Protein AF-A0A9P1I9R5-F1 (afdb_monomer_lite)

Sequence (1139 aa):
MADRVKEELFEDEENIWEFIYLKIVEEAKFTEVTDRVWGEYLRENGKIYWDVSDIREHYETEMVKTLHKSFMEDHKILALFKALKIPFPEDVEKFFERRVSVKLKVRHEILIDYRLPSTYVIQETKKKSTTIVPEIDQYYEISKELEDKMWKHVDENLGKIKNCNFATVSFWMKLADELQIRTFIGYDMAKHFIVLLRSCWSRNMNLKLKMGLLTDLKFRMSETIRQSMLSMYNVEIVLDDNGFIEKWKLIRENEPATQDSPSKRITQNLPPSKTRIKIGRWHYPVGTLSFYDHESDENDQPDLNSEHATSSETSPATKEKTPSLLDDNDSESEEEDKDETYKVQAKMTGRSAFLPYDRLEMAKFLYDEIFHGEDDEIKEIQPKGLTIWKKYITKYKSSRTAANLSSNYRKSFQSILHTVELPREKILKLYKHLKIEVDHSTKEILQKKFKANVEYVGNFVFSWTFVEKSNETPCLSPPKKRTRQQTPDSSPEFDPKSEQGTSRGATRDLRSSMRTNSSAENGRNRENRRENEKDEENEKVENEDEEEREMEQNSNSSDDWDNTKWIQEYGVSNRSIPLSGYLRNMKEENEEIGMAEAEEIDRLAQEKLDELNETAKQILSEDIQLQVPDNVQKDYEKQLEEILELCKKYAKDEEKFLEMIYRMAESSTTSKEEITSKMSVDVRRDNFKNFWDKYSSKPDTNTMMLNSSAEDLESSDRADILSSLPVLTNKDVVDIGAGIGRFTTVLAETARWVLSTDFIESFIKKNQERNAHLGNINYQVGDAVGLKMENSSVDLVFTNWLMMYLSDAETVEFIFNAIRWLRPHGVVHLRESCSEPSTGRSKGKSMHNAAEANPTHYRFSSLYINLLRAIRYRDEDNKLWRFNVQWSCSVPTYIKISNNWRQVHWLAEKVAAEDGAKETSFNELVELLSVTWQKEQEAWDAKLDHEKYMWTDSIFSTILNESVVPQNSAIFVYTPRSASPYVHINSHLLAEKFTCNVWNVELVPEFYRTSLTKATTLKDQRVRYGWNNNLQSSINYWQQKEASFDTLIATELLSTANDHELSALSSILKPEANLISLEPVESVDENAIRHRLSENGLKLLKIENVTEEAISQQEQYFKDHELSAEIIRKNWVLIHATL

Secondary structure (DSSP, 8-state):
-HHHHHHT--TTHHHHHHHHHIIIIIS---SS--HHHHHHHHHHH--SS--HHHHHHHIIIIIHHHGGGSSS-HHHHHHHHHHHT----HHHHHHHHHHTTS--EEETTEEEE----TT-------------PPP--------HHHHHHHHHHHHTTTTT--SSGGGSHHHHHHHHHHTT--TTHHHHHHHHHHHHGGGTTTS---HHHHHHHHHHTTPBPPHHHHHHHHHHH-EEEEEPTTSBEEEEEEPPS------------------------------------------------------------------------------------------------------HHHHHHHHHHHHHHHS-SSS-------TTSSHHHHHHHHHH--SS-HHHHHHHIIIIITTTGGGSSS-HHHHHHHHHHTT-B--HHHHHHHHHHHTEEEEEETTEEEEEEE----------------------------------------------------------------------------------------------------------------STTSSSSS-SS-SSSHHHHHHHHHHHHHHHHHHHHHHHHHHHHHH-SS---HHHHHHHHHHHHHHHHHHHHHTT-HHHHHHHHHHHHTTSS--HHHHHHHHHHHHHHHHHHHHHHTTTT--SHHHHTTBTTGGGTHHHHHHHHHTTSPP-BT-EEEEET-TTTTTHHHHHTTBSEEEEEES-HHHHHHHHHHHTT-SSEEEEE--TTT----TT-EEEEEESS-GGGS-HHHHHHHHHHHHHHEEEEEEEEEEEE-SS-TTTT-GGGB-S-TTS--------HHHHHHHHHH--EE-TT--EEEEEEEEEEE-HHHHHHH----EEEEEEEEEEPPTTPPPPPHHHHHHIIIIIHHHHHHHHHHHHTT--S-THHHHHHTT--TTTS-TT-EEEEEE---S-TT----HHHHHHHH--EEEEEESSHHHHHHHHHHHHHH--TTEEEEE-SSHHHHHHHHHTTT--EEEEEEESHHHH--HHHHHHGGGTEEEEEEEEEEEEESS--HHHHHHHHHHTT-EEEEEEE-HHHHHHHHHHHHHHTT-------SEEEEEEEE-

Organism: NCBI:txid860376

pLDDT: mean 71.61, std 27.27, range [21.91, 98.94]

Foldseek 3Di:
DVVVVLVVPCPPLLVLLVLCLCCCPPVVVDQEDDLPSQVVVCVVPVDQNDDSVSVVCCCVPPSLVCLLVDPDDVVSSLSCQQRHVRFADPVNQVVVCVVQVFHFDDDPRGGPDDDRDPPDDDDPPDPDDDDDDDDDDPDVDCDPVNVVLLVVLCVVCLVPDAADCNLDLVSQQVSCVVVVHDDPCSNVSSVVVVVCLVVLLPDPDDPVSSVSNQQRPQPQDDPVVQVVCCVVPQKHFDADPSRTGPDIDHDDPDDDDDDDDDDDDDDDDDDDDDDDDDDDDDDDDDDDDDDDDDDDDDDDDDYDYDDDDDDDDDDDDDYDDDDDDDDDDDDDDDDDDDDDDDDDPDPDDDDDDQDLVNLQLVLVLLLCVQPVPPDNRGDQDALLDQPSLVVSCVVVVDPDHSVRSSCCCVPPSLQCLLVHPDQLVSSLVCQARNVRFADPVRQVCNCVVNQWDFDDDHRGTDDIDHDDDDDDDDDDDDDDDDDDDDDDDDDDDDDDDDDDDDDDDDYDDDDDDDDDDDDDDDDDDDDDDDDDDDDDDDDDDDDDDDDDDDDDDDDDDDDDDDDDDDDDDDDDDDDDDDPPPPPPPPPDPDDPPVVVVVVVVVVVVVVVVVVVVVVVVVVVVVPPPDDDDPVVVVVVVVVVVVVVVVCVVCVVPVVVVVVVVVVVVVVPPDDPVVVVVVVVQVVLLVVLVVVLVVCLVPLDQCSVQQFQPSVLFLVQLLVLQVLQDDQQAAFEEEEEQCFLPSNVQVSLVHHQAYEYEDQRPSRLVNVCVVNVVGDRYHYDNDHLLPDDDAFQQGQEYEYAADCQSPDLLSNLSSLQRVLRNHHAFRKYKYWHQAPAGLLGPDCPGGNPDPSDDDSTRRHFQLLVVCSQQPAWYADPVRFIKGKAWLKKWFRLSSLVPRVARRRIMTMITIHGDDPPDDGDDSVRSSCCNVPNVRVVLVVLCVQQLPQPDALCVVVVVVPDDCVQQPAQFEEEEEEAQVVHLRRGDPQVVSCVVHVYAYEYEYQRSSSLRSVSSVSSVVSPSSYTYMYGNALVSVLVSQLSVQAAGQAYEYEACVVGDDLVSLLSNVSHYDAFRKYKYKHFDQDDDPVVVQVSQVVSVKHWDDKDWCQVSQQVSQVVSCVVSVHDDDGPNGTIMITIITD

Structure (mmCIF, N/CA/C/O backbone):
data_AF-A0A9P1I9R5-F1
#
_entry.id   AF-A0A9P1I9R5-F1
#
loop_
_atom_site.group_PDB
_atom_site.id
_atom_site.type_symbol
_atom_site.label_atom_id
_atom_site.label_alt_id
_atom_site.label_comp_id
_atom_site.label_asym_id
_atom_site.label_entity_id
_atom_site.label_seq_id
_atom_site.pdbx_PDB_ins_code
_atom_site.Cartn_x
_atom_site.Cartn_y
_atom_site.Cartn_z
_atom_site.occupancy
_atom_site.B_iso_or_equiv
_atom_site.auth_seq_id
_atom_site.auth_comp_id
_atom_site.auth_asym_id
_atom_site.auth_atom_id
_atom_site.pdbx_PDB_model_num
ATOM 1 N N . MET A 1 1 ? 36.222 -16.337 -20.829 1.00 31.41 1 MET A N 1
ATOM 2 C CA . MET A 1 1 ? 34.805 -16.545 -21.247 1.00 31.41 1 MET A CA 1
ATOM 3 C C . MET A 1 1 ? 34.264 -17.796 -20.580 1.00 31.41 1 MET A C 1
ATOM 5 O O . MET A 1 1 ? 33.270 -17.672 -19.885 1.00 31.41 1 MET A O 1
ATOM 9 N N . ALA A 1 2 ? 34.962 -18.935 -20.685 1.00 24.42 2 ALA A N 1
ATOM 10 C CA . ALA A 1 2 ? 34.717 -20.116 -19.846 1.00 24.42 2 ALA A CA 1
ATOM 11 C C . ALA A 1 2 ? 34.630 -19.790 -18.338 1.00 24.42 2 ALA A C 1
ATOM 13 O O . ALA A 1 2 ? 33.789 -20.324 -17.634 1.00 24.42 2 ALA A O 1
ATOM 14 N N . ASP A 1 3 ? 35.439 -18.844 -17.867 1.00 27.91 3 ASP A N 1
ATOM 15 C CA . ASP A 1 3 ? 35.536 -18.435 -16.457 1.00 27.91 3 ASP A CA 1
ATOM 16 C C . ASP A 1 3 ? 34.243 -17.766 -15.956 1.00 27.91 3 ASP A C 1
ATOM 18 O O . ASP A 1 3 ? 33.743 -18.112 -14.894 1.00 27.91 3 ASP A O 1
ATOM 22 N N . ARG A 1 4 ? 33.637 -16.887 -16.772 1.00 31.89 4 ARG A N 1
ATOM 23 C CA . ARG A 1 4 ? 32.304 -16.316 -16.490 1.00 31.89 4 ARG A CA 1
ATOM 24 C C . ARG A 1 4 ? 31.187 -17.351 -16.599 1.00 31.89 4 ARG A C 1
ATOM 26 O O . ARG A 1 4 ? 30.195 -17.243 -15.900 1.00 31.89 4 ARG A O 1
ATOM 33 N N . VAL A 1 5 ? 31.359 -18.351 -17.463 1.00 35.59 5 VAL A N 1
ATOM 34 C CA . VAL A 1 5 ? 30.415 -19.468 -17.578 1.00 35.59 5 VAL A CA 1
ATOM 35 C C . VAL A 1 5 ? 30.464 -20.350 -16.321 1.00 35.59 5 VAL A C 1
ATOM 37 O O . VAL A 1 5 ? 29.414 -20.816 -15.897 1.00 35.59 5 VAL A O 1
ATOM 40 N N . LYS A 1 6 ? 31.626 -20.520 -15.664 1.00 35.91 6 LYS A N 1
ATOM 41 C CA . LYS A 1 6 ? 31.711 -21.215 -14.363 1.00 35.91 6 LYS A CA 1
ATOM 42 C C . LYS A 1 6 ? 30.976 -20.478 -13.229 1.00 35.91 6 LYS A C 1
ATOM 44 O O . LYS A 1 6 ? 30.392 -21.151 -12.388 1.00 35.91 6 LYS A O 1
ATOM 49 N N . GLU A 1 7 ? 30.955 -19.142 -13.212 1.00 37.78 7 GLU A N 1
ATOM 50 C CA . GLU A 1 7 ? 30.250 -18.360 -12.173 1.00 37.78 7 GLU A CA 1
ATOM 51 C C . GLU A 1 7 ? 28.707 -18.410 -12.285 1.00 37.78 7 GLU A C 1
ATOM 53 O O . GLU A 1 7 ? 28.026 -18.166 -11.294 1.00 37.78 7 GLU A O 1
ATOM 58 N N . GLU A 1 8 ? 28.139 -18.755 -13.449 1.00 43.59 8 GLU A N 1
ATOM 59 C CA . GLU A 1 8 ? 26.679 -18.770 -13.691 1.00 43.59 8 GLU A CA 1
ATOM 60 C C . GLU A 1 8 ? 26.031 -20.180 -13.630 1.00 43.59 8 GLU A C 1
ATOM 62 O O . GLU A 1 8 ? 24.844 -20.313 -13.918 1.00 43.59 8 GLU A O 1
ATOM 67 N N . LEU A 1 9 ? 26.771 -21.256 -13.304 1.00 45.12 9 LEU A N 1
ATOM 68 C CA . LEU A 1 9 ? 26.390 -22.625 -13.725 1.00 45.12 9 LEU A CA 1
ATOM 69 C C . LEU A 1 9 ? 25.862 -23.629 -12.676 1.00 45.12 9 LEU A C 1
ATOM 71 O O . LEU A 1 9 ? 25.642 -24.785 -13.046 1.00 45.12 9 LEU A O 1
ATOM 75 N N . PHE A 1 10 ? 25.606 -23.237 -11.423 1.00 53.03 10 PHE A N 1
ATOM 76 C CA . PHE A 1 10 ? 25.115 -24.147 -10.364 1.00 53.03 10 PHE A CA 1
ATOM 77 C C . PHE A 1 10 ? 23.732 -23.777 -9.776 1.00 53.03 10 PHE A C 1
ATOM 79 O O . PHE A 1 10 ? 23.511 -23.884 -8.573 1.00 53.03 10 PHE A O 1
ATOM 86 N N . GLU A 1 11 ? 22.740 -23.473 -10.624 1.00 50.66 11 GLU A N 1
ATOM 87 C CA . GLU A 1 11 ? 21.303 -23.343 -10.253 1.00 50.66 11 GLU A CA 1
ATOM 88 C C . GLU A 1 11 ? 20.649 -24.654 -9.721 1.00 50.66 11 GLU A C 1
ATOM 90 O O . GLU A 1 11 ? 19.434 -24.832 -9.765 1.00 50.66 11 GLU A O 1
ATOM 95 N N . ASP A 1 12 ? 21.446 -25.628 -9.273 1.00 58.19 12 ASP A N 1
ATOM 96 C CA . ASP A 1 12 ? 21.055 -27.030 -9.084 1.00 58.19 12 ASP A CA 1
ATOM 97 C C . ASP A 1 12 ? 21.615 -27.657 -7.794 1.00 58.19 12 ASP A C 1
ATOM 99 O O . ASP A 1 12 ? 21.434 -28.857 -7.575 1.00 58.19 12 ASP A O 1
ATOM 103 N N . GLU A 1 13 ? 22.283 -26.872 -6.932 1.00 76.38 13 GLU A N 1
ATOM 104 C CA . GLU A 1 13 ? 22.886 -27.359 -5.676 1.00 76.38 13 GLU A CA 1
ATOM 105 C C . GLU A 1 13 ? 21.899 -28.146 -4.806 1.00 76.38 13 GLU A C 1
ATOM 107 O O . GLU A 1 13 ? 22.280 -29.148 -4.207 1.00 76.38 13 GLU A O 1
ATOM 112 N N . GLU A 1 14 ? 20.624 -27.746 -4.764 1.00 76.62 14 GLU A N 1
ATOM 113 C CA . GLU A 1 14 ? 19.572 -28.475 -4.046 1.00 76.62 14 GLU A CA 1
ATOM 114 C C . GLU A 1 14 ? 19.369 -29.901 -4.563 1.00 76.62 14 GLU A C 1
ATOM 116 O O . GLU A 1 14 ? 19.184 -30.821 -3.772 1.00 76.62 14 GLU A O 1
ATOM 121 N N . ASN A 1 15 ? 19.383 -30.101 -5.884 1.00 79.50 15 ASN A N 1
ATOM 122 C CA . ASN A 1 15 ? 19.165 -31.417 -6.483 1.00 79.50 15 ASN A CA 1
ATOM 123 C C . ASN A 1 15 ? 20.404 -32.307 -6.289 1.00 79.50 15 ASN A C 1
ATOM 125 O O . ASN A 1 15 ? 20.263 -33.508 -6.052 1.00 79.50 15 ASN A O 1
ATOM 129 N N . ILE A 1 16 ? 21.604 -31.713 -6.281 1.00 85.25 16 ILE A N 1
ATOM 130 C CA . ILE A 1 16 ? 22.845 -32.391 -5.882 1.00 85.25 16 ILE A CA 1
ATOM 131 C C . ILE A 1 16 ? 22.781 -32.779 -4.391 1.00 85.25 16 ILE A C 1
ATOM 133 O O . ILE A 1 16 ? 23.068 -33.923 -4.046 1.00 85.25 16 ILE A O 1
ATOM 137 N N . TRP A 1 17 ? 22.354 -31.878 -3.502 1.00 90.50 17 TRP A N 1
ATOM 138 C CA . TRP A 1 17 ? 22.251 -32.139 -2.061 1.00 90.50 17 TRP A CA 1
ATOM 139 C C . TRP A 1 17 ? 21.169 -33.163 -1.691 1.00 90.50 17 TRP A C 1
ATOM 141 O O . TRP A 1 17 ? 21.431 -34.051 -0.878 1.00 90.50 17 TRP A O 1
ATOM 151 N N . GLU A 1 18 ? 19.988 -33.105 -2.311 1.00 87.31 18 GLU A N 1
ATOM 152 C CA . GLU A 1 18 ? 18.947 -34.135 -2.172 1.00 87.31 18 GLU A CA 1
ATOM 153 C C . GLU A 1 18 ? 19.428 -35.491 -2.704 1.00 87.31 18 GLU A C 1
ATOM 155 O O . GLU A 1 18 ? 19.174 -36.518 -2.078 1.00 87.31 18 GLU A O 1
ATOM 160 N N . PHE A 1 19 ? 20.207 -35.519 -3.792 1.00 89.56 19 PHE A N 1
ATOM 161 C CA . PHE A 1 19 ? 20.838 -36.753 -4.261 1.00 89.56 19 PHE A CA 1
ATOM 162 C C . PHE A 1 19 ? 21.880 -37.289 -3.268 1.00 89.56 19 PHE A C 1
ATOM 164 O O . PHE A 1 19 ? 21.885 -38.484 -2.985 1.00 89.56 19 PHE A O 1
ATOM 171 N N . ILE A 1 20 ? 22.733 -36.440 -2.686 1.00 90.56 20 ILE A N 1
ATOM 172 C CA . ILE A 1 20 ? 23.690 -36.854 -1.644 1.00 90.56 20 ILE A CA 1
ATOM 173 C C . ILE A 1 20 ? 22.943 -37.421 -0.426 1.00 90.56 20 ILE A C 1
ATOM 175 O O . ILE A 1 20 ? 23.311 -38.483 0.076 1.00 90.56 20 ILE A O 1
ATOM 179 N N . TYR A 1 21 ? 21.874 -36.759 0.026 1.00 92.81 21 TYR A N 1
ATOM 180 C CA . TYR A 1 21 ? 21.030 -37.229 1.126 1.00 92.81 21 TYR A CA 1
ATOM 181 C C . TYR A 1 21 ? 20.385 -38.584 0.810 1.00 92.81 21 TYR A C 1
ATOM 183 O O . TYR A 1 21 ? 20.571 -39.537 1.569 1.00 92.81 21 TYR A O 1
ATOM 191 N N . LEU A 1 22 ? 19.737 -38.718 -0.350 1.00 89.25 22 LEU A N 1
ATOM 192 C CA . LEU A 1 22 ? 19.168 -39.979 -0.821 1.00 89.25 22 LEU A CA 1
ATOM 193 C C . LEU A 1 22 ? 20.231 -41.089 -0.870 1.00 89.25 22 LEU A C 1
ATOM 195 O O . LEU A 1 22 ? 20.018 -42.175 -0.341 1.00 89.25 22 LEU A O 1
ATOM 199 N N . LYS A 1 23 ? 21.405 -40.835 -1.460 1.00 90.19 23 LYS A N 1
ATOM 200 C CA . LYS A 1 23 ? 22.427 -41.871 -1.687 1.00 90.19 23 LYS A CA 1
ATOM 201 C C . LYS A 1 23 ? 23.273 -42.224 -0.457 1.00 90.19 23 LYS A C 1
ATOM 203 O O . LYS A 1 23 ? 23.806 -43.335 -0.415 1.00 90.19 23 LYS A O 1
ATOM 208 N N . ILE A 1 24 ? 23.408 -41.334 0.530 1.00 90.56 24 ILE A N 1
ATOM 209 C CA . ILE A 1 24 ? 24.268 -41.539 1.717 1.00 90.56 24 ILE A CA 1
ATOM 210 C C . ILE A 1 24 ? 23.463 -41.725 3.008 1.00 90.56 24 ILE A C 1
ATOM 212 O O . ILE A 1 24 ? 23.856 -42.530 3.851 1.00 90.56 24 ILE A O 1
ATOM 216 N N . VAL A 1 25 ? 22.336 -41.027 3.172 1.00 88.81 25 VAL A N 1
ATOM 217 C CA . VAL A 1 25 ? 21.523 -41.069 4.400 1.00 88.81 25 VAL A CA 1
ATOM 218 C C . VAL A 1 25 ? 20.357 -42.056 4.285 1.00 88.81 25 VAL A C 1
ATOM 220 O O . VAL A 1 25 ? 20.146 -42.824 5.221 1.00 88.81 25 VAL A O 1
ATOM 223 N N . GLU A 1 26 ? 19.627 -42.078 3.164 1.00 87.19 26 GLU A N 1
ATOM 224 C CA . GLU A 1 26 ? 18.456 -42.962 2.996 1.00 87.19 26 GLU A CA 1
ATOM 225 C C . GLU A 1 26 ? 18.811 -44.343 2.419 1.00 87.19 26 GLU A C 1
ATOM 227 O O . GLU A 1 26 ? 18.525 -45.368 3.037 1.00 87.19 26 GLU A O 1
ATOM 232 N N . GLU A 1 27 ? 19.459 -44.397 1.250 1.00 88.38 27 GLU A N 1
ATOM 233 C CA . GLU A 1 27 ? 19.885 -45.647 0.600 1.00 88.38 27 GLU A CA 1
ATOM 234 C C . GLU A 1 27 ? 21.125 -46.269 1.269 1.00 88.38 27 GLU A C 1
ATOM 236 O O . GLU A 1 27 ? 21.392 -47.456 1.070 1.00 88.38 27 GLU A O 1
ATOM 241 N N . ALA A 1 28 ? 21.912 -45.473 2.011 1.00 86.75 28 ALA A N 1
ATOM 242 C CA . ALA A 1 28 ? 23.230 -45.835 2.558 1.00 86.75 28 ALA A CA 1
ATOM 243 C C . ALA A 1 28 ? 24.174 -46.502 1.524 1.00 86.75 28 ALA A C 1
ATOM 245 O O . ALA A 1 28 ? 25.012 -47.346 1.855 1.00 86.75 28 ALA A O 1
ATOM 246 N N . LYS A 1 29 ? 24.023 -46.129 0.246 1.00 83.81 29 LYS A N 1
ATOM 247 C CA . LYS A 1 29 ? 24.689 -46.725 -0.922 1.00 83.81 29 LYS A CA 1
ATOM 248 C C . LYS A 1 29 ? 26.159 -46.313 -1.032 1.00 83.81 29 LYS A C 1
ATOM 250 O O . LYS A 1 29 ? 26.970 -47.068 -1.571 1.00 83.81 29 LYS A O 1
ATOM 255 N N . PHE A 1 30 ? 26.503 -45.147 -0.488 1.00 86.38 30 PHE A N 1
ATOM 256 C CA . PHE A 1 30 ? 27.873 -44.671 -0.306 1.00 86.38 30 PHE A CA 1
ATOM 257 C C . PHE A 1 30 ? 28.051 -44.177 1.136 1.00 86.38 30 PHE A C 1
ATOM 259 O O . PHE A 1 30 ? 27.108 -43.692 1.752 1.00 86.38 30 PHE A O 1
ATOM 266 N N . THR A 1 31 ? 29.263 -44.293 1.678 1.00 77.81 31 THR A N 1
ATOM 267 C CA . THR A 1 31 ? 29.607 -43.844 3.043 1.00 77.81 31 THR A CA 1
ATOM 268 C C . THR A 1 31 ? 30.203 -42.436 3.092 1.00 77.81 31 THR A C 1
ATOM 270 O O . THR A 1 31 ? 30.388 -41.886 4.172 1.00 77.81 31 THR A O 1
ATOM 273 N N . GLU A 1 32 ? 30.553 -41.887 1.931 1.00 86.44 32 GLU A N 1
ATOM 274 C CA . GLU A 1 32 ? 31.267 -40.626 1.742 1.00 86.44 32 GLU A CA 1
ATOM 275 C C . GLU A 1 32 ? 31.038 -40.117 0.309 1.00 86.44 32 GLU A C 1
ATOM 277 O O . GLU A 1 32 ? 30.800 -40.901 -0.619 1.00 86.44 32 GLU A O 1
ATOM 282 N N . VAL A 1 33 ? 31.100 -38.797 0.132 1.00 88.69 33 VAL A N 1
ATOM 283 C CA . VAL A 1 33 ? 30.958 -38.141 -1.174 1.00 88.69 33 VAL A CA 1
ATOM 284 C C . VAL A 1 33 ? 32.261 -38.291 -1.960 1.00 88.69 33 VAL A C 1
ATOM 286 O O . VAL A 1 33 ? 33.328 -37.941 -1.468 1.00 88.69 33 VAL A O 1
ATOM 289 N N . THR A 1 34 ? 32.180 -38.871 -3.158 1.00 88.81 34 THR A N 1
ATOM 290 C CA . THR A 1 34 ? 33.339 -39.347 -3.939 1.00 88.81 34 THR A CA 1
ATOM 291 C C . THR A 1 34 ? 33.051 -39.360 -5.443 1.00 88.81 34 THR A C 1
ATOM 293 O O . THR A 1 34 ? 31.895 -39.270 -5.850 1.00 88.81 34 THR A O 1
ATOM 296 N N . ASP A 1 35 ? 34.097 -39.621 -6.234 1.00 86.31 35 ASP A N 1
ATOM 297 C CA . ASP A 1 35 ? 34.162 -40.052 -7.643 1.00 86.31 35 ASP A CA 1
ATOM 298 C C . ASP A 1 35 ? 32.849 -40.568 -8.263 1.00 86.31 35 ASP A C 1
ATOM 300 O O . ASP A 1 35 ? 32.013 -39.848 -8.808 1.00 86.31 35 ASP A O 1
ATOM 304 N N . ARG A 1 36 ? 32.640 -41.876 -8.078 1.00 83.44 36 ARG A N 1
ATOM 305 C CA . ARG A 1 36 ? 31.681 -42.245 -7.033 1.00 83.44 36 ARG A CA 1
ATOM 306 C C . ARG A 1 36 ? 30.226 -41.839 -7.296 1.00 83.44 36 ARG A C 1
ATOM 308 O O . ARG A 1 36 ? 29.556 -42.354 -8.191 1.00 83.44 36 ARG A O 1
ATOM 315 N N . VAL A 1 37 ? 29.781 -40.930 -6.434 1.00 86.31 37 VAL A N 1
ATOM 316 C CA . VAL A 1 37 ? 28.477 -40.272 -6.358 1.00 86.31 37 VAL A CA 1
ATOM 317 C C . VAL A 1 37 ? 28.271 -39.343 -7.559 1.00 86.31 37 VAL A C 1
ATOM 319 O O . VAL A 1 37 ? 27.217 -39.395 -8.184 1.00 86.31 37 VAL A O 1
ATOM 322 N N . TRP A 1 38 ? 29.276 -38.556 -7.958 1.00 88.00 38 TRP A N 1
ATOM 323 C CA . TRP A 1 38 ? 29.169 -37.604 -9.079 1.00 88.00 38 TRP A CA 1
ATOM 324 C C . TRP A 1 38 ? 29.002 -38.297 -10.428 1.00 88.00 38 TRP A C 1
ATOM 326 O O . TRP A 1 38 ? 28.123 -37.949 -11.217 1.00 88.00 38 TRP A O 1
ATOM 336 N N . GLY A 1 39 ? 29.791 -39.349 -10.655 1.00 81.00 39 GLY A N 1
ATOM 337 C CA . GLY A 1 39 ? 29.661 -40.221 -11.819 1.00 81.00 39 GLY A CA 1
ATOM 338 C C . GLY A 1 39 ? 28.356 -41.023 -11.842 1.00 81.00 39 GLY A C 1
ATOM 339 O O . GLY A 1 39 ? 28.081 -41.693 -12.836 1.00 81.00 39 GLY A O 1
ATOM 340 N N . GLU A 1 40 ? 27.552 -40.992 -10.775 1.00 83.00 40 GLU A N 1
ATOM 341 C CA . GLU A 1 40 ? 26.177 -41.493 -10.755 1.00 83.00 40 GLU A CA 1
ATOM 342 C C . GLU A 1 40 ? 25.151 -40.369 -10.945 1.00 83.00 40 GLU A C 1
ATOM 344 O O . GLU A 1 40 ? 24.283 -40.511 -11.801 1.00 83.00 40 GLU A O 1
ATOM 349 N N . TYR A 1 41 ? 25.319 -39.224 -10.277 1.00 83.25 41 TYR A N 1
ATOM 350 C CA . TYR A 1 41 ? 24.482 -38.033 -10.453 1.00 83.25 41 TYR A CA 1
ATOM 351 C C . TYR A 1 41 ? 24.398 -37.590 -11.920 1.00 83.25 41 TYR A C 1
ATOM 353 O O . TYR A 1 41 ? 23.302 -37.423 -12.455 1.00 83.25 41 TYR A O 1
ATOM 361 N N . LEU A 1 42 ? 25.544 -37.475 -12.602 1.00 80.19 42 LEU A N 1
ATOM 362 C CA . LEU A 1 42 ? 25.609 -37.107 -14.022 1.00 80.19 42 LEU A CA 1
ATOM 363 C C . LEU A 1 42 ? 24.967 -38.163 -14.937 1.00 80.19 42 LEU A C 1
ATOM 365 O O . LEU A 1 42 ? 24.365 -37.813 -15.951 1.00 80.19 42 LEU A O 1
ATOM 369 N N . ARG A 1 43 ? 25.047 -39.450 -14.570 1.00 77.81 43 ARG A N 1
ATOM 370 C CA . ARG A 1 43 ? 24.415 -40.555 -15.312 1.00 77.81 43 ARG A CA 1
ATOM 371 C C . ARG A 1 43 ? 22.894 -40.568 -15.147 1.00 77.81 43 ARG A C 1
ATOM 373 O O . ARG A 1 43 ? 22.204 -40.920 -16.097 1.00 77.81 43 ARG A O 1
ATOM 380 N N . GLU A 1 44 ? 22.386 -40.222 -13.967 1.00 73.75 44 GLU A N 1
ATOM 381 C CA . GLU A 1 44 ? 20.948 -40.217 -13.673 1.00 73.75 44 GLU A CA 1
ATOM 382 C C . GLU A 1 44 ? 20.262 -38.909 -14.128 1.00 73.75 44 GLU A C 1
ATOM 384 O O . GLU A 1 44 ? 19.097 -38.955 -14.514 1.00 73.75 44 GLU A O 1
ATOM 389 N N . ASN A 1 45 ? 20.980 -37.775 -14.186 1.00 69.69 45 ASN A N 1
ATOM 390 C CA . ASN A 1 45 ? 20.407 -36.451 -14.502 1.00 69.69 45 ASN A CA 1
ATOM 391 C C . ASN A 1 45 ? 20.824 -35.848 -15.864 1.00 69.69 45 ASN A C 1
ATOM 393 O O . ASN A 1 45 ? 20.254 -34.843 -16.284 1.00 69.69 45 ASN A O 1
ATOM 397 N N . GLY A 1 46 ? 21.792 -36.435 -16.579 1.00 55.78 46 GLY A N 1
ATOM 398 C CA . GLY A 1 46 ? 22.005 -36.201 -18.019 1.00 55.78 46 GLY A CA 1
ATOM 399 C C . GLY A 1 46 ? 22.433 -34.791 -18.461 1.00 55.78 46 GLY A C 1
ATOM 400 O O . GLY A 1 46 ? 22.233 -34.443 -19.626 1.00 55.78 46 GLY A O 1
ATOM 401 N N . LYS A 1 47 ? 22.998 -33.965 -17.570 1.00 54.56 47 LYS A N 1
ATOM 402 C CA . LYS A 1 47 ? 23.400 -32.581 -17.887 1.00 54.56 47 LYS A CA 1
ATOM 403 C C . LYS A 1 47 ? 24.696 -32.518 -18.713 1.00 54.56 47 LYS A C 1
ATOM 405 O O . LYS A 1 47 ? 25.585 -33.350 -18.586 1.00 54.56 47 LYS A O 1
ATOM 410 N N . ILE A 1 48 ? 24.764 -31.527 -19.607 1.00 47.62 48 ILE A N 1
ATOM 411 C CA . ILE A 1 48 ? 25.624 -31.521 -20.814 1.00 47.62 48 ILE A CA 1
ATOM 412 C C . ILE A 1 48 ? 26.878 -30.615 -20.668 1.00 47.62 48 ILE A C 1
ATOM 414 O O . ILE A 1 48 ? 27.682 -30.495 -21.603 1.00 47.62 48 ILE A O 1
ATOM 418 N N . TYR A 1 49 ? 27.051 -29.987 -19.497 1.00 50.97 49 TYR A N 1
ATOM 419 C CA . TYR A 1 49 ? 27.933 -28.826 -19.286 1.00 50.97 49 TYR A CA 1
ATOM 420 C C . TYR A 1 49 ? 28.932 -28.936 -18.119 1.00 50.97 49 TYR A C 1
ATOM 422 O O . TYR A 1 49 ? 29.731 -28.020 -17.956 1.00 50.97 49 TYR A O 1
ATOM 430 N N . TRP A 1 50 ? 28.902 -30.011 -17.325 1.00 67.69 50 TRP A N 1
ATOM 431 C CA . TRP A 1 50 ? 29.774 -30.204 -16.154 1.00 67.69 50 TRP A CA 1
ATOM 432 C C . TRP A 1 50 ? 30.390 -31.604 -16.177 1.00 67.69 50 TRP A C 1
ATOM 434 O O . TRP A 1 50 ? 29.719 -32.548 -16.609 1.00 67.69 50 TRP A O 1
ATOM 444 N N . ASP A 1 51 ? 31.611 -31.766 -15.664 1.00 74.56 51 ASP A N 1
ATOM 445 C CA . ASP A 1 51 ? 32.207 -33.084 -15.427 1.00 74.56 51 ASP A CA 1
ATOM 446 C C . ASP A 1 51 ? 32.285 -33.473 -13.929 1.00 74.56 51 ASP A C 1
ATOM 448 O O . ASP A 1 51 ? 31.821 -32.774 -13.025 1.00 74.56 51 ASP A O 1
ATOM 452 N N . VAL A 1 52 ? 32.830 -34.663 -13.666 1.00 80.62 52 VAL A N 1
ATOM 453 C CA . VAL A 1 52 ? 33.006 -35.236 -12.316 1.00 80.62 52 VAL A CA 1
ATOM 454 C C . VAL A 1 52 ? 34.024 -34.454 -11.468 1.00 80.62 52 VAL A C 1
ATOM 456 O O . VAL A 1 52 ? 33.990 -34.520 -10.238 1.00 80.62 52 VAL A O 1
ATOM 459 N N . SER A 1 53 ? 34.929 -33.723 -12.111 1.00 78.88 53 SER A N 1
ATOM 460 C CA . SER A 1 53 ? 35.915 -32.833 -11.502 1.00 78.88 53 SER A CA 1
ATOM 461 C C . SER A 1 53 ? 35.271 -31.502 -11.117 1.00 78.88 53 SER A C 1
ATOM 463 O O . SER A 1 53 ? 35.453 -31.075 -9.982 1.00 78.88 53 SER A O 1
ATOM 465 N N . ASP A 1 54 ? 34.472 -30.902 -12.007 1.00 78.75 54 ASP A N 1
ATOM 466 C CA . ASP A 1 54 ? 33.764 -29.636 -11.762 1.00 78.75 54 ASP A CA 1
ATOM 467 C C . ASP A 1 54 ? 32.825 -29.727 -10.548 1.00 78.75 54 ASP A C 1
ATOM 469 O O . ASP A 1 54 ? 32.871 -28.877 -9.659 1.00 78.75 54 ASP A O 1
ATOM 473 N N . ILE A 1 55 ? 32.001 -30.783 -10.472 1.00 79.94 55 ILE A N 1
ATOM 474 C CA . ILE A 1 55 ? 31.072 -30.987 -9.342 1.00 79.94 55 ILE A CA 1
ATOM 475 C C . ILE A 1 55 ? 31.844 -31.198 -8.032 1.00 79.94 55 ILE A C 1
ATOM 477 O O . ILE A 1 55 ? 31.445 -30.687 -6.988 1.00 79.94 55 ILE A O 1
ATOM 481 N N . ARG A 1 56 ? 32.963 -31.932 -8.075 1.00 87.06 56 ARG A N 1
ATOM 482 C CA . ARG A 1 56 ? 33.818 -32.176 -6.905 1.00 87.06 56 ARG A CA 1
ATOM 483 C C . ARG A 1 56 ? 34.479 -30.887 -6.416 1.00 87.06 56 ARG A C 1
ATOM 485 O O . ARG A 1 56 ? 34.436 -30.616 -5.223 1.00 87.06 56 ARG A O 1
ATOM 492 N N . GLU A 1 57 ? 35.056 -30.104 -7.329 1.00 82.38 57 GLU A N 1
ATOM 493 C CA . GLU A 1 57 ? 35.678 -28.808 -7.038 1.00 82.38 57 GLU A CA 1
ATOM 494 C C . GLU A 1 57 ? 34.664 -27.869 -6.377 1.00 82.38 57 GLU A C 1
ATOM 496 O O . GLU A 1 57 ? 34.939 -27.353 -5.296 1.00 82.38 57 GLU A O 1
ATOM 501 N N . HIS A 1 58 ? 33.466 -27.719 -6.951 1.00 83.50 58 HIS A N 1
ATOM 502 C CA . HIS A 1 58 ? 32.400 -26.879 -6.389 1.00 83.50 58 HIS A CA 1
ATOM 503 C C . HIS A 1 58 ? 31.865 -27.390 -5.041 1.00 83.50 58 HIS A C 1
ATOM 505 O O . HIS A 1 58 ? 31.607 -26.603 -4.128 1.00 83.50 58 HIS A O 1
ATOM 511 N N . TYR A 1 59 ? 31.752 -28.711 -4.867 1.00 87.75 59 TYR A N 1
ATOM 512 C CA . TYR A 1 59 ? 31.335 -29.311 -3.599 1.00 87.75 59 TYR A CA 1
ATOM 513 C C . TYR A 1 59 ? 32.353 -29.076 -2.474 1.00 87.75 59 TYR A C 1
ATOM 515 O O . TYR A 1 59 ? 31.980 -28.639 -1.383 1.00 87.75 59 TYR A O 1
ATOM 523 N N . GLU A 1 60 ? 33.633 -29.359 -2.738 1.00 83.88 60 GLU A N 1
ATOM 524 C CA . GLU A 1 60 ? 34.726 -29.222 -1.767 1.00 83.88 60 GLU A CA 1
ATOM 525 C C . GLU A 1 60 ? 35.043 -27.754 -1.455 1.00 83.88 60 GLU A C 1
ATOM 527 O O . GLU A 1 60 ? 35.399 -27.434 -0.318 1.00 83.88 60 GLU A O 1
ATOM 532 N N . THR A 1 61 ? 34.903 -26.85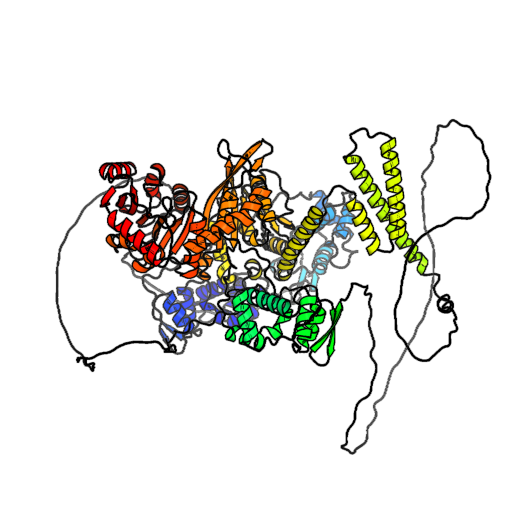6 -2.437 1.00 78.69 61 THR A N 1
ATOM 533 C CA . THR A 1 61 ? 35.142 -25.424 -2.234 1.00 78.69 61 THR A CA 1
ATOM 534 C C . THR A 1 61 ? 33.943 -24.727 -1.608 1.00 78.69 61 THR A C 1
ATOM 536 O O . THR A 1 61 ? 34.114 -24.151 -0.539 1.00 78.69 61 THR A O 1
ATOM 539 N N . GLU A 1 62 ? 32.741 -24.779 -2.186 1.00 80.25 62 GLU A N 1
ATOM 540 C CA . GLU A 1 62 ? 31.626 -23.930 -1.743 1.00 80.25 62 GLU A CA 1
ATOM 541 C C . GLU A 1 62 ? 30.482 -24.689 -1.064 1.00 80.25 62 GLU A C 1
ATOM 543 O O . GLU A 1 62 ? 30.140 -24.342 0.071 1.00 80.25 62 GLU A O 1
ATOM 548 N N . MET A 1 63 ? 29.927 -25.746 -1.675 1.00 87.88 63 MET A N 1
ATOM 549 C CA . MET A 1 63 ? 28.686 -26.368 -1.170 1.00 87.88 63 MET A CA 1
ATOM 550 C C . MET A 1 63 ? 28.799 -26.820 0.295 1.00 87.88 63 MET A C 1
ATOM 552 O O . MET A 1 63 ? 27.897 -26.598 1.105 1.00 87.88 63 MET A O 1
ATOM 556 N N . VAL A 1 64 ? 29.920 -27.448 0.672 1.00 86.56 64 VAL A N 1
ATOM 557 C CA . VAL A 1 64 ? 30.148 -27.939 2.044 1.00 86.56 64 VAL A CA 1
ATOM 558 C C . VAL A 1 64 ? 30.152 -26.801 3.077 1.00 86.56 64 VAL A C 1
ATOM 560 O O . VAL A 1 64 ? 29.712 -27.007 4.209 1.00 86.56 64 VAL A O 1
ATOM 563 N N . LYS A 1 65 ? 30.571 -25.584 2.698 1.00 83.38 65 LYS A N 1
ATOM 564 C CA . LYS A 1 65 ? 30.483 -24.390 3.559 1.00 83.38 65 LYS A CA 1
ATOM 565 C C . LYS A 1 65 ? 29.041 -23.883 3.676 1.00 83.38 65 LYS A C 1
ATOM 567 O O . LYS A 1 65 ? 28.654 -23.375 4.730 1.00 83.38 65 LYS A O 1
ATOM 572 N N . THR A 1 66 ? 28.253 -23.984 2.603 1.00 85.06 66 THR A N 1
ATOM 573 C CA . THR A 1 66 ? 26.902 -23.406 2.489 1.00 85.06 66 THR A CA 1
ATOM 574 C C . THR A 1 66 ? 25.767 -24.355 2.874 1.00 85.06 66 THR A C 1
ATOM 576 O O . THR A 1 66 ? 24.644 -23.881 3.011 1.00 85.06 66 THR A O 1
ATOM 579 N N . LEU A 1 67 ? 26.023 -25.641 3.148 1.00 87.50 67 LEU A N 1
ATOM 580 C CA . LEU A 1 67 ? 25.012 -26.651 3.519 1.00 87.50 67 LEU A CA 1
ATOM 581 C C . LEU A 1 67 ? 23.978 -26.167 4.563 1.00 87.50 67 LEU A C 1
ATOM 583 O O . LEU A 1 67 ? 22.782 -26.413 4.410 1.00 87.50 67 LEU A O 1
ATOM 587 N N . HIS A 1 68 ? 24.403 -25.418 5.590 1.00 83.88 68 HIS A N 1
ATOM 588 C CA . HIS A 1 68 ? 23.515 -24.859 6.627 1.00 83.88 68 HIS A CA 1
ATOM 589 C C . HIS A 1 68 ? 22.532 -23.776 6.129 1.00 83.88 68 HIS A C 1
ATOM 591 O O . HIS A 1 68 ? 21.625 -23.393 6.868 1.00 83.88 68 HIS A O 1
ATOM 597 N N . LYS A 1 69 ? 22.722 -23.275 4.904 1.00 81.62 69 LYS A N 1
ATOM 598 C CA . LYS A 1 69 ? 21.888 -22.284 4.206 1.00 81.62 69 LYS A CA 1
ATOM 599 C C . LYS A 1 69 ? 21.022 -22.894 3.099 1.00 81.62 69 LYS A C 1
ATOM 601 O O . LYS A 1 69 ? 20.202 -22.178 2.536 1.00 81.62 69 LYS A O 1
ATOM 606 N N . SER A 1 70 ? 21.221 -24.171 2.762 1.00 81.88 70 SER A N 1
ATOM 607 C CA . SER A 1 70 ? 20.450 -24.843 1.710 1.00 81.88 70 SER A CA 1
ATOM 608 C C . SER A 1 70 ? 18.950 -24.871 2.037 1.00 81.88 70 SER A C 1
ATOM 610 O O . SER A 1 70 ? 18.558 -24.912 3.204 1.00 81.88 70 SER A O 1
ATOM 612 N N . PHE A 1 71 ? 18.100 -24.886 1.006 1.00 76.88 71 PHE A N 1
ATOM 613 C CA . PHE A 1 71 ? 16.638 -24.962 1.151 1.00 76.88 71 PHE A CA 1
ATOM 614 C C . PHE A 1 71 ? 16.117 -26.379 1.469 1.00 76.88 71 PHE A C 1
ATOM 616 O O . PHE A 1 71 ? 14.913 -26.632 1.418 1.00 76.88 71 PHE A O 1
ATOM 623 N N . MET A 1 72 ? 17.009 -27.308 1.825 1.00 84.00 72 MET A N 1
ATOM 624 C CA . MET A 1 72 ? 16.623 -28.604 2.379 1.00 84.00 72 MET A CA 1
ATOM 625 C C . MET A 1 72 ? 15.935 -28.442 3.741 1.00 84.00 72 MET A C 1
ATOM 627 O O . MET A 1 72 ? 16.169 -27.485 4.480 1.00 84.00 72 MET A O 1
ATOM 631 N N . GLU A 1 73 ? 15.145 -29.438 4.136 1.00 82.75 73 GLU A N 1
ATOM 632 C CA . GLU A 1 73 ? 14.624 -29.507 5.501 1.00 82.75 73 GLU A CA 1
ATOM 633 C C . GLU A 1 73 ? 15.752 -29.680 6.535 1.00 82.75 73 GLU A C 1
ATOM 635 O O . GLU A 1 73 ? 16.664 -30.488 6.336 1.00 82.75 73 GLU A O 1
ATOM 640 N N . ASP A 1 74 ? 15.659 -29.011 7.693 1.00 84.06 74 ASP A N 1
ATOM 641 C CA . ASP A 1 74 ? 16.720 -29.033 8.720 1.00 84.06 74 ASP A CA 1
ATOM 642 C C . ASP A 1 74 ? 17.068 -30.455 9.175 1.00 84.06 74 ASP A C 1
ATOM 644 O O . ASP A 1 74 ? 18.213 -30.748 9.514 1.00 84.06 74 ASP A O 1
ATOM 648 N N . HIS A 1 75 ? 16.081 -31.356 9.171 1.00 85.38 75 HIS A N 1
ATOM 649 C CA . HIS A 1 75 ? 16.273 -32.753 9.542 1.00 85.38 75 HIS A CA 1
ATOM 650 C C . HIS A 1 75 ? 17.207 -33.491 8.561 1.00 85.38 75 HIS A C 1
ATOM 652 O O . HIS A 1 75 ? 18.000 -34.332 8.991 1.00 85.38 75 HIS A O 1
ATOM 658 N N . LYS A 1 76 ? 17.174 -33.140 7.266 1.00 90.88 76 LYS A N 1
ATOM 659 C CA . LYS A 1 76 ? 18.098 -33.643 6.239 1.00 90.88 76 LYS A CA 1
ATOM 660 C C . LYS A 1 76 ? 19.475 -33.006 6.385 1.00 90.88 76 LYS A C 1
ATOM 662 O O . LYS A 1 76 ? 20.479 -33.715 6.379 1.00 90.88 76 LYS A O 1
ATOM 667 N N . ILE A 1 77 ? 19.523 -31.690 6.608 1.00 90.69 77 ILE A N 1
ATOM 668 C CA . ILE A 1 77 ? 20.769 -30.934 6.801 1.00 90.69 77 ILE A CA 1
ATOM 669 C C . ILE A 1 77 ? 21.557 -31.470 8.007 1.00 90.69 77 ILE A C 1
ATOM 671 O O . ILE A 1 77 ? 22.733 -31.815 7.886 1.00 90.69 77 ILE A O 1
ATOM 675 N N . LEU A 1 78 ? 20.909 -31.619 9.166 1.00 90.19 78 LEU A N 1
ATOM 676 C CA . LEU A 1 78 ? 21.526 -32.170 10.378 1.00 90.19 78 LEU A CA 1
ATOM 677 C C . LEU A 1 78 ? 21.942 -33.641 10.196 1.00 90.19 78 LEU A C 1
ATOM 679 O O . LEU A 1 78 ? 22.948 -34.073 10.765 1.00 90.19 78 LEU A O 1
ATOM 683 N N . ALA A 1 79 ? 21.216 -34.421 9.384 1.00 90.31 79 ALA A N 1
ATOM 684 C CA . ALA A 1 79 ? 21.629 -35.775 9.018 1.00 90.31 79 ALA A CA 1
ATOM 685 C C . ALA A 1 79 ? 22.889 -35.781 8.137 1.00 90.31 79 ALA A C 1
ATOM 687 O O . ALA A 1 79 ? 23.799 -36.558 8.418 1.00 90.31 79 ALA A O 1
ATOM 688 N N . LEU A 1 80 ? 22.985 -34.890 7.144 1.00 92.44 80 LEU A N 1
ATOM 689 C CA . LEU A 1 80 ? 24.169 -34.727 6.294 1.00 92.44 80 LEU A CA 1
ATOM 690 C C . LEU A 1 80 ? 25.400 -34.304 7.106 1.00 92.44 80 LEU A C 1
ATOM 692 O O . LEU A 1 80 ? 26.429 -34.974 7.019 1.00 92.44 80 LEU A O 1
ATOM 696 N N . PHE A 1 81 ? 25.292 -33.282 7.965 1.00 91.94 81 PHE A N 1
ATOM 697 C CA . PHE A 1 81 ? 26.385 -32.871 8.861 1.00 91.94 81 PHE A CA 1
ATOM 698 C C . PHE A 1 81 ? 26.894 -34.034 9.731 1.00 91.94 81 PHE A C 1
ATOM 700 O O . PHE A 1 81 ? 28.103 -34.248 9.836 1.00 91.94 81 PHE A O 1
ATOM 707 N N . LYS A 1 82 ? 25.981 -34.827 10.312 1.00 91.12 82 LYS A N 1
ATOM 708 C CA . LYS A 1 82 ? 26.313 -35.982 11.164 1.00 91.12 82 LYS A CA 1
ATOM 709 C C . LYS A 1 82 ? 26.883 -37.175 10.380 1.00 91.12 82 LYS A C 1
ATOM 711 O O . LYS A 1 82 ? 27.799 -37.835 10.871 1.00 91.12 82 LYS A O 1
ATOM 716 N N . ALA A 1 83 ? 26.364 -37.464 9.186 1.00 90.19 83 ALA A N 1
ATOM 717 C CA . ALA A 1 83 ? 26.803 -38.586 8.353 1.00 90.19 83 ALA A CA 1
ATOM 718 C C . ALA A 1 83 ? 28.171 -38.321 7.706 1.00 90.19 83 ALA A C 1
ATOM 720 O O . ALA A 1 83 ? 29.077 -39.148 7.805 1.00 90.19 83 ALA A O 1
ATOM 721 N N . LEU A 1 84 ? 28.331 -37.142 7.100 1.00 91.31 84 LEU A N 1
ATOM 722 C CA . LEU A 1 84 ? 29.532 -36.736 6.365 1.00 91.31 84 LEU A CA 1
ATOM 723 C C . LEU A 1 84 ? 30.635 -36.169 7.270 1.00 91.31 84 LEU A C 1
ATOM 725 O O . LEU A 1 84 ? 31.762 -36.001 6.814 1.00 91.31 84 LEU A O 1
ATOM 729 N N . LYS A 1 85 ? 30.332 -35.899 8.550 1.00 90.38 85 LYS A N 1
ATOM 730 C CA . LYS A 1 85 ? 31.245 -35.274 9.530 1.00 90.38 85 LYS A CA 1
ATOM 731 C C . LYS A 1 85 ? 31.789 -33.932 9.026 1.00 90.38 85 LYS A C 1
ATOM 733 O O . LYS A 1 85 ? 32.968 -33.623 9.191 1.00 90.38 85 LYS A O 1
ATOM 738 N N . ILE A 1 86 ? 30.916 -33.149 8.399 1.00 90.38 86 ILE A N 1
ATOM 739 C CA . ILE A 1 86 ? 31.228 -31.785 7.971 1.00 90.38 86 ILE A CA 1
ATOM 740 C C . ILE A 1 86 ? 31.410 -30.914 9.231 1.00 90.38 86 ILE A C 1
ATOM 742 O O . ILE A 1 86 ? 30.636 -31.085 10.181 1.00 90.38 86 ILE A O 1
ATOM 746 N N . PRO A 1 87 ? 32.397 -29.994 9.265 1.00 89.50 87 PRO A N 1
ATOM 747 C CA . PRO A 1 87 ? 32.571 -29.060 10.370 1.00 89.50 87 PRO A CA 1
ATOM 748 C C . PRO A 1 87 ? 31.291 -28.285 10.697 1.00 89.50 87 PRO A C 1
ATOM 750 O O . PRO A 1 87 ? 30.624 -27.727 9.827 1.00 89.50 87 PRO A O 1
ATOM 753 N N . PHE A 1 88 ? 30.970 -28.254 11.982 1.00 87.31 88 PHE A N 1
ATOM 754 C CA . PHE A 1 88 ? 29.752 -27.716 12.564 1.00 87.31 88 PHE A CA 1
ATOM 755 C C . PHE A 1 88 ? 30.150 -26.740 13.690 1.00 87.31 88 PHE A C 1
ATOM 757 O O . PHE A 1 88 ? 30.165 -27.120 14.867 1.00 87.31 88 PHE A O 1
ATOM 764 N N . PRO A 1 89 ? 30.586 -25.517 13.327 1.00 87.06 89 PRO A N 1
ATOM 765 C CA . PRO A 1 89 ? 31.097 -24.519 14.266 1.00 87.06 89 PRO A CA 1
ATOM 766 C C . PRO A 1 89 ? 29.999 -23.913 15.156 1.00 87.06 89 PRO A C 1
ATOM 768 O O . PRO A 1 89 ? 28.804 -24.070 14.912 1.00 87.06 89 PRO A O 1
ATOM 771 N N . GLU A 1 90 ? 30.417 -23.206 16.210 1.00 84.62 90 GLU A N 1
ATOM 772 C CA . GLU A 1 90 ? 29.548 -22.721 17.297 1.00 84.62 90 GLU A CA 1
ATOM 773 C C . GLU A 1 90 ? 28.438 -21.747 16.830 1.00 84.62 90 GLU A C 1
ATOM 775 O O . GLU A 1 90 ? 27.397 -21.616 17.475 1.00 84.62 90 GLU A O 1
ATOM 780 N N . ASP A 1 91 ? 28.631 -21.049 15.710 1.00 85.81 91 ASP A N 1
ATOM 781 C CA . ASP A 1 91 ? 27.638 -20.170 15.087 1.00 85.81 91 ASP A CA 1
ATOM 782 C C . ASP A 1 91 ? 26.565 -20.955 14.315 1.00 85.81 91 ASP A C 1
ATOM 784 O O . ASP A 1 91 ? 25.377 -20.658 14.467 1.00 85.81 91 ASP A O 1
ATOM 788 N N . VAL A 1 92 ? 26.958 -21.999 13.577 1.00 86.62 92 VAL A N 1
ATOM 789 C CA . VAL A 1 92 ? 26.045 -22.962 12.930 1.00 86.62 92 VAL A CA 1
ATOM 790 C C . VAL A 1 92 ? 25.293 -23.789 13.982 1.00 86.62 92 VAL A C 1
ATOM 792 O O . VAL A 1 92 ? 24.086 -24.005 13.851 1.00 86.62 92 VAL A O 1
ATOM 795 N N . GLU A 1 93 ? 25.956 -24.162 15.081 1.00 87.19 93 GLU A N 1
ATOM 796 C CA . GLU A 1 93 ? 25.318 -24.779 16.247 1.00 87.19 93 GLU A CA 1
ATOM 797 C C . GLU A 1 93 ? 24.249 -23.852 16.834 1.00 87.19 93 GLU A C 1
ATOM 799 O O . GLU A 1 93 ? 23.076 -24.220 16.868 1.00 87.19 93 GLU A O 1
ATOM 804 N N . LYS A 1 94 ? 24.597 -22.608 17.189 1.00 84.44 94 LYS A N 1
ATOM 805 C CA . LYS A 1 94 ? 23.635 -21.616 17.705 1.00 84.44 94 LYS A CA 1
ATOM 806 C C . LYS A 1 94 ? 22.552 -21.234 16.694 1.00 84.44 94 LYS A C 1
ATOM 808 O O . LYS A 1 94 ? 21.502 -20.737 17.104 1.00 84.44 94 LYS A O 1
ATOM 813 N N . PHE A 1 95 ? 22.783 -21.371 15.390 1.00 85.19 95 PHE A N 1
ATOM 814 C CA . PHE A 1 95 ? 21.760 -21.180 14.358 1.00 85.19 95 PHE A CA 1
ATOM 815 C C . PHE A 1 95 ? 20.711 -22.291 14.439 1.00 85.19 95 PHE A C 1
ATOM 817 O O . PHE A 1 95 ? 19.532 -21.995 14.656 1.00 85.19 95 PHE A O 1
ATOM 824 N N . PHE A 1 96 ? 21.131 -23.558 14.378 1.00 83.81 96 PHE A N 1
ATOM 825 C CA . PHE A 1 96 ? 20.201 -24.680 14.482 1.00 83.81 96 PHE A CA 1
ATOM 826 C C . PHE A 1 96 ? 19.585 -24.817 15.881 1.00 83.81 96 PHE A C 1
ATOM 828 O O . PHE A 1 96 ? 18.377 -25.023 15.950 1.00 83.81 96 PHE A O 1
ATOM 835 N N . GLU A 1 97 ? 20.317 -24.600 16.985 1.00 84.56 97 GLU A N 1
ATOM 836 C CA . GLU A 1 97 ? 19.742 -24.647 18.347 1.00 84.56 97 GLU A CA 1
ATOM 837 C C . GLU A 1 97 ? 18.520 -23.723 18.490 1.00 84.56 97 GLU A C 1
ATOM 839 O O . GLU A 1 97 ? 17.529 -24.098 19.118 1.00 84.56 97 GLU A O 1
ATOM 844 N N . ARG A 1 98 ? 18.560 -22.535 17.866 1.00 80.62 98 ARG A N 1
ATOM 845 C CA . ARG A 1 98 ? 17.424 -21.599 17.818 1.00 80.62 98 ARG A CA 1
ATOM 846 C C . ARG A 1 98 ? 16.352 -22.039 16.817 1.00 80.62 98 ARG A C 1
ATOM 848 O O . ARG A 1 98 ? 15.176 -22.044 17.168 1.00 80.62 98 ARG A O 1
ATOM 855 N N . ARG A 1 99 ? 16.741 -22.435 15.599 1.00 76.31 99 ARG A N 1
ATOM 856 C CA . ARG A 1 99 ? 15.823 -22.810 14.503 1.00 76.31 99 ARG A CA 1
ATOM 857 C C . ARG A 1 99 ? 14.997 -24.067 14.808 1.00 76.31 99 ARG A C 1
ATOM 859 O O . ARG A 1 99 ? 13.804 -24.074 14.533 1.00 76.31 99 ARG A O 1
ATOM 866 N N . VAL A 1 100 ? 15.591 -25.087 15.438 1.00 76.12 100 VAL A N 1
ATOM 867 C CA . VAL A 1 100 ? 14.898 -26.330 15.843 1.00 76.12 100 VAL A CA 1
ATOM 868 C C . VAL A 1 100 ? 14.528 -26.384 17.335 1.00 76.12 100 VAL A C 1
ATOM 870 O O . VAL A 1 100 ? 13.972 -27.383 17.791 1.00 76.12 100 VAL A O 1
ATOM 873 N N . SER A 1 101 ? 14.821 -25.322 18.099 1.00 74.00 101 SER A N 1
ATOM 874 C CA . SER A 1 101 ? 14.530 -25.190 19.542 1.00 74.00 101 SER A CA 1
ATOM 875 C C . SER A 1 101 ? 15.041 -26.356 20.410 1.00 74.00 101 SER A C 1
ATOM 877 O O . SER A 1 101 ? 14.388 -26.775 21.366 1.00 74.00 101 SER A O 1
ATOM 879 N N . VAL A 1 102 ? 16.220 -26.895 20.083 1.00 77.19 102 VAL A N 1
ATOM 880 C CA . VAL A 1 102 ? 16.841 -28.042 20.767 1.00 77.19 102 VAL A CA 1
ATOM 881 C C . VAL A 1 102 ? 18.336 -27.844 20.908 1.00 77.19 102 VAL A C 1
ATOM 883 O O . VAL A 1 102 ? 19.002 -27.454 19.956 1.00 77.19 102 VAL A O 1
ATOM 886 N N . LYS A 1 103 ? 18.875 -28.211 22.075 1.00 81.06 103 LYS A N 1
ATOM 887 C CA . LYS A 1 103 ? 20.321 -28.288 22.264 1.00 81.06 103 LYS A CA 1
ATOM 888 C C . LYS A 1 103 ? 20.940 -29.419 21.455 1.00 81.06 103 LYS A C 1
ATOM 890 O O . LYS A 1 103 ? 20.505 -30.569 21.552 1.00 81.06 103 LYS A O 1
ATOM 895 N N . LEU A 1 104 ? 21.967 -29.088 20.685 1.00 87.44 104 LEU A N 1
ATOM 896 C CA . LEU A 1 104 ? 22.700 -30.046 19.865 1.00 87.44 104 LEU A CA 1
ATOM 897 C C . LEU A 1 104 ? 23.848 -30.672 20.669 1.00 87.44 104 LEU A C 1
ATOM 899 O O . LEU A 1 104 ? 24.186 -30.230 21.767 1.00 87.44 104 LEU A O 1
ATOM 903 N N . LYS A 1 105 ? 24.416 -31.768 20.158 1.00 88.75 105 LYS A N 1
ATOM 904 C CA . LYS A 1 105 ? 25.534 -32.469 20.800 1.00 88.75 105 LYS A CA 1
ATOM 905 C C . LYS A 1 105 ? 26.748 -32.467 19.886 1.00 88.75 105 LYS A C 1
ATOM 907 O O . LYS A 1 105 ? 27.086 -33.477 19.261 1.00 88.75 105 LYS A O 1
ATOM 912 N N . VAL A 1 106 ? 27.397 -31.313 19.823 1.00 87.06 106 VAL A N 1
ATOM 913 C CA . VAL A 1 106 ? 28.653 -31.111 19.101 1.00 87.06 106 VAL A CA 1
ATOM 914 C C . VAL A 1 106 ? 29.836 -31.549 19.971 1.00 87.06 106 VAL A C 1
ATOM 916 O O . VAL A 1 106 ? 29.810 -31.453 21.200 1.00 87.06 106 VAL A O 1
ATOM 919 N N . ARG A 1 107 ? 30.893 -32.078 19.349 1.00 87.50 107 ARG A N 1
ATOM 920 C CA . ARG A 1 107 ? 32.174 -32.362 20.012 1.00 87.50 107 ARG A CA 1
ATOM 921 C C . ARG A 1 107 ? 33.315 -32.215 19.014 1.00 87.50 107 ARG A C 1
ATOM 923 O O . ARG A 1 107 ? 33.330 -32.921 18.012 1.00 87.50 107 ARG A O 1
ATOM 930 N N . HIS A 1 108 ? 34.282 -31.351 19.329 1.00 86.56 108 HIS A N 1
ATOM 931 C CA . HIS A 1 108 ? 35.369 -30.975 18.413 1.00 86.56 108 HIS A CA 1
ATOM 932 C C . HIS A 1 108 ? 34.822 -30.543 17.035 1.00 86.56 108 HIS A C 1
ATOM 934 O O . HIS A 1 108 ? 35.235 -31.079 16.015 1.00 86.56 108 HIS A O 1
ATOM 940 N N . GLU A 1 109 ? 33.827 -29.647 17.034 1.00 85.88 109 GLU A N 1
ATOM 941 C CA . GLU A 1 109 ? 33.181 -29.116 15.817 1.00 85.88 109 GLU A CA 1
ATOM 942 C C . GLU A 1 109 ? 32.515 -30.179 14.920 1.00 85.88 109 GLU A C 1
ATOM 944 O O . GLU A 1 109 ? 32.213 -29.907 13.768 1.00 85.88 109 GLU A O 1
ATOM 949 N N . ILE A 1 110 ? 32.227 -31.385 15.428 1.00 89.38 110 ILE A N 1
ATOM 950 C CA . ILE A 1 110 ? 31.427 -32.397 14.720 1.00 89.38 110 ILE A CA 1
ATOM 951 C C . ILE A 1 110 ? 30.107 -32.627 15.455 1.00 89.38 110 ILE A C 1
ATOM 953 O O . ILE A 1 110 ? 30.096 -32.890 16.662 1.00 89.38 110 ILE A O 1
ATOM 957 N N . LEU A 1 111 ? 28.994 -32.584 14.719 1.00 89.69 111 LEU A N 1
ATOM 958 C CA . LEU A 1 111 ? 27.663 -32.929 15.217 1.00 89.69 111 LEU A CA 1
ATOM 959 C C . LEU A 1 111 ? 27.570 -34.443 15.481 1.00 89.69 111 LEU A C 1
ATOM 961 O O . LEU A 1 111 ? 27.302 -35.232 14.578 1.00 89.69 111 LEU A O 1
ATOM 965 N N . ILE A 1 112 ? 27.792 -34.864 16.730 1.00 88.62 112 ILE A N 1
ATOM 966 C CA . ILE A 1 112 ? 27.709 -36.281 17.120 1.00 88.62 112 ILE A CA 1
ATOM 967 C C . ILE A 1 112 ? 26.255 -36.720 17.280 1.00 88.62 112 ILE A C 1
ATOM 969 O O . ILE A 1 112 ? 25.909 -37.850 16.927 1.00 88.62 112 ILE A O 1
ATOM 973 N N . ASP A 1 113 ? 25.395 -35.863 17.833 1.00 81.88 113 ASP A N 1
ATOM 974 C CA . ASP A 1 113 ? 23.998 -36.219 18.057 1.00 81.88 113 ASP A CA 1
ATOM 975 C C . ASP A 1 113 ? 23.052 -35.018 18.074 1.00 81.88 113 ASP A C 1
ATOM 977 O O . ASP A 1 113 ? 23.436 -33.900 18.416 1.00 81.88 113 ASP A O 1
ATOM 981 N N . TYR A 1 114 ? 21.795 -35.273 17.728 1.00 83.56 114 TYR A N 1
ATOM 982 C CA . TYR A 1 114 ? 20.704 -34.311 17.810 1.00 83.56 114 TYR A CA 1
ATOM 983 C C . TYR A 1 114 ? 19.385 -35.065 17.989 1.00 83.56 114 TYR A C 1
ATOM 985 O O . TYR A 1 114 ? 19.238 -36.200 17.532 1.00 83.56 114 TYR A O 1
ATOM 993 N N . ARG A 1 115 ? 18.417 -34.446 18.671 1.00 75.75 115 ARG A N 1
ATOM 994 C CA . ARG A 1 115 ? 17.097 -35.041 18.900 1.00 75.75 115 ARG A CA 1
ATOM 995 C C . ARG A 1 115 ? 16.018 -33.977 18.772 1.00 75.75 115 ARG A C 1
ATOM 997 O O . ARG A 1 115 ? 15.678 -33.330 19.756 1.00 75.75 115 ARG A O 1
ATOM 1004 N N . LEU A 1 116 ? 15.513 -33.804 17.552 1.00 75.25 116 LEU A N 1
ATOM 1005 C CA . LEU A 1 116 ? 14.421 -32.877 17.255 1.00 75.25 116 LEU A CA 1
ATOM 1006 C C . LEU A 1 116 ? 13.207 -33.158 18.168 1.00 75.25 116 LEU A C 1
ATOM 1008 O O . LEU A 1 116 ? 12.953 -34.329 18.485 1.00 75.25 116 LEU A O 1
ATOM 1012 N N . PRO A 1 117 ? 12.452 -32.130 18.602 1.00 66.94 117 PRO A N 1
ATOM 1013 C CA . PRO A 1 117 ? 11.240 -32.331 19.389 1.00 66.94 117 PRO A CA 1
ATOM 1014 C C . PRO A 1 117 ? 10.202 -33.166 18.637 1.00 66.94 117 PRO A C 1
ATOM 1016 O O . PRO A 1 117 ? 10.095 -33.085 17.417 1.00 66.94 117 PRO A O 1
ATOM 1019 N N . SER A 1 118 ? 9.328 -33.864 19.364 1.00 56.12 118 SER A N 1
ATOM 1020 C CA . SER A 1 118 ? 8.127 -34.486 18.777 1.00 56.12 118 SER A CA 1
ATOM 1021 C C . SER A 1 118 ? 7.122 -33.469 18.210 1.00 56.12 118 SER A C 1
ATOM 1023 O O . SER A 1 118 ? 6.163 -33.861 17.552 1.00 56.12 118 SER A O 1
ATOM 1025 N N . THR A 1 119 ? 7.329 -32.176 18.473 1.00 55.22 119 THR A N 1
ATOM 1026 C CA . THR A 1 119 ? 6.595 -31.044 17.891 1.00 55.22 119 THR A CA 1
ATOM 1027 C C . THR A 1 119 ? 7.250 -30.468 16.631 1.00 55.22 119 THR A C 1
ATOM 1029 O O . THR A 1 119 ? 6.633 -29.624 15.986 1.00 55.22 119 THR A O 1
ATOM 1032 N N . TYR A 1 120 ? 8.459 -30.902 16.246 1.00 57.19 120 TYR A N 1
ATOM 1033 C CA . TYR A 1 120 ? 9.088 -30.457 15.000 1.00 57.19 120 TYR A CA 1
ATOM 1034 C C . TYR A 1 120 ? 8.332 -31.027 13.796 1.00 57.19 120 TYR A C 1
ATOM 1036 O O . TYR A 1 120 ? 8.145 -32.240 13.675 1.00 57.19 120 TYR A O 1
ATOM 1044 N N . VAL A 1 121 ? 7.878 -30.146 12.907 1.00 53.66 121 VAL A N 1
ATOM 1045 C CA . VAL A 1 121 ? 7.096 -30.517 11.727 1.00 53.66 121 VAL A CA 1
ATOM 1046 C C . VAL A 1 121 ? 8.020 -30.604 10.518 1.00 53.66 121 VAL A C 1
ATOM 1048 O O . VAL A 1 121 ? 8.477 -29.581 10.023 1.00 53.66 121 VAL A O 1
ATOM 1051 N N . ILE A 1 122 ? 8.237 -31.831 10.038 1.00 55.47 122 ILE A N 1
ATOM 1052 C CA . ILE A 1 122 ? 8.755 -32.121 8.691 1.00 55.47 122 ILE A CA 1
ATOM 1053 C C . ILE A 1 122 ? 7.871 -31.378 7.679 1.00 55.47 122 ILE A C 1
ATOM 1055 O O . ILE A 1 122 ? 6.645 -31.535 7.695 1.00 55.47 122 ILE A O 1
ATOM 1059 N N . GLN A 1 123 ? 8.486 -30.539 6.847 1.00 47.50 123 GLN A N 1
ATOM 1060 C CA . GLN A 1 123 ? 7.801 -29.709 5.856 1.00 47.50 123 GLN A CA 1
ATOM 1061 C C . GLN A 1 123 ? 7.978 -30.342 4.476 1.00 47.50 123 GLN A C 1
ATOM 1063 O O . GLN A 1 123 ? 8.898 -29.991 3.746 1.00 47.50 123 GLN A O 1
ATOM 1068 N N . GLU A 1 124 ? 7.086 -31.273 4.118 1.00 38.66 124 GLU A N 1
ATOM 1069 C CA . GLU A 1 124 ? 7.107 -31.951 2.813 1.00 38.66 124 GLU A CA 1
ATOM 1070 C C . GLU A 1 124 ? 7.022 -30.947 1.645 1.00 38.66 124 GLU A C 1
ATOM 1072 O O . GLU A 1 124 ? 5.938 -30.506 1.244 1.00 38.66 124 GLU A O 1
ATOM 1077 N N . THR A 1 125 ? 8.167 -30.621 1.046 1.00 38.03 125 THR A N 1
ATOM 1078 C CA . THR A 1 125 ? 8.273 -29.786 -0.154 1.00 38.03 125 THR A CA 1
ATOM 1079 C C . THR A 1 125 ? 7.820 -30.572 -1.386 1.00 38.03 125 THR A C 1
ATOM 1081 O O . THR A 1 125 ? 8.602 -31.204 -2.097 1.00 38.03 125 THR A O 1
ATOM 1084 N N . LYS A 1 126 ? 6.509 -30.549 -1.658 1.00 30.12 126 LYS A N 1
ATOM 1085 C CA . LYS A 1 126 ? 5.876 -31.262 -2.782 1.00 30.12 126 LYS A CA 1
ATOM 1086 C C . LYS A 1 126 ? 6.303 -30.723 -4.160 1.00 30.12 126 LYS A C 1
ATOM 1088 O O . LYS A 1 126 ? 5.535 -30.028 -4.824 1.00 30.12 126 LYS A O 1
ATOM 1093 N N . LYS A 1 127 ? 7.490 -31.119 -4.639 1.00 31.11 127 LYS A N 1
ATOM 1094 C CA . LYS A 1 127 ? 7.900 -30.998 -6.051 1.00 31.11 127 LYS A CA 1
ATOM 1095 C C . LYS A 1 127 ? 6.900 -31.770 -6.933 1.00 31.11 127 LYS A C 1
ATOM 1097 O O . LYS A 1 127 ? 6.938 -32.998 -7.006 1.00 31.11 127 LYS A O 1
ATOM 1102 N N . LYS A 1 128 ? 5.991 -31.054 -7.611 1.00 30.14 128 LYS A N 1
ATOM 1103 C CA . LYS A 1 128 ? 5.115 -31.618 -8.655 1.00 30.14 128 LYS A CA 1
ATOM 1104 C C . LYS A 1 128 ? 5.957 -32.011 -9.873 1.00 30.14 128 LYS A C 1
ATOM 1106 O O . LYS A 1 128 ? 6.226 -31.183 -10.737 1.00 30.14 128 LYS A O 1
ATOM 1111 N N . SER A 1 129 ? 6.334 -33.283 -9.965 1.00 32.59 129 SER A N 1
ATOM 1112 C CA . SER A 1 129 ? 6.803 -33.850 -11.230 1.00 32.59 129 SER A CA 1
ATOM 1113 C C . SER A 1 129 ? 5.602 -34.114 -12.141 1.00 32.59 129 SER A C 1
ATOM 1115 O O . SER A 1 129 ? 4.771 -34.972 -11.841 1.00 32.59 129 SER A O 1
ATOM 1117 N N . THR A 1 130 ? 5.506 -33.375 -13.247 1.00 25.77 130 THR A N 1
ATOM 1118 C CA . THR A 1 130 ? 4.520 -33.629 -14.309 1.00 25.77 130 THR A CA 1
ATOM 1119 C C . THR A 1 130 ? 5.143 -33.349 -15.670 1.00 25.77 130 THR A C 1
ATOM 1121 O O . THR A 1 130 ? 5.202 -32.210 -16.122 1.00 25.77 130 THR A O 1
ATOM 1124 N N . THR A 1 131 ? 5.624 -34.401 -16.330 1.00 29.47 131 THR A N 1
ATOM 1125 C CA . THR A 1 131 ? 6.072 -34.338 -17.724 1.00 29.47 131 THR A CA 1
ATOM 1126 C C . THR A 1 131 ? 4.855 -34.249 -18.643 1.00 29.47 131 THR A C 1
ATOM 1128 O O . THR A 1 131 ? 4.168 -35.246 -18.854 1.00 29.47 131 THR A O 1
ATOM 1131 N N . ILE A 1 132 ? 4.598 -33.069 -19.206 1.00 25.09 132 ILE A N 1
ATOM 1132 C CA . ILE A 1 132 ? 3.646 -32.873 -20.305 1.00 25.09 132 ILE A CA 1
ATOM 1133 C C . ILE A 1 132 ? 4.397 -32.171 -21.439 1.00 25.09 132 ILE A C 1
ATOM 1135 O O . ILE A 1 132 ? 5.128 -31.210 -21.207 1.00 25.09 132 ILE A O 1
ATOM 1139 N N . VAL A 1 133 ? 4.268 -32.703 -22.653 1.00 26.17 133 VAL A N 1
ATOM 1140 C CA . VAL A 1 133 ? 4.906 -32.158 -23.859 1.00 26.17 133 VAL A CA 1
ATOM 1141 C C . VAL A 1 133 ? 3.995 -31.069 -24.437 1.00 26.17 133 VAL A C 1
ATOM 1143 O O . VAL A 1 133 ? 2.806 -31.342 -24.595 1.00 26.17 133 VAL A O 1
ATOM 1146 N N . PRO A 1 134 ? 4.502 -29.864 -24.757 1.00 27.55 134 PRO A N 1
ATOM 1147 C CA . PRO A 1 134 ? 3.684 -28.820 -25.362 1.00 27.55 134 PRO A CA 1
ATOM 1148 C C . PRO A 1 134 ? 3.395 -29.122 -26.839 1.00 27.55 134 PRO A C 1
ATOM 1150 O O . PRO A 1 134 ? 4.316 -29.372 -27.621 1.00 27.55 134 PRO A O 1
ATOM 1153 N N . GLU A 1 135 ? 2.123 -29.039 -27.229 1.00 26.39 135 GLU A N 1
ATOM 1154 C CA . GLU A 1 135 ? 1.751 -28.708 -28.609 1.00 26.39 135 GLU A CA 1
ATOM 1155 C C . GLU A 1 135 ? 1.893 -27.186 -28.810 1.00 26.39 135 GLU A C 1
ATOM 1157 O O . GLU A 1 135 ? 1.845 -26.422 -27.846 1.00 26.39 135 GLU A O 1
ATOM 1162 N N . ILE A 1 136 ? 2.180 -26.756 -30.042 1.00 34.66 136 ILE A N 1
ATOM 1163 C CA . ILE A 1 136 ? 2.801 -25.450 -30.339 1.00 34.66 136 ILE A CA 1
ATOM 1164 C C . ILE A 1 136 ? 1.829 -24.513 -31.072 1.00 34.66 136 ILE A C 1
ATOM 1166 O O . ILE A 1 136 ? 0.964 -24.965 -31.821 1.00 34.66 136 ILE A O 1
ATOM 1170 N N . ASP A 1 137 ? 2.012 -23.205 -30.863 1.00 31.61 137 ASP A N 1
ATOM 1171 C CA . ASP A 1 137 ? 1.258 -22.106 -31.476 1.00 31.61 137 ASP A CA 1
ATOM 1172 C C . ASP A 1 137 ? 1.102 -22.207 -33.002 1.00 31.61 137 ASP A C 1
ATOM 1174 O O . ASP A 1 137 ? 2.027 -22.600 -33.724 1.00 31.61 137 ASP A O 1
ATOM 1178 N N . GLN A 1 138 ? -0.016 -21.683 -33.518 1.00 28.34 138 GLN A N 1
ATOM 1179 C CA . GLN A 1 138 ? -0.126 -21.327 -34.935 1.00 28.34 138 GLN A CA 1
ATOM 1180 C C . GLN A 1 138 ? 0.679 -20.057 -35.242 1.00 28.34 138 GLN A C 1
ATOM 1182 O O . GLN A 1 138 ? 0.154 -18.948 -35.335 1.00 28.34 138 GLN A O 1
ATOM 1187 N N . TYR A 1 139 ? 1.980 -20.255 -35.448 1.00 37.72 139 TYR A N 1
ATOM 1188 C CA . TYR A 1 139 ? 2.818 -19.354 -36.236 1.00 37.72 139 TYR A CA 1
ATOM 1189 C C . TYR A 1 139 ? 2.263 -19.192 -37.663 1.00 37.72 139 TYR A C 1
ATOM 1191 O O . TYR A 1 139 ? 1.470 -20.002 -38.145 1.00 37.72 139 TYR A O 1
ATOM 1199 N N . TYR A 1 140 ? 2.757 -18.182 -38.384 1.00 44.00 140 TYR A N 1
ATOM 1200 C CA . TYR A 1 140 ? 2.611 -18.110 -39.839 1.00 44.00 140 TYR A CA 1
ATOM 1201 C C . TYR A 1 140 ? 3.265 -19.360 -40.462 1.00 44.00 140 TYR A C 1
ATOM 1203 O O . TYR A 1 140 ? 4.493 -19.460 -40.505 1.00 44.00 140 TYR A O 1
ATOM 1211 N N . GLU A 1 141 ? 2.468 -20.345 -40.891 1.00 49.25 141 GLU A N 1
ATOM 1212 C CA . GLU A 1 141 ? 3.005 -21.606 -41.411 1.00 49.25 141 GLU A CA 1
ATOM 1213 C C . GLU A 1 141 ? 3.814 -21.368 -42.694 1.00 49.25 141 GLU A C 1
ATOM 1215 O O . GLU A 1 141 ? 3.270 -21.079 -43.766 1.00 49.25 141 GLU A O 1
ATOM 1220 N N . ILE A 1 142 ? 5.135 -21.556 -42.608 1.00 62.22 142 ILE A N 1
ATOM 1221 C CA . ILE A 1 142 ? 5.983 -21.707 -43.790 1.00 62.22 142 ILE A CA 1
ATOM 1222 C C . ILE A 1 142 ? 5.553 -22.999 -44.482 1.00 62.22 142 ILE A C 1
ATOM 1224 O O . ILE A 1 142 ? 5.897 -24.101 -44.063 1.00 62.22 142 ILE A O 1
ATOM 1228 N N . SER A 1 143 ? 4.745 -22.843 -45.534 1.00 71.88 143 SER A N 1
ATOM 1229 C CA . SER A 1 143 ? 4.166 -23.969 -46.264 1.00 71.88 143 SER A CA 1
ATOM 1230 C C . SER A 1 143 ? 5.234 -24.979 -46.690 1.00 71.88 143 SER A C 1
ATOM 1232 O O . SER A 1 143 ? 6.347 -24.613 -47.069 1.00 71.88 143 SER A O 1
ATOM 1234 N N . LYS A 1 144 ? 4.875 -26.262 -46.710 1.00 69.62 144 LYS A N 1
ATOM 1235 C CA . LYS A 1 144 ? 5.788 -27.355 -47.077 1.00 69.62 144 LYS A CA 1
ATOM 1236 C C . LYS A 1 144 ? 6.428 -27.190 -48.465 1.00 69.62 144 LYS A C 1
ATOM 1238 O O . LYS A 1 144 ? 7.569 -27.589 -48.674 1.00 69.62 144 LYS A O 1
ATOM 1243 N N . GLU A 1 145 ? 5.728 -26.547 -49.402 1.00 76.69 145 GLU A N 1
ATOM 1244 C CA . GLU A 1 145 ? 6.279 -26.196 -50.718 1.00 76.69 145 GLU A CA 1
ATOM 1245 C C . GLU A 1 145 ? 7.389 -25.131 -50.620 1.00 76.69 145 GLU A C 1
ATOM 1247 O O . GLU A 1 145 ? 8.350 -25.157 -51.388 1.00 76.69 145 GLU A O 1
ATOM 1252 N N . LEU A 1 146 ? 7.285 -24.207 -49.660 1.00 77.56 146 LEU A N 1
ATOM 1253 C CA . LEU A 1 146 ? 8.322 -23.225 -49.354 1.00 77.56 146 LEU A CA 1
ATOM 1254 C C . LEU A 1 146 ? 9.492 -23.863 -48.586 1.00 77.56 146 LEU A C 1
ATOM 1256 O O . LEU A 1 146 ? 10.636 -23.572 -48.919 1.00 77.56 146 LEU A O 1
ATOM 1260 N N . GLU A 1 147 ? 9.240 -24.800 -47.664 1.00 78.75 147 GLU A N 1
ATOM 1261 C CA . GLU A 1 147 ? 10.305 -25.598 -47.030 1.00 78.75 147 GLU A CA 1
ATOM 1262 C C . GLU A 1 147 ? 11.128 -26.387 -48.057 1.00 78.75 147 GLU A C 1
ATOM 1264 O O . GLU A 1 147 ? 12.357 -26.397 -47.999 1.00 78.75 147 GLU A O 1
ATOM 1269 N N . ASP A 1 148 ? 10.477 -27.046 -49.019 1.00 79.06 148 ASP A N 1
ATOM 1270 C CA . ASP A 1 148 ? 11.178 -27.823 -50.045 1.00 79.06 148 ASP A CA 1
ATOM 1271 C C . ASP A 1 148 ? 11.949 -26.919 -51.027 1.00 79.06 148 ASP A C 1
ATOM 1273 O O . ASP A 1 148 ? 13.033 -27.295 -51.483 1.00 79.06 148 ASP A O 1
ATOM 1277 N N . LYS A 1 149 ? 11.480 -25.685 -51.275 1.00 81.25 149 LYS A N 1
ATOM 1278 C CA . LYS A 1 149 ? 12.262 -24.642 -51.970 1.00 81.25 149 LYS A CA 1
ATOM 1279 C C . LYS A 1 149 ? 13.460 -24.170 -51.136 1.00 81.25 149 LYS A C 1
ATOM 1281 O O . LYS A 1 149 ? 14.546 -24.022 -51.693 1.00 81.25 149 LYS A O 1
ATOM 1286 N N . MET A 1 150 ? 13.303 -23.997 -49.820 1.00 81.38 150 MET A N 1
ATOM 1287 C CA . MET A 1 150 ? 14.399 -23.646 -48.906 1.00 81.38 150 MET A CA 1
ATOM 1288 C C . MET A 1 150 ? 15.489 -24.724 -48.885 1.00 81.38 150 MET A C 1
ATOM 1290 O O . MET A 1 150 ? 16.666 -24.409 -49.052 1.00 81.38 150 MET A O 1
ATOM 1294 N N . TRP A 1 151 ? 15.109 -25.999 -48.756 1.00 76.88 151 TRP A N 1
ATOM 1295 C CA . TRP A 1 151 ? 16.053 -27.119 -48.815 1.00 76.88 151 TRP A CA 1
ATOM 1296 C C . TRP A 1 151 ? 16.758 -27.212 -50.170 1.00 76.88 151 TRP A C 1
ATOM 1298 O O . TRP A 1 151 ? 17.979 -27.361 -50.205 1.00 76.88 151 TRP A O 1
ATOM 1308 N N . LYS A 1 152 ? 16.031 -27.033 -51.281 1.00 79.75 152 LYS A N 1
ATOM 1309 C CA . LYS A 1 152 ? 16.629 -26.988 -52.622 1.00 79.75 152 LYS A CA 1
ATOM 1310 C C . LYS A 1 152 ? 17.661 -25.857 -52.759 1.00 79.75 152 LYS A C 1
ATOM 1312 O O . LYS A 1 152 ? 18.753 -26.095 -53.270 1.00 79.75 152 LYS A O 1
ATOM 1317 N N . HIS A 1 153 ? 17.353 -24.649 -52.282 1.00 82.00 153 HIS A N 1
ATOM 1318 C CA . HIS A 1 153 ? 18.272 -23.505 -52.340 1.00 82.00 153 HIS A CA 1
ATOM 1319 C C . HIS A 1 153 ? 19.521 -23.714 -51.455 1.00 82.00 153 HIS A C 1
ATOM 1321 O O . HIS A 1 153 ? 20.600 -23.214 -51.781 1.00 82.00 153 HIS A O 1
ATOM 1327 N N . VAL A 1 154 ? 19.422 -24.506 -50.378 1.00 74.44 154 VAL A N 1
ATOM 1328 C CA . VAL A 1 154 ? 20.586 -24.969 -49.600 1.00 74.44 154 VAL A CA 1
ATOM 1329 C C . VAL A 1 154 ? 21.406 -25.996 -50.387 1.00 74.44 154 VAL A C 1
ATOM 1331 O O . VAL A 1 154 ? 22.607 -25.785 -50.546 1.00 74.44 154 VAL A O 1
ATOM 1334 N N . ASP A 1 155 ? 20.792 -27.043 -50.947 1.00 70.69 155 ASP A N 1
ATOM 1335 C CA . ASP A 1 155 ? 21.485 -28.065 -51.756 1.00 70.69 155 ASP A CA 1
ATOM 1336 C C . ASP A 1 155 ? 22.224 -27.458 -52.967 1.00 70.69 155 ASP A C 1
ATOM 1338 O O . ASP A 1 155 ? 23.377 -27.801 -53.241 1.00 70.69 155 ASP A O 1
ATOM 1342 N N . GLU A 1 156 ? 21.611 -26.495 -53.664 1.00 74.31 156 GLU A N 1
ATOM 1343 C CA . GLU A 1 156 ? 22.205 -25.821 -54.828 1.00 74.31 156 GLU A CA 1
ATOM 1344 C C . GLU A 1 156 ? 23.353 -24.856 -54.464 1.00 74.31 156 GLU A C 1
ATOM 1346 O O . GLU A 1 156 ? 24.123 -24.456 -55.346 1.00 74.31 156 GLU A O 1
ATOM 1351 N N . ASN A 1 157 ? 23.524 -24.501 -53.184 1.00 71.38 157 ASN A N 1
ATOM 1352 C CA . ASN A 1 157 ? 24.584 -23.608 -52.691 1.00 71.38 157 ASN A CA 1
ATOM 1353 C C . ASN A 1 157 ? 25.582 -24.271 -51.720 1.00 71.38 157 ASN A C 1
ATOM 1355 O O . ASN A 1 157 ? 26.638 -23.695 -51.444 1.00 71.38 157 ASN A O 1
ATOM 1359 N N . LEU A 1 158 ? 25.316 -25.510 -51.296 1.00 63.59 158 LEU A N 1
ATOM 1360 C CA . LEU A 1 158 ? 26.112 -26.320 -50.362 1.00 63.59 158 LEU A CA 1
ATOM 1361 C C . LEU A 1 158 ? 27.578 -26.522 -50.797 1.00 63.59 158 LEU A C 1
ATOM 1363 O O . LEU A 1 158 ? 28.459 -26.686 -49.963 1.00 63.59 158 LEU A O 1
ATOM 1367 N N . GLY A 1 159 ? 27.859 -26.476 -52.104 1.00 56.28 159 GLY A N 1
ATOM 1368 C CA . GLY A 1 159 ? 29.220 -26.541 -52.659 1.00 56.28 159 GLY A CA 1
ATOM 1369 C C . GLY A 1 159 ? 29.881 -25.188 -52.970 1.00 56.28 159 GLY A C 1
ATOM 1370 O O . GLY A 1 159 ? 31.007 -25.174 -53.464 1.00 56.28 159 GLY A O 1
ATOM 1371 N N . LYS A 1 160 ? 29.187 -24.062 -52.751 1.00 58.34 160 LYS A N 1
ATOM 1372 C CA . LYS A 1 160 ? 29.624 -22.705 -53.146 1.00 58.34 160 LYS A CA 1
ATOM 1373 C C . LYS A 1 160 ? 29.952 -21.807 -51.951 1.00 58.34 160 LYS A C 1
ATOM 1375 O O . LYS A 1 160 ? 30.811 -20.934 -52.059 1.00 58.34 160 LYS A O 1
ATOM 1380 N N . ILE A 1 161 ? 29.255 -21.997 -50.833 1.00 56.44 161 ILE A N 1
ATOM 1381 C CA . ILE A 1 161 ? 29.388 -21.187 -49.619 1.00 56.44 161 ILE A CA 1
ATOM 1382 C C . ILE A 1 161 ? 30.382 -21.859 -48.668 1.00 56.44 161 ILE A C 1
ATOM 1384 O O . ILE A 1 161 ? 30.327 -23.066 -48.462 1.00 56.44 161 ILE A O 1
ATOM 1388 N N . LYS A 1 162 ? 31.291 -21.071 -48.082 1.00 52.38 162 LYS A N 1
ATOM 1389 C CA . LYS A 1 162 ? 32.155 -21.500 -46.973 1.00 52.38 162 LYS A CA 1
ATOM 1390 C C . LYS A 1 162 ? 31.710 -20.829 -45.680 1.00 52.38 162 LYS A C 1
ATOM 1392 O O . LYS A 1 162 ? 31.351 -19.651 -45.700 1.00 52.38 162 LYS A O 1
ATOM 1397 N N . ASN A 1 163 ? 31.836 -21.560 -44.573 1.00 52.91 163 ASN A N 1
ATOM 1398 C CA . ASN A 1 163 ? 31.368 -21.194 -43.233 1.00 52.91 163 ASN A CA 1
ATOM 1399 C C . ASN A 1 163 ? 29.831 -21.062 -43.143 1.00 52.91 163 ASN A C 1
ATOM 1401 O O . ASN A 1 163 ? 29.113 -21.112 -44.140 1.00 52.91 163 ASN A O 1
ATOM 1405 N N . CYS A 1 164 ? 29.325 -20.908 -41.918 1.00 53.03 164 CYS A N 1
ATOM 1406 C CA . CYS A 1 164 ? 27.922 -21.016 -41.492 1.00 53.03 164 CYS A CA 1
ATOM 1407 C C . CYS A 1 164 ? 26.941 -19.931 -42.010 1.00 53.03 164 CYS A C 1
ATOM 1409 O O . CYS A 1 164 ? 25.943 -19.619 -41.361 1.00 53.03 164 CYS A O 1
ATOM 1411 N N . ASN A 1 165 ? 27.171 -19.374 -43.202 1.00 56.19 165 ASN A N 1
ATOM 1412 C CA . ASN A 1 165 ? 26.387 -18.276 -43.778 1.00 56.19 165 ASN A CA 1
ATOM 1413 C C . ASN A 1 165 ? 24.932 -18.662 -44.142 1.00 56.19 165 ASN A C 1
ATOM 1415 O O . ASN A 1 165 ? 24.107 -17.789 -44.373 1.00 56.19 165 ASN A O 1
ATOM 1419 N N . PHE A 1 166 ? 24.586 -19.955 -44.125 1.00 59.06 166 PHE A N 1
ATOM 1420 C CA . PHE A 1 166 ? 23.206 -20.452 -44.268 1.00 59.06 166 PHE A CA 1
ATOM 1421 C C . PHE A 1 166 ? 22.257 -19.992 -43.140 1.00 59.06 166 PHE A C 1
ATOM 1423 O O . PHE A 1 166 ? 21.045 -20.141 -43.260 1.00 59.06 166 PHE A O 1
ATOM 1430 N N . ALA A 1 167 ? 22.787 -19.440 -42.043 1.00 54.50 167 ALA A N 1
ATOM 1431 C CA . ALA A 1 167 ? 22.004 -18.881 -40.940 1.00 54.50 167 ALA A CA 1
ATOM 1432 C C . ALA A 1 167 ? 21.762 -17.358 -41.046 1.00 54.50 167 ALA A C 1
ATOM 1434 O O . ALA A 1 167 ? 21.176 -16.779 -40.135 1.00 54.50 167 ALA A O 1
ATOM 1435 N N . THR A 1 168 ? 22.217 -16.682 -42.112 1.00 59.84 168 THR A N 1
ATOM 1436 C CA . THR A 1 168 ? 22.075 -15.220 -42.242 1.00 59.84 168 THR A CA 1
ATOM 1437 C C . THR A 1 168 ? 20.864 -14.816 -43.080 1.00 59.84 168 THR A C 1
ATOM 1439 O O . THR A 1 168 ? 20.524 -15.449 -44.079 1.00 59.84 168 THR A O 1
ATOM 1442 N N . VAL A 1 169 ? 20.228 -13.704 -42.699 1.00 61.41 169 VAL A N 1
ATOM 1443 C CA . VAL A 1 169 ? 19.069 -13.130 -43.408 1.00 61.41 169 VAL A CA 1
ATOM 1444 C C . VAL A 1 169 ? 19.397 -12.859 -44.884 1.00 61.41 169 VAL A C 1
ATOM 1446 O O . VAL A 1 169 ? 18.593 -13.153 -45.761 1.00 61.41 169 VAL A O 1
ATOM 1449 N N . SER A 1 170 ? 20.610 -12.385 -45.186 1.00 68.00 170 SER A N 1
ATOM 1450 C CA . SER A 1 170 ? 21.062 -12.058 -46.547 1.00 68.00 170 SER A CA 1
ATOM 1451 C C . SER A 1 170 ? 21.364 -13.271 -47.443 1.00 68.00 170 SER A C 1
ATOM 1453 O O . SER A 1 170 ? 21.540 -13.102 -48.653 1.00 68.00 170 SER A O 1
ATOM 1455 N N . PHE A 1 171 ? 21.400 -14.490 -46.894 1.00 75.56 171 PHE A N 1
ATOM 1456 C CA . PHE A 1 171 ? 21.309 -15.715 -47.691 1.00 75.56 171 PHE A CA 1
ATOM 1457 C C . PHE A 1 171 ? 19.855 -15.954 -48.123 1.00 75.56 171 PHE A C 1
ATOM 1459 O O . PHE A 1 171 ? 19.574 -16.039 -49.316 1.00 75.56 171 PHE A O 1
ATOM 1466 N N . TRP A 1 172 ? 18.918 -15.956 -47.171 1.00 79.88 172 TRP A N 1
ATOM 1467 C CA . TRP A 1 172 ? 17.501 -16.242 -47.423 1.00 79.88 172 TRP A CA 1
ATOM 1468 C C . TRP A 1 172 ? 16.759 -15.155 -48.207 1.00 79.88 172 TRP A C 1
ATOM 1470 O O . TRP A 1 172 ? 15.848 -15.478 -48.966 1.00 79.88 172 TRP A O 1
ATOM 1480 N N . MET A 1 173 ? 17.180 -13.890 -48.117 1.00 73.94 173 MET A N 1
ATOM 1481 C CA . MET A 1 173 ? 16.646 -12.819 -48.969 1.00 73.94 173 MET A CA 1
ATOM 1482 C C . MET A 1 173 ? 16.836 -13.115 -50.462 1.00 73.94 173 MET A C 1
ATOM 1484 O O . MET A 1 173 ? 15.948 -12.798 -51.239 1.00 73.94 173 MET A O 1
ATOM 1488 N N . LYS A 1 174 ? 17.906 -13.814 -50.870 1.00 76.75 174 LYS A N 1
ATOM 1489 C CA . LYS A 1 174 ? 18.096 -14.194 -52.282 1.00 76.75 174 LYS A CA 1
ATOM 1490 C C . LYS A 1 174 ? 17.047 -15.192 -52.754 1.00 76.75 174 LYS A C 1
ATOM 1492 O O . LYS A 1 174 ? 16.548 -15.057 -53.862 1.00 76.75 174 LYS A O 1
ATOM 1497 N N . LEU A 1 175 ? 16.674 -16.151 -51.905 1.00 80.00 175 LEU A N 1
ATOM 1498 C CA . LEU A 1 175 ? 15.561 -17.057 -52.188 1.00 80.00 175 LEU A CA 1
ATOM 1499 C C . LEU A 1 175 ? 14.219 -16.308 -52.208 1.00 80.00 175 LEU A C 1
ATOM 1501 O O . LEU A 1 175 ? 13.362 -16.623 -53.029 1.00 80.00 175 LEU A O 1
ATOM 1505 N N . ALA A 1 176 ? 14.027 -15.313 -51.337 1.00 74.94 176 ALA A N 1
ATOM 1506 C CA . ALA A 1 176 ? 12.837 -14.466 -51.373 1.00 74.94 176 ALA A CA 1
ATOM 1507 C C . ALA A 1 176 ? 12.754 -13.667 -52.690 1.00 74.94 176 ALA A C 1
ATOM 1509 O O . ALA A 1 176 ? 11.716 -13.709 -53.348 1.00 74.94 176 ALA A O 1
ATOM 1510 N N . ASP A 1 177 ? 13.854 -13.044 -53.126 1.00 75.31 177 ASP A N 1
ATOM 1511 C CA . ASP A 1 177 ? 13.960 -12.314 -54.396 1.00 75.31 177 ASP A CA 1
ATOM 1512 C C . ASP A 1 177 ? 13.748 -13.241 -55.613 1.00 75.31 177 ASP A C 1
ATOM 1514 O O . ASP A 1 177 ? 12.957 -12.926 -56.505 1.00 75.31 177 ASP A O 1
ATOM 1518 N N . GLU A 1 178 ? 14.388 -14.420 -55.632 1.00 77.50 178 GLU A N 1
ATOM 1519 C CA . GLU A 1 178 ? 14.219 -15.466 -56.661 1.00 77.50 178 GLU A CA 1
ATOM 1520 C C . GLU A 1 178 ? 12.760 -15.943 -56.784 1.00 77.50 178 GLU A C 1
ATOM 1522 O O . GLU A 1 178 ? 12.306 -16.280 -57.880 1.00 77.50 178 GLU A O 1
ATOM 1527 N N . LEU A 1 179 ? 12.017 -15.959 -55.673 1.00 76.31 179 LEU A N 1
ATOM 1528 C CA . LEU A 1 179 ? 10.600 -16.334 -55.609 1.00 76.31 179 LEU A CA 1
ATOM 1529 C C . LEU A 1 179 ? 9.636 -15.132 -55.699 1.00 76.31 179 LEU A C 1
ATOM 1531 O O . LEU A 1 179 ? 8.424 -15.332 -55.626 1.00 76.31 179 LEU A O 1
ATOM 1535 N N . GLN A 1 180 ? 10.148 -13.906 -55.867 1.00 70.56 180 GLN A N 1
ATOM 1536 C CA . GLN A 1 180 ? 9.389 -12.641 -55.884 1.00 70.56 180 GLN A CA 1
ATOM 1537 C C . GLN A 1 180 ? 8.528 -12.398 -54.624 1.00 70.56 180 GLN A C 1
ATOM 1539 O O . GLN A 1 180 ? 7.470 -11.765 -54.666 1.00 70.56 180 GLN A O 1
ATOM 1544 N N . ILE A 1 181 ? 8.997 -12.897 -53.479 1.00 65.00 181 ILE A N 1
ATOM 1545 C CA . ILE A 1 181 ? 8.373 -12.755 -52.162 1.00 65.00 181 ILE A CA 1
ATOM 1546 C C . ILE A 1 181 ? 8.797 -11.412 -51.545 1.00 65.00 181 ILE A C 1
ATOM 1548 O O . ILE A 1 181 ? 9.973 -11.059 -51.557 1.00 65.00 181 ILE A O 1
ATOM 1552 N N . ARG A 1 182 ? 7.845 -10.648 -50.987 1.00 52.88 182 ARG A N 1
ATOM 1553 C CA . ARG A 1 182 ? 8.135 -9.320 -50.409 1.00 52.88 182 ARG A CA 1
ATOM 1554 C C . ARG A 1 182 ? 9.050 -9.393 -49.173 1.00 52.88 182 ARG A C 1
ATOM 1556 O O . ARG A 1 182 ? 9.088 -10.380 -48.443 1.00 52.88 182 ARG A O 1
ATOM 1563 N N . THR A 1 183 ? 9.755 -8.288 -48.940 1.00 45.75 183 THR A N 1
ATOM 1564 C CA . THR A 1 183 ? 11.055 -8.158 -48.250 1.00 45.75 183 THR A CA 1
ATOM 1565 C C . THR A 1 183 ? 11.175 -8.593 -46.780 1.00 45.75 183 THR A C 1
ATOM 1567 O O . THR A 1 183 ? 12.285 -8.562 -46.258 1.00 45.75 183 THR A O 1
ATOM 1570 N N . PHE A 1 184 ? 10.109 -9.025 -46.100 1.00 48.66 184 PHE A N 1
ATOM 1571 C CA . PHE A 1 184 ? 10.173 -9.408 -44.677 1.00 48.66 184 PHE A CA 1
ATOM 1572 C C . PHE A 1 184 ? 10.597 -10.869 -44.421 1.00 48.66 184 PHE A C 1
ATOM 1574 O O . PHE A 1 184 ? 11.240 -11.163 -43.416 1.00 48.66 184 PHE A O 1
ATOM 1581 N N . ILE A 1 185 ? 10.305 -11.789 -45.345 1.00 60.94 185 ILE A N 1
ATOM 1582 C CA . ILE A 1 185 ? 10.337 -13.244 -45.077 1.00 60.94 185 ILE A CA 1
ATOM 1583 C C . ILE A 1 185 ? 11.756 -13.843 -44.937 1.00 60.94 185 ILE A C 1
ATOM 1585 O O . ILE A 1 185 ? 11.916 -14.951 -44.423 1.00 60.94 185 ILE A O 1
ATOM 1589 N N . GLY A 1 186 ? 12.815 -13.112 -45.307 1.00 57.72 186 GLY A N 1
ATOM 1590 C CA . GLY A 1 186 ? 14.202 -13.584 -45.165 1.00 57.72 186 GLY A CA 1
ATOM 1591 C C . GLY A 1 186 ? 14.639 -13.846 -43.713 1.00 57.72 186 GLY A C 1
ATOM 1592 O O . GLY A 1 186 ? 15.494 -14.700 -43.478 1.00 57.72 186 GLY A O 1
ATOM 1593 N N . TYR A 1 187 ? 14.052 -13.149 -42.733 1.00 56.84 187 TYR A N 1
ATOM 1594 C CA . TYR A 1 187 ? 14.320 -13.394 -41.309 1.00 56.84 187 TYR A CA 1
ATOM 1595 C C . TYR A 1 187 ? 13.609 -14.660 -40.811 1.00 56.84 187 TYR A C 1
ATOM 1597 O O . TYR A 1 187 ? 14.231 -15.516 -40.177 1.00 56.84 187 TYR A O 1
ATOM 1605 N N . ASP A 1 188 ? 12.335 -14.827 -41.166 1.00 64.88 188 ASP A N 1
ATOM 1606 C CA . ASP A 1 188 ? 11.535 -15.984 -40.759 1.00 64.88 188 ASP A CA 1
ATOM 1607 C C . ASP A 1 188 ? 12.038 -17.281 -41.399 1.00 64.88 188 ASP A C 1
ATOM 1609 O O . ASP A 1 188 ? 12.109 -18.308 -40.727 1.00 64.88 188 ASP A O 1
ATOM 1613 N N . MET A 1 189 ? 12.507 -17.231 -42.651 1.00 68.81 189 MET A N 1
ATOM 1614 C CA . MET A 1 189 ? 13.226 -18.344 -43.282 1.00 68.81 189 MET A CA 1
ATOM 1615 C C . MET A 1 189 ? 14.485 -18.742 -42.499 1.00 68.81 189 MET A C 1
ATOM 1617 O O . MET A 1 189 ? 14.706 -19.932 -42.273 1.00 68.81 189 MET A O 1
ATOM 1621 N N . ALA A 1 190 ? 15.291 -17.777 -42.039 1.00 65.69 190 ALA A N 1
ATOM 1622 C CA . ALA A 1 190 ? 16.481 -18.063 -41.236 1.00 65.69 190 ALA A CA 1
ATOM 1623 C C . ALA A 1 190 ? 16.116 -18.707 -39.885 1.00 65.69 190 ALA A C 1
ATOM 1625 O O . ALA A 1 190 ? 16.712 -19.712 -39.489 1.00 65.69 190 ALA A O 1
ATOM 1626 N N . LYS A 1 191 ? 15.092 -18.170 -39.206 1.00 60.69 191 LYS A N 1
ATOM 1627 C CA . LYS A 1 191 ? 14.566 -18.680 -37.930 1.00 60.69 191 LYS A CA 1
ATOM 1628 C C . LYS A 1 191 ? 13.981 -20.093 -38.078 1.00 60.69 191 LYS A C 1
ATOM 1630 O O . LYS A 1 191 ? 14.294 -20.973 -37.276 1.00 60.69 191 LYS A O 1
ATOM 1635 N N . HIS A 1 192 ? 13.198 -20.344 -39.128 1.00 69.88 192 HIS A N 1
ATOM 1636 C CA . HIS A 1 192 ? 12.594 -21.651 -39.416 1.00 69.88 192 HIS A CA 1
ATOM 1637 C C . HIS A 1 192 ? 13.623 -22.690 -39.868 1.00 69.88 192 HIS A C 1
ATOM 1639 O O . HIS A 1 192 ? 13.529 -23.853 -39.481 1.00 69.88 192 HIS A O 1
ATOM 1645 N N . PHE A 1 193 ? 14.668 -22.295 -40.605 1.00 66.88 193 PHE A N 1
ATOM 1646 C CA . PHE A 1 193 ? 15.740 -23.218 -40.992 1.00 66.88 193 PHE A CA 1
ATOM 1647 C C . PHE A 1 193 ? 16.457 -23.827 -39.772 1.00 66.88 193 PHE A C 1
ATOM 1649 O O . PHE A 1 193 ? 16.780 -25.016 -39.770 1.00 66.88 193 PHE A O 1
ATOM 1656 N N . ILE A 1 194 ? 16.624 -23.059 -38.689 1.00 59.56 194 ILE A N 1
ATOM 1657 C CA . ILE A 1 194 ? 17.183 -23.553 -37.417 1.00 59.56 194 ILE A CA 1
ATOM 1658 C C . ILE A 1 194 ? 16.278 -24.627 -36.778 1.00 59.56 194 ILE A C 1
ATOM 1660 O O . ILE A 1 194 ? 16.780 -25.584 -36.183 1.00 59.56 194 ILE A O 1
ATOM 1664 N N . VAL A 1 195 ? 14.954 -24.526 -36.942 1.00 59.81 195 VAL A N 1
ATOM 1665 C CA . VAL A 1 195 ? 14.000 -25.571 -36.524 1.00 59.81 195 VAL A CA 1
ATOM 1666 C C . VAL A 1 195 ? 14.093 -26.784 -37.455 1.00 59.81 195 VAL A C 1
ATOM 1668 O O . VAL A 1 195 ? 14.232 -27.914 -36.981 1.00 59.81 195 VAL A O 1
ATOM 1671 N N . LEU A 1 196 ? 14.115 -26.562 -38.773 1.00 63.41 196 LEU A N 1
ATOM 1672 C CA . LEU A 1 196 ? 14.240 -27.602 -39.800 1.00 63.41 196 LEU A CA 1
ATOM 1673 C C . LEU A 1 196 ? 15.497 -28.471 -39.635 1.00 63.41 196 LEU A C 1
ATOM 1675 O O . LEU A 1 196 ? 15.422 -29.683 -39.865 1.00 63.41 196 LEU A O 1
ATOM 1679 N N . LEU A 1 197 ? 16.620 -27.912 -39.167 1.00 61.53 197 LEU A N 1
ATOM 1680 C CA . LEU A 1 197 ? 17.842 -28.670 -38.853 1.00 61.53 197 LEU A CA 1
ATOM 1681 C C . LEU A 1 197 ? 17.605 -29.822 -37.859 1.00 61.53 197 LEU A C 1
ATOM 1683 O O . LEU A 1 197 ? 18.274 -30.851 -37.963 1.00 61.53 197 LEU A O 1
ATOM 1687 N N . ARG A 1 198 ? 16.614 -29.723 -36.958 1.00 57.00 198 ARG A N 1
ATOM 1688 C CA . ARG A 1 198 ? 16.235 -30.819 -36.041 1.00 57.00 198 ARG A CA 1
ATOM 1689 C C . ARG A 1 198 ? 15.725 -32.060 -36.794 1.00 57.00 198 ARG A C 1
ATOM 1691 O O . ARG A 1 198 ? 15.903 -33.176 -36.317 1.00 57.00 198 ARG A O 1
ATOM 1698 N N . SER A 1 199 ? 15.155 -31.878 -37.990 1.00 56.47 199 SER A N 1
ATOM 1699 C CA . SER A 1 199 ? 14.646 -32.949 -38.866 1.00 56.47 199 SER A CA 1
ATOM 1700 C C . SER A 1 199 ? 15.650 -33.449 -39.921 1.00 56.47 199 SER A C 1
ATOM 1702 O O . SER A 1 199 ? 15.433 -34.496 -40.529 1.00 56.47 199 SER A O 1
ATOM 1704 N N . CYS A 1 200 ? 16.774 -32.747 -40.121 1.00 61.81 200 CYS A N 1
ATOM 1705 C CA . CYS A 1 200 ? 17.795 -33.021 -41.151 1.00 61.81 200 CYS A CA 1
ATOM 1706 C C . CYS A 1 200 ? 18.236 -34.501 -41.218 1.00 61.81 200 CYS A C 1
ATOM 1708 O O . CYS A 1 200 ? 18.489 -35.061 -42.291 1.00 61.81 200 CYS A O 1
ATOM 1710 N N . TRP A 1 201 ? 18.273 -35.166 -40.063 1.00 58.28 201 TRP A N 1
ATOM 1711 C CA . TRP A 1 201 ? 18.637 -36.571 -39.907 1.00 58.28 201 TRP A CA 1
ATOM 1712 C C . TRP A 1 201 ? 17.755 -37.524 -40.728 1.00 58.28 201 TRP A C 1
ATOM 1714 O O . TRP A 1 201 ? 18.304 -38.431 -41.359 1.00 58.28 201 TRP A O 1
ATOM 1724 N N . SER A 1 202 ? 16.438 -37.291 -40.797 1.00 53.56 202 SER A N 1
ATOM 1725 C CA . SER A 1 202 ? 15.467 -38.191 -41.443 1.00 53.56 202 SER A CA 1
ATOM 1726 C C . SER A 1 202 ? 15.251 -37.941 -42.941 1.00 53.56 202 SER A C 1
ATOM 1728 O O . SER A 1 202 ? 14.801 -38.848 -43.642 1.00 53.56 202 SER A O 1
ATOM 1730 N N . ARG A 1 203 ? 15.595 -36.756 -43.473 1.00 60.16 203 ARG A N 1
ATOM 1731 C CA . ARG A 1 203 ? 15.492 -36.481 -44.921 1.00 60.16 203 ARG A CA 1
ATOM 1732 C C . ARG A 1 203 ? 16.500 -37.315 -45.725 1.00 60.16 203 ARG A C 1
ATOM 1734 O O . ARG A 1 203 ? 17.673 -37.425 -45.353 1.00 60.16 203 ARG A O 1
ATOM 1741 N N . ASN A 1 204 ? 16.058 -37.847 -46.867 1.00 58.41 204 ASN A N 1
ATOM 1742 C CA . ASN A 1 204 ? 16.864 -38.631 -47.812 1.00 58.41 204 ASN A CA 1
ATOM 1743 C C . ASN A 1 204 ? 17.784 -37.729 -48.667 1.00 58.41 204 ASN A C 1
ATOM 1745 O O . ASN A 1 204 ? 17.606 -37.596 -49.875 1.00 58.41 204 ASN A O 1
ATOM 1749 N N . MET A 1 205 ? 18.730 -37.055 -48.011 1.00 62.53 205 MET A N 1
ATOM 1750 C CA . MET A 1 205 ? 19.736 -36.194 -48.646 1.00 62.53 205 MET A CA 1
ATOM 1751 C C . MET A 1 205 ? 21.018 -36.974 -48.953 1.00 62.53 205 MET A C 1
ATOM 1753 O O . MET A 1 205 ? 21.308 -37.986 -48.311 1.00 62.53 205 MET A O 1
ATOM 1757 N N . ASN A 1 206 ? 21.844 -36.469 -49.875 1.00 70.62 206 ASN A N 1
ATOM 1758 C CA . ASN A 1 206 ? 23.150 -37.067 -50.150 1.00 70.62 206 ASN A CA 1
ATOM 1759 C C . ASN A 1 206 ? 24.018 -37.082 -48.877 1.00 70.62 206 ASN A C 1
ATOM 1761 O O . ASN A 1 206 ? 24.349 -36.031 -48.330 1.00 70.62 206 ASN A O 1
ATOM 1765 N N . LEU A 1 207 ? 24.424 -38.274 -48.434 1.00 67.50 207 LEU A N 1
ATOM 1766 C CA . LEU A 1 207 ? 25.140 -38.486 -47.174 1.00 67.50 207 LEU A CA 1
ATOM 1767 C C . LEU A 1 207 ? 26.432 -37.656 -47.053 1.00 67.50 207 LEU A C 1
ATOM 1769 O O . LEU A 1 207 ? 26.742 -37.162 -45.972 1.00 67.50 207 LEU A O 1
ATOM 1773 N N . LYS A 1 208 ? 27.155 -37.432 -48.160 1.00 65.62 208 LYS A N 1
ATOM 1774 C CA . LYS A 1 208 ? 28.380 -36.615 -48.168 1.00 65.62 208 LYS A CA 1
ATOM 1775 C C . LYS A 1 208 ? 28.091 -35.119 -48.005 1.00 65.62 208 LYS A C 1
ATOM 1777 O O . LYS A 1 208 ? 28.890 -34.427 -47.383 1.00 65.62 208 LYS A O 1
ATOM 1782 N N . LEU A 1 209 ? 26.959 -34.634 -48.522 1.00 62.09 209 LEU A N 1
ATOM 1783 C CA . LEU A 1 209 ? 26.502 -33.256 -48.307 1.00 62.09 209 LEU A CA 1
ATOM 1784 C C . LEU A 1 209 ? 25.929 -33.074 -46.895 1.00 62.09 209 LEU A C 1
ATOM 1786 O O . LEU A 1 209 ? 26.306 -32.125 -46.215 1.00 62.09 209 LEU A O 1
ATOM 1790 N N . LYS A 1 210 ? 25.113 -34.027 -46.414 1.00 71.88 210 LYS A N 1
ATOM 1791 C CA . LYS A 1 210 ? 24.580 -34.049 -45.038 1.00 71.88 210 LYS A CA 1
ATOM 1792 C C . LYS A 1 210 ? 25.714 -33.965 -44.008 1.00 71.88 210 LYS A C 1
ATOM 1794 O O . LYS A 1 210 ? 25.680 -33.105 -43.136 1.00 71.88 210 LYS A O 1
ATOM 1799 N N . MET A 1 211 ? 26.742 -34.805 -44.141 1.00 72.56 211 MET A N 1
ATOM 1800 C CA . MET A 1 211 ? 27.892 -34.782 -43.232 1.00 72.56 211 MET A CA 1
ATOM 1801 C C . MET A 1 211 ? 28.761 -33.524 -43.384 1.00 72.56 211 MET A C 1
ATOM 1803 O O . MET A 1 211 ? 29.259 -33.025 -42.380 1.00 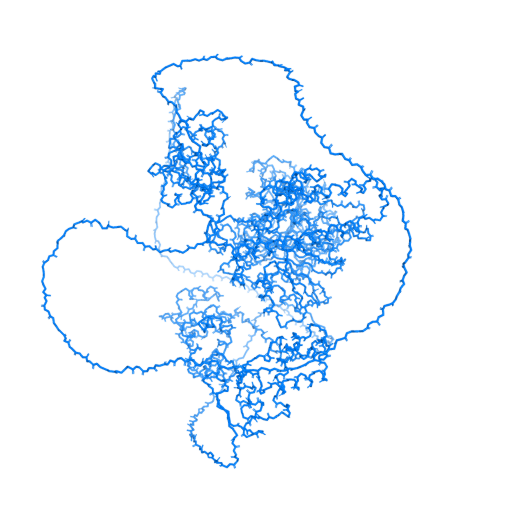72.56 211 MET A O 1
ATOM 1807 N N . GLY A 1 212 ? 28.907 -32.972 -44.597 1.00 69.62 212 GLY A N 1
ATOM 1808 C CA . GLY A 1 212 ? 29.588 -31.687 -44.810 1.00 69.62 212 GLY A CA 1
ATOM 1809 C C . GLY A 1 212 ? 28.905 -30.533 -44.069 1.00 69.62 212 GLY A C 1
ATOM 1810 O O . GLY A 1 212 ? 29.546 -29.856 -43.271 1.00 69.62 212 GLY A O 1
ATOM 1811 N N . LEU A 1 213 ? 27.587 -30.385 -44.249 1.00 68.75 213 LEU A N 1
ATOM 1812 C CA . LEU A 1 213 ? 26.771 -29.366 -43.576 1.00 68.75 213 LEU A CA 1
ATOM 1813 C C . LEU A 1 213 ? 26.902 -29.435 -42.044 1.00 68.75 213 LEU A C 1
ATOM 1815 O O . LEU A 1 213 ? 27.034 -28.410 -41.382 1.00 68.75 213 LEU A O 1
ATOM 1819 N N . LEU A 1 214 ? 26.886 -30.644 -41.476 1.00 70.62 214 LEU A N 1
ATOM 1820 C CA . LEU A 1 214 ? 26.977 -30.858 -40.028 1.00 70.62 214 LEU A CA 1
ATOM 1821 C C . LEU A 1 214 ? 28.368 -30.529 -39.456 1.00 70.62 214 LEU A C 1
ATOM 1823 O O . LEU A 1 214 ? 28.455 -30.017 -38.338 1.00 70.62 214 LEU A O 1
ATOM 1827 N N . THR A 1 215 ? 29.440 -30.786 -40.214 1.00 69.56 215 THR A N 1
ATOM 1828 C CA . THR A 1 215 ? 30.804 -30.366 -39.854 1.00 69.56 215 THR A CA 1
ATOM 1829 C C . THR A 1 215 ? 30.955 -28.844 -39.942 1.00 69.56 215 THR A C 1
ATOM 1831 O O . THR A 1 215 ? 31.405 -28.227 -38.977 1.00 69.56 215 THR A O 1
ATOM 1834 N N . ASP A 1 216 ? 30.517 -28.218 -41.039 1.00 64.56 216 ASP A N 1
ATOM 1835 C CA . ASP A 1 216 ? 30.661 -26.768 -41.261 1.00 64.56 216 ASP A CA 1
ATOM 1836 C C . ASP A 1 216 ? 29.812 -25.917 -40.295 1.00 64.56 216 ASP A C 1
ATOM 1838 O O . ASP A 1 216 ? 30.192 -24.794 -39.954 1.00 64.56 216 ASP A O 1
ATOM 1842 N N . LEU A 1 217 ? 28.688 -26.453 -39.804 1.00 62.06 217 LEU A N 1
ATOM 1843 C CA . LEU A 1 217 ? 27.866 -25.838 -38.752 1.00 62.06 217 LEU A CA 1
ATOM 1844 C C . LEU A 1 217 ? 28.369 -26.119 -37.321 1.00 62.06 217 LEU A C 1
ATOM 1846 O O . LEU A 1 217 ? 27.752 -25.637 -36.373 1.00 62.06 217 LEU A O 1
ATOM 1850 N N . LYS A 1 218 ? 29.450 -26.896 -37.141 1.00 63.41 218 LYS A N 1
ATOM 1851 C CA . LYS A 1 218 ? 29.929 -27.394 -35.834 1.00 63.41 218 LYS A CA 1
ATOM 1852 C C . LYS A 1 218 ? 28.807 -27.995 -34.975 1.00 63.41 218 LYS A C 1
ATOM 1854 O O . LYS A 1 218 ? 28.625 -27.638 -33.812 1.00 63.41 218 LYS A O 1
ATOM 1859 N N . PHE A 1 219 ? 28.038 -28.925 -35.536 1.00 62.53 219 PHE A N 1
ATOM 1860 C CA . PHE A 1 219 ? 26.966 -29.578 -34.786 1.00 62.53 219 PHE A CA 1
ATOM 1861 C C . PHE A 1 219 ? 27.545 -30.512 -33.701 1.00 62.53 219 PHE A C 1
ATOM 1863 O O . PHE A 1 219 ? 28.299 -31.436 -34.017 1.00 62.53 219 PHE A O 1
ATOM 1870 N N . ARG A 1 220 ? 27.198 -30.288 -32.421 1.00 58.38 220 ARG A N 1
ATOM 1871 C CA . ARG A 1 220 ? 27.627 -31.144 -31.294 1.00 58.38 220 ARG A CA 1
ATOM 1872 C C . ARG A 1 220 ? 26.844 -32.460 -31.324 1.00 58.38 220 ARG A C 1
ATOM 1874 O O . ARG A 1 220 ? 25.615 -32.443 -31.345 1.00 58.38 220 ARG A O 1
ATOM 1881 N N . MET A 1 221 ? 27.531 -33.599 -31.352 1.00 63.88 221 MET A N 1
ATOM 1882 C CA . MET A 1 221 ? 26.899 -34.898 -31.613 1.00 63.88 221 MET A CA 1
ATOM 1883 C C . MET A 1 221 ? 26.710 -35.722 -30.336 1.00 63.88 221 MET A C 1
ATOM 1885 O O . MET A 1 221 ? 27.645 -35.901 -29.563 1.00 63.88 221 MET A O 1
ATOM 1889 N N . SER A 1 222 ? 25.507 -36.269 -30.137 1.00 62.66 222 SER A N 1
ATOM 1890 C CA . SER A 1 222 ? 25.239 -37.231 -29.063 1.00 62.66 222 SER A CA 1
ATOM 1891 C C . SER A 1 222 ? 25.597 -38.658 -29.481 1.00 62.66 222 SER A C 1
ATOM 1893 O O . SER A 1 222 ? 25.515 -39.013 -30.661 1.00 62.66 222 SER A O 1
ATOM 1895 N N . GLU A 1 223 ? 25.930 -39.508 -28.505 1.00 62.75 223 GLU A N 1
ATOM 1896 C CA . GLU A 1 223 ? 26.262 -40.915 -28.762 1.00 62.75 223 GLU A CA 1
ATOM 1897 C C . GLU A 1 223 ? 25.126 -41.645 -29.492 1.00 62.75 223 GLU A C 1
ATOM 1899 O O . GLU A 1 223 ? 25.372 -42.378 -30.443 1.00 62.75 223 GLU A O 1
ATOM 1904 N N . THR A 1 224 ? 23.868 -41.379 -29.129 1.00 63.50 224 THR A N 1
ATOM 1905 C CA . THR A 1 224 ? 22.689 -41.969 -29.780 1.00 63.50 224 THR A CA 1
ATOM 1906 C C . THR A 1 224 ? 22.614 -41.624 -31.271 1.00 63.50 224 THR A C 1
ATOM 1908 O O . THR A 1 224 ? 22.299 -42.490 -32.088 1.00 63.50 224 THR A O 1
ATOM 1911 N N . ILE A 1 225 ? 22.946 -40.384 -31.656 1.00 63.91 225 ILE A N 1
ATOM 1912 C CA . ILE A 1 225 ? 23.000 -39.967 -33.068 1.00 63.91 225 ILE A CA 1
ATOM 1913 C C . ILE A 1 225 ? 24.210 -40.601 -33.766 1.00 63.91 225 ILE A C 1
ATOM 1915 O O . ILE A 1 225 ? 24.075 -41.071 -34.896 1.00 63.91 225 ILE A O 1
ATOM 1919 N N . ARG A 1 226 ? 25.363 -40.698 -33.091 1.00 72.00 226 ARG A N 1
ATOM 1920 C CA . ARG A 1 226 ? 26.565 -41.361 -33.620 1.00 72.00 226 ARG A CA 1
ATOM 1921 C C . ARG A 1 226 ? 26.328 -42.848 -33.904 1.00 72.00 226 ARG A C 1
ATOM 1923 O O . ARG A 1 226 ? 26.612 -43.309 -35.005 1.00 72.00 226 ARG A O 1
ATOM 1930 N N . GLN A 1 227 ? 25.733 -43.577 -32.961 1.00 68.56 227 GLN A N 1
ATOM 1931 C CA . GLN A 1 227 ? 25.355 -44.987 -33.119 1.00 68.56 227 GLN A CA 1
ATOM 1932 C C . GLN A 1 227 ? 24.251 -45.174 -34.174 1.00 68.56 227 GLN A C 1
ATOM 1934 O O . GLN A 1 227 ? 24.262 -46.160 -34.911 1.00 68.56 227 GLN A O 1
ATOM 1939 N N . SER A 1 228 ? 23.336 -44.209 -34.322 1.00 67.31 228 SER A N 1
ATOM 1940 C CA . SER A 1 228 ? 22.350 -44.207 -35.416 1.00 67.31 228 SER A CA 1
ATOM 1941 C C . SER A 1 228 ? 23.009 -43.994 -36.786 1.00 67.31 228 SER A C 1
ATOM 1943 O O . SER A 1 228 ? 22.662 -44.674 -37.745 1.00 67.31 228 SER A O 1
ATOM 1945 N N . MET A 1 229 ? 24.004 -43.108 -36.896 1.00 70.81 229 MET A N 1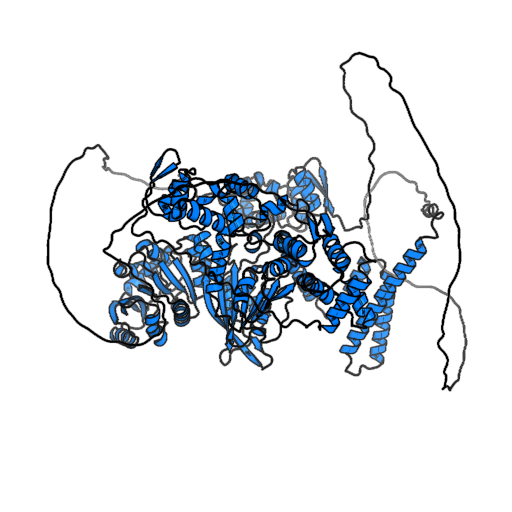
ATOM 1946 C CA . MET A 1 229 ? 24.773 -42.905 -38.134 1.00 70.81 229 MET A CA 1
ATOM 1947 C C . MET A 1 229 ? 25.640 -44.114 -38.501 1.00 70.81 229 MET A C 1
ATOM 1949 O O . MET A 1 229 ? 25.709 -44.493 -39.673 1.00 70.81 229 MET A O 1
ATOM 1953 N N . LEU A 1 230 ? 26.237 -44.764 -37.502 1.00 74.62 230 LEU A N 1
ATOM 1954 C CA . LEU A 1 230 ? 26.978 -46.008 -37.676 1.00 74.62 230 LEU A CA 1
ATOM 1955 C C . LEU A 1 230 ? 26.059 -47.151 -38.144 1.00 74.62 230 LEU A C 1
ATOM 1957 O O . LEU A 1 230 ? 26.380 -47.835 -39.108 1.00 74.62 230 LEU A O 1
ATOM 1961 N N . SER A 1 231 ? 24.890 -47.330 -37.524 1.00 68.00 231 SER A N 1
ATOM 1962 C CA . SER A 1 231 ? 23.976 -48.439 -37.851 1.00 68.00 231 SER A CA 1
ATOM 1963 C C . SER A 1 231 ? 23.124 -48.229 -39.110 1.00 68.00 231 SER A C 1
ATOM 1965 O O . SER A 1 231 ? 22.852 -49.198 -39.813 1.00 68.00 231 SER A O 1
ATOM 1967 N N . MET A 1 232 ? 22.706 -46.997 -39.427 1.00 69.88 232 MET A N 1
ATOM 1968 C CA . MET A 1 232 ? 21.836 -46.714 -40.584 1.00 69.88 232 MET A CA 1
ATOM 1969 C C . MET A 1 232 ? 22.601 -46.366 -41.867 1.00 69.88 232 MET A C 1
ATOM 1971 O O . MET A 1 232 ? 22.080 -46.578 -42.960 1.00 69.88 232 MET A O 1
ATOM 1975 N N . TYR A 1 233 ? 23.810 -45.806 -41.751 1.00 72.50 233 TYR A N 1
ATOM 1976 C CA . TYR A 1 233 ? 24.568 -45.266 -42.889 1.00 72.50 233 TYR A CA 1
ATOM 1977 C C . TYR A 1 233 ? 26.028 -45.752 -42.951 1.00 72.50 233 TYR A C 1
ATOM 1979 O O . TYR A 1 233 ? 26.755 -45.369 -43.869 1.00 72.50 233 TYR A O 1
ATOM 1987 N N . ASN A 1 234 ? 26.460 -46.585 -41.996 1.00 78.75 234 ASN A N 1
ATOM 1988 C CA . ASN A 1 234 ? 27.829 -47.091 -41.856 1.00 78.75 234 ASN A CA 1
ATOM 1989 C C . ASN A 1 234 ? 28.895 -45.976 -41.830 1.00 78.75 234 ASN A C 1
ATOM 1991 O O . ASN A 1 234 ? 29.964 -46.083 -42.434 1.00 78.75 234 ASN A O 1
ATOM 1995 N N . VAL A 1 235 ? 28.589 -44.866 -41.147 1.00 78.94 235 VAL A N 1
ATOM 1996 C CA . VAL A 1 235 ? 29.507 -43.728 -40.983 1.00 78.94 235 VAL A CA 1
ATOM 1997 C C . VAL A 1 235 ? 30.136 -43.759 -39.594 1.00 78.94 235 VAL A C 1
ATOM 1999 O O . VAL A 1 235 ? 29.443 -43.637 -38.587 1.00 78.94 235 VAL A O 1
ATOM 2002 N N . GLU A 1 236 ? 31.463 -43.857 -39.540 1.00 79.81 236 GLU A N 1
ATOM 2003 C CA . GLU A 1 236 ? 32.224 -43.603 -38.317 1.00 79.81 236 GLU A CA 1
ATOM 2004 C C . GLU A 1 236 ? 32.476 -42.099 -38.194 1.00 79.81 236 GLU A C 1
ATOM 2006 O O . GLU A 1 236 ? 32.895 -41.448 -39.158 1.00 79.81 236 GLU A O 1
ATOM 2011 N N . ILE A 1 237 ? 32.223 -41.547 -37.008 1.00 80.06 237 ILE A N 1
ATOM 2012 C CA . ILE A 1 237 ? 32.304 -40.110 -36.743 1.00 80.06 237 ILE A CA 1
ATOM 2013 C C . ILE A 1 237 ? 33.201 -39.900 -35.522 1.00 80.06 237 ILE A C 1
ATOM 2015 O O . ILE A 1 237 ? 32.880 -40.325 -34.410 1.00 80.06 237 ILE A O 1
ATOM 2019 N N . VAL A 1 238 ? 34.342 -39.257 -35.756 1.00 78.81 238 VAL A N 1
ATOM 2020 C CA . VAL A 1 238 ? 35.305 -38.849 -34.734 1.00 78.81 238 VAL A CA 1
ATOM 2021 C C . VAL A 1 238 ? 34.909 -37.458 -34.263 1.00 78.81 238 VAL A C 1
ATOM 2023 O O . VAL A 1 238 ? 34.742 -36.543 -35.075 1.00 78.81 238 VAL A O 1
ATOM 2026 N N . LEU A 1 239 ? 34.742 -37.317 -32.953 1.00 76.06 239 LEU A N 1
ATOM 2027 C CA . LEU A 1 239 ? 34.460 -36.038 -32.315 1.00 76.06 239 LEU A CA 1
ATOM 2028 C C . LEU A 1 239 ? 35.746 -35.470 -31.708 1.00 76.06 239 LEU A C 1
ATOM 2030 O O . LEU A 1 239 ? 36.629 -36.241 -31.332 1.00 76.06 239 LEU A O 1
ATOM 2034 N N . ASP A 1 240 ? 35.843 -34.145 -31.626 1.00 70.69 240 ASP A N 1
ATOM 2035 C CA . ASP A 1 240 ? 36.877 -33.478 -30.832 1.00 70.69 240 ASP A CA 1
ATOM 2036 C C . ASP A 1 240 ? 36.569 -33.587 -29.328 1.00 70.69 240 ASP A C 1
ATOM 2038 O O . ASP A 1 240 ? 35.487 -34.031 -28.931 1.00 70.69 240 ASP A O 1
ATOM 2042 N N . ASP A 1 241 ? 37.498 -33.137 -28.481 1.00 62.03 241 ASP A N 1
ATOM 2043 C CA . ASP A 1 241 ? 37.349 -33.162 -27.016 1.00 62.03 241 ASP A CA 1
ATOM 2044 C C . ASP A 1 241 ? 36.132 -32.352 -26.511 1.00 62.03 241 ASP A C 1
ATOM 2046 O O . ASP A 1 241 ? 35.689 -32.518 -25.376 1.00 62.03 241 ASP A O 1
ATOM 2050 N N . ASN A 1 242 ? 35.548 -31.497 -27.361 1.00 57.09 242 ASN A N 1
ATOM 2051 C CA . ASN A 1 242 ? 34.353 -30.712 -27.062 1.00 57.09 242 ASN A CA 1
ATOM 2052 C C . ASN A 1 242 ? 33.054 -31.403 -27.528 1.00 57.09 242 ASN A C 1
ATOM 2054 O O . ASN A 1 242 ? 31.967 -30.988 -27.117 1.00 57.09 242 ASN A O 1
ATOM 2058 N N . GLY A 1 243 ? 33.123 -32.451 -28.356 1.00 59.91 243 GLY A N 1
ATOM 2059 C CA . GLY A 1 243 ? 31.975 -33.184 -28.905 1.00 59.91 243 GLY A CA 1
ATOM 2060 C C . GLY A 1 243 ? 31.483 -32.709 -30.282 1.00 59.91 243 GLY A C 1
ATOM 2061 O O . GLY A 1 243 ? 30.371 -33.065 -30.684 1.00 59.91 243 GLY A O 1
ATOM 2062 N N . PHE A 1 244 ? 32.261 -31.903 -31.008 1.00 72.38 244 PHE A N 1
ATOM 2063 C CA . PHE A 1 244 ? 31.978 -31.493 -32.391 1.00 72.38 244 PHE A CA 1
ATOM 2064 C C . PHE A 1 244 ? 32.589 -32.471 -33.399 1.00 72.38 244 PHE A C 1
ATOM 2066 O O . PHE A 1 244 ? 33.581 -33.126 -33.100 1.00 72.38 244 PHE A O 1
ATOM 2073 N N . ILE A 1 245 ? 32.036 -32.561 -34.614 1.00 72.75 245 ILE A N 1
ATOM 2074 C CA . ILE A 1 245 ? 32.574 -33.443 -35.667 1.00 72.75 245 ILE A CA 1
ATOM 2075 C C . ILE A 1 245 ? 33.967 -32.965 -36.107 1.00 72.75 245 ILE A C 1
ATOM 2077 O O . ILE A 1 245 ? 34.084 -31.984 -36.839 1.00 72.75 245 ILE A O 1
ATOM 2081 N N . GLU A 1 246 ? 35.010 -33.699 -35.717 1.00 75.94 246 GLU A N 1
ATOM 2082 C CA . GLU A 1 246 ? 36.399 -33.429 -36.105 1.00 75.94 246 GLU A CA 1
ATOM 2083 C C . GLU A 1 246 ? 36.722 -34.095 -37.449 1.00 75.94 246 GLU A C 1
ATOM 2085 O O . GLU A 1 246 ? 37.266 -33.459 -38.353 1.00 75.94 246 GLU A O 1
ATOM 2090 N N . LYS A 1 247 ? 36.326 -35.367 -37.615 1.00 79.19 247 LYS A N 1
ATOM 2091 C CA . LYS A 1 247 ? 36.452 -36.140 -38.864 1.00 79.19 247 LYS A CA 1
ATOM 2092 C C . LYS A 1 247 ? 35.318 -37.156 -38.995 1.00 79.19 247 LYS A C 1
ATOM 2094 O O . LYS A 1 247 ? 34.760 -37.617 -38.005 1.00 79.19 247 LYS A O 1
ATOM 2099 N N . TRP A 1 248 ? 35.018 -37.581 -40.218 1.00 86.25 248 TRP A N 1
ATOM 2100 C CA . TRP A 1 248 ? 34.105 -38.698 -40.476 1.00 86.25 248 TRP A CA 1
ATOM 2101 C C . TRP A 1 248 ? 34.568 -39.519 -41.686 1.00 86.25 248 TRP A C 1
ATOM 2103 O O . TRP A 1 248 ? 35.267 -39.011 -42.566 1.00 86.25 248 TRP A O 1
ATOM 2113 N N . LYS A 1 249 ? 34.187 -40.798 -41.735 1.00 81.25 249 LYS A N 1
ATOM 2114 C CA . LYS A 1 249 ? 34.478 -41.722 -42.846 1.00 81.25 249 LYS A CA 1
ATOM 2115 C C . LYS A 1 249 ? 33.327 -42.715 -43.020 1.00 81.25 249 LYS A C 1
ATOM 2117 O O . LYS A 1 249 ? 32.689 -43.088 -42.041 1.00 81.25 249 LYS A O 1
ATOM 2122 N N . LEU A 1 250 ? 33.097 -43.198 -44.242 1.00 79.19 250 LEU A N 1
ATOM 2123 C CA . LEU A 1 250 ? 32.325 -44.433 -44.412 1.00 79.19 250 LEU A CA 1
ATOM 2124 C C . LEU A 1 250 ? 33.198 -45.620 -44.003 1.00 79.19 250 LEU A C 1
ATOM 2126 O O . LEU A 1 250 ? 34.279 -45.815 -44.564 1.00 79.19 250 LEU A O 1
ATOM 2130 N N . ILE A 1 251 ? 32.690 -46.435 -43.088 1.00 71.44 251 ILE A N 1
ATOM 2131 C CA . ILE A 1 251 ? 33.097 -47.828 -42.967 1.00 71.44 251 ILE A CA 1
ATOM 2132 C C . ILE A 1 251 ? 32.500 -48.576 -44.164 1.00 71.44 251 ILE A C 1
ATOM 2134 O O . ILE A 1 251 ? 31.362 -48.349 -44.578 1.00 71.44 251 ILE A O 1
ATOM 2138 N N . ARG A 1 252 ? 33.291 -49.474 -44.747 1.00 54.88 252 ARG A N 1
ATOM 2139 C CA . ARG A 1 252 ? 32.774 -50.545 -45.604 1.00 54.88 252 ARG A CA 1
ATOM 2140 C C . ARG A 1 252 ? 32.734 -51.797 -44.747 1.00 54.88 252 ARG A C 1
ATOM 2142 O O . ARG A 1 252 ? 33.671 -52.032 -43.992 1.00 54.88 252 ARG A O 1
ATOM 2149 N N . GLU A 1 253 ? 31.668 -52.578 -44.855 1.00 44.91 253 GLU A N 1
ATOM 2150 C CA . GLU A 1 253 ? 31.497 -53.801 -44.070 1.00 44.91 253 GLU A CA 1
ATOM 2151 C C . GLU A 1 253 ? 32.660 -54.772 -44.325 1.00 44.91 253 GLU A C 1
ATOM 2153 O O . GLU A 1 253 ? 32.745 -55.329 -45.418 1.00 44.91 253 GLU A O 1
ATOM 2158 N N . ASN A 1 254 ? 33.570 -54.902 -43.345 1.00 41.72 254 ASN A N 1
ATOM 2159 C CA . ASN A 1 254 ? 34.410 -56.068 -43.009 1.00 41.72 254 ASN A CA 1
ATOM 2160 C C . ASN A 1 254 ? 35.603 -55.657 -42.111 1.00 41.72 254 ASN A C 1
ATOM 2162 O O . ASN A 1 254 ? 36.697 -55.459 -42.625 1.00 41.72 254 ASN A O 1
ATOM 2166 N N . GLU A 1 255 ? 35.416 -55.583 -40.786 1.00 29.11 255 GLU A N 1
ATOM 2167 C CA . GLU A 1 255 ? 36.440 -55.951 -39.778 1.00 29.11 255 GLU A CA 1
ATOM 2168 C C . GLU A 1 255 ? 35.806 -56.033 -38.357 1.00 29.11 255 GLU A C 1
ATOM 2170 O O . GLU A 1 255 ? 34.919 -55.231 -38.060 1.00 29.11 255 GLU A O 1
ATOM 2175 N N . PRO A 1 256 ? 36.158 -57.022 -37.498 1.00 35.12 256 PRO A N 1
ATOM 2176 C CA . PRO A 1 256 ? 35.426 -57.316 -36.251 1.00 35.12 256 PRO A CA 1
ATOM 2177 C C . PRO A 1 256 ? 36.087 -56.800 -34.952 1.00 35.12 256 PRO A C 1
ATOM 2179 O O . PRO A 1 256 ? 37.278 -56.502 -34.909 1.00 35.12 256 PRO A O 1
ATOM 2182 N N . ALA A 1 257 ? 35.310 -56.763 -33.860 1.00 40.44 257 ALA A N 1
ATOM 2183 C CA . ALA A 1 257 ? 35.710 -56.255 -32.538 1.00 40.44 257 ALA A CA 1
ATOM 2184 C C . ALA A 1 257 ? 36.187 -57.338 -31.538 1.00 40.44 257 ALA A C 1
ATOM 2186 O O . ALA A 1 257 ? 35.920 -58.528 -31.712 1.00 40.44 257 ALA A O 1
ATOM 2187 N N . THR A 1 258 ? 36.832 -56.910 -30.443 1.00 30.25 258 THR A N 1
ATOM 2188 C CA . THR A 1 258 ? 37.285 -57.749 -29.309 1.00 30.25 258 THR A CA 1
ATOM 2189 C C . THR A 1 258 ? 36.917 -57.145 -27.938 1.00 30.25 258 THR A C 1
ATOM 2191 O O . THR A 1 258 ? 36.469 -56.004 -27.849 1.00 30.25 258 THR A O 1
ATOM 2194 N N . GLN A 1 259 ? 37.017 -57.951 -26.874 1.00 34.03 259 GLN A N 1
ATOM 2195 C CA . GLN A 1 259 ? 36.403 -57.743 -25.547 1.00 34.03 259 GLN A CA 1
ATOM 2196 C C . GLN A 1 259 ? 37.445 -57.422 -24.455 1.00 34.03 259 GLN A C 1
ATOM 2198 O O . GLN A 1 259 ? 38.610 -57.754 -24.648 1.00 34.03 259 GLN A O 1
ATOM 2203 N N . ASP A 1 260 ? 37.021 -56.907 -23.283 1.00 28.70 260 ASP A N 1
ATOM 2204 C CA . ASP A 1 260 ? 37.160 -57.664 -22.013 1.00 28.70 260 ASP A CA 1
ATOM 2205 C C . ASP A 1 260 ? 36.449 -57.045 -20.777 1.00 28.70 260 ASP A C 1
ATOM 2207 O O . ASP A 1 260 ? 35.972 -55.910 -20.799 1.00 28.70 260 ASP A O 1
ATOM 2211 N N . SER A 1 261 ? 36.318 -57.826 -19.692 1.00 31.44 261 SER A N 1
ATOM 2212 C CA . SER A 1 261 ? 35.767 -57.479 -18.350 1.00 31.44 261 SER A CA 1
ATOM 2213 C C . SER A 1 261 ? 36.123 -58.597 -17.343 1.00 31.44 261 SER A C 1
ATOM 2215 O O . SER A 1 261 ? 36.299 -59.721 -17.818 1.00 31.44 261 SER A O 1
ATOM 2217 N N . PRO A 1 262 ? 36.202 -58.403 -15.989 1.00 40.34 262 PRO A N 1
ATOM 2218 C CA . PRO A 1 262 ? 35.106 -58.924 -15.111 1.00 40.34 262 PRO A CA 1
ATOM 2219 C C . PRO A 1 262 ? 34.991 -58.480 -13.599 1.00 40.34 262 PRO A C 1
ATOM 2221 O O . PRO A 1 262 ? 35.987 -58.399 -12.894 1.00 40.34 262 PRO A O 1
ATOM 2224 N N . SER A 1 263 ? 33.757 -58.535 -13.031 1.00 28.17 263 SER A N 1
ATOM 2225 C CA . SER A 1 263 ? 33.393 -59.080 -11.665 1.00 28.17 263 SER A CA 1
ATOM 2226 C C . SER A 1 263 ? 33.846 -58.381 -10.333 1.00 28.17 263 SER A C 1
ATOM 2228 O O . SER A 1 263 ? 34.827 -57.661 -10.338 1.00 28.17 263 SER A O 1
ATOM 2230 N N . LYS A 1 264 ? 33.250 -58.560 -9.113 1.00 29.72 264 LYS A N 1
ATOM 2231 C CA . LYS A 1 264 ? 32.054 -59.299 -8.560 1.00 29.72 264 LYS A CA 1
ATOM 2232 C C . LYS A 1 264 ? 31.669 -58.884 -7.092 1.00 29.72 264 LYS A C 1
ATOM 2234 O O . LYS A 1 264 ? 32.587 -58.768 -6.298 1.00 29.72 264 LYS A O 1
ATOM 2239 N N . ARG A 1 265 ? 30.347 -58.872 -6.752 1.00 26.08 265 ARG A N 1
ATOM 2240 C CA . ARG A 1 265 ? 29.575 -59.270 -5.495 1.00 26.08 265 ARG A CA 1
ATOM 2241 C C . ARG A 1 265 ? 30.073 -58.892 -4.052 1.00 26.08 265 ARG A C 1
ATOM 2243 O O . ARG A 1 265 ? 31.248 -58.640 -3.880 1.00 26.08 265 ARG A O 1
ATOM 2250 N N . ILE A 1 266 ? 29.277 -58.817 -2.950 1.00 26.59 266 ILE A N 1
ATOM 2251 C CA . ILE A 1 266 ? 28.268 -59.720 -2.278 1.00 26.59 266 ILE A CA 1
ATOM 2252 C C . ILE A 1 266 ? 27.212 -58.907 -1.418 1.00 26.59 266 ILE A C 1
ATOM 2254 O O . ILE A 1 266 ? 27.354 -57.699 -1.294 1.00 26.59 266 ILE A O 1
ATOM 2258 N N . THR A 1 267 ? 26.141 -59.539 -0.876 1.00 25.27 267 THR A N 1
ATOM 2259 C CA . THR A 1 267 ? 24.940 -59.007 -0.126 1.00 25.27 267 THR A CA 1
ATOM 2260 C C . THR A 1 267 ? 24.999 -59.206 1.438 1.00 25.27 267 THR A C 1
ATOM 2262 O O . THR A 1 267 ? 26.090 -59.510 1.905 1.00 25.27 267 THR A O 1
ATOM 2265 N N . GLN A 1 268 ? 23.997 -59.084 2.361 1.00 30.70 268 GLN A N 1
ATOM 2266 C CA . GLN A 1 268 ? 22.499 -59.174 2.375 1.00 30.70 268 GLN A CA 1
ATOM 2267 C C . GLN A 1 268 ? 21.831 -58.823 3.770 1.00 30.70 268 GLN A C 1
ATOM 2269 O O . GLN A 1 268 ? 22.533 -58.867 4.774 1.00 30.70 268 GLN A O 1
ATOM 2274 N N . ASN A 1 269 ? 20.477 -58.688 3.838 1.00 25.38 269 ASN A N 1
ATOM 2275 C CA . ASN A 1 269 ? 19.505 -58.915 4.977 1.00 25.38 269 ASN A CA 1
ATOM 2276 C C . ASN A 1 269 ? 18.863 -57.740 5.802 1.00 25.38 269 ASN A C 1
ATOM 2278 O O . ASN A 1 269 ? 19.418 -56.657 5.906 1.00 25.38 269 ASN A O 1
ATOM 2282 N N . LEU A 1 270 ? 17.650 -57.996 6.365 1.00 24.50 270 LEU A N 1
ATOM 2283 C CA . LEU A 1 270 ? 16.701 -57.117 7.129 1.00 24.50 270 LEU A CA 1
ATOM 2284 C C . LEU A 1 270 ? 16.075 -57.901 8.344 1.00 24.50 270 LEU A C 1
ATOM 2286 O O . LEU A 1 270 ? 16.611 -58.979 8.618 1.00 24.50 270 LEU A O 1
ATOM 2290 N N . PRO A 1 271 ? 14.892 -57.587 8.974 1.00 44.19 271 PRO A N 1
ATOM 2291 C CA . PRO A 1 271 ? 14.097 -56.351 9.255 1.00 44.19 271 PRO A CA 1
ATOM 2292 C C . PRO A 1 271 ? 13.802 -56.235 10.809 1.00 44.19 271 PRO A C 1
ATOM 2294 O O . PRO A 1 271 ? 14.790 -56.332 11.532 1.00 44.19 271 PRO A O 1
ATOM 2297 N N . PRO A 1 272 ? 12.576 -56.185 11.438 1.00 33.75 272 PRO A N 1
ATOM 2298 C CA . PRO A 1 272 ? 11.267 -55.501 11.202 1.00 33.75 272 PRO A CA 1
ATOM 2299 C C . PRO A 1 272 ? 10.547 -54.833 12.444 1.00 33.75 272 PRO A C 1
ATOM 2301 O O . PRO A 1 272 ? 10.266 -55.512 13.431 1.00 33.75 272 PRO A O 1
ATOM 2304 N N . SER A 1 273 ? 9.956 -53.623 12.302 1.00 24.31 273 SER A N 1
ATOM 2305 C CA . SER A 1 273 ? 8.810 -53.061 13.117 1.00 24.31 273 SER A CA 1
ATOM 2306 C C . SER A 1 273 ? 9.029 -52.839 14.655 1.00 24.31 273 SER A C 1
ATOM 2308 O O . SER A 1 273 ? 10.128 -53.104 15.121 1.00 24.31 273 SER A O 1
ATOM 2310 N N . LYS A 1 274 ? 8.149 -52.291 15.538 1.00 23.66 274 LYS A N 1
ATOM 2311 C CA . LYS A 1 274 ? 6.693 -51.907 15.625 1.00 23.66 274 LYS A CA 1
ATOM 2312 C C . LYS A 1 274 ? 6.493 -50.643 16.536 1.00 23.66 274 LYS A C 1
ATOM 2314 O O . LYS A 1 274 ? 7.475 -50.228 17.134 1.00 23.66 274 LYS A O 1
ATOM 2319 N N . THR A 1 275 ? 5.308 -50.093 16.905 1.00 22.73 275 THR A N 1
ATOM 2320 C CA . THR A 1 275 ? 4.073 -49.610 16.201 1.00 22.73 275 THR A CA 1
ATOM 2321 C C . THR A 1 275 ? 3.066 -48.966 17.213 1.00 22.73 275 THR A C 1
ATOM 2323 O O . THR A 1 275 ? 2.596 -49.683 18.090 1.00 22.73 275 THR A O 1
ATOM 2326 N N . ARG A 1 276 ? 2.612 -47.702 16.998 1.00 25.39 276 ARG A N 1
ATOM 2327 C CA . ARG A 1 276 ? 1.494 -46.953 17.691 1.00 25.39 276 ARG A CA 1
ATOM 2328 C C . ARG A 1 276 ? 1.719 -46.587 19.190 1.00 25.39 276 ARG A C 1
ATOM 2330 O O . ARG A 1 276 ? 2.612 -47.149 19.804 1.00 25.39 276 ARG A O 1
ATOM 2337 N N . ILE A 1 277 ? 1.035 -45.614 19.833 1.00 21.91 277 ILE A N 1
ATOM 2338 C CA . ILE A 1 277 ? -0.283 -44.927 19.640 1.00 21.91 277 ILE A CA 1
ATOM 2339 C C . ILE A 1 277 ? -0.153 -43.370 19.569 1.00 21.91 277 ILE A C 1
ATOM 2341 O O . ILE A 1 277 ? 0.904 -42.827 19.870 1.00 21.91 277 ILE A O 1
ATOM 2345 N N . LYS A 1 278 ? -1.205 -42.659 19.107 1.00 28.98 278 LYS A N 1
ATOM 2346 C CA . LYS A 1 278 ? -1.266 -41.198 18.842 1.00 28.98 278 LYS A CA 1
ATOM 2347 C C . LYS A 1 278 ? -1.732 -40.329 20.028 1.00 28.98 278 LYS A C 1
ATOM 2349 O O . LYS A 1 278 ? -2.745 -40.661 20.630 1.00 28.98 278 LYS A O 1
ATOM 2354 N N . ILE A 1 279 ? -1.145 -39.128 20.126 1.00 22.58 279 ILE A N 1
ATOM 2355 C CA . ILE A 1 279 ? -1.779 -37.781 20.230 1.00 22.58 279 ILE A CA 1
ATOM 2356 C C . ILE A 1 279 ? -0.833 -36.829 19.441 1.00 22.58 279 ILE A C 1
ATOM 2358 O O . ILE A 1 279 ? 0.362 -37.110 19.410 1.00 22.58 279 ILE A O 1
ATOM 2362 N N . GLY A 1 280 ? -1.204 -35.747 18.739 1.00 24.41 280 GLY A N 1
ATOM 2363 C CA . GLY A 1 280 ? -2.488 -35.121 18.360 1.00 24.41 280 GLY A CA 1
ATOM 2364 C C . GLY A 1 280 ? -2.211 -33.843 17.519 1.00 24.41 280 GLY A C 1
ATOM 2365 O O . GLY A 1 280 ? -1.065 -33.399 17.482 1.00 24.41 280 GLY A O 1
ATOM 2366 N N . ARG A 1 281 ? -3.202 -33.268 16.810 1.00 29.31 281 ARG A N 1
ATOM 2367 C CA . ARG A 1 281 ? -3.076 -32.017 16.009 1.00 29.31 281 ARG A CA 1
ATOM 2368 C C . ARG A 1 281 ? -4.441 -31.367 15.728 1.00 29.31 281 ARG A C 1
ATOM 2370 O O . ARG A 1 281 ? -5.400 -32.097 15.495 1.00 29.31 281 ARG A O 1
ATOM 2377 N N . TRP A 1 282 ? -4.471 -30.039 15.584 1.00 24.59 282 TRP A N 1
ATOM 2378 C CA . TRP A 1 282 ? -5.476 -29.324 14.774 1.00 24.59 282 TRP A CA 1
ATOM 2379 C C . TRP A 1 282 ? -5.000 -29.193 13.312 1.00 24.59 282 TRP A C 1
ATOM 2381 O O . TRP A 1 282 ? -3.798 -29.251 13.047 1.00 24.59 282 TRP A O 1
ATOM 2391 N N . HIS A 1 283 ? -5.934 -29.051 12.367 1.00 29.55 283 HIS A N 1
ATOM 2392 C CA . HIS A 1 283 ? -5.682 -28.871 10.928 1.00 29.55 283 HIS A CA 1
ATOM 2393 C C . HIS A 1 283 ? -6.546 -27.731 10.372 1.00 29.55 283 HIS A C 1
ATOM 2395 O O . HIS A 1 283 ? -7.649 -27.507 10.864 1.00 29.55 283 HIS A O 1
ATOM 2401 N N . TYR A 1 284 ? -6.075 -27.088 9.301 1.00 29.59 284 TYR A N 1
ATOM 2402 C CA . TYR A 1 284 ? -6.920 -26.295 8.404 1.00 29.59 284 TYR A CA 1
ATOM 2403 C C . TYR A 1 284 ? -7.708 -27.237 7.468 1.00 29.59 284 TYR A C 1
ATOM 2405 O O . TYR A 1 284 ? -7.119 -28.208 6.977 1.00 29.59 284 TYR A O 1
ATOM 2413 N N . PRO A 1 285 ? -9.001 -26.986 7.197 1.00 29.41 285 PRO A N 1
ATOM 2414 C CA . PRO A 1 285 ? -9.760 -27.719 6.189 1.00 29.41 285 PRO A CA 1
ATOM 2415 C C . PRO A 1 285 ? -9.486 -27.175 4.777 1.00 29.41 285 PRO A C 1
ATOM 2417 O O . PRO A 1 285 ? -9.349 -25.974 4.586 1.00 29.41 285 PRO A O 1
ATOM 2420 N N . VAL A 1 286 ? -9.469 -28.059 3.775 1.00 30.58 286 VAL A N 1
ATOM 2421 C CA . VAL A 1 286 ? -9.499 -27.692 2.346 1.00 30.58 286 VAL A CA 1
ATOM 2422 C C . VAL A 1 286 ? -10.747 -28.321 1.734 1.00 30.58 286 VAL A C 1
ATOM 2424 O O . VAL A 1 286 ? -10.920 -29.539 1.798 1.00 30.58 286 VAL A O 1
ATOM 2427 N N . GLY A 1 287 ? -11.633 -27.502 1.167 1.00 26.91 287 GLY A N 1
ATOM 2428 C CA . GLY A 1 287 ? -12.930 -27.954 0.660 1.00 26.91 287 GLY A CA 1
ATOM 2429 C C . GLY A 1 287 ? -12.843 -28.717 -0.665 1.00 26.91 287 GLY A C 1
ATOM 2430 O O . GLY A 1 287 ? -12.399 -28.176 -1.672 1.00 26.91 287 GLY A O 1
ATOM 2431 N N . THR A 1 288 ? -13.344 -29.955 -0.689 1.00 27.41 288 THR A N 1
ATOM 2432 C CA . THR A 1 288 ? -13.718 -30.690 -1.915 1.00 27.41 288 THR A CA 1
ATOM 2433 C C . THR A 1 288 ? -15.004 -31.486 -1.661 1.00 27.41 288 THR A C 1
ATOM 2435 O O . THR A 1 288 ? -15.230 -31.956 -0.548 1.00 27.41 288 THR A O 1
ATOM 2438 N N . LEU A 1 289 ? -15.883 -31.601 -2.665 1.00 25.61 289 LEU A N 1
ATOM 2439 C CA . LEU A 1 289 ? -17.186 -32.268 -2.524 1.00 25.61 289 LEU A CA 1
ATOM 2440 C C . LEU A 1 289 ? -17.102 -33.777 -2.803 1.00 25.61 289 LEU A C 1
ATOM 2442 O O . LEU A 1 289 ? -16.662 -34.146 -3.889 1.00 25.61 289 LEU A O 1
ATOM 2446 N N . SER A 1 290 ? -17.699 -34.611 -1.937 1.00 23.52 290 SER A N 1
ATOM 2447 C CA . SER A 1 290 ? -18.504 -35.774 -2.374 1.00 23.52 290 SER A CA 1
ATOM 2448 C C . SER A 1 290 ? -19.265 -36.486 -1.236 1.00 23.52 290 SER A C 1
ATOM 2450 O O . SER A 1 290 ? -18.629 -37.115 -0.402 1.00 23.52 290 SER A O 1
ATOM 2452 N N . PHE A 1 291 ? -20.604 -36.473 -1.321 1.00 23.06 291 PHE A N 1
ATOM 2453 C CA . PHE A 1 291 ? -21.574 -37.542 -0.976 1.00 23.06 291 PHE A CA 1
ATOM 2454 C C . PHE A 1 291 ? -21.609 -38.242 0.415 1.00 23.06 291 PHE A C 1
ATOM 2456 O O . PHE A 1 291 ? -20.707 -38.166 1.238 1.00 23.06 291 PHE A O 1
ATOM 2463 N N . TYR A 1 292 ? -22.764 -38.876 0.662 1.00 23.88 292 TYR A N 1
ATOM 2464 C CA . TYR A 1 292 ? -23.252 -39.493 1.907 1.00 23.88 292 TYR A CA 1
ATOM 2465 C C . TYR A 1 292 ? -22.599 -40.847 2.254 1.00 23.88 292 TYR A C 1
ATOM 2467 O O . TYR A 1 292 ? -22.284 -41.609 1.344 1.00 23.88 292 TYR A O 1
ATOM 2475 N N . ASP A 1 293 ? -22.529 -41.191 3.552 1.00 23.33 293 ASP A N 1
ATOM 2476 C CA . ASP A 1 293 ? -23.440 -42.194 4.158 1.00 23.33 293 ASP A CA 1
ATOM 2477 C C . ASP A 1 293 ? -23.426 -42.165 5.715 1.00 23.33 293 ASP A C 1
ATOM 2479 O O . ASP A 1 293 ? -22.807 -41.280 6.307 1.00 23.33 293 ASP A O 1
ATOM 2483 N N . HIS A 1 294 ? -24.218 -43.035 6.363 1.00 26.34 294 HIS A N 1
ATOM 2484 C CA . HIS A 1 294 ? -24.739 -42.920 7.746 1.00 26.34 294 HIS A CA 1
ATOM 2485 C C . HIS A 1 294 ? -24.014 -43.754 8.850 1.00 26.34 294 HIS A C 1
ATOM 2487 O O . HIS A 1 294 ? -23.133 -44.556 8.562 1.00 26.34 294 HIS A O 1
ATOM 2493 N N . GLU A 1 295 ? -24.520 -43.604 10.094 1.00 25.72 295 GLU A N 1
ATOM 2494 C CA . GLU A 1 295 ? -24.371 -44.451 11.315 1.00 25.72 295 GLU A CA 1
ATOM 2495 C C . GLU A 1 295 ? -23.104 -44.270 12.197 1.00 25.72 295 GLU A C 1
ATOM 2497 O O . GLU A 1 295 ? -22.023 -44.003 11.681 1.00 25.72 295 GLU A O 1
ATOM 2502 N N . SER A 1 296 ? -23.126 -44.478 13.529 1.00 27.22 296 SER A N 1
ATOM 2503 C CA . SER A 1 296 ? -24.039 -44.026 14.620 1.00 27.22 296 SER A CA 1
ATOM 2504 C C . SER A 1 296 ? -23.349 -44.221 16.005 1.00 27.22 296 SER A C 1
ATOM 2506 O O . SER A 1 296 ? -22.386 -44.980 16.079 1.00 27.22 296 SER A O 1
ATOM 2508 N N . ASP A 1 297 ? -23.866 -43.572 17.069 1.00 27.48 297 ASP A N 1
ATOM 2509 C CA . ASP A 1 297 ? -23.759 -43.933 18.516 1.00 27.48 297 ASP A CA 1
ATOM 2510 C C . ASP A 1 297 ? -22.352 -43.990 19.197 1.00 27.48 297 ASP A C 1
ATOM 2512 O O . ASP A 1 297 ? -21.329 -44.163 18.546 1.00 27.48 297 ASP A O 1
ATOM 2516 N N . GLU A 1 298 ? -22.151 -43.878 20.523 1.00 28.59 298 GLU A N 1
ATOM 2517 C CA . GLU A 1 298 ? -22.861 -43.229 21.654 1.00 28.59 298 GLU A CA 1
ATOM 2518 C C . GLU A 1 298 ? -21.841 -42.984 22.815 1.00 28.59 298 GLU A C 1
ATOM 2520 O O . GLU A 1 298 ? -20.743 -43.532 22.773 1.00 28.59 298 GLU A O 1
ATOM 2525 N N . ASN A 1 299 ? -22.212 -42.159 23.815 1.00 28.25 299 ASN A N 1
ATOM 2526 C CA . ASN A 1 299 ? -21.831 -42.114 25.261 1.00 28.25 299 ASN A CA 1
ATOM 2527 C C . ASN A 1 299 ? -20.498 -42.783 25.740 1.00 28.25 299 ASN A C 1
ATOM 2529 O O . ASN A 1 299 ? -20.206 -43.931 25.431 1.00 28.25 299 ASN A O 1
ATOM 2533 N N . ASP A 1 300 ? -19.663 -42.194 26.616 1.00 29.73 300 ASP A N 1
ATOM 2534 C CA . ASP A 1 300 ? -20.035 -41.768 27.983 1.00 29.73 300 ASP A CA 1
ATOM 2535 C C . ASP A 1 300 ? -18.907 -41.009 28.756 1.00 29.73 300 ASP A C 1
ATOM 2537 O O . ASP A 1 300 ? -17.757 -40.933 28.314 1.00 29.73 300 ASP A O 1
ATOM 2541 N N . GLN A 1 301 ? -19.233 -40.497 29.952 1.00 25.56 301 GLN A N 1
ATOM 2542 C CA . GLN A 1 301 ? -18.334 -39.895 30.977 1.00 25.56 301 GLN A CA 1
ATOM 2543 C C . GLN A 1 301 ? -18.372 -40.765 32.287 1.00 25.56 301 GLN A C 1
ATOM 2545 O O . GLN A 1 301 ? -18.897 -41.874 32.182 1.00 25.56 301 GLN A O 1
ATOM 2550 N N . PRO A 1 302 ? -17.877 -40.406 33.515 1.00 45.53 302 PRO A N 1
ATOM 2551 C CA . PRO A 1 302 ? -17.181 -39.198 34.016 1.00 45.53 302 PRO A CA 1
ATOM 2552 C C . PRO A 1 302 ? -15.943 -39.422 34.971 1.00 45.53 302 PRO A C 1
ATOM 2554 O O . PRO A 1 302 ? -15.627 -40.534 35.383 1.00 45.53 302 PRO A O 1
ATOM 2557 N N . ASP A 1 303 ? -15.330 -38.300 35.397 1.00 29.06 303 ASP A N 1
ATOM 2558 C CA . ASP A 1 303 ? -15.019 -37.898 36.805 1.00 29.06 303 ASP A CA 1
ATOM 2559 C C . ASP A 1 303 ? -13.723 -38.161 37.651 1.00 29.06 303 ASP A C 1
ATOM 2561 O O . ASP A 1 303 ? -13.160 -39.249 37.722 1.00 29.06 303 ASP A O 1
ATOM 2565 N N . LEU A 1 304 ? -13.421 -37.100 38.442 1.00 28.89 304 LEU A N 1
ATOM 2566 C CA . LEU A 1 304 ? -12.877 -36.978 39.831 1.00 28.89 304 LEU A CA 1
ATOM 2567 C C . LEU A 1 304 ? -11.363 -37.095 40.237 1.00 28.89 304 LEU A C 1
ATOM 2569 O O . LEU A 1 304 ? -10.821 -38.172 40.457 1.00 28.89 304 LEU A O 1
ATOM 2573 N N . ASN A 1 305 ? -10.816 -35.917 40.616 1.00 27.19 305 ASN A N 1
ATOM 2574 C CA . ASN A 1 305 ? -10.205 -35.524 41.924 1.00 27.19 305 ASN A CA 1
ATOM 2575 C C . ASN A 1 305 ? -8.713 -35.706 42.381 1.00 27.19 305 ASN A C 1
ATOM 2577 O O . ASN A 1 305 ? -8.190 -36.800 42.556 1.00 27.19 305 ASN A O 1
ATOM 2581 N N . SER A 1 306 ? -8.161 -34.542 42.803 1.00 28.91 306 SER A N 1
ATOM 2582 C CA . SER A 1 306 ? -7.528 -34.174 44.110 1.00 28.91 306 SER A CA 1
ATOM 2583 C C . SER A 1 306 ? -6.051 -34.469 44.515 1.00 28.91 306 SER A C 1
ATOM 2585 O O . SER A 1 306 ? -5.705 -35.580 44.895 1.00 28.91 306 SER A O 1
ATOM 2587 N N . GLU A 1 307 ? -5.289 -33.362 44.650 1.00 30.12 307 GLU A N 1
ATOM 2588 C CA . GLU A 1 307 ? -4.573 -32.851 45.865 1.00 30.12 307 GLU A CA 1
ATOM 2589 C C . GLU A 1 307 ? -3.151 -33.293 46.363 1.00 30.12 307 GLU A C 1
ATOM 2591 O O . GLU A 1 307 ? -2.919 -34.403 46.822 1.00 30.12 307 GLU A O 1
ATOM 2596 N N . HIS A 1 308 ? -2.276 -32.262 46.450 1.00 30.73 308 HIS A N 1
ATOM 2597 C CA . HIS A 1 308 ? -1.369 -31.821 47.553 1.00 30.73 308 HIS A CA 1
ATOM 2598 C C . HIS A 1 308 ? -0.015 -32.482 47.990 1.00 30.73 308 HIS A C 1
ATOM 2600 O O . HIS A 1 308 ? 0.065 -33.648 48.351 1.00 30.73 308 HIS A O 1
ATOM 2606 N N . ALA A 1 309 ? 0.976 -31.573 48.197 1.00 27.86 309 ALA A N 1
ATOM 2607 C CA . ALA A 1 309 ? 2.020 -31.506 49.267 1.00 27.86 309 ALA A CA 1
ATOM 2608 C C . ALA A 1 309 ? 3.284 -32.430 49.218 1.00 27.86 309 ALA A C 1
ATOM 2610 O O . ALA A 1 309 ? 3.199 -33.544 48.725 1.00 27.86 309 ALA A O 1
ATOM 2611 N N . THR A 1 310 ? 4.505 -32.098 49.719 1.00 26.61 310 THR A N 1
ATOM 2612 C CA . THR A 1 310 ? 5.204 -30.850 50.195 1.00 26.61 310 THR A CA 1
ATOM 2613 C C . THR A 1 310 ? 6.739 -31.085 50.380 1.00 26.61 310 THR A C 1
ATOM 2615 O O . THR A 1 310 ? 7.131 -32.227 50.592 1.00 26.61 310 THR A O 1
ATOM 2618 N N . SER A 1 311 ? 7.558 -30.008 50.501 1.00 28.75 311 SER A N 1
ATOM 2619 C CA . SER A 1 311 ? 8.881 -29.902 51.223 1.00 28.75 311 SER A CA 1
ATOM 2620 C C . SER A 1 311 ? 10.154 -30.602 50.650 1.00 28.75 311 SER A C 1
ATOM 2622 O O . SER A 1 311 ? 10.014 -31.608 49.969 1.00 28.75 311 SER A O 1
ATOM 2624 N N . SER A 1 312 ? 11.425 -30.185 50.889 1.00 28.42 312 SER A N 1
ATOM 2625 C CA . SER A 1 312 ? 12.065 -28.904 51.339 1.00 28.42 312 SER A CA 1
ATOM 2626 C C . SER A 1 312 ? 13.630 -28.946 51.278 1.00 28.42 312 SER A C 1
ATOM 2628 O O . SER A 1 312 ? 14.190 -30.027 51.144 1.00 28.42 312 SER A O 1
ATOM 2630 N N . GLU A 1 313 ? 14.307 -27.793 51.506 1.00 31.58 313 GLU A N 1
ATOM 2631 C CA . GLU A 1 313 ? 15.761 -27.584 51.833 1.00 31.58 313 GLU A CA 1
ATOM 2632 C C . GLU A 1 313 ? 16.831 -27.737 50.706 1.00 31.58 313 GLU A C 1
ATOM 2634 O O . GLU A 1 313 ? 16.600 -28.450 49.739 1.00 31.58 313 GLU A O 1
ATOM 2639 N N . THR A 1 314 ? 18.018 -27.079 50.707 1.00 26.83 314 THR A N 1
ATOM 2640 C CA . THR A 1 314 ? 18.691 -26.105 51.630 1.00 26.83 314 THR A CA 1
ATOM 2641 C C . THR A 1 314 ? 19.573 -25.067 50.861 1.00 26.83 314 THR A C 1
ATOM 2643 O O . THR A 1 314 ? 19.770 -25.192 49.656 1.00 26.83 314 THR A O 1
ATOM 2646 N N . SER A 1 315 ? 20.138 -24.041 51.534 1.00 28.14 315 SER A N 1
ATOM 2647 C CA . SER A 1 315 ? 21.023 -22.975 50.960 1.00 28.14 315 SER A CA 1
ATOM 2648 C C . SER A 1 315 ? 22.407 -22.886 51.654 1.00 28.14 315 SER A C 1
ATOM 2650 O O . SER A 1 315 ? 22.599 -23.594 52.645 1.00 28.14 315 SER A O 1
ATOM 2652 N N . PRO A 1 316 ? 23.372 -22.034 51.202 1.00 43.09 316 PRO A N 1
ATOM 2653 C CA . PRO A 1 316 ? 23.567 -20.736 51.904 1.00 43.09 316 PRO A CA 1
ATOM 2654 C C . PRO A 1 316 ? 24.221 -19.533 51.139 1.00 43.09 316 PRO A C 1
ATOM 2656 O O . PRO A 1 316 ? 25.261 -19.691 50.516 1.00 43.09 316 PRO A O 1
ATOM 2659 N N . ALA A 1 317 ? 23.673 -18.318 51.363 1.00 30.14 317 ALA A N 1
ATOM 2660 C CA . ALA A 1 317 ? 24.313 -17.020 51.753 1.00 30.14 317 ALA A CA 1
ATOM 2661 C C . ALA A 1 317 ? 25.517 -16.391 50.950 1.00 30.14 317 ALA A C 1
ATOM 2663 O O . ALA A 1 317 ? 26.152 -17.058 50.152 1.00 30.14 317 ALA A O 1
ATOM 2664 N N . THR A 1 318 ? 25.914 -15.098 51.062 1.00 29.86 318 THR A N 1
ATOM 2665 C CA . THR A 1 318 ? 25.710 -14.024 52.083 1.00 29.86 318 THR A CA 1
ATOM 2666 C C . THR A 1 318 ? 25.695 -12.557 51.546 1.00 29.86 318 THR A C 1
ATOM 2668 O O . THR A 1 318 ? 26.629 -12.178 50.851 1.00 29.86 318 THR A O 1
ATOM 2671 N N . LYS A 1 319 ? 24.779 -11.721 52.089 1.00 30.36 319 LYS A N 1
ATOM 2672 C CA . LYS A 1 319 ? 24.919 -10.316 52.610 1.00 30.36 319 LYS A CA 1
ATOM 2673 C C . LYS A 1 319 ? 25.381 -9.104 51.742 1.00 30.36 319 LYS A C 1
ATOM 2675 O O . LYS A 1 319 ? 26.097 -9.289 50.775 1.00 30.36 319 LYS A O 1
ATOM 2680 N N . GLU A 1 320 ? 25.192 -7.818 52.130 1.00 28.69 320 GLU A N 1
ATOM 2681 C CA . GLU A 1 320 ? 24.134 -7.043 52.869 1.00 28.69 320 GLU A CA 1
ATOM 2682 C C . GLU A 1 320 ? 24.581 -5.559 53.120 1.00 28.69 320 GLU A C 1
ATOM 2684 O O . GLU A 1 320 ? 25.756 -5.358 53.424 1.00 28.69 320 GLU A O 1
ATOM 2689 N N . LYS A 1 321 ? 23.644 -4.575 53.118 1.00 27.31 321 LYS A N 1
ATOM 2690 C CA . LYS A 1 321 ? 23.479 -3.408 54.060 1.00 27.31 321 LYS A CA 1
ATOM 2691 C C . LYS A 1 321 ? 23.246 -1.982 53.503 1.00 27.31 321 LYS A C 1
ATOM 2693 O O . LYS A 1 321 ? 23.963 -1.494 52.638 1.00 27.31 321 LYS A O 1
ATOM 2698 N N . THR A 1 322 ? 22.300 -1.292 54.158 1.00 29.05 322 THR A N 1
ATOM 2699 C CA . THR A 1 322 ? 22.074 0.175 54.254 1.00 29.05 322 THR A CA 1
ATOM 2700 C C . THR A 1 322 ? 22.406 0.679 55.683 1.00 29.05 322 THR A C 1
ATOM 2702 O O . THR A 1 322 ? 22.800 -0.142 56.521 1.00 29.05 322 THR A O 1
ATOM 2705 N N . PRO A 1 323 ? 22.337 2.000 55.984 1.00 41.56 323 PRO A N 1
ATOM 2706 C CA . PRO A 1 323 ? 21.258 2.514 56.864 1.00 41.56 323 PRO A CA 1
ATOM 2707 C C . PRO A 1 323 ? 20.809 3.979 56.550 1.00 41.56 323 PRO A C 1
ATOM 2709 O O . PRO A 1 323 ? 20.891 4.399 55.399 1.00 41.56 323 PRO A O 1
ATOM 2712 N N . SER A 1 324 ? 20.264 4.727 57.532 1.00 28.89 324 SER A N 1
ATOM 2713 C CA . SER A 1 324 ? 19.278 5.820 57.336 1.00 28.89 324 SER A CA 1
ATOM 2714 C C . SER A 1 324 ? 19.213 6.913 58.440 1.00 28.89 324 SER A C 1
ATOM 2716 O O . SER A 1 324 ? 19.521 6.595 59.583 1.00 28.89 324 SER A O 1
ATOM 2718 N N . LEU A 1 325 ? 18.625 8.085 58.104 1.00 31.56 325 LEU A N 1
ATOM 2719 C CA . LEU A 1 325 ? 17.920 9.100 58.952 1.00 31.56 325 LEU A CA 1
ATOM 2720 C C . LEU A 1 325 ? 18.675 9.906 60.047 1.00 31.56 325 LEU A C 1
ATOM 2722 O O . LEU A 1 325 ? 19.298 9.310 60.920 1.00 31.56 325 LEU A O 1
ATOM 2726 N N . LEU A 1 326 ? 18.492 11.246 60.068 1.00 28.61 326 LEU A N 1
ATOM 2727 C CA . LEU A 1 326 ? 17.789 12.058 61.110 1.00 28.61 326 LEU A CA 1
ATOM 2728 C C . LEU A 1 326 ? 17.946 13.597 60.890 1.00 28.61 326 LEU A C 1
ATOM 2730 O O . LEU A 1 326 ? 18.652 14.010 59.971 1.00 28.61 326 LEU A O 1
ATOM 2734 N N . ASP A 1 327 ? 17.226 14.405 61.683 1.00 27.47 327 ASP A N 1
ATOM 2735 C CA . ASP A 1 327 ? 16.903 15.844 61.510 1.00 27.47 327 ASP A CA 1
ATOM 2736 C C . ASP A 1 327 ? 17.839 16.856 62.237 1.00 27.47 327 ASP A C 1
ATOM 2738 O O . ASP A 1 327 ? 18.597 16.446 63.114 1.00 27.47 327 ASP A O 1
ATOM 2742 N N . ASP A 1 328 ? 17.776 18.164 61.886 1.00 29.14 328 ASP A N 1
ATOM 2743 C CA . ASP A 1 328 ? 17.494 19.304 62.819 1.00 29.14 328 ASP A CA 1
ATOM 2744 C C . ASP A 1 328 ? 17.701 20.744 62.230 1.00 29.14 328 ASP A C 1
ATOM 2746 O O . ASP A 1 328 ? 18.779 21.100 61.762 1.00 29.14 328 ASP A O 1
ATOM 2750 N N . ASN A 1 329 ? 16.636 21.561 62.324 1.00 27.61 329 ASN A N 1
ATOM 2751 C CA . ASN A 1 329 ? 16.468 23.003 62.662 1.00 27.61 329 ASN A CA 1
ATOM 2752 C C . ASN A 1 329 ? 17.332 24.224 62.185 1.00 27.61 329 ASN A C 1
ATOM 2754 O O . ASN A 1 329 ? 18.542 24.305 62.366 1.00 27.61 329 ASN A O 1
ATOM 2758 N N . ASP A 1 330 ? 16.557 25.276 61.832 1.00 27.38 330 ASP A N 1
ATOM 2759 C CA . ASP A 1 330 ? 16.595 26.711 62.243 1.00 27.38 330 ASP A CA 1
ATOM 2760 C C . ASP A 1 330 ? 17.398 27.857 61.553 1.00 27.38 330 ASP A C 1
ATOM 2762 O O . ASP A 1 330 ? 18.620 27.848 61.418 1.00 27.38 330 ASP A O 1
ATOM 2766 N N . SER A 1 331 ? 16.644 28.967 61.385 1.00 27.89 331 SER A N 1
ATOM 2767 C CA . SER A 1 331 ? 16.986 30.417 61.418 1.00 27.89 331 SER A CA 1
ATOM 2768 C C . SER A 1 331 ? 17.181 31.251 60.121 1.00 27.89 331 SER A C 1
ATOM 2770 O O . SER A 1 331 ? 17.466 30.743 59.041 1.00 27.89 331 SER A O 1
ATOM 2772 N N . GLU A 1 332 ? 16.884 32.556 60.265 1.00 26.81 332 GLU A N 1
ATOM 2773 C CA . GLU A 1 332 ? 16.606 33.613 59.258 1.00 26.81 332 GLU A CA 1
ATOM 2774 C C . GLU A 1 332 ? 17.915 34.228 58.655 1.00 26.81 332 GLU A C 1
ATOM 2776 O O . GLU A 1 332 ? 19.001 33.852 59.086 1.00 26.81 332 GLU A O 1
ATOM 2781 N N . SER A 1 333 ? 17.973 35.145 57.665 1.00 25.02 333 SER A N 1
ATOM 2782 C CA . SER A 1 333 ? 17.034 36.178 57.164 1.00 25.02 333 SER A CA 1
ATOM 2783 C C . SER A 1 333 ? 17.401 36.744 55.758 1.00 25.02 333 SER A C 1
ATOM 2785 O O . SER A 1 333 ? 18.569 36.738 55.388 1.00 25.02 333 SER A O 1
ATOM 2787 N N . GLU A 1 334 ? 16.414 37.334 55.063 1.00 27.72 334 GLU A N 1
ATOM 2788 C CA . GLU A 1 334 ? 16.455 38.524 54.155 1.00 27.72 334 GLU A CA 1
ATOM 2789 C C . GLU A 1 334 ? 17.477 38.689 52.977 1.00 27.72 334 GLU A C 1
ATOM 2791 O O . GLU A 1 334 ? 18.642 39.017 53.166 1.00 27.72 334 GLU A O 1
ATOM 2796 N N . GLU A 1 335 ? 16.913 38.628 51.752 1.00 29.22 335 GLU A N 1
ATOM 2797 C CA . GLU A 1 335 ? 17.039 39.535 50.570 1.00 29.22 335 GLU A CA 1
ATOM 2798 C C . GLU A 1 335 ? 18.306 39.734 49.667 1.00 29.22 335 GLU A C 1
ATOM 2800 O O . GLU A 1 335 ? 19.464 39.600 50.045 1.00 29.22 335 GLU A O 1
ATOM 2805 N N . GLU A 1 336 ? 17.969 40.101 48.412 1.00 26.84 336 GLU A N 1
ATOM 2806 C CA . GLU A 1 336 ? 18.710 40.655 47.247 1.00 26.84 336 GLU A CA 1
ATOM 2807 C C . GLU A 1 336 ? 19.816 39.873 46.479 1.00 26.84 336 GLU A C 1
ATOM 2809 O O . GLU A 1 336 ? 20.992 39.813 46.836 1.00 26.84 336 GLU A O 1
ATOM 2814 N N . ASP A 1 337 ? 19.416 39.429 45.274 1.00 37.19 337 ASP A N 1
ATOM 2815 C CA . ASP A 1 337 ? 20.150 39.341 43.996 1.00 37.19 337 ASP A CA 1
ATOM 2816 C C . ASP A 1 337 ? 21.670 39.064 43.968 1.00 37.19 337 ASP A C 1
ATOM 2818 O O . ASP A 1 337 ? 22.517 39.948 44.184 1.00 37.19 337 ASP A O 1
ATOM 2822 N N . LYS A 1 338 ? 22.013 37.891 43.405 1.00 26.36 338 LYS A N 1
ATOM 2823 C CA . LYS A 1 338 ? 23.078 37.762 42.390 1.00 26.36 338 LYS A CA 1
ATOM 2824 C C . LYS A 1 338 ? 22.913 36.539 41.485 1.00 26.36 338 LYS A C 1
ATOM 2826 O O . LYS A 1 338 ? 22.690 35.422 41.942 1.00 26.36 338 LYS A O 1
ATOM 2831 N N . ASP A 1 339 ? 23.107 36.779 40.194 1.00 29.14 339 ASP A N 1
ATOM 2832 C CA . ASP A 1 339 ? 23.247 35.770 39.146 1.00 29.14 339 ASP A CA 1
ATOM 2833 C C . ASP A 1 339 ? 24.684 35.215 39.140 1.00 29.14 339 ASP A C 1
ATOM 2835 O O . ASP A 1 339 ? 25.624 35.975 38.914 1.00 29.14 339 ASP A O 1
ATOM 2839 N N . GLU A 1 340 ? 24.864 33.920 39.431 1.00 26.75 340 GLU A N 1
ATOM 2840 C CA . GLU A 1 340 ? 25.596 32.998 38.540 1.00 26.75 340 GLU A CA 1
ATOM 2841 C C . GLU A 1 340 ? 25.648 31.546 39.071 1.00 26.75 340 GLU A C 1
ATOM 2843 O O . GLU A 1 340 ? 26.177 31.247 40.138 1.00 26.75 340 GLU A O 1
ATOM 2848 N N . THR A 1 341 ? 25.261 30.605 38.204 1.00 26.02 341 THR A N 1
ATOM 2849 C CA . THR A 1 341 ? 25.684 29.186 38.178 1.00 26.02 341 THR A CA 1
ATOM 2850 C C . THR A 1 341 ? 25.403 28.262 39.382 1.00 26.02 341 THR A C 1
ATOM 2852 O O . THR A 1 341 ? 26.084 28.289 40.398 1.00 26.02 341 THR A O 1
ATOM 2855 N N . TYR A 1 342 ? 24.625 27.199 39.130 1.00 22.98 342 TYR A N 1
ATOM 2856 C CA . TYR A 1 342 ? 25.114 25.840 39.413 1.00 22.98 342 TYR A CA 1
ATOM 2857 C C . TYR A 1 342 ? 24.724 24.848 38.307 1.00 22.98 342 TYR A C 1
ATOM 2859 O O . TYR A 1 342 ? 23.804 25.068 37.521 1.00 22.98 342 TYR A O 1
ATOM 2867 N N . LYS A 1 343 ? 25.512 23.777 38.176 1.00 31.23 343 LYS A N 1
ATOM 2868 C CA . LYS A 1 343 ? 25.520 22.885 37.005 1.00 31.23 343 LYS A CA 1
ATOM 2869 C C . LYS A 1 343 ? 24.454 21.791 37.110 1.00 31.23 343 LYS A C 1
ATOM 2871 O O . LYS A 1 343 ? 24.642 20.838 37.862 1.00 31.23 343 LYS A O 1
ATOM 2876 N N . VAL A 1 344 ? 23.429 21.832 36.260 1.00 24.94 344 VAL A N 1
ATOM 2877 C CA . VAL A 1 344 ? 22.631 20.631 35.956 1.00 24.94 344 VAL A CA 1
ATOM 2878 C C . VAL A 1 344 ? 23.458 19.705 35.059 1.00 24.94 344 VAL A C 1
ATOM 2880 O O . VAL A 1 344 ? 23.910 20.104 33.984 1.00 24.94 344 VAL A O 1
ATOM 2883 N N . GLN A 1 345 ? 23.664 18.454 35.481 1.00 24.59 345 GLN A N 1
ATOM 2884 C CA . GLN A 1 345 ? 24.308 17.434 34.648 1.00 24.59 345 GLN A CA 1
ATOM 2885 C C . GLN A 1 345 ? 23.335 16.928 33.574 1.00 24.59 345 GLN A C 1
ATOM 2887 O O . GLN A 1 345 ? 22.645 15.926 33.755 1.00 24.59 345 GLN A O 1
ATOM 2892 N N . ALA A 1 346 ? 23.296 17.609 32.429 1.00 25.39 346 ALA A N 1
ATOM 2893 C CA . ALA A 1 346 ? 22.577 17.118 31.260 1.00 25.39 346 ALA A CA 1
ATOM 2894 C C . ALA A 1 346 ? 23.157 15.764 30.802 1.00 25.39 346 ALA A C 1
ATOM 2896 O O . ALA A 1 346 ? 24.311 15.688 30.368 1.00 25.39 346 ALA A O 1
ATOM 2897 N N . LYS A 1 347 ? 22.349 14.693 30.857 1.00 26.05 347 LYS A N 1
ATOM 2898 C CA . LYS A 1 347 ? 22.658 13.428 30.170 1.00 26.05 347 LYS A CA 1
ATOM 2899 C C . LYS A 1 347 ? 22.849 13.734 28.683 1.00 26.05 347 LYS A C 1
ATOM 2901 O O . LYS A 1 347 ? 21.928 14.216 28.032 1.00 26.05 347 LYS A O 1
ATOM 2906 N N . MET A 1 348 ? 24.043 13.471 28.150 1.00 24.98 348 MET A N 1
ATOM 2907 C CA . MET A 1 348 ? 24.354 13.779 26.753 1.00 24.98 348 MET A CA 1
ATOM 2908 C C . MET A 1 348 ? 23.543 12.901 25.795 1.00 24.98 348 MET A C 1
ATOM 2910 O O . MET A 1 348 ? 23.917 11.765 25.510 1.00 24.98 348 MET A O 1
ATOM 2914 N N . THR A 1 349 ? 22.485 13.468 25.221 1.00 30.05 349 THR A N 1
ATOM 2915 C CA . THR A 1 349 ? 21.946 13.008 23.940 1.00 30.05 349 THR A CA 1
ATOM 2916 C C . THR A 1 349 ? 23.027 13.127 22.863 1.00 30.05 349 THR A C 1
ATOM 2918 O O . THR A 1 349 ? 23.811 14.084 22.853 1.00 30.05 349 THR A O 1
ATOM 2921 N N . GLY A 1 350 ? 23.088 12.160 21.944 1.00 32.94 350 GLY A N 1
ATOM 2922 C CA . GLY A 1 350 ? 24.084 12.151 20.871 1.00 32.94 350 GLY A CA 1
ATOM 2923 C C . GLY A 1 350 ? 24.030 13.426 20.021 1.00 32.94 350 GLY A C 1
ATOM 2924 O O . GLY A 1 350 ? 22.953 13.915 19.686 1.00 32.94 350 GLY A O 1
ATOM 2925 N N . ARG A 1 351 ? 25.197 13.978 19.659 1.00 47.94 351 ARG A N 1
ATOM 2926 C CA . ARG A 1 351 ? 25.281 15.172 18.801 1.00 47.94 351 ARG A CA 1
ATOM 2927 C C . ARG A 1 351 ? 24.701 14.851 17.421 1.00 47.94 351 ARG A C 1
ATOM 2929 O O . ARG A 1 351 ? 25.344 14.142 16.650 1.00 47.94 351 ARG A O 1
ATOM 2936 N N . SER A 1 352 ? 23.531 15.398 17.096 1.00 56.03 352 SER A N 1
ATOM 2937 C CA . SER A 1 352 ? 22.933 15.264 15.764 1.00 56.03 352 SER A CA 1
ATOM 2938 C C . SER A 1 352 ? 23.870 15.824 14.687 1.00 56.03 352 SER A C 1
ATOM 2940 O O . SER A 1 352 ? 24.453 16.901 14.849 1.00 56.03 352 SER A O 1
ATOM 2942 N N . ALA A 1 353 ? 24.044 15.084 13.590 1.00 71.38 353 ALA A N 1
ATOM 2943 C CA . ALA A 1 353 ? 24.945 15.459 12.500 1.00 71.38 353 ALA A CA 1
ATOM 2944 C C . ALA A 1 353 ? 24.496 16.753 11.797 1.00 71.38 353 ALA A C 1
ATOM 2946 O O . ALA A 1 353 ? 23.319 17.104 11.840 1.00 71.38 353 ALA A O 1
ATOM 2947 N N . PHE A 1 354 ? 25.427 17.456 11.142 1.00 79.94 354 PHE A N 1
ATOM 2948 C CA . PHE A 1 354 ? 25.107 18.623 10.312 1.00 79.94 354 PHE A CA 1
ATOM 2949 C C . PHE A 1 354 ? 24.607 18.180 8.932 1.00 79.94 354 PHE A C 1
ATOM 2951 O O . PHE A 1 354 ? 25.372 17.584 8.163 1.00 79.94 354 PHE A O 1
ATOM 2958 N N . LEU A 1 355 ? 23.342 18.473 8.632 1.00 81.06 355 LEU A N 1
ATOM 2959 C CA . LEU A 1 355 ? 22.645 18.085 7.400 1.00 81.06 355 LEU A CA 1
ATOM 2960 C C . LEU A 1 355 ? 23.094 18.932 6.188 1.00 81.06 355 LEU A C 1
ATOM 2962 O O . LEU A 1 355 ? 23.733 19.970 6.376 1.00 81.06 355 LEU A O 1
ATOM 2966 N N . PRO A 1 356 ? 22.776 18.535 4.938 1.00 77.31 356 PRO A N 1
ATOM 2967 C CA . PRO A 1 356 ? 23.020 19.374 3.760 1.00 77.31 356 PRO A CA 1
ATOM 2968 C C . PRO A 1 356 ? 22.327 20.741 3.855 1.00 77.31 356 PRO A C 1
ATOM 2970 O O . PRO A 1 356 ? 22.943 21.754 3.536 1.00 77.31 356 PRO A O 1
ATOM 2973 N N . TYR A 1 357 ? 21.102 20.779 4.393 1.00 78.38 357 TYR A N 1
ATOM 2974 C CA . TYR A 1 357 ? 20.354 22.016 4.632 1.00 78.38 357 TYR A CA 1
ATOM 2975 C C . TYR A 1 357 ? 21.087 22.968 5.599 1.00 78.38 357 TYR A C 1
ATOM 2977 O O . TYR A 1 357 ? 21.330 24.118 5.238 1.00 78.38 357 TYR A O 1
ATOM 2985 N N . ASP A 1 358 ? 21.565 22.471 6.754 1.00 83.75 358 ASP A N 1
ATOM 2986 C CA . ASP A 1 358 ? 22.387 23.260 7.695 1.00 83.75 358 ASP A CA 1
ATOM 2987 C C . ASP A 1 358 ? 23.584 23.918 6.978 1.00 83.75 358 ASP A C 1
ATOM 2989 O O . ASP A 1 358 ? 23.936 25.068 7.232 1.00 83.75 358 ASP A O 1
ATOM 2993 N N . ARG A 1 359 ? 24.233 23.182 6.064 1.00 88.56 359 ARG A N 1
ATOM 2994 C CA . ARG A 1 359 ? 25.406 23.651 5.306 1.00 88.56 359 ARG A CA 1
ATOM 2995 C C . ARG A 1 359 ? 25.030 24.693 4.254 1.00 88.56 359 ARG A C 1
ATOM 2997 O O . ARG A 1 359 ? 25.799 25.628 4.043 1.00 88.56 359 ARG A O 1
ATOM 3004 N N . LEU A 1 360 ? 23.868 24.553 3.616 1.00 88.88 360 LEU A N 1
ATOM 3005 C CA . LEU A 1 360 ? 23.344 25.528 2.662 1.00 88.88 360 LEU A CA 1
ATOM 3006 C C . LEU A 1 360 ? 22.987 26.849 3.354 1.00 88.88 360 LEU A C 1
ATOM 3008 O O . LEU A 1 360 ? 23.369 27.906 2.857 1.00 88.88 360 LEU A O 1
ATOM 3012 N N . GLU A 1 361 ? 22.338 26.811 4.520 1.00 90.19 361 GLU A N 1
ATOM 3013 C CA . GLU A 1 361 ? 22.102 28.015 5.328 1.00 90.19 361 GLU A CA 1
ATOM 3014 C C . GLU A 1 361 ? 23.404 28.652 5.820 1.00 90.19 361 GLU A C 1
ATOM 3016 O O . GLU A 1 361 ? 23.584 29.860 5.671 1.00 90.19 361 GLU A O 1
ATOM 3021 N N . MET A 1 362 ? 24.342 27.856 6.354 1.00 92.75 362 MET A N 1
ATOM 3022 C CA . MET A 1 362 ? 25.659 28.358 6.762 1.00 92.75 362 MET A CA 1
ATOM 3023 C C . MET A 1 362 ? 26.396 29.024 5.588 1.00 92.75 362 MET A C 1
ATOM 3025 O O . MET A 1 362 ? 27.048 30.046 5.789 1.00 92.75 362 MET A O 1
ATOM 3029 N N . ALA A 1 363 ? 26.290 28.489 4.367 1.00 91.75 363 ALA A N 1
ATOM 3030 C CA . ALA A 1 363 ? 26.914 29.075 3.180 1.00 91.75 363 ALA A CA 1
ATOM 3031 C C . ALA A 1 363 ? 26.212 30.361 2.715 1.00 91.75 363 ALA A C 1
ATOM 3033 O O . ALA A 1 363 ? 26.894 31.344 2.430 1.00 91.75 363 ALA A O 1
ATOM 3034 N N . LYS A 1 364 ? 24.869 30.377 2.680 1.00 91.56 364 LYS A N 1
ATOM 3035 C CA . LYS A 1 364 ? 24.063 31.575 2.381 1.00 91.56 364 LYS A CA 1
ATOM 3036 C C . LYS A 1 364 ? 24.393 32.700 3.362 1.00 91.56 364 LYS A C 1
ATOM 3038 O O . LYS A 1 364 ? 24.806 33.771 2.943 1.00 91.56 364 LYS A O 1
ATOM 3043 N N . PHE A 1 365 ? 24.339 32.424 4.664 1.00 93.44 365 PHE A N 1
ATOM 3044 C CA . PHE A 1 365 ? 24.653 33.403 5.704 1.00 93.44 365 PHE A CA 1
ATOM 3045 C C . PHE A 1 365 ? 26.079 33.966 5.610 1.00 93.44 365 PHE A C 1
ATOM 3047 O O . PHE A 1 365 ? 26.265 35.172 5.748 1.00 93.44 365 PHE A O 1
ATOM 3054 N N . LEU A 1 366 ? 27.085 33.118 5.361 1.00 91.75 366 LEU A N 1
ATOM 3055 C CA . LEU A 1 366 ? 28.457 33.596 5.170 1.00 91.75 366 LEU A CA 1
ATOM 3056 C C . LEU A 1 366 ? 28.616 34.418 3.887 1.00 91.75 366 LEU A C 1
ATOM 3058 O O . LEU A 1 366 ? 29.451 35.315 3.869 1.00 91.75 366 LEU A O 1
ATOM 3062 N N . TYR A 1 367 ? 27.833 34.144 2.840 1.00 90.94 367 TYR A N 1
ATOM 3063 C CA . TYR A 1 367 ? 27.801 34.984 1.645 1.00 90.94 367 TYR A CA 1
ATOM 3064 C C . TYR A 1 367 ? 27.185 36.354 1.964 1.00 90.94 367 TYR A C 1
ATOM 3066 O O . TYR A 1 367 ? 27.831 37.366 1.706 1.00 90.94 367 TYR A O 1
ATOM 3074 N N . ASP A 1 368 ? 26.003 36.387 2.594 1.00 88.00 368 ASP A N 1
ATOM 3075 C CA . ASP A 1 368 ? 25.300 37.622 2.986 1.00 88.00 368 ASP A CA 1
ATOM 3076 C C . ASP A 1 368 ? 26.173 38.553 3.854 1.00 88.00 368 ASP A C 1
ATOM 3078 O O . ASP A 1 368 ? 26.156 39.768 3.686 1.00 88.00 368 ASP A O 1
ATOM 3082 N N . GLU A 1 369 ? 26.929 37.994 4.807 1.00 87.62 369 GLU A N 1
ATOM 3083 C CA . GLU A 1 369 ? 27.755 38.772 5.745 1.00 87.62 369 GLU A CA 1
ATOM 3084 C C . GLU A 1 369 ? 29.042 39.338 5.112 1.00 87.62 369 GLU A C 1
ATOM 3086 O O . GLU A 1 369 ? 29.597 40.297 5.651 1.00 87.62 369 GLU A O 1
ATOM 3091 N N . ILE A 1 370 ? 29.519 38.773 3.992 1.00 85.56 370 ILE A N 1
ATOM 3092 C CA . ILE A 1 370 ? 30.648 39.317 3.206 1.00 85.56 370 ILE A CA 1
ATOM 3093 C C . ILE A 1 370 ? 30.145 40.324 2.167 1.00 85.56 370 ILE A C 1
ATOM 3095 O O . ILE A 1 370 ? 30.746 41.386 2.015 1.00 85.56 370 ILE A O 1
ATOM 3099 N N . PHE A 1 371 ? 29.078 39.960 1.447 1.00 82.50 371 PHE A N 1
ATOM 3100 C CA . PHE A 1 371 ? 28.542 40.641 0.267 1.00 82.50 371 PHE A CA 1
ATOM 3101 C C . PHE A 1 371 ? 27.143 41.175 0.594 1.00 82.50 371 PHE A C 1
ATOM 3103 O O . PHE A 1 371 ? 26.123 40.524 0.357 1.00 82.50 371 PHE A O 1
ATOM 3110 N N . HIS A 1 372 ? 27.112 42.348 1.221 1.00 63.66 372 HIS A N 1
ATOM 3111 C CA . HIS A 1 372 ? 25.966 42.823 1.994 1.00 63.66 372 HIS A CA 1
ATOM 3112 C C . HIS A 1 372 ? 24.995 43.694 1.167 1.00 63.66 372 HIS A C 1
ATOM 3114 O O . HIS A 1 372 ? 24.611 44.778 1.600 1.00 63.66 372 HIS A O 1
ATOM 3120 N N . GLY A 1 373 ? 24.600 43.214 -0.015 1.00 57.47 373 GLY A N 1
ATOM 3121 C CA . GLY A 1 373 ? 23.830 43.962 -1.017 1.00 57.47 373 GLY A CA 1
ATOM 3122 C C . GLY A 1 373 ? 24.537 43.968 -2.375 1.00 57.47 373 GLY A C 1
ATOM 3123 O O . GLY A 1 373 ? 25.406 43.129 -2.614 1.00 57.47 373 GLY A O 1
ATOM 3124 N N . GLU A 1 374 ? 24.153 44.896 -3.253 1.00 50.22 374 GLU A N 1
ATOM 3125 C CA . GLU A 1 374 ? 24.776 45.079 -4.577 1.00 50.22 374 GLU A CA 1
ATOM 3126 C C . GLU A 1 374 ? 25.986 46.035 -4.554 1.00 50.22 374 GLU A C 1
ATOM 3128 O O . GLU A 1 374 ? 26.728 46.100 -5.530 1.00 50.22 374 GLU A O 1
ATOM 3133 N N . ASP A 1 375 ? 26.245 46.712 -3.428 1.00 53.00 375 ASP A N 1
ATOM 3134 C CA . ASP A 1 375 ? 27.486 47.460 -3.196 1.00 53.00 375 ASP A CA 1
ATOM 3135 C C . ASP A 1 375 ? 28.653 46.515 -2.840 1.00 53.00 375 ASP A C 1
ATOM 3137 O O . ASP A 1 375 ? 28.578 45.738 -1.883 1.00 53.00 375 ASP A O 1
ATOM 3141 N N . ASP A 1 376 ? 29.773 46.636 -3.560 1.00 52.16 376 ASP A N 1
ATOM 3142 C CA . ASP A 1 376 ? 30.981 45.785 -3.472 1.00 52.16 376 ASP A CA 1
ATOM 3143 C C . ASP A 1 376 ? 31.823 45.960 -2.171 1.00 52.16 376 ASP A C 1
ATOM 3145 O O . ASP A 1 376 ? 33.029 45.689 -2.132 1.00 52.16 376 ASP A O 1
ATOM 3149 N N . GLU A 1 377 ? 31.219 46.403 -1.060 1.00 56.97 377 GLU A N 1
ATOM 3150 C CA . GLU A 1 377 ? 31.911 46.648 0.217 1.00 56.97 377 GLU A CA 1
ATOM 3151 C C . GLU A 1 377 ? 32.196 45.344 0.998 1.00 56.97 377 GLU A C 1
ATOM 3153 O O . GLU A 1 377 ? 31.516 44.978 1.964 1.00 56.97 377 GLU A O 1
ATOM 3158 N N . ILE A 1 378 ? 33.246 44.638 0.567 1.00 68.06 378 ILE A N 1
ATOM 3159 C CA . ILE A 1 378 ? 33.721 43.361 1.123 1.00 68.06 378 ILE A CA 1
ATOM 3160 C C . ILE A 1 378 ? 34.084 43.483 2.613 1.00 68.06 378 ILE A C 1
ATOM 3162 O O . ILE A 1 378 ? 35.087 44.098 2.984 1.00 68.06 378 ILE A O 1
ATOM 3166 N N . LYS A 1 379 ? 33.340 42.782 3.474 1.00 70.38 379 LYS A N 1
ATOM 3167 C CA . LYS A 1 379 ? 33.614 42.705 4.921 1.00 70.38 379 LYS A CA 1
ATOM 3168 C C . LYS A 1 379 ? 34.512 41.513 5.269 1.00 70.38 379 LYS A C 1
ATOM 3170 O O . LYS A 1 379 ? 34.161 40.360 5.020 1.00 70.38 379 LYS A O 1
ATOM 3175 N N . GLU A 1 380 ? 35.676 41.768 5.881 1.00 69.62 380 GLU A N 1
ATOM 3176 C CA . GLU A 1 380 ? 36.589 40.701 6.329 1.00 69.62 380 GLU A CA 1
ATOM 3177 C C . GLU A 1 380 ? 36.059 40.009 7.599 1.00 69.62 380 GLU A C 1
ATOM 3179 O O . GLU A 1 380 ? 36.341 40.400 8.734 1.00 69.62 380 GLU A O 1
ATOM 3184 N N . ILE A 1 381 ? 35.277 38.947 7.402 1.00 78.06 381 ILE A N 1
ATOM 3185 C CA . ILE A 1 381 ? 34.726 38.124 8.483 1.00 78.06 381 ILE A CA 1
ATOM 3186 C C . ILE A 1 381 ? 35.652 36.964 8.873 1.00 78.06 381 ILE A C 1
ATOM 3188 O O . ILE A 1 381 ? 36.335 36.365 8.043 1.00 78.06 381 ILE A O 1
ATOM 3192 N N . GLN A 1 382 ? 35.622 36.570 10.151 1.00 72.62 382 GLN A N 1
ATOM 3193 C CA . GLN A 1 382 ? 36.344 35.392 10.646 1.00 72.62 382 GLN A CA 1
ATOM 3194 C C . GLN A 1 382 ? 35.391 34.282 11.135 1.00 72.62 382 GLN A C 1
ATOM 3196 O O . GLN A 1 382 ? 35.148 34.169 12.342 1.00 72.62 382 GLN A O 1
ATOM 3201 N N . PRO A 1 383 ? 34.910 33.378 10.250 1.00 76.06 383 PRO A N 1
ATOM 3202 C CA . PRO A 1 383 ? 34.040 32.241 10.608 1.00 76.06 383 PRO A CA 1
ATOM 3203 C C . PRO A 1 383 ? 34.679 31.196 11.538 1.00 76.06 383 PRO A C 1
ATOM 3205 O O . PRO A 1 383 ? 34.031 30.234 11.952 1.00 76.06 383 PRO A O 1
ATOM 3208 N N . LYS A 1 384 ? 35.948 31.373 11.916 1.00 76.56 384 LYS A N 1
ATOM 3209 C CA . LYS A 1 384 ? 36.612 30.567 12.948 1.00 76.56 384 LYS A CA 1
ATOM 3210 C C . LYS A 1 384 ? 36.191 31.008 14.366 1.00 76.56 384 LYS A C 1
ATOM 3212 O O . LYS A 1 384 ? 36.136 30.159 15.259 1.00 76.56 384 LYS A O 1
ATOM 3217 N N . GLY A 1 385 ? 35.841 32.286 14.567 1.00 74.25 385 GLY A N 1
ATOM 3218 C CA . GLY A 1 385 ? 35.393 32.862 15.845 1.00 74.25 385 GLY A CA 1
ATOM 3219 C C . GLY A 1 385 ? 33.903 32.645 16.155 1.00 74.25 385 GLY A C 1
ATOM 3220 O O . GLY A 1 385 ? 33.132 32.240 15.292 1.00 74.25 385 GLY A O 1
ATOM 3221 N N . LEU A 1 386 ? 33.482 32.908 17.399 1.00 82.50 386 LEU A N 1
ATOM 3222 C CA . LEU A 1 386 ? 32.098 32.663 17.850 1.00 82.50 386 LEU A CA 1
ATOM 3223 C C . LEU A 1 386 ? 31.103 33.773 17.467 1.00 82.50 386 LEU A C 1
ATOM 3225 O O . LEU A 1 386 ? 29.915 33.492 17.340 1.00 82.50 386 LEU A O 1
ATOM 3229 N N . THR A 1 387 ? 31.557 35.018 17.299 1.00 85.38 387 THR A N 1
ATOM 3230 C CA . THR A 1 387 ? 30.696 36.210 17.148 1.00 85.38 387 THR A CA 1
ATOM 3231 C C . THR A 1 387 ? 29.748 36.116 15.951 1.00 85.38 387 THR A C 1
ATOM 3233 O O . THR A 1 387 ? 28.553 36.363 16.082 1.00 85.38 387 THR A O 1
ATOM 3236 N N . ILE A 1 388 ? 30.260 35.677 14.802 1.00 88.69 388 ILE A N 1
ATOM 3237 C CA . ILE A 1 388 ? 29.469 35.496 13.580 1.00 88.69 388 ILE A CA 1
ATOM 3238 C C . ILE A 1 388 ? 28.481 34.322 13.684 1.00 88.69 388 ILE A C 1
ATOM 3240 O O . ILE A 1 388 ? 27.363 34.408 13.190 1.00 88.69 388 ILE A O 1
ATOM 3244 N N . TRP A 1 389 ? 28.812 33.265 14.429 1.00 91.00 389 TRP A N 1
ATOM 3245 C CA . TRP A 1 389 ? 27.859 32.180 14.687 1.00 91.00 389 TRP A CA 1
ATOM 3246 C C . TRP A 1 389 ? 26.802 32.539 15.736 1.00 91.00 389 TRP A C 1
ATOM 3248 O O . TRP A 1 389 ? 25.698 32.007 15.668 1.00 91.00 389 TRP A O 1
ATOM 3258 N N . LYS A 1 390 ? 27.077 33.484 16.649 1.00 88.69 390 LYS A N 1
ATOM 3259 C CA . LYS A 1 390 ? 26.026 34.109 17.471 1.00 88.69 390 LYS A CA 1
ATOM 3260 C C . LYS A 1 390 ? 25.034 34.880 16.587 1.00 88.69 390 LYS A C 1
ATOM 3262 O O . LYS A 1 390 ? 23.838 34.648 16.719 1.00 88.69 390 LYS A O 1
ATOM 3267 N N . LYS A 1 391 ? 25.513 35.697 15.634 1.00 88.12 391 LYS A N 1
ATOM 3268 C CA . LYS A 1 391 ? 24.643 36.357 14.637 1.00 88.12 391 LYS A CA 1
ATOM 3269 C C . LYS A 1 391 ? 23.791 35.355 13.843 1.00 88.12 391 LYS A C 1
ATOM 3271 O O . LYS A 1 391 ? 22.592 35.574 13.715 1.00 88.12 391 LYS A O 1
ATOM 3276 N N . TYR A 1 392 ? 24.382 34.260 13.344 1.00 91.75 392 TYR A N 1
ATOM 3277 C CA . TYR A 1 392 ? 23.641 33.212 12.621 1.00 91.75 392 TYR A CA 1
ATOM 3278 C C . TYR A 1 392 ? 22.479 32.660 13.457 1.00 91.75 392 TYR A C 1
ATOM 3280 O O . TYR A 1 392 ? 21.356 32.593 12.969 1.00 91.75 392 TYR A O 1
ATOM 3288 N N . ILE A 1 393 ? 22.724 32.332 14.731 1.00 90.06 393 ILE A N 1
ATOM 3289 C CA . ILE A 1 393 ? 21.685 31.838 15.649 1.00 90.06 393 ILE A CA 1
ATOM 3290 C C . ILE A 1 393 ? 20.571 32.872 15.827 1.00 90.06 393 ILE A C 1
ATOM 3292 O O . ILE A 1 393 ? 19.404 32.502 15.789 1.00 90.06 393 ILE A O 1
ATOM 3296 N N . THR A 1 394 ? 20.898 34.161 15.955 1.00 87.81 394 THR A N 1
ATOM 3297 C CA . THR A 1 394 ? 19.886 35.227 16.032 1.00 87.81 394 THR A CA 1
ATOM 3298 C C . THR A 1 394 ? 19.088 35.375 14.727 1.00 87.81 394 THR A C 1
ATOM 3300 O O . THR A 1 394 ? 17.870 35.517 14.790 1.00 87.81 394 THR A O 1
ATOM 3303 N N . LYS A 1 395 ? 19.736 35.313 13.551 1.00 85.69 395 LYS A N 1
ATOM 3304 C CA . LYS A 1 395 ? 19.089 35.484 12.231 1.00 85.69 395 LYS A CA 1
ATOM 3305 C C . LYS A 1 395 ? 18.230 34.276 11.821 1.00 85.69 395 LYS A C 1
ATOM 3307 O O . LYS A 1 395 ? 17.149 34.472 11.280 1.00 85.69 395 LYS A O 1
ATOM 3312 N N . TYR A 1 396 ? 18.687 33.053 12.099 1.00 82.38 396 TYR A N 1
ATOM 3313 C CA . TYR A 1 396 ? 18.059 31.793 11.660 1.00 82.38 396 TYR A CA 1
ATOM 3314 C C . TYR A 1 396 ? 17.386 30.994 12.797 1.00 82.38 396 TYR A C 1
ATOM 3316 O O . TYR A 1 396 ? 16.926 29.879 12.575 1.00 82.38 396 TYR A O 1
ATOM 3324 N N . LYS A 1 397 ? 17.342 31.522 14.032 1.00 82.75 397 LYS A N 1
ATOM 3325 C CA . LYS A 1 397 ? 16.799 30.852 15.241 1.00 82.75 397 LYS A CA 1
ATOM 3326 C C . LYS A 1 397 ? 17.351 29.432 15.482 1.00 82.75 397 LYS A C 1
ATOM 3328 O O . LYS A 1 397 ? 16.673 28.570 16.035 1.00 82.75 397 LYS A O 1
ATOM 3333 N N . SER A 1 398 ? 18.592 29.180 15.061 1.00 80.38 398 SER A N 1
ATOM 3334 C CA . SER A 1 398 ? 19.171 27.832 15.024 1.00 80.38 398 SER A CA 1
ATOM 3335 C C . SER A 1 398 ? 19.353 27.221 16.420 1.00 80.38 398 SER A C 1
ATOM 3337 O O . SER A 1 398 ? 19.952 27.832 17.304 1.00 80.38 398 SER A O 1
ATOM 3339 N N . SER A 1 399 ? 18.940 25.962 16.594 1.00 78.62 399 SER A N 1
ATOM 3340 C CA . SER A 1 399 ? 19.135 25.176 17.826 1.00 78.62 399 SER A CA 1
ATOM 3341 C C . SER A 1 399 ? 20.594 24.747 18.076 1.00 78.62 399 SER A C 1
ATOM 3343 O O . SER A 1 399 ? 20.910 24.124 19.092 1.00 78.62 399 SER A O 1
ATOM 3345 N N . ARG A 1 400 ? 21.517 25.061 17.156 1.00 84.62 400 ARG A N 1
ATOM 3346 C CA . ARG A 1 400 ? 22.952 24.759 17.272 1.00 84.62 400 ARG A CA 1
ATOM 3347 C C . ARG A 1 400 ? 23.665 25.843 18.082 1.00 84.62 400 ARG A C 1
ATOM 3349 O O . ARG A 1 400 ? 23.533 27.021 17.778 1.00 84.62 400 ARG A O 1
ATOM 3356 N N . THR A 1 401 ? 24.528 25.479 19.036 1.00 87.25 401 THR A N 1
ATOM 3357 C CA . THR A 1 401 ? 25.354 26.496 19.719 1.00 87.25 401 THR A CA 1
ATOM 3358 C C . THR A 1 401 ? 26.404 27.101 18.778 1.00 87.25 401 THR A C 1
ATOM 3360 O O . THR A 1 401 ? 26.914 26.433 17.871 1.00 87.25 401 THR A O 1
ATOM 3363 N N . ALA A 1 402 ? 26.828 28.342 19.048 1.00 87.38 402 ALA A N 1
ATOM 3364 C CA . ALA A 1 402 ? 27.865 29.021 18.261 1.00 87.38 402 ALA A CA 1
ATOM 3365 C C . ALA A 1 402 ? 29.202 28.248 18.260 1.00 87.38 402 ALA A C 1
ATOM 3367 O O . ALA A 1 402 ? 29.962 28.295 17.291 1.00 87.38 402 ALA A O 1
ATOM 3368 N N . ALA A 1 403 ? 29.469 27.487 19.328 1.00 83.06 403 ALA A N 1
ATOM 3369 C CA . ALA A 1 403 ? 30.623 26.602 19.429 1.00 83.06 403 ALA A CA 1
ATOM 3370 C C . ALA A 1 403 ? 30.487 25.357 18.535 1.00 83.06 403 ALA A C 1
ATOM 3372 O O . ALA A 1 403 ? 31.474 24.949 17.921 1.00 83.06 403 ALA A O 1
ATOM 3373 N N . ASN A 1 404 ? 29.285 24.778 18.396 1.00 88.06 404 ASN A N 1
ATOM 3374 C CA . ASN A 1 404 ? 29.042 23.687 17.446 1.00 88.06 404 ASN A CA 1
ATOM 3375 C C . ASN A 1 404 ? 29.259 24.154 16.001 1.00 88.06 404 ASN A C 1
ATOM 3377 O O . ASN A 1 404 ? 29.959 23.477 15.253 1.00 88.06 404 ASN A O 1
ATOM 3381 N N . LEU A 1 405 ? 28.724 25.323 15.637 1.00 88.88 405 LEU A N 1
ATOM 3382 C CA . LEU A 1 405 ? 28.852 25.913 14.300 1.00 88.88 405 LEU A CA 1
ATOM 3383 C C . LEU A 1 405 ? 30.315 26.255 13.955 1.00 88.88 405 LEU A C 1
ATOM 3385 O O . LEU A 1 405 ? 30.830 25.782 12.943 1.00 88.88 405 LEU A O 1
ATOM 3389 N N . SER A 1 406 ? 31.034 26.954 14.847 1.00 89.06 406 SER A N 1
ATOM 3390 C CA . SER A 1 406 ? 32.482 27.219 14.713 1.00 89.06 406 SER A CA 1
ATOM 3391 C C . SER A 1 406 ? 33.318 25.935 14.618 1.00 89.06 406 SER A C 1
ATOM 3393 O O . SER A 1 406 ? 34.327 25.895 13.906 1.00 89.06 406 SER A O 1
ATOM 3395 N N . SER A 1 407 ? 32.933 24.872 15.336 1.00 85.62 407 SER A N 1
ATOM 3396 C CA . SER A 1 407 ? 33.624 23.581 15.252 1.00 85.62 407 SER A CA 1
ATOM 3397 C C . SER A 1 407 ? 33.335 22.873 13.927 1.00 85.62 407 SER A C 1
ATOM 3399 O O . SER A 1 407 ? 34.266 22.357 13.315 1.00 85.62 407 SER A O 1
ATOM 3401 N N . ASN A 1 408 ? 32.089 22.901 13.442 1.00 89.94 408 ASN A N 1
ATOM 3402 C CA . ASN A 1 408 ? 31.715 22.307 12.159 1.00 89.94 408 ASN A CA 1
ATOM 3403 C C . ASN A 1 408 ? 32.392 23.010 10.976 1.00 89.94 408 ASN A C 1
ATOM 3405 O O . ASN A 1 408 ? 32.988 22.335 10.135 1.00 89.94 408 ASN A O 1
ATOM 3409 N N . TYR A 1 409 ? 32.380 24.351 10.964 1.00 91.69 409 TYR A N 1
ATOM 3410 C CA . TYR A 1 409 ? 33.086 25.164 9.970 1.00 91.69 409 TYR A CA 1
ATOM 3411 C C . TYR A 1 409 ? 34.552 24.733 9.846 1.00 91.69 409 TYR A C 1
ATOM 3413 O O . TYR A 1 409 ? 35.014 24.387 8.762 1.00 91.69 409 TYR A O 1
ATOM 3421 N N . ARG A 1 410 ? 35.264 24.672 10.980 1.00 84.69 410 ARG A N 1
ATOM 3422 C CA . ARG A 1 410 ? 36.692 24.326 11.025 1.00 84.69 410 ARG A CA 1
ATOM 3423 C C . ARG A 1 410 ? 37.007 22.855 10.735 1.00 84.69 410 ARG A C 1
ATOM 3425 O O . ARG A 1 410 ? 38.116 22.581 10.290 1.00 84.69 410 ARG A O 1
ATOM 3432 N N . LYS A 1 411 ? 36.099 21.917 11.032 1.00 84.00 411 LYS A N 1
ATOM 3433 C CA . LYS A 1 411 ? 36.382 20.467 10.974 1.00 84.00 411 LYS A CA 1
ATOM 3434 C C . LYS A 1 411 ? 35.854 19.739 9.741 1.00 84.00 411 LYS A C 1
ATOM 3436 O O . LYS A 1 411 ? 36.396 18.687 9.428 1.00 84.00 411 LYS A O 1
ATOM 3441 N N . SER A 1 412 ? 34.805 20.232 9.083 1.00 84.50 412 SER A N 1
ATOM 3442 C CA . SER A 1 412 ? 34.265 19.569 7.883 1.00 84.50 412 SER A CA 1
ATOM 3443 C C . SER A 1 412 ? 33.762 20.538 6.819 1.00 84.50 412 SER A C 1
ATOM 3445 O O . SER A 1 412 ? 34.029 20.349 5.639 1.00 84.50 412 SER A O 1
ATOM 3447 N N . PHE A 1 413 ? 33.058 21.599 7.217 1.00 90.19 413 PHE A N 1
ATOM 3448 C CA . PHE A 1 413 ? 32.273 22.379 6.266 1.00 90.19 413 PHE A CA 1
ATOM 3449 C C . PHE A 1 413 ? 33.136 23.245 5.327 1.00 90.19 413 PHE A C 1
ATOM 3451 O O . PHE A 1 413 ? 32.790 23.366 4.157 1.00 90.19 413 PHE A O 1
ATOM 3458 N N . GLN A 1 414 ? 34.295 23.754 5.772 1.00 89.44 414 GLN A N 1
ATOM 3459 C CA . GLN A 1 414 ? 35.197 24.516 4.891 1.00 89.44 414 GLN A CA 1
ATOM 3460 C C . GLN A 1 414 ? 35.835 23.671 3.766 1.00 89.44 414 GLN A C 1
ATOM 3462 O O . GLN A 1 414 ? 36.008 24.177 2.661 1.00 89.44 414 GLN A O 1
ATOM 3467 N N . SER A 1 415 ? 36.160 22.390 3.999 1.00 85.12 415 SER A N 1
ATOM 3468 C CA . SER A 1 415 ? 36.769 21.533 2.964 1.00 85.12 415 SER A CA 1
ATOM 3469 C C . SER A 1 415 ? 35.745 21.041 1.940 1.00 85.12 415 SER A C 1
ATOM 3471 O O . SER A 1 415 ? 36.060 20.932 0.759 1.00 85.12 415 SER A O 1
ATOM 3473 N N . ILE A 1 416 ? 34.496 20.827 2.364 1.00 89.50 416 ILE A N 1
ATOM 3474 C CA . ILE A 1 416 ? 33.392 20.373 1.501 1.00 89.50 416 ILE A CA 1
ATOM 3475 C C . ILE A 1 416 ? 32.512 21.520 0.980 1.00 89.50 416 ILE A C 1
ATOM 3477 O O . ILE A 1 416 ? 31.427 21.261 0.467 1.00 89.50 416 ILE A O 1
ATOM 3481 N N . LEU A 1 417 ? 32.933 22.785 1.086 1.00 92.62 417 LEU A N 1
ATOM 3482 C CA . LEU A 1 417 ? 32.123 23.940 0.665 1.00 92.62 417 LEU A CA 1
ATOM 3483 C C . LEU A 1 417 ? 31.705 23.861 -0.818 1.00 92.62 417 LEU A C 1
ATOM 3485 O O . LEU A 1 417 ? 30.580 24.209 -1.163 1.00 92.62 417 LEU A O 1
ATOM 3489 N N . HIS A 1 418 ? 32.556 23.302 -1.682 1.00 92.44 418 HIS A N 1
ATOM 3490 C CA . HIS A 1 418 ? 32.247 23.024 -3.090 1.00 92.44 418 HIS A CA 1
ATOM 3491 C C . HIS A 1 418 ? 31.099 22.014 -3.314 1.00 92.44 418 HIS A C 1
ATOM 3493 O O . HIS A 1 418 ? 30.621 21.869 -4.442 1.00 92.44 418 HIS A O 1
ATOM 3499 N N . THR A 1 419 ? 30.652 21.293 -2.278 1.00 88.19 419 THR A N 1
ATOM 3500 C CA . THR A 1 419 ? 29.502 20.368 -2.347 1.00 88.19 419 THR A CA 1
ATOM 3501 C C . THR A 1 419 ? 28.153 21.069 -2.186 1.00 88.19 419 THR A C 1
ATOM 3503 O O . THR A 1 419 ? 27.144 20.488 -2.567 1.00 88.19 419 THR A O 1
ATOM 3506 N N . VAL A 1 420 ? 28.125 22.307 -1.678 1.00 90.44 420 VAL A N 1
ATOM 3507 C CA . VAL A 1 420 ? 26.889 23.053 -1.398 1.00 90.44 420 VAL A CA 1
ATOM 3508 C C . VAL A 1 420 ? 26.171 23.476 -2.685 1.00 90.44 420 VAL A C 1
ATOM 3510 O O . VAL A 1 420 ? 26.800 23.823 -3.683 1.00 90.44 420 VAL A O 1
ATOM 3513 N N . GLU A 1 421 ? 24.840 23.501 -2.634 1.00 87.75 421 GLU A N 1
ATOM 3514 C CA . GLU A 1 421 ? 23.940 23.968 -3.696 1.00 87.75 421 GLU A CA 1
ATOM 3515 C C . GLU A 1 421 ? 23.835 25.506 -3.712 1.00 87.75 421 GLU A C 1
ATOM 3517 O O . GLU A 1 421 ? 22.797 26.103 -3.432 1.00 87.75 421 GLU A O 1
ATOM 3522 N N . LEU A 1 422 ? 24.951 26.167 -4.024 1.00 87.38 422 LEU A N 1
ATOM 3523 C CA . LEU A 1 422 ? 24.998 27.593 -4.353 1.00 87.38 422 LEU A CA 1
ATOM 3524 C C . LEU A 1 422 ? 25.480 27.796 -5.799 1.00 87.38 422 LEU A C 1
ATOM 3526 O O . LEU A 1 422 ? 26.229 26.962 -6.314 1.00 87.38 422 LEU A O 1
ATOM 3530 N N . PRO A 1 423 ? 25.116 28.916 -6.456 1.00 91.25 423 PRO A N 1
ATOM 3531 C CA . PRO A 1 423 ? 25.647 29.261 -7.771 1.00 91.25 423 PRO A CA 1
ATOM 3532 C C . PRO A 1 423 ? 27.180 29.246 -7.785 1.00 91.25 423 PRO A C 1
ATOM 3534 O O . PRO A 1 423 ? 27.819 29.747 -6.855 1.00 91.25 423 PRO A O 1
ATOM 3537 N N . ARG A 1 424 ? 27.767 28.700 -8.859 1.00 88.94 424 ARG A N 1
ATOM 3538 C CA . ARG A 1 424 ? 29.217 28.449 -8.994 1.00 88.94 424 ARG A CA 1
ATOM 3539 C C . ARG A 1 424 ? 30.103 29.638 -8.607 1.00 88.94 424 ARG A C 1
ATOM 3541 O O . ARG A 1 424 ? 31.085 29.482 -7.887 1.00 88.94 424 ARG A O 1
ATOM 3548 N N . GLU A 1 425 ? 29.709 30.836 -9.024 1.00 89.88 425 GLU A N 1
ATOM 3549 C CA . GLU A 1 425 ? 30.408 32.083 -8.719 1.00 89.88 425 GLU A CA 1
ATOM 3550 C C . GLU A 1 425 ? 30.365 32.433 -7.223 1.00 89.88 425 GLU A C 1
ATOM 3552 O O . GLU A 1 425 ? 31.388 32.808 -6.655 1.00 89.88 425 GLU A O 1
ATOM 3557 N N . LYS A 1 426 ? 29.220 32.240 -6.549 1.00 93.31 426 LYS A N 1
ATOM 3558 C CA . LYS A 1 426 ? 29.086 32.496 -5.106 1.00 93.31 426 LYS A CA 1
ATOM 3559 C C . LYS A 1 426 ? 29.996 31.580 -4.288 1.00 93.31 426 LYS A C 1
ATOM 3561 O O . LYS A 1 426 ? 30.585 32.024 -3.307 1.00 93.31 426 LYS A O 1
ATOM 3566 N N . ILE A 1 427 ? 30.174 30.329 -4.717 1.00 93.69 427 ILE A N 1
ATOM 3567 C CA . ILE A 1 427 ? 31.103 29.385 -4.078 1.00 93.69 427 ILE A CA 1
ATOM 3568 C C . ILE A 1 427 ? 32.560 29.828 -4.271 1.00 93.69 427 ILE A C 1
ATOM 3570 O O . ILE A 1 427 ? 33.322 29.843 -3.305 1.00 93.69 427 ILE A O 1
ATOM 3574 N N . LEU A 1 428 ? 32.954 30.234 -5.482 1.00 93.50 428 LEU A N 1
ATOM 3575 C CA . LEU A 1 428 ? 34.316 30.713 -5.755 1.00 93.50 428 LEU A CA 1
ATOM 3576 C C . LEU A 1 428 ? 34.622 32.037 -5.022 1.00 93.50 428 LEU A C 1
ATOM 3578 O O . LEU A 1 428 ? 35.693 32.167 -4.421 1.00 93.50 428 LEU A O 1
ATOM 3582 N N . LYS A 1 429 ? 33.645 32.957 -4.944 1.00 92.19 429 LYS A N 1
ATOM 3583 C CA . LYS A 1 429 ? 33.673 34.145 -4.070 1.00 92.19 429 LYS A CA 1
ATOM 3584 C C . LYS A 1 429 ? 33.894 33.760 -2.600 1.00 92.19 429 LYS A C 1
ATOM 3586 O O . LYS A 1 429 ? 34.785 34.321 -1.965 1.00 92.19 429 LYS A O 1
ATOM 3591 N N . LEU A 1 430 ? 33.180 32.765 -2.063 1.00 92.62 430 LEU A N 1
ATOM 3592 C CA . LEU A 1 430 ? 33.407 32.292 -0.690 1.00 92.62 430 LEU A CA 1
ATOM 3593 C C . LEU A 1 430 ? 34.818 31.710 -0.486 1.00 92.62 430 LEU A C 1
ATOM 3595 O O . LEU A 1 430 ? 35.483 32.104 0.469 1.00 92.62 430 LEU A O 1
ATOM 3599 N N . TYR A 1 431 ? 35.311 30.834 -1.372 1.00 93.62 431 TYR A N 1
ATOM 3600 C CA . TYR A 1 431 ? 36.665 30.261 -1.251 1.00 93.62 431 TYR A CA 1
ATOM 3601 C C . TYR A 1 431 ? 37.760 31.341 -1.224 1.00 93.62 431 TYR A C 1
ATOM 3603 O O . TYR A 1 431 ? 38.665 31.276 -0.387 1.00 93.62 431 TYR A O 1
ATOM 3611 N N . LYS A 1 432 ? 37.650 32.352 -2.098 1.00 92.25 432 LYS A N 1
ATOM 3612 C CA . LYS A 1 432 ? 38.564 33.501 -2.168 1.00 92.25 432 LYS A CA 1
ATOM 3613 C C . LYS A 1 432 ? 38.491 34.374 -0.911 1.00 92.25 432 LYS A C 1
ATOM 3615 O O . LYS A 1 432 ? 39.500 34.576 -0.237 1.00 92.25 432 LYS A O 1
ATOM 3620 N N . HIS A 1 433 ? 37.305 34.877 -0.566 1.00 90.06 433 HIS A N 1
ATOM 3621 C CA . HIS A 1 433 ? 37.162 35.919 0.458 1.00 90.06 433 HIS A CA 1
ATOM 3622 C C . HIS A 1 433 ? 37.233 35.374 1.895 1.00 90.06 433 HIS A C 1
ATOM 3624 O O . HIS A 1 433 ? 37.723 36.071 2.780 1.00 90.06 433 HIS A O 1
ATOM 3630 N N . LEU A 1 434 ? 36.874 34.104 2.127 1.00 90.88 434 LEU A N 1
ATOM 3631 C CA . LEU A 1 434 ? 37.109 33.422 3.409 1.00 90.88 434 LEU A CA 1
ATOM 3632 C C . LEU A 1 434 ? 38.530 32.850 3.555 1.00 90.88 434 LEU A C 1
ATOM 3634 O O . LEU A 1 434 ? 38.833 32.252 4.592 1.00 90.88 434 LEU A O 1
ATOM 3638 N N . LYS A 1 435 ? 39.392 33.021 2.538 1.00 89.50 435 LYS A N 1
ATOM 3639 C CA . LYS A 1 435 ? 40.780 32.527 2.499 1.00 89.50 435 LYS A CA 1
ATOM 3640 C C . LYS A 1 435 ? 40.840 31.036 2.870 1.00 89.50 435 LYS A C 1
ATOM 3642 O O . LYS A 1 435 ? 41.566 30.625 3.779 1.00 89.50 435 LYS A O 1
ATOM 3647 N N . ILE A 1 436 ? 40.008 30.232 2.201 1.00 91.50 436 ILE A N 1
ATOM 3648 C CA . ILE A 1 436 ? 39.922 28.783 2.421 1.00 91.50 436 ILE A CA 1
ATOM 3649 C C . ILE A 1 436 ? 41.031 28.101 1.623 1.00 91.50 436 ILE A C 1
ATOM 3651 O O . ILE A 1 436 ? 41.148 28.297 0.414 1.00 91.50 436 ILE A O 1
ATOM 3655 N N . GLU A 1 437 ? 41.840 27.302 2.315 1.00 90.56 437 GLU A N 1
ATOM 3656 C CA . GLU A 1 437 ? 42.920 26.543 1.696 1.00 90.56 437 GLU A CA 1
ATOM 3657 C C . GLU A 1 437 ? 42.365 25.349 0.906 1.00 90.56 437 GLU A C 1
ATOM 3659 O O . GLU A 1 437 ? 41.492 24.629 1.396 1.00 90.56 437 GLU A O 1
ATOM 3664 N N . VAL A 1 438 ? 42.871 25.140 -0.311 1.00 91.00 438 VAL A N 1
ATOM 3665 C CA . VAL A 1 438 ? 42.466 24.049 -1.206 1.00 91.00 438 VAL A CA 1
ATOM 3666 C C . VAL A 1 438 ? 43.639 23.136 -1.564 1.00 91.00 438 VAL A C 1
ATOM 3668 O O . VAL A 1 438 ? 44.683 23.582 -2.046 1.00 91.00 438 VAL A O 1
ATOM 3671 N N . ASP A 1 439 ? 43.450 21.835 -1.348 1.00 89.44 439 ASP A N 1
ATOM 3672 C CA . ASP A 1 439 ? 44.369 20.778 -1.778 1.00 89.44 439 ASP A CA 1
ATOM 3673 C C . ASP A 1 439 ? 44.251 20.478 -3.289 1.00 89.44 439 ASP A C 1
ATOM 3675 O O . ASP A 1 439 ? 43.376 21.004 -3.978 1.00 89.44 439 ASP A O 1
ATOM 3679 N N . HIS A 1 440 ? 45.124 19.613 -3.817 1.00 86.94 440 HIS A N 1
ATOM 3680 C CA . HIS A 1 440 ? 45.153 19.255 -5.243 1.00 86.94 440 HIS A CA 1
ATOM 3681 C C . HIS A 1 440 ? 43.821 18.684 -5.762 1.00 86.94 440 HIS A C 1
ATOM 3683 O O . HIS A 1 440 ? 43.379 19.056 -6.848 1.00 86.94 440 HIS A O 1
ATOM 3689 N N . SER A 1 441 ? 43.156 17.819 -4.987 1.00 86.81 441 SER A N 1
ATOM 3690 C CA . SER A 1 441 ? 41.870 17.233 -5.381 1.00 86.81 441 SER A CA 1
ATOM 3691 C C . SER A 1 441 ? 40.774 18.297 -5.416 1.00 86.81 441 SER A C 1
ATOM 3693 O O . SER A 1 441 ? 40.013 18.377 -6.379 1.00 86.81 441 SER A O 1
ATOM 3695 N N . THR A 1 442 ? 40.767 19.206 -4.437 1.00 89.19 442 THR A N 1
ATOM 3696 C CA . THR A 1 442 ? 39.837 20.336 -4.403 1.00 89.19 442 THR A CA 1
ATOM 3697 C C . THR A 1 442 ? 40.097 21.314 -5.559 1.00 89.19 442 THR A C 1
ATOM 3699 O O . THR A 1 442 ? 39.139 21.793 -6.165 1.00 89.19 442 THR A O 1
ATOM 3702 N N . LYS A 1 443 ? 41.359 21.568 -5.944 1.00 90.75 443 LYS A N 1
ATOM 3703 C CA . LYS A 1 443 ? 41.697 22.392 -7.126 1.00 90.75 443 LYS A CA 1
ATOM 3704 C C . LYS A 1 443 ? 41.162 21.784 -8.429 1.00 90.75 443 LYS A C 1
ATOM 3706 O O . LYS A 1 443 ? 40.654 22.517 -9.275 1.00 90.75 443 LYS A O 1
ATOM 3711 N N . GLU A 1 444 ? 41.211 20.463 -8.593 1.00 88.62 444 GLU A N 1
ATOM 3712 C CA . GLU A 1 444 ? 40.577 19.793 -9.739 1.00 88.62 444 GLU A CA 1
ATOM 3713 C C . GLU A 1 444 ? 39.045 19.861 -9.689 1.00 88.62 444 GLU A C 1
ATOM 3715 O O . GLU A 1 444 ? 38.416 20.159 -10.704 1.00 88.62 444 GLU A O 1
ATOM 3720 N N . ILE A 1 445 ? 38.438 19.620 -8.521 1.00 88.94 445 ILE A N 1
ATOM 3721 C CA . ILE A 1 445 ? 36.978 19.649 -8.347 1.00 88.94 445 ILE A CA 1
ATOM 3722 C C . ILE A 1 445 ? 36.419 21.044 -8.642 1.00 88.94 445 ILE A C 1
ATOM 3724 O O . ILE A 1 445 ? 35.424 21.147 -9.355 1.00 88.94 445 ILE A O 1
ATOM 3728 N N . LEU A 1 446 ? 37.053 22.114 -8.149 1.00 91.44 446 LEU A N 1
ATOM 3729 C CA . LEU A 1 446 ? 36.614 23.490 -8.407 1.00 91.44 446 LEU A CA 1
ATOM 3730 C C . LEU A 1 446 ? 36.595 23.811 -9.907 1.00 91.44 446 LEU A C 1
ATOM 3732 O O . LEU A 1 446 ? 35.610 24.361 -10.394 1.00 91.44 446 LEU A O 1
ATOM 3736 N N . GLN A 1 447 ? 37.638 23.426 -10.645 1.00 89.25 447 GLN A N 1
ATOM 3737 C CA . GLN A 1 447 ? 37.724 23.691 -12.083 1.00 89.25 447 GLN A CA 1
ATOM 3738 C C . GLN A 1 447 ? 36.720 22.841 -12.880 1.00 89.25 447 GLN A C 1
ATOM 3740 O O . GLN A 1 447 ? 35.933 23.374 -13.667 1.00 89.25 447 GLN A O 1
ATOM 3745 N N . LYS A 1 448 ? 36.680 21.525 -12.620 1.00 87.31 448 LYS A N 1
ATOM 3746 C CA . LYS A 1 448 ? 35.818 20.561 -13.329 1.00 87.31 448 LYS A CA 1
ATOM 3747 C C . LYS A 1 448 ? 34.328 20.768 -13.027 1.00 87.31 448 LYS A C 1
ATOM 3749 O O . LYS A 1 448 ? 33.529 20.833 -13.958 1.00 87.31 448 LYS A O 1
ATOM 3754 N N . LYS A 1 449 ? 33.936 20.912 -11.751 1.00 88.06 449 LYS A N 1
ATOM 3755 C CA . LYS A 1 449 ? 32.522 21.061 -11.342 1.00 88.06 449 LYS A CA 1
ATOM 3756 C C . LYS A 1 449 ? 31.922 22.385 -11.812 1.00 88.06 449 LYS A C 1
ATOM 3758 O O . LYS A 1 449 ? 30.755 22.421 -12.190 1.00 88.06 449 LYS A O 1
ATOM 3763 N N . PHE A 1 450 ? 32.694 23.471 -11.778 1.00 90.94 450 PHE A N 1
ATOM 3764 C CA . PHE A 1 450 ? 32.182 24.806 -12.100 1.00 90.94 450 PHE A CA 1
ATOM 3765 C C . PHE A 1 450 ? 32.454 25.257 -13.537 1.00 90.94 450 PHE A C 1
ATOM 3767 O O . PHE A 1 450 ? 31.968 26.324 -13.921 1.00 90.94 450 PHE A O 1
ATOM 3774 N N . LYS A 1 451 ? 33.160 24.441 -14.336 1.00 90.19 451 LYS A N 1
ATOM 3775 C CA . LYS A 1 451 ? 33.615 24.769 -15.698 1.00 90.19 451 LYS A CA 1
ATOM 3776 C C . LYS A 1 451 ? 34.314 26.128 -15.698 1.00 90.19 451 LYS A C 1
ATOM 3778 O O . LYS A 1 451 ? 33.838 27.094 -16.292 1.00 90.19 451 LYS A O 1
ATOM 3783 N N . ALA A 1 452 ? 35.382 26.207 -14.911 1.00 90.62 452 ALA A N 1
ATOM 3784 C CA . ALA A 1 452 ? 36.120 27.432 -14.649 1.00 90.62 452 ALA A CA 1
ATOM 3785 C C . ALA A 1 452 ? 37.625 27.164 -14.668 1.00 90.62 452 ALA A C 1
ATOM 3787 O O . ALA A 1 452 ? 38.086 26.220 -14.030 1.00 90.62 452 ALA A O 1
ATOM 3788 N N . ASN A 1 453 ? 38.388 28.028 -15.327 1.00 89.88 453 ASN A N 1
ATOM 3789 C CA . ASN A 1 453 ? 39.827 28.114 -15.128 1.00 89.88 453 ASN A CA 1
ATOM 3790 C C . ASN A 1 453 ? 40.037 28.940 -13.856 1.00 89.88 453 ASN A C 1
ATOM 3792 O O . ASN A 1 453 ? 39.701 30.122 -13.828 1.00 89.88 453 ASN A O 1
ATOM 3796 N N . VAL A 1 454 ? 40.506 28.310 -12.779 1.00 93.50 454 VAL A N 1
ATOM 3797 C CA . VAL A 1 454 ? 40.629 28.947 -11.458 1.00 93.50 454 VAL A CA 1
ATOM 3798 C C . VAL A 1 454 ? 42.102 29.209 -11.167 1.00 93.50 454 VAL A C 1
ATOM 3800 O O . VAL A 1 454 ? 42.906 28.280 -11.130 1.00 93.50 454 VAL A O 1
ATOM 3803 N N . GLU A 1 455 ? 42.459 30.470 -10.938 1.00 92.25 455 GLU A N 1
ATOM 3804 C CA . GLU A 1 455 ? 43.820 30.854 -10.571 1.00 92.25 455 GLU A CA 1
ATOM 3805 C C . GLU A 1 455 ? 44.028 30.750 -9.059 1.00 92.25 455 GLU A C 1
ATOM 3807 O O . GLU A 1 455 ? 43.162 31.123 -8.259 1.00 92.25 455 GLU A O 1
ATOM 3812 N N . TYR A 1 456 ? 45.218 30.298 -8.658 1.00 92.25 456 TYR A N 1
ATOM 3813 C CA . TYR A 1 456 ? 45.578 30.100 -7.257 1.00 92.25 456 TYR A CA 1
ATOM 3814 C C . TYR A 1 456 ? 46.863 30.841 -6.896 1.00 92.25 456 TYR A C 1
ATOM 3816 O O . TYR A 1 456 ? 47.901 30.643 -7.525 1.00 92.25 456 TYR A O 1
ATOM 3824 N N . VAL A 1 457 ? 46.826 31.613 -5.809 1.00 90.38 457 VAL A N 1
ATOM 3825 C CA . VAL A 1 457 ? 48.040 32.119 -5.153 1.00 90.38 457 VAL A CA 1
ATOM 3826 C C . VAL A 1 457 ? 48.372 31.152 -4.018 1.00 90.38 457 VAL A C 1
ATOM 3828 O O . VAL A 1 457 ? 47.725 31.129 -2.970 1.00 90.38 457 VAL A O 1
ATOM 3831 N N . GLY A 1 458 ? 49.339 30.268 -4.275 1.00 90.88 458 GLY A N 1
ATOM 3832 C CA . GLY A 1 458 ? 49.643 29.128 -3.408 1.00 90.88 458 GLY A CA 1
ATOM 3833 C C . GLY A 1 458 ? 48.480 28.129 -3.362 1.00 90.88 458 GLY A C 1
ATOM 3834 O O . GLY A 1 458 ? 48.189 27.446 -4.348 1.00 90.88 458 GLY A O 1
ATOM 3835 N N . ASN A 1 459 ? 47.809 28.048 -2.212 1.00 90.50 459 ASN A N 1
ATOM 3836 C CA . ASN A 1 459 ? 46.655 27.174 -1.977 1.00 90.50 459 ASN A CA 1
ATOM 3837 C C . ASN A 1 459 ? 45.332 27.939 -1.784 1.00 90.50 459 ASN A C 1
ATOM 3839 O O . ASN A 1 459 ? 44.376 27.364 -1.278 1.00 90.50 459 ASN A O 1
ATOM 3843 N N . PHE A 1 460 ? 45.245 29.207 -2.196 1.00 92.31 460 PHE A N 1
ATOM 3844 C CA . PHE A 1 460 ? 44.025 30.019 -2.084 1.00 92.31 460 PHE A CA 1
ATOM 3845 C C . PHE A 1 460 ? 43.514 30.445 -3.463 1.00 92.31 460 PHE A C 1
ATOM 3847 O O . PHE A 1 460 ? 44.316 30.794 -4.330 1.00 92.31 460 PHE A O 1
ATOM 3854 N N . VAL A 1 461 ? 42.190 30.424 -3.667 1.00 92.06 461 VAL A N 1
ATOM 3855 C CA . VAL A 1 461 ? 41.547 30.938 -4.894 1.00 92.06 461 VAL A CA 1
ATOM 3856 C C . VAL A 1 461 ? 41.817 32.437 -5.014 1.00 92.06 461 VAL A C 1
ATOM 3858 O O . VAL A 1 461 ? 41.527 33.193 -4.088 1.00 92.06 461 VAL A O 1
ATOM 3861 N N . PHE A 1 462 ? 42.350 32.866 -6.156 1.00 91.12 462 PHE A N 1
ATOM 3862 C CA . PHE A 1 462 ? 42.714 34.257 -6.427 1.00 91.12 462 PHE A CA 1
ATOM 3863 C C . PHE A 1 462 ? 41.802 34.905 -7.475 1.00 91.12 462 PHE A C 1
ATOM 3865 O O . PHE A 1 462 ? 41.247 35.983 -7.239 1.00 91.12 462 PHE A O 1
ATOM 3872 N N . SER A 1 463 ? 41.590 34.228 -8.602 1.00 90.38 463 SER A N 1
ATOM 3873 C CA . SER A 1 463 ? 40.684 34.643 -9.676 1.00 90.38 463 SER A CA 1
ATOM 3874 C C . SER A 1 463 ? 40.040 33.409 -10.321 1.00 90.38 463 SER A C 1
ATOM 3876 O O . SER A 1 463 ? 40.388 32.273 -9.986 1.00 90.38 463 SER A O 1
ATOM 3878 N N . TRP A 1 464 ? 39.082 33.620 -11.219 1.00 95.62 464 TRP A N 1
ATOM 3879 C CA . TRP A 1 464 ? 38.599 32.584 -12.124 1.00 95.62 464 TRP A CA 1
ATOM 3880 C C . TRP A 1 464 ? 38.016 33.210 -13.391 1.00 95.62 464 TRP A C 1
ATOM 3882 O O . TRP A 1 464 ? 37.449 34.302 -13.345 1.00 95.62 464 TRP A O 1
ATOM 3892 N N . THR A 1 465 ? 38.085 32.478 -14.497 1.00 90.44 465 THR A N 1
ATOM 3893 C CA . THR A 1 465 ? 37.280 32.721 -15.700 1.00 90.44 465 THR A CA 1
ATOM 3894 C C . THR A 1 465 ? 36.414 31.496 -15.966 1.00 90.44 465 THR A C 1
ATOM 3896 O O . THR A 1 465 ? 36.842 30.362 -15.739 1.00 90.44 465 THR A O 1
ATOM 3899 N N . PHE A 1 466 ? 35.166 31.691 -16.393 1.00 90.56 466 PHE A N 1
ATOM 3900 C CA . PHE A 1 466 ? 34.316 30.568 -16.787 1.00 90.56 466 PHE A CA 1
ATOM 3901 C C . PHE A 1 466 ? 34.673 30.115 -18.203 1.00 90.56 466 PHE A C 1
ATOM 3903 O O . PHE A 1 466 ? 34.974 30.934 -19.064 1.00 90.56 466 PHE A O 1
ATOM 3910 N N . VAL A 1 467 ? 34.664 28.802 -18.424 1.00 82.75 467 VAL A N 1
ATOM 3911 C CA . VAL A 1 467 ? 34.945 28.204 -19.731 1.00 82.75 467 VAL A CA 1
ATOM 3912 C C . VAL A 1 467 ? 33.640 28.148 -20.514 1.00 82.75 467 VAL A C 1
ATOM 3914 O O . VAL A 1 467 ? 32.755 27.342 -20.211 1.00 82.75 467 VAL A O 1
ATOM 3917 N N . GLU A 1 468 ? 33.519 29.035 -21.494 1.00 57.78 468 GLU A N 1
ATOM 3918 C CA . GLU A 1 468 ? 32.472 28.995 -22.514 1.00 57.78 468 GLU A CA 1
ATOM 3919 C C . GLU A 1 468 ? 32.767 27.868 -23.518 1.00 57.78 468 GLU A C 1
ATOM 3921 O O . GLU A 1 468 ? 33.921 27.476 -23.721 1.00 57.78 468 GLU A O 1
ATOM 3926 N N . LYS A 1 469 ? 31.715 27.273 -24.095 1.00 48.00 469 LYS A N 1
ATOM 3927 C CA . LYS A 1 469 ? 31.868 26.143 -25.019 1.00 48.00 469 LYS A CA 1
ATOM 3928 C C . LYS A 1 469 ? 32.533 26.625 -26.309 1.00 48.00 469 LYS A C 1
ATOM 3930 O O . LYS A 1 469 ? 31.963 27.426 -27.033 1.00 48.00 469 LYS A O 1
ATOM 3935 N N . SER A 1 470 ? 33.696 26.070 -26.618 1.00 37.38 470 SER A N 1
ATOM 3936 C CA . SER A 1 470 ? 34.339 26.180 -27.929 1.00 37.38 470 SER A CA 1
ATOM 3937 C C . SER A 1 470 ? 34.825 24.796 -28.370 1.00 37.38 470 SER A C 1
ATOM 3939 O O . SER A 1 470 ? 34.961 23.887 -27.548 1.00 37.38 470 SER A O 1
ATOM 3941 N N . ASN A 1 471 ? 34.978 24.617 -29.681 1.00 38.91 471 ASN A N 1
ATOM 3942 C CA . ASN A 1 471 ? 35.042 23.299 -30.314 1.00 38.91 471 ASN A CA 1
ATOM 3943 C C . ASN A 1 471 ? 36.370 22.567 -30.062 1.00 38.91 471 ASN A C 1
ATOM 3945 O O . ASN A 1 471 ? 37.441 23.160 -30.183 1.00 38.91 471 ASN A O 1
ATOM 3949 N N . GLU A 1 472 ? 36.302 21.252 -29.832 1.00 31.05 472 GLU A N 1
ATOM 3950 C CA . GLU A 1 472 ? 37.465 20.357 -29.868 1.00 31.05 472 GLU A CA 1
ATOM 3951 C C . GLU A 1 472 ? 37.325 19.312 -30.985 1.00 31.05 472 GLU A C 1
ATOM 3953 O O . GLU A 1 472 ? 36.350 18.566 -31.050 1.00 31.05 472 GLU A O 1
ATOM 3958 N N . THR A 1 473 ? 38.362 19.214 -31.819 1.00 27.05 473 THR A N 1
ATOM 3959 C CA . THR A 1 473 ? 38.617 18.094 -32.742 1.00 27.05 473 THR A CA 1
ATOM 3960 C C . THR A 1 473 ? 40.058 17.586 -32.538 1.00 27.05 473 THR A C 1
ATOM 3962 O O . THR A 1 473 ? 40.892 18.327 -32.012 1.00 27.05 473 THR A O 1
ATOM 3965 N N . PRO A 1 474 ? 40.376 16.315 -32.855 1.00 52.72 474 PRO A N 1
ATOM 3966 C CA . PRO A 1 474 ? 41.412 15.574 -32.120 1.00 52.72 474 PRO A CA 1
ATOM 3967 C C . PRO A 1 474 ? 42.763 15.430 -32.848 1.00 52.72 474 PRO A C 1
ATOM 3969 O O . PRO A 1 474 ? 42.785 15.391 -34.073 1.00 52.72 474 PRO A O 1
ATOM 3972 N N . CYS A 1 475 ? 43.864 15.200 -32.100 1.00 27.09 475 CYS A N 1
ATOM 3973 C CA . CYS A 1 475 ? 44.767 14.025 -32.251 1.00 27.09 475 CYS A CA 1
ATOM 3974 C C . CYS A 1 475 ? 46.170 14.130 -31.589 1.00 27.09 475 CYS A C 1
ATOM 3976 O O . CYS A 1 475 ? 46.950 15.039 -31.836 1.00 27.09 475 CYS A O 1
ATOM 3978 N N . LEU A 1 476 ? 46.511 13.074 -30.837 1.00 29.98 476 LEU A N 1
ATOM 3979 C CA . LEU A 1 476 ? 47.778 12.310 -30.822 1.00 29.98 476 LEU A CA 1
ATOM 3980 C C . LEU A 1 476 ? 49.164 12.987 -31.061 1.00 29.98 476 LEU A C 1
ATOM 3982 O O . LEU A 1 476 ? 49.611 13.105 -32.197 1.00 29.98 476 LEU A O 1
ATOM 3986 N N . SER A 1 477 ? 49.975 13.007 -29.983 1.00 27.22 477 SER A N 1
ATOM 3987 C CA . SER A 1 477 ? 51.425 12.641 -29.967 1.00 27.22 477 SER A CA 1
ATOM 3988 C C . SER A 1 477 ? 52.469 13.594 -30.615 1.00 27.22 477 SER A C 1
ATOM 3990 O O . SER A 1 477 ? 52.097 14.501 -31.348 1.00 27.22 477 SER A O 1
ATOM 3992 N N . PRO A 1 478 ? 53.806 13.406 -30.416 1.00 33.28 478 PRO A N 1
ATOM 3993 C CA . PRO A 1 478 ? 54.557 12.589 -29.437 1.00 33.28 478 PRO A CA 1
ATOM 3994 C C . PRO A 1 478 ? 55.511 13.416 -28.510 1.00 33.28 478 PRO A C 1
ATOM 3996 O O . PRO A 1 478 ? 55.827 14.569 -28.801 1.00 33.28 478 PRO A O 1
ATOM 3999 N N . PRO A 1 479 ? 56.065 12.848 -27.413 1.00 44.97 479 PRO A N 1
ATOM 4000 C CA . PRO A 1 479 ? 56.867 13.602 -26.431 1.00 44.97 479 PRO A CA 1
ATOM 4001 C C . PRO A 1 479 ? 58.376 13.709 -26.752 1.00 44.97 479 PRO A C 1
ATOM 4003 O O . PRO A 1 479 ? 58.973 12.770 -27.285 1.00 44.97 479 PRO A O 1
ATOM 4006 N N . LYS A 1 480 ? 59.046 14.798 -26.314 1.00 26.55 480 LYS A N 1
ATOM 4007 C CA . LYS A 1 480 ? 60.526 14.859 -26.182 1.00 26.55 480 LYS A CA 1
ATOM 4008 C C . LYS A 1 480 ? 61.070 15.978 -25.262 1.00 26.55 480 LYS A C 1
ATOM 4010 O O . LYS A 1 480 ? 60.906 17.154 -25.544 1.00 26.55 480 LYS A O 1
ATOM 4015 N N . LYS A 1 481 ? 61.891 15.558 -24.283 1.00 26.53 481 LYS A N 1
ATOM 4016 C CA . LYS A 1 481 ? 62.997 16.283 -23.597 1.00 26.53 481 LYS A CA 1
ATOM 4017 C C . LYS A 1 481 ? 62.706 17.578 -22.798 1.00 26.53 481 LYS A C 1
ATOM 4019 O O . LYS A 1 481 ? 62.594 18.648 -23.386 1.00 26.53 481 LYS A O 1
ATOM 4024 N N . ARG A 1 482 ? 63.020 17.542 -21.488 1.00 27.34 482 ARG A N 1
ATOM 4025 C CA . ARG A 1 482 ? 64.063 18.435 -20.919 1.00 27.34 482 ARG A CA 1
ATOM 4026 C C . ARG A 1 482 ? 64.745 17.907 -19.637 1.00 27.34 482 ARG A C 1
ATOM 4028 O O . ARG A 1 482 ? 64.100 17.519 -18.677 1.00 27.34 482 ARG A O 1
ATOM 4035 N N . THR A 1 483 ? 66.078 17.888 -19.692 1.00 26.17 483 THR A N 1
ATOM 4036 C CA . THR A 1 483 ? 67.093 18.013 -18.615 1.00 26.17 483 THR A CA 1
ATOM 4037 C C . THR A 1 483 ? 66.727 17.802 -17.130 1.00 26.17 483 THR A C 1
ATOM 4039 O O . THR A 1 483 ? 66.366 18.740 -16.427 1.00 26.17 483 THR A O 1
ATOM 4042 N N . ARG A 1 484 ? 67.036 16.593 -16.638 1.00 27.16 484 ARG A N 1
ATOM 4043 C CA . ARG A 1 484 ? 67.983 16.273 -15.536 1.00 27.16 484 ARG A CA 1
ATOM 4044 C C . ARG A 1 484 ? 68.540 17.452 -14.697 1.00 27.16 484 ARG A C 1
ATOM 4046 O O . ARG A 1 484 ? 69.221 18.314 -15.247 1.00 27.16 484 ARG A O 1
ATOM 4053 N N . GLN A 1 485 ? 68.415 17.364 -13.367 1.00 30.86 485 GLN A N 1
ATOM 4054 C CA . GLN A 1 485 ? 69.323 18.006 -12.395 1.00 30.86 485 GLN A CA 1
ATOM 4055 C C . GLN A 1 485 ? 70.448 17.034 -11.959 1.00 30.86 485 GLN A C 1
ATOM 4057 O O . GLN A 1 485 ? 70.342 15.822 -12.150 1.00 30.86 485 GLN A O 1
ATOM 4062 N N . GLN A 1 486 ? 71.545 17.579 -11.425 1.00 28.42 486 GLN A N 1
ATOM 4063 C CA . GLN A 1 486 ? 72.683 16.861 -10.806 1.00 28.42 486 GLN A CA 1
ATOM 4064 C C . GLN A 1 486 ? 72.430 16.753 -9.274 1.00 28.42 486 GLN A C 1
ATOM 4066 O O . GLN A 1 486 ? 71.474 17.367 -8.810 1.00 28.42 486 GLN A O 1
ATOM 4071 N N . THR A 1 487 ? 73.145 16.022 -8.406 1.00 28.34 487 THR A N 1
ATOM 4072 C CA . THR A 1 487 ? 74.558 15.559 -8.279 1.00 28.34 487 THR A CA 1
ATOM 4073 C C . THR A 1 487 ? 74.604 14.233 -7.444 1.00 28.34 487 THR A C 1
ATOM 4075 O O . THR A 1 487 ? 73.536 13.686 -7.179 1.00 28.34 487 THR A O 1
ATOM 4078 N N . PRO A 1 488 ? 75.754 13.713 -6.942 1.00 42.00 488 PRO A N 1
ATOM 4079 C CA . PRO A 1 488 ? 76.982 13.302 -7.643 1.00 42.00 488 PRO A CA 1
ATOM 4080 C C . PRO A 1 488 ? 77.463 11.853 -7.321 1.00 42.00 488 PRO A C 1
ATOM 4082 O O . PRO A 1 488 ? 76.976 11.197 -6.409 1.00 42.00 488 PRO A O 1
ATOM 4085 N N . ASP A 1 489 ? 78.476 11.417 -8.079 1.00 28.08 489 ASP A N 1
ATOM 4086 C CA . ASP A 1 489 ? 79.531 10.415 -7.803 1.00 28.08 489 ASP A CA 1
ATOM 4087 C C . ASP A 1 489 ? 79.311 9.138 -6.962 1.00 28.08 489 ASP A C 1
ATOM 4089 O O . ASP A 1 489 ? 79.245 9.148 -5.734 1.00 28.08 489 ASP A O 1
ATOM 4093 N N . SER A 1 490 ? 79.522 7.998 -7.634 1.00 29.02 490 SER A N 1
ATOM 4094 C CA . SER A 1 490 ? 80.521 6.985 -7.236 1.00 29.02 490 SER A CA 1
ATOM 4095 C C . SER A 1 490 ? 81.020 6.232 -8.485 1.00 29.02 490 SER A C 1
ATOM 4097 O O . SER A 1 490 ? 80.219 5.870 -9.342 1.00 29.02 490 SER A O 1
ATOM 4099 N N . SER A 1 491 ? 82.330 5.991 -8.585 1.00 26.58 491 SER A N 1
ATOM 4100 C CA . SER A 1 491 ? 83.028 5.200 -9.630 1.00 26.58 491 SER A CA 1
ATOM 4101 C C . SER A 1 491 ? 83.940 4.153 -8.930 1.00 26.58 491 SER A C 1
ATOM 4103 O O . SER A 1 491 ? 84.038 4.258 -7.702 1.00 26.58 491 SER A O 1
ATOM 4105 N N . PRO A 1 492 ? 84.649 3.199 -9.595 1.00 45.44 492 PRO A N 1
ATOM 4106 C CA . PRO A 1 492 ? 84.861 3.007 -11.046 1.00 45.44 492 PRO A CA 1
ATOM 4107 C C . PRO A 1 492 ? 84.805 1.528 -11.559 1.00 45.44 492 PRO A C 1
ATOM 4109 O O . PRO A 1 492 ? 84.477 0.625 -10.803 1.00 45.44 492 PRO A O 1
ATOM 4112 N N . GLU A 1 493 ? 85.167 1.327 -12.845 1.00 26.81 493 GLU A N 1
ATOM 4113 C CA . GLU A 1 493 ? 85.861 0.156 -13.471 1.00 26.81 493 GLU A CA 1
ATOM 4114 C C . GLU A 1 493 ? 85.332 -1.295 -13.247 1.00 26.81 493 GLU A C 1
ATOM 4116 O O . GLU A 1 493 ? 85.235 -1.781 -12.129 1.00 26.81 493 GLU A O 1
ATOM 4121 N N . PHE A 1 494 ? 85.043 -2.108 -14.281 1.00 26.00 494 PHE A N 1
ATOM 4122 C CA . PHE A 1 494 ? 86.017 -2.639 -15.264 1.00 26.00 494 PHE A CA 1
ATOM 4123 C C . PHE A 1 494 ? 85.378 -3.179 -16.581 1.00 26.00 494 PHE A C 1
ATOM 4125 O O . PHE A 1 494 ? 84.173 -3.396 -16.672 1.00 26.00 494 PHE A O 1
ATOM 4132 N N . ASP A 1 495 ? 86.234 -3.430 -17.580 1.00 26.92 495 ASP A N 1
ATOM 4133 C CA . ASP A 1 495 ? 86.023 -4.020 -18.934 1.00 26.92 495 ASP A CA 1
ATOM 4134 C C . ASP A 1 495 ? 86.690 -5.444 -18.971 1.00 26.92 495 ASP A C 1
ATOM 4136 O O . ASP A 1 495 ? 87.265 -5.810 -17.939 1.00 26.92 495 ASP A O 1
ATOM 4140 N N . PRO A 1 496 ? 86.806 -6.256 -20.062 1.00 48.28 496 PRO A N 1
ATOM 4141 C CA . PRO A 1 496 ? 86.091 -6.376 -21.356 1.00 48.28 496 PRO A CA 1
ATOM 4142 C C . PRO A 1 496 ? 85.629 -7.825 -21.729 1.00 48.28 496 PRO A C 1
ATOM 4144 O O . PRO A 1 496 ? 85.970 -8.783 -21.043 1.00 48.28 496 PRO A O 1
ATOM 4147 N N . LYS A 1 497 ? 85.074 -7.982 -22.958 1.00 28.84 497 LYS A N 1
ATOM 4148 C CA . LYS A 1 497 ? 85.121 -9.190 -23.852 1.00 28.84 497 LYS A CA 1
ATOM 4149 C C . LYS A 1 497 ? 84.286 -10.432 -23.448 1.00 28.84 497 LYS A C 1
ATOM 4151 O O . LYS A 1 497 ? 84.068 -10.680 -22.274 1.00 28.84 497 LYS A O 1
ATOM 4156 N N . SER A 1 498 ? 83.815 -11.292 -24.367 1.00 28.03 498 SER A N 1
ATOM 4157 C CA . SER A 1 498 ? 83.640 -11.251 -25.848 1.00 28.03 498 SER A CA 1
ATOM 4158 C C . SER A 1 498 ? 82.634 -12.382 -26.255 1.00 28.03 498 SER A C 1
ATOM 4160 O O . SER A 1 498 ? 81.833 -12.753 -25.404 1.00 28.03 498 SER A O 1
ATOM 4162 N N . GLU A 1 499 ? 82.470 -12.977 -27.453 1.00 29.11 499 GLU A N 1
ATOM 4163 C CA . GLU A 1 499 ? 83.280 -13.085 -28.686 1.00 29.11 499 GLU A CA 1
ATOM 4164 C C . GLU A 1 499 ? 82.418 -13.153 -29.973 1.00 29.11 499 GLU A C 1
ATOM 4166 O O . GLU A 1 499 ? 82.003 -12.111 -30.473 1.00 29.11 499 GLU A O 1
ATOM 4171 N N . GLN A 1 500 ? 82.180 -14.338 -30.557 1.00 27.78 500 GLN A N 1
ATOM 4172 C CA . GLN A 1 500 ? 81.735 -14.511 -31.952 1.00 27.78 500 GLN A CA 1
ATOM 4173 C C . GLN A 1 500 ? 80.761 -15.692 -32.138 1.00 27.78 500 GLN A C 1
ATOM 4175 O O . GLN A 1 500 ? 80.867 -16.708 -31.458 1.00 27.78 500 GLN A O 1
ATOM 4180 N N . GLY A 1 501 ? 79.888 -15.603 -33.149 1.00 28.08 501 GLY A N 1
ATOM 4181 C CA . GLY A 1 501 ? 79.074 -16.711 -33.675 1.00 28.08 501 GLY A CA 1
ATOM 4182 C C . GLY A 1 501 ? 78.334 -16.265 -34.943 1.00 28.08 501 GLY A C 1
ATOM 4183 O O . GLY A 1 501 ? 77.700 -15.215 -34.927 1.00 28.08 501 GLY A O 1
ATOM 4184 N N . THR A 1 502 ? 78.469 -16.976 -36.072 1.00 27.34 502 THR A N 1
ATOM 4185 C CA . THR A 1 502 ? 78.148 -16.407 -37.402 1.00 27.34 502 THR A CA 1
ATOM 4186 C C . THR A 1 502 ? 77.255 -17.270 -38.301 1.00 27.34 502 THR A C 1
ATOM 4188 O O . THR A 1 502 ? 77.341 -18.496 -38.297 1.00 27.34 502 THR A O 1
ATOM 4191 N N . SER A 1 503 ? 76.540 -16.580 -39.210 1.00 28.09 503 SER A N 1
ATOM 4192 C CA . SER A 1 503 ? 75.957 -17.097 -40.470 1.00 28.09 503 SER A CA 1
ATOM 4193 C C . SER A 1 503 ? 74.643 -17.917 -40.346 1.00 28.09 503 SER A C 1
ATOM 4195 O O . SER A 1 503 ? 74.340 -18.412 -39.270 1.00 28.09 503 SER A O 1
ATOM 4197 N N . ARG A 1 504 ? 73.790 -18.076 -41.382 1.00 30.42 504 ARG A N 1
ATOM 4198 C CA . ARG A 1 504 ? 73.843 -17.649 -42.809 1.00 30.42 504 ARG A CA 1
ATOM 4199 C C . ARG A 1 504 ? 72.444 -17.719 -43.475 1.00 30.42 504 ARG A C 1
ATOM 4201 O O . ARG A 1 504 ? 71.622 -18.504 -43.030 1.00 30.42 504 ARG A O 1
ATOM 4208 N N . GLY A 1 505 ? 72.246 -17.027 -44.611 1.00 26.12 505 GLY A N 1
ATOM 4209 C CA . GLY A 1 505 ? 71.109 -17.232 -45.546 1.00 26.12 505 GLY A CA 1
ATOM 4210 C C . GLY A 1 505 ? 69.845 -16.414 -45.213 1.00 26.12 505 GLY A C 1
ATOM 4211 O O . GLY A 1 505 ? 69.236 -16.672 -44.189 1.00 26.12 505 GLY A O 1
ATOM 4212 N N . ALA A 1 506 ? 69.375 -15.380 -45.926 1.00 30.20 506 ALA A N 1
ATOM 4213 C CA . ALA A 1 506 ? 69.592 -14.802 -47.266 1.00 30.20 506 ALA A CA 1
ATOM 4214 C C . ALA A 1 506 ? 68.588 -15.207 -48.378 1.00 30.20 506 ALA A C 1
ATOM 4216 O O . ALA A 1 506 ? 68.749 -16.252 -48.997 1.00 30.20 506 ALA A O 1
ATOM 4217 N N . THR A 1 507 ? 67.730 -14.236 -48.760 1.00 29.44 507 THR A N 1
ATOM 4218 C CA . THR A 1 507 ? 67.289 -13.910 -50.150 1.00 29.44 507 THR A CA 1
ATOM 4219 C C . THR A 1 507 ? 66.351 -14.906 -50.893 1.00 29.44 507 THR A C 1
ATOM 4221 O O . THR A 1 507 ? 66.400 -16.095 -50.625 1.00 29.44 507 THR A O 1
ATOM 4224 N N . ARG A 1 508 ? 65.470 -14.512 -51.843 1.00 33.19 508 ARG A N 1
ATOM 4225 C CA . ARG A 1 508 ? 65.318 -13.234 -52.588 1.00 33.19 508 ARG A CA 1
ATOM 4226 C C . ARG A 1 508 ? 63.954 -13.074 -53.325 1.00 33.19 508 ARG A C 1
ATOM 4228 O O . ARG A 1 508 ? 63.203 -14.031 -53.452 1.00 33.19 508 ARG A O 1
ATOM 4235 N N . ASP A 1 509 ? 63.796 -11.893 -53.941 1.00 29.00 509 ASP A N 1
ATOM 4236 C CA . ASP A 1 509 ? 63.117 -11.577 -55.223 1.00 29.00 509 ASP A CA 1
ATOM 4237 C C . ASP A 1 509 ? 61.609 -11.225 -55.277 1.00 29.00 509 ASP A C 1
ATOM 4239 O O . ASP A 1 509 ? 60.948 -11.047 -54.258 1.00 29.00 509 ASP A O 1
ATOM 4243 N N . LEU A 1 510 ? 61.169 -10.816 -56.482 1.00 30.91 510 LEU A N 1
ATOM 4244 C CA . LEU A 1 510 ? 60.467 -9.544 -56.730 1.00 30.91 510 LEU A CA 1
ATOM 4245 C C . LEU A 1 510 ? 59.674 -9.521 -58.062 1.00 30.91 510 LEU A C 1
ATOM 4247 O O . LEU A 1 510 ? 60.056 -10.189 -59.016 1.00 30.91 510 LEU A O 1
ATOM 4251 N N . ARG A 1 511 ? 58.726 -8.564 -58.154 1.00 30.45 511 ARG A N 1
ATOM 4252 C CA . ARG A 1 511 ? 58.211 -7.866 -59.369 1.00 30.45 511 ARG A CA 1
ATOM 4253 C C . ARG A 1 511 ? 57.336 -8.605 -60.412 1.00 30.45 511 ARG A C 1
ATOM 4255 O O . ARG A 1 511 ? 57.851 -9.373 -61.207 1.00 30.45 511 ARG A O 1
ATOM 4262 N N . SER A 1 512 ? 56.120 -8.053 -60.601 1.00 29.14 512 SER A N 1
ATOM 4263 C CA . SER A 1 512 ? 55.447 -7.701 -61.891 1.00 29.14 512 SER A CA 1
ATOM 4264 C C . SER A 1 512 ? 55.128 -8.818 -62.923 1.00 29.14 512 SER A C 1
ATOM 4266 O O . SER A 1 512 ? 55.839 -9.800 -63.023 1.00 29.14 512 SER A O 1
ATOM 4268 N N . SER A 1 513 ? 54.112 -8.728 -63.794 1.00 28.48 513 SER A N 1
ATOM 4269 C CA . SER A 1 513 ? 53.456 -7.540 -64.369 1.00 28.48 513 SER A CA 1
ATOM 4270 C C . SER A 1 513 ? 52.044 -7.836 -64.936 1.00 28.48 513 SER A C 1
ATOM 4272 O O . SER A 1 513 ? 51.548 -8.954 -64.852 1.00 28.48 513 SER A O 1
ATOM 4274 N N . MET A 1 514 ? 51.423 -6.812 -65.531 1.00 28.11 514 MET A N 1
ATOM 4275 C CA . MET A 1 514 ? 50.084 -6.769 -66.147 1.00 28.11 514 MET A CA 1
ATOM 4276 C C . MET A 1 514 ? 49.791 -7.848 -67.210 1.00 28.11 514 MET A C 1
ATOM 4278 O O . MET A 1 514 ? 50.674 -8.203 -67.994 1.00 28.11 514 MET A O 1
ATOM 4282 N N . ARG A 1 515 ? 48.495 -8.159 -67.400 1.00 28.05 515 ARG A N 1
ATOM 4283 C CA . ARG A 1 515 ? 47.861 -8.195 -68.739 1.00 28.05 515 ARG A CA 1
ATOM 4284 C C . ARG A 1 515 ? 46.335 -8.022 -68.685 1.00 28.05 515 ARG A C 1
ATOM 4286 O O . ARG A 1 515 ? 45.720 -8.226 -67.646 1.00 28.05 515 ARG A O 1
ATOM 4293 N N . THR A 1 516 ? 45.756 -7.616 -69.812 1.00 27.28 516 THR A N 1
ATOM 4294 C CA . THR A 1 516 ? 44.334 -7.286 -70.025 1.00 27.28 516 THR A CA 1
ATOM 4295 C C . THR A 1 516 ? 43.634 -8.346 -70.894 1.00 27.28 516 THR A C 1
ATOM 4297 O O . THR A 1 516 ? 44.324 -9.031 -71.649 1.00 27.28 516 THR A O 1
ATOM 4300 N N . ASN A 1 517 ? 42.290 -8.457 -70.855 1.00 27.47 517 ASN A N 1
ATOM 4301 C CA . ASN A 1 517 ? 41.405 -7.983 -71.952 1.00 27.47 517 ASN A CA 1
ATOM 4302 C C . ASN A 1 517 ? 39.912 -8.420 -71.887 1.00 27.47 517 ASN A C 1
ATOM 4304 O O . ASN A 1 517 ? 39.605 -9.580 -71.648 1.00 27.47 517 ASN A O 1
ATOM 4308 N N . SER A 1 518 ? 39.048 -7.472 -72.299 1.00 28.20 518 SER A N 1
ATOM 4309 C CA . SER A 1 518 ? 37.864 -7.585 -73.195 1.00 28.20 518 SER A CA 1
ATOM 4310 C C . SER A 1 518 ? 36.575 -8.369 -72.853 1.00 28.20 518 SER A C 1
ATOM 4312 O O . SER A 1 518 ? 36.620 -9.551 -72.537 1.00 28.20 518 SER A O 1
ATOM 4314 N N . SER A 1 519 ? 35.446 -7.737 -73.247 1.00 26.72 519 SER A N 1
ATOM 4315 C CA . SER A 1 519 ? 34.130 -8.291 -73.683 1.00 26.72 519 SER A CA 1
ATOM 4316 C C . SER A 1 519 ? 33.234 -9.001 -72.646 1.00 26.72 519 SER A C 1
ATOM 4318 O O . SER A 1 519 ? 33.759 -9.605 -71.723 1.00 26.72 519 SER A O 1
ATOM 4320 N N . ALA A 1 520 ? 31.892 -9.058 -72.746 1.00 26.86 520 ALA A N 1
ATOM 4321 C CA . ALA A 1 520 ? 30.813 -8.242 -73.376 1.00 26.86 520 ALA A CA 1
ATOM 4322 C C . ALA A 1 520 ? 29.441 -8.814 -72.849 1.00 26.86 520 ALA A C 1
ATOM 4324 O O . ALA A 1 520 ? 29.487 -9.669 -71.969 1.00 26.86 520 ALA A O 1
ATOM 4325 N N . GLU A 1 521 ? 28.198 -8.475 -73.241 1.00 28.52 521 GLU A N 1
ATOM 4326 C CA . GLU A 1 521 ? 27.579 -7.604 -74.269 1.00 28.52 521 GLU A CA 1
ATOM 4327 C C . GLU A 1 521 ? 26.074 -7.350 -73.915 1.00 28.52 521 GLU A C 1
ATOM 4329 O O . GLU A 1 521 ? 25.509 -8.128 -73.151 1.00 28.52 521 GLU A O 1
ATOM 4334 N N . ASN A 1 522 ? 25.403 -6.375 -74.562 1.00 28.77 522 ASN A N 1
ATOM 4335 C CA . ASN A 1 522 ? 23.937 -6.098 -74.577 1.00 28.77 522 ASN A CA 1
ATOM 4336 C C . ASN A 1 522 ? 23.271 -5.575 -73.273 1.00 28.77 522 ASN A C 1
ATOM 4338 O O . ASN A 1 522 ? 23.594 -6.015 -72.180 1.00 28.77 522 ASN A O 1
ATOM 4342 N N . GLY A 1 523 ? 22.273 -4.671 -73.289 1.00 26.42 523 GLY A N 1
ATOM 4343 C CA . GLY A 1 523 ? 21.776 -3.785 -74.361 1.00 26.42 523 GLY A CA 1
ATOM 4344 C C . GLY A 1 523 ? 20.354 -4.066 -74.895 1.00 26.42 523 GLY A C 1
ATOM 4345 O O . GLY A 1 523 ? 20.175 -5.018 -75.649 1.00 26.42 523 GLY A O 1
ATOM 4346 N N . ARG A 1 524 ? 19.379 -3.198 -74.547 1.00 29.14 524 ARG A N 1
ATOM 4347 C CA . ARG A 1 524 ? 18.093 -2.852 -75.234 1.00 29.14 524 ARG A CA 1
ATOM 4348 C C . ARG A 1 524 ? 17.332 -1.838 -74.351 1.00 29.14 524 ARG A C 1
ATOM 4350 O O . ARG A 1 524 ? 17.026 -2.151 -73.210 1.00 29.14 524 ARG A O 1
ATOM 4357 N N . ASN A 1 525 ? 17.247 -0.557 -74.714 1.00 29.34 525 ASN A N 1
ATOM 4358 C CA . ASN A 1 525 ? 16.298 0.098 -75.639 1.00 29.34 525 ASN A CA 1
ATOM 4359 C C . ASN A 1 525 ? 14.825 0.145 -75.167 1.00 29.34 525 ASN A C 1
ATOM 4361 O O . ASN A 1 525 ? 14.144 -0.875 -75.121 1.00 29.34 525 ASN A O 1
ATOM 4365 N N . ARG A 1 526 ? 14.334 1.373 -74.922 1.00 28.69 526 ARG A N 1
ATOM 4366 C CA . ARG A 1 526 ? 12.913 1.787 -74.953 1.00 28.69 526 ARG A CA 1
ATOM 4367 C C . ARG A 1 526 ? 12.574 2.336 -76.348 1.00 28.69 526 ARG A C 1
ATOM 4369 O O . ARG A 1 526 ? 13.487 2.768 -77.048 1.00 28.69 526 ARG A O 1
ATOM 4376 N N . GLU A 1 527 ? 11.290 2.408 -76.718 1.00 31.34 527 GLU A N 1
ATOM 4377 C CA . GLU A 1 527 ? 10.868 3.010 -77.995 1.00 31.34 527 GLU A CA 1
ATOM 4378 C C . GLU A 1 527 ? 9.536 3.800 -77.920 1.00 31.34 527 GLU A C 1
ATOM 4380 O O . GLU A 1 527 ? 8.507 3.280 -77.506 1.00 31.34 527 GLU A O 1
ATOM 4385 N N . ASN A 1 528 ? 9.613 5.075 -78.324 1.00 27.97 528 ASN A N 1
ATOM 4386 C CA . ASN A 1 528 ? 8.625 5.993 -78.932 1.00 27.97 528 ASN A CA 1
ATOM 4387 C C . ASN A 1 528 ? 7.091 5.826 -78.758 1.00 27.97 528 ASN A C 1
ATOM 4389 O O . ASN A 1 528 ? 6.491 4.920 -79.330 1.00 27.97 528 ASN A O 1
ATOM 4393 N N . ARG A 1 529 ? 6.446 6.889 -78.234 1.00 27.84 529 ARG A N 1
ATOM 4394 C CA . ARG A 1 529 ? 5.370 7.736 -78.846 1.00 27.84 529 ARG A CA 1
ATOM 4395 C C . ARG A 1 529 ? 5.153 8.972 -77.922 1.00 27.84 529 ARG A C 1
ATOM 4397 O O . ARG A 1 529 ? 5.365 8.823 -76.726 1.00 27.84 529 ARG A O 1
ATOM 4404 N N . ARG A 1 530 ? 4.995 10.236 -78.373 1.00 30.30 530 ARG A N 1
ATOM 4405 C CA . ARG A 1 530 ? 3.980 10.888 -79.256 1.00 30.30 530 ARG A CA 1
ATOM 4406 C C . ARG A 1 530 ? 2.576 10.924 -78.617 1.00 30.30 530 ARG A C 1
ATOM 4408 O O . ARG A 1 530 ? 2.170 9.894 -78.095 1.00 30.30 530 ARG A O 1
ATOM 4415 N N . GLU A 1 531 ? 1.781 12.000 -78.677 1.00 31.42 531 GLU A N 1
ATOM 4416 C CA . GLU A 1 531 ? 1.893 13.328 -79.339 1.00 31.42 531 GLU A CA 1
ATOM 4417 C C . GLU A 1 531 ? 0.829 14.307 -78.751 1.00 31.42 531 GLU A C 1
ATOM 4419 O O . GLU A 1 531 ? -0.025 13.838 -78.003 1.00 31.42 531 GLU A O 1
ATOM 4424 N N . ASN A 1 532 ? 0.843 15.596 -79.157 1.00 28.56 532 ASN A N 1
ATOM 4425 C CA . ASN A 1 532 ? -0.220 16.631 -78.985 1.00 28.56 532 ASN A CA 1
ATOM 4426 C C . ASN A 1 532 ? -0.493 17.157 -77.548 1.00 28.56 532 ASN A C 1
ATOM 4428 O O . ASN A 1 532 ? -0.234 16.449 -76.583 1.00 28.56 532 ASN A O 1
ATOM 4432 N N . GLU A 1 533 ? -0.988 18.381 -77.282 1.00 30.41 533 GLU A N 1
ATOM 4433 C CA . GLU A 1 533 ? -1.233 19.666 -78.008 1.00 30.41 533 GLU A CA 1
ATOM 4434 C C . GLU A 1 533 ? -0.865 20.800 -76.990 1.00 30.41 533 GLU A C 1
ATOM 4436 O O . GLU A 1 533 ? -0.958 20.539 -75.793 1.00 30.41 533 GLU A O 1
ATOM 4441 N N . LYS A 1 534 ? -0.340 22.016 -77.244 1.00 29.06 534 LYS A N 1
ATOM 4442 C CA . LYS A 1 534 ? -0.240 23.004 -78.351 1.00 29.06 534 LYS A CA 1
ATOM 4443 C C . LYS A 1 534 ? -1.212 24.208 -78.198 1.00 29.06 534 LYS A C 1
ATOM 4445 O O . LYS A 1 534 ? -2.333 24.020 -77.748 1.00 29.06 534 LYS A O 1
ATOM 4450 N N . ASP A 1 535 ? -0.734 25.392 -78.622 1.00 29.11 535 ASP A N 1
ATOM 4451 C CA . ASP A 1 535 ? -1.422 26.702 -78.774 1.00 29.11 535 ASP A CA 1
ATOM 4452 C C . ASP A 1 535 ? -1.681 27.481 -77.460 1.00 29.11 535 ASP A C 1
ATOM 4454 O O . ASP A 1 535 ? -1.940 26.868 -76.430 1.00 29.11 535 ASP A O 1
ATOM 4458 N N . GLU A 1 536 ? -1.604 28.819 -77.351 1.00 30.59 536 GLU A N 1
ATOM 4459 C CA . GLU A 1 536 ? -1.135 29.978 -78.168 1.00 30.59 536 GLU A CA 1
ATOM 4460 C C . GLU A 1 536 ? -1.055 31.181 -77.168 1.00 30.59 536 GLU A C 1
ATOM 4462 O O . GLU A 1 536 ? -1.721 31.131 -76.136 1.00 30.59 536 GLU A O 1
ATOM 4467 N N . GLU A 1 537 ? -0.432 32.353 -77.331 1.00 31.88 537 GLU A N 1
ATOM 4468 C CA . GLU A 1 537 ? 0.731 32.966 -78.006 1.00 31.88 537 GLU A CA 1
ATOM 4469 C C . GLU A 1 537 ? 0.607 34.501 -77.702 1.00 31.88 537 GLU A C 1
ATOM 4471 O O . GLU A 1 537 ? -0.513 34.965 -77.486 1.00 31.88 537 GLU A O 1
ATOM 4476 N N . ASN A 1 538 ? 1.694 35.300 -77.749 1.00 28.09 538 ASN A N 1
ATOM 4477 C CA . ASN A 1 538 ? 1.704 36.795 -77.832 1.00 28.09 538 ASN A CA 1
ATOM 4478 C C . ASN A 1 538 ? 1.233 37.623 -76.601 1.00 28.09 538 ASN A C 1
ATOM 4480 O O . ASN A 1 538 ? 0.410 37.173 -75.816 1.00 28.09 538 ASN A O 1
ATOM 4484 N N . GLU A 1 539 ? 1.645 38.880 -76.352 1.00 31.59 539 GLU A N 1
ATOM 4485 C CA . GLU A 1 539 ? 2.726 39.818 -76.782 1.00 31.59 539 GLU A CA 1
ATOM 4486 C C . GLU A 1 539 ? 2.687 41.014 -75.770 1.00 31.59 539 GLU A C 1
ATOM 4488 O O . GLU A 1 539 ? 1.661 41.176 -75.111 1.00 31.59 539 GLU A O 1
ATOM 4493 N N . LYS A 1 540 ? 3.626 41.968 -75.592 1.00 28.20 540 LYS A N 1
ATOM 4494 C CA . LYS A 1 540 ? 5.076 42.216 -75.846 1.00 28.20 540 LYS A CA 1
ATOM 4495 C C . LYS A 1 540 ? 5.398 43.589 -75.160 1.00 28.20 540 LYS A C 1
ATOM 4497 O O . LYS A 1 540 ? 4.470 44.245 -74.697 1.00 28.20 540 LYS A O 1
ATOM 4502 N N . VAL A 1 541 ? 6.655 44.056 -75.222 1.00 28.06 541 VAL A N 1
ATOM 4503 C CA . VAL A 1 541 ? 7.145 45.458 -75.073 1.00 28.06 541 VAL A CA 1
ATOM 4504 C C . VAL A 1 541 ? 7.382 45.935 -73.627 1.00 28.06 541 VAL A C 1
ATOM 4506 O O . VAL A 1 541 ? 6.509 45.760 -72.788 1.00 28.06 541 VAL A O 1
ATOM 4509 N N . GLU A 1 542 ? 8.456 46.662 -73.279 1.00 29.80 542 GLU A N 1
ATOM 4510 C CA . GLU A 1 542 ? 9.889 46.698 -73.690 1.00 29.80 542 GLU A CA 1
ATOM 4511 C C . GLU A 1 542 ? 10.595 47.817 -72.880 1.00 29.80 542 GLU A C 1
ATOM 4513 O O . GLU A 1 542 ? 9.913 48.763 -72.488 1.00 29.80 542 GLU A O 1
ATOM 4518 N N . ASN A 1 543 ? 11.935 47.760 -72.764 1.00 27.30 543 ASN A N 1
ATOM 4519 C CA . ASN A 1 543 ? 12.856 48.892 -72.488 1.00 27.30 543 ASN A CA 1
ATOM 4520 C C . ASN A 1 543 ? 12.754 49.575 -71.096 1.00 27.30 543 ASN A C 1
ATOM 4522 O O . ASN A 1 543 ? 11.704 49.560 -70.463 1.00 27.30 543 ASN A O 1
ATOM 4526 N N . GLU A 1 544 ? 13.758 50.281 -70.562 1.00 30.91 544 GLU A N 1
ATOM 4527 C CA . GLU A 1 544 ? 15.244 50.189 -70.519 1.00 30.91 544 GLU A CA 1
ATOM 4528 C C . GLU A 1 544 ? 15.685 51.205 -69.415 1.00 30.91 544 GLU A C 1
ATOM 4530 O O . GLU A 1 544 ? 14.838 51.561 -68.596 1.00 30.91 544 GLU A O 1
ATOM 4535 N N . ASP A 1 545 ? 16.945 51.670 -69.382 1.00 27.80 545 ASP A N 1
ATOM 4536 C CA . ASP A 1 545 ? 17.497 52.731 -68.501 1.00 27.80 545 ASP A CA 1
ATOM 4537 C C . ASP A 1 545 ? 17.469 52.401 -66.978 1.00 27.80 545 ASP A C 1
ATOM 4539 O O . ASP A 1 545 ? 16.423 52.326 -66.341 1.00 27.80 545 ASP A O 1
ATOM 4543 N N . GLU A 1 546 ? 18.556 52.104 -66.257 1.00 28.41 546 GLU A N 1
ATOM 4544 C CA . GLU A 1 546 ? 19.975 52.514 -66.297 1.00 28.41 546 GLU A CA 1
ATOM 4545 C C . GLU A 1 546 ? 20.279 53.911 -65.680 1.00 28.41 546 GLU A C 1
ATOM 4547 O O . GLU A 1 546 ? 19.676 54.920 -66.020 1.00 28.41 546 GLU A O 1
ATOM 4552 N N . GLU A 1 547 ? 21.244 53.910 -64.745 1.00 31.08 547 GLU A N 1
ATOM 4553 C CA . GLU A 1 547 ? 22.055 55.025 -64.202 1.00 31.08 547 GLU A CA 1
ATOM 4554 C C . GLU A 1 547 ? 21.461 56.226 -63.390 1.00 31.08 547 GLU A C 1
ATOM 4556 O O . GLU A 1 547 ? 20.814 57.134 -63.897 1.00 31.08 547 GLU A O 1
ATOM 4561 N N . GLU A 1 548 ? 21.881 56.306 -62.108 1.00 29.86 548 GLU A N 1
ATOM 4562 C CA . GLU A 1 548 ? 22.842 57.307 -61.555 1.00 29.86 548 GLU A CA 1
ATOM 4563 C C . GLU A 1 548 ? 22.530 58.135 -60.267 1.00 29.86 548 GLU A C 1
ATOM 4565 O O . GLU A 1 548 ? 21.513 58.801 -60.122 1.00 29.86 548 GLU A O 1
ATOM 4570 N N . ARG A 1 549 ? 23.574 58.171 -59.408 1.00 28.19 549 ARG A N 1
ATOM 4571 C CA . ARG A 1 549 ? 24.054 59.216 -58.460 1.00 28.19 549 ARG A CA 1
ATOM 4572 C C . ARG A 1 549 ? 23.227 59.672 -57.234 1.00 28.19 549 ARG A C 1
ATOM 4574 O O . ARG A 1 549 ? 22.209 60.342 -57.321 1.00 28.19 549 ARG A O 1
ATOM 4581 N N . GLU A 1 550 ? 23.835 59.399 -56.069 1.00 29.66 550 GLU A N 1
ATOM 4582 C CA . GLU A 1 550 ? 24.240 60.340 -54.990 1.00 29.66 550 GLU A CA 1
ATOM 4583 C C . GLU A 1 550 ? 23.715 61.805 -55.079 1.00 29.66 550 GLU A C 1
ATOM 4585 O O . GLU A 1 550 ? 23.749 62.417 -56.138 1.00 29.66 550 GLU A O 1
ATOM 4590 N N . MET A 1 551 ? 23.376 62.525 -53.997 1.00 27.70 551 MET A N 1
ATOM 4591 C CA . MET A 1 551 ? 24.220 62.793 -52.819 1.00 27.70 551 MET A CA 1
ATOM 4592 C C . MET A 1 551 ? 23.508 63.762 -51.822 1.00 27.70 551 MET A C 1
ATOM 4594 O O . MET A 1 551 ? 22.552 64.438 -52.184 1.00 27.70 551 MET A O 1
ATOM 4598 N N . GLU A 1 552 ? 24.077 63.904 -50.616 1.00 29.47 552 GLU A N 1
ATOM 4599 C CA . GLU A 1 552 ? 24.018 65.073 -49.700 1.00 29.47 552 GLU A CA 1
ATOM 4600 C C . GLU A 1 552 ? 22.767 65.421 -48.843 1.00 29.47 552 GLU A C 1
ATOM 4602 O O . GLU A 1 552 ? 21.824 66.064 -49.288 1.00 29.47 552 GLU A O 1
ATOM 4607 N N . GLN A 1 553 ? 22.969 65.249 -47.522 1.00 29.59 553 GLN A N 1
ATOM 4608 C CA . GLN A 1 553 ? 22.678 66.222 -46.441 1.00 29.59 553 GLN A CA 1
ATOM 4609 C C . GLN A 1 553 ? 21.194 66.470 -46.020 1.00 29.59 553 GLN A C 1
ATOM 4611 O O . GLN A 1 553 ? 20.258 66.258 -46.774 1.00 29.59 553 GLN A O 1
ATOM 4616 N N . ASN A 1 554 ? 20.890 66.900 -44.780 1.00 25.33 554 ASN A N 1
ATOM 4617 C CA . ASN A 1 554 ? 21.774 67.391 -43.710 1.00 25.33 554 ASN A CA 1
ATOM 4618 C C . ASN A 1 554 ? 21.355 66.963 -42.280 1.00 25.33 554 ASN A C 1
ATOM 4620 O O . ASN A 1 554 ? 20.234 66.533 -42.026 1.00 25.33 554 ASN A O 1
ATOM 4624 N N . SER A 1 555 ? 22.299 67.158 -41.358 1.00 28.33 555 SER A N 1
ATOM 4625 C CA . SER A 1 555 ? 22.166 67.280 -39.896 1.00 28.33 555 SER A CA 1
ATOM 4626 C C . SER A 1 555 ? 21.209 68.431 -39.474 1.00 28.33 555 SER A C 1
ATOM 4628 O O . SER A 1 555 ? 20.688 69.138 -40.333 1.00 28.33 555 SER A O 1
ATOM 4630 N N . ASN A 1 556 ? 20.907 68.729 -38.201 1.00 28.12 556 ASN A N 1
ATOM 4631 C CA . ASN A 1 556 ? 21.565 68.455 -36.905 1.00 28.12 556 ASN A CA 1
ATOM 4632 C C . ASN A 1 556 ? 20.494 68.580 -35.764 1.00 28.12 556 ASN A C 1
ATOM 4634 O O . ASN A 1 556 ? 19.313 68.609 -36.097 1.00 28.12 556 ASN A O 1
ATOM 4638 N N . SER A 1 557 ? 20.710 68.675 -34.439 1.00 27.88 557 SER A N 1
ATOM 4639 C CA . SER A 1 557 ? 21.872 68.807 -33.523 1.00 27.88 557 SER A CA 1
ATOM 4640 C C . SER A 1 557 ? 21.415 68.623 -32.054 1.00 27.88 557 SER A C 1
ATOM 4642 O O . SER A 1 557 ? 20.226 68.773 -31.784 1.00 27.88 557 SER A O 1
ATOM 4644 N N . SER A 1 558 ? 22.385 68.548 -31.125 1.00 27.73 558 SER A N 1
ATOM 4645 C CA . SER A 1 558 ? 22.397 69.278 -29.829 1.00 27.73 558 SER A CA 1
ATOM 4646 C C . SER A 1 558 ? 21.864 68.592 -28.550 1.00 27.73 558 SER A C 1
ATOM 4648 O O . SER A 1 558 ? 20.760 68.055 -28.568 1.00 27.73 558 SER A O 1
ATOM 4650 N N . ASP A 1 559 ? 22.544 68.629 -27.384 1.00 32.47 559 ASP A N 1
ATOM 4651 C CA . ASP A 1 559 ? 23.972 68.910 -27.055 1.00 32.47 559 ASP A CA 1
ATOM 4652 C C . ASP A 1 559 ? 24.330 68.474 -25.601 1.00 32.47 559 ASP A C 1
ATOM 4654 O O . ASP A 1 559 ? 23.465 68.050 -24.836 1.00 32.47 559 ASP A O 1
ATOM 4658 N N . ASP A 1 560 ? 25.613 68.667 -25.257 1.00 28.64 560 ASP A N 1
ATOM 4659 C CA . ASP A 1 560 ? 26.280 68.756 -23.939 1.00 28.64 560 ASP A CA 1
ATOM 4660 C C . ASP A 1 560 ? 26.608 67.451 -23.145 1.00 28.64 560 ASP A C 1
ATOM 4662 O O . ASP A 1 560 ? 25.741 66.606 -22.943 1.00 28.64 560 ASP A O 1
ATOM 4666 N N . TRP A 1 561 ? 27.850 67.118 -22.705 1.00 25.05 561 TRP A N 1
ATOM 4667 C CA . TRP A 1 561 ? 29.094 67.869 -22.324 1.00 25.05 561 TRP A CA 1
ATOM 4668 C C . TRP A 1 561 ? 29.014 68.373 -20.843 1.00 25.05 561 TRP A C 1
ATOM 4670 O O . TRP A 1 561 ? 27.950 68.786 -20.404 1.00 25.05 561 TRP A O 1
ATOM 4680 N N . ASP A 1 562 ? 30.028 68.318 -19.951 1.00 32.78 562 ASP A N 1
ATOM 4681 C CA . ASP A 1 562 ? 31.489 68.162 -20.120 1.00 32.78 562 ASP A CA 1
ATOM 4682 C C . ASP A 1 562 ? 32.290 67.748 -18.830 1.00 32.78 562 ASP A C 1
ATOM 4684 O O . ASP A 1 562 ? 31.758 67.819 -17.726 1.00 32.78 562 ASP A O 1
ATOM 4688 N N . ASN A 1 563 ? 33.583 67.385 -19.001 1.00 31.48 563 ASN A N 1
ATOM 4689 C CA . ASN A 1 563 ? 34.831 67.662 -18.214 1.00 31.48 563 ASN A CA 1
ATOM 4690 C C . ASN A 1 563 ? 34.872 67.882 -16.666 1.00 31.48 563 ASN A C 1
ATOM 4692 O O . ASN A 1 563 ? 33.975 68.471 -16.080 1.00 31.48 563 ASN A O 1
ATOM 4696 N N . THR A 1 564 ? 35.977 67.672 -15.906 1.00 35.41 564 THR A N 1
ATOM 4697 C CA . THR A 1 564 ? 37.234 66.846 -15.936 1.00 35.41 564 THR A CA 1
ATOM 4698 C C . THR A 1 564 ? 37.847 66.842 -14.490 1.00 35.41 564 THR A C 1
ATOM 4700 O O . THR A 1 564 ? 37.249 67.433 -13.596 1.00 35.41 564 THR A O 1
ATOM 4703 N N . LYS A 1 565 ? 39.033 66.287 -14.123 1.00 30.70 565 LYS A N 1
ATOM 4704 C CA . LYS A 1 565 ? 40.393 66.825 -14.437 1.00 30.70 565 LYS A CA 1
ATOM 4705 C C . LYS A 1 565 ? 41.543 66.201 -13.609 1.00 30.70 565 LYS A C 1
ATOM 4707 O O . LYS A 1 565 ? 41.313 65.716 -12.511 1.00 30.70 565 LYS A O 1
ATOM 4712 N N . TRP A 1 566 ? 42.768 66.426 -14.118 1.00 24.97 566 TRP A N 1
ATOM 4713 C CA . TRP A 1 566 ? 44.144 66.231 -13.590 1.00 24.97 566 TRP A CA 1
ATOM 4714 C C . TRP A 1 566 ? 44.882 64.971 -14.120 1.00 24.97 566 TRP A C 1
ATOM 4716 O O . TRP A 1 566 ? 44.348 63.881 -13.988 1.00 24.97 566 TRP A O 1
ATOM 4726 N N . ILE A 1 567 ? 45.999 65.025 -14.888 1.00 27.53 567 ILE A N 1
ATOM 4727 C CA . ILE A 1 567 ? 47.308 65.764 -14.824 1.00 27.53 567 ILE A CA 1
ATOM 4728 C C . ILE A 1 567 ? 48.330 64.996 -13.954 1.00 27.53 567 ILE A C 1
ATOM 4730 O O . ILE A 1 567 ? 47.994 64.688 -12.820 1.00 27.53 567 ILE A O 1
ATOM 4734 N N . GLN A 1 568 ? 49.577 64.684 -14.359 1.00 26.92 568 GLN A N 1
ATOM 4735 C CA . GLN A 1 568 ? 50.357 64.826 -15.619 1.00 26.92 568 GLN A CA 1
ATOM 4736 C C . GLN A 1 568 ? 51.598 63.890 -15.557 1.00 26.92 568 GLN A C 1
ATOM 4738 O O . GLN A 1 568 ? 52.050 63.615 -14.453 1.00 26.92 568 GLN A O 1
ATOM 4743 N N . GLU A 1 569 ? 52.191 63.483 -16.696 1.00 24.97 569 GLU A N 1
ATOM 4744 C CA . GLU A 1 569 ? 53.605 63.765 -17.088 1.00 24.97 569 GLU A CA 1
ATOM 4745 C C . GLU A 1 569 ? 54.089 62.966 -18.336 1.00 24.97 569 GLU A C 1
ATOM 4747 O O . GLU A 1 569 ? 53.636 61.859 -18.590 1.00 24.97 569 GLU A O 1
ATOM 4752 N N . TYR A 1 570 ? 54.990 63.596 -19.112 1.00 27.03 570 TYR A N 1
ATOM 4753 C CA . TYR A 1 570 ? 55.846 63.159 -20.250 1.00 27.03 570 TYR A CA 1
ATOM 4754 C C . TYR A 1 570 ? 55.455 62.031 -21.235 1.00 27.03 570 TYR A C 1
ATOM 4756 O O . TYR A 1 570 ? 55.141 60.905 -20.869 1.00 27.03 570 TYR A O 1
ATOM 4764 N N . GLY A 1 571 ? 55.735 62.266 -22.530 1.00 24.95 571 GLY A N 1
ATOM 4765 C CA . GLY A 1 571 ? 56.005 61.154 -23.456 1.00 24.95 571 GLY A CA 1
ATOM 4766 C C . GLY A 1 571 ? 56.217 61.516 -24.929 1.00 24.95 571 GLY A C 1
ATOM 4767 O O . GLY A 1 571 ? 57.335 61.784 -25.345 1.00 24.95 571 GLY A O 1
ATOM 4768 N N . VAL A 1 572 ? 55.125 61.484 -25.702 1.00 26.42 572 VAL A N 1
ATOM 4769 C CA . VAL A 1 572 ? 55.002 61.809 -27.144 1.00 26.42 572 VAL A CA 1
ATOM 4770 C C . VAL A 1 572 ? 55.990 61.120 -28.107 1.00 26.42 572 VAL A C 1
ATOM 4772 O O . VAL A 1 572 ? 57.102 61.582 -28.335 1.00 26.42 572 VAL A O 1
ATOM 4775 N N . SER A 1 573 ? 55.499 60.144 -28.876 1.00 25.59 573 SER A N 1
ATOM 4776 C CA . SER A 1 573 ? 55.399 60.278 -30.348 1.00 25.59 573 SER A CA 1
ATOM 4777 C C . SER A 1 573 ? 54.612 59.112 -30.961 1.00 25.59 573 SER A C 1
ATOM 4779 O O . SER A 1 573 ? 54.431 58.076 -30.328 1.00 25.59 573 SER A O 1
ATOM 4781 N N . ASN A 1 574 ? 54.078 59.308 -32.170 1.00 30.08 574 ASN A N 1
ATOM 4782 C CA . ASN A 1 574 ? 53.091 58.420 -32.787 1.00 30.08 574 ASN A CA 1
ATOM 4783 C C . ASN A 1 574 ? 53.395 58.229 -34.286 1.00 30.08 574 ASN A C 1
ATOM 4785 O O . ASN A 1 574 ? 53.604 59.229 -34.978 1.00 30.08 574 ASN A O 1
ATOM 4789 N N . ARG A 1 575 ? 53.403 56.985 -34.795 1.00 26.16 575 ARG A N 1
ATOM 4790 C CA . ARG A 1 575 ? 53.328 56.645 -36.235 1.00 26.16 575 ARG A CA 1
ATOM 4791 C C . ARG A 1 575 ? 52.682 55.271 -36.453 1.00 26.16 575 ARG A C 1
ATOM 4793 O O . ARG A 1 575 ? 52.872 54.349 -35.670 1.00 26.16 575 ARG A O 1
ATOM 4800 N N . SER A 1 576 ? 51.944 55.166 -37.554 1.00 29.20 576 SER A N 1
ATOM 4801 C CA . SER A 1 576 ? 51.112 54.035 -37.985 1.00 29.20 576 SER A CA 1
ATOM 4802 C C . SER A 1 576 ? 51.803 53.089 -38.976 1.00 29.20 576 SER A C 1
ATOM 4804 O O . SER A 1 576 ? 52.693 53.532 -39.700 1.00 29.20 576 SER A O 1
ATOM 4806 N N . ILE A 1 577 ? 51.290 51.856 -39.120 1.00 28.53 577 ILE A N 1
ATOM 4807 C CA . ILE A 1 577 ? 51.244 51.073 -40.379 1.00 28.53 577 ILE A CA 1
ATOM 4808 C C . ILE A 1 577 ? 50.228 49.903 -40.232 1.00 28.53 577 ILE A C 1
ATOM 4810 O O . ILE A 1 577 ? 50.047 49.428 -39.110 1.00 28.53 577 ILE A O 1
ATOM 4814 N N . PRO A 1 578 ? 49.510 49.476 -41.298 1.00 29.86 578 PRO A N 1
ATOM 4815 C CA . PRO A 1 578 ? 48.338 48.590 -41.188 1.00 29.86 578 PRO A CA 1
ATOM 4816 C C . PRO A 1 578 ? 48.638 47.081 -41.304 1.00 29.86 578 PRO A C 1
ATOM 4818 O O . PRO A 1 578 ? 49.653 46.667 -41.860 1.00 29.86 578 PRO A O 1
ATOM 4821 N N . LEU A 1 579 ? 47.694 46.243 -40.853 1.00 27.66 579 LEU A N 1
ATOM 4822 C CA . LEU A 1 579 ? 47.818 44.775 -40.798 1.00 27.66 579 LEU A CA 1
ATOM 4823 C C . LEU A 1 579 ? 47.522 44.042 -42.130 1.00 27.66 579 LEU A C 1
ATOM 4825 O O . LEU A 1 579 ? 47.113 42.884 -42.136 1.00 27.66 579 LEU A O 1
ATOM 4829 N N . SER A 1 580 ? 47.766 44.667 -43.284 1.00 30.50 580 SER A N 1
ATOM 4830 C CA . SER A 1 580 ? 47.528 44.069 -44.614 1.00 30.50 580 SER A CA 1
ATOM 4831 C C . SER A 1 580 ? 48.572 43.012 -45.034 1.00 30.50 580 SER A C 1
ATOM 4833 O O . SER A 1 580 ? 48.695 42.698 -46.215 1.00 30.50 580 SER A O 1
ATOM 4835 N N . GLY A 1 581 ? 49.367 42.495 -44.089 1.00 31.47 581 GLY A N 1
ATOM 4836 C CA . GLY A 1 581 ? 50.515 41.617 -44.350 1.00 31.47 581 GLY A CA 1
ATOM 4837 C C . GLY A 1 581 ? 50.320 40.129 -44.035 1.00 31.47 581 GLY A C 1
ATOM 4838 O O . GLY A 1 581 ? 51.161 39.334 -44.439 1.00 31.47 581 GLY A O 1
ATOM 4839 N N . TYR A 1 582 ? 49.257 39.732 -43.322 1.00 28.41 582 TYR A N 1
ATOM 4840 C CA . TYR A 1 582 ? 49.142 38.360 -42.789 1.00 28.41 582 TYR A CA 1
ATOM 4841 C C . TYR A 1 582 ? 48.364 37.370 -43.680 1.00 28.41 582 TYR A C 1
ATOM 4843 O O . TYR A 1 582 ? 48.492 36.162 -43.510 1.00 28.41 582 TYR A O 1
ATOM 4851 N N . LEU A 1 583 ? 47.604 37.855 -44.669 1.00 29.81 583 LEU A N 1
ATOM 4852 C CA . LEU A 1 583 ? 46.748 37.040 -45.550 1.00 29.81 583 LEU A CA 1
ATOM 4853 C C . LEU A 1 583 ? 47.386 36.742 -46.924 1.00 29.81 583 LEU A C 1
ATOM 4855 O O . LEU A 1 583 ? 46.703 36.785 -47.944 1.00 29.81 583 LEU A O 1
ATOM 4859 N N . ARG A 1 584 ? 48.703 36.480 -46.982 1.00 28.86 584 ARG A N 1
ATOM 4860 C CA . ARG A 1 584 ? 49.403 36.220 -48.263 1.00 28.86 584 ARG A CA 1
ATOM 4861 C C . ARG A 1 584 ? 50.272 34.955 -48.333 1.00 28.86 584 ARG A C 1
ATOM 4863 O O . ARG A 1 584 ? 50.647 34.570 -49.431 1.00 28.86 584 ARG A O 1
ATOM 4870 N N . ASN A 1 585 ? 50.535 34.273 -47.215 1.00 29.72 585 ASN A N 1
ATOM 4871 C CA . ASN A 1 585 ? 51.462 33.126 -47.170 1.00 29.72 585 ASN A CA 1
ATOM 4872 C C . ASN A 1 585 ? 50.795 31.759 -46.889 1.00 29.72 585 ASN A C 1
ATOM 4874 O O . ASN A 1 585 ? 51.474 30.832 -46.462 1.00 29.72 585 ASN A O 1
ATOM 4878 N N . MET A 1 586 ? 49.487 31.619 -47.135 1.00 27.95 586 MET A N 1
ATOM 4879 C CA . MET A 1 586 ? 48.793 30.316 -47.199 1.00 27.95 586 MET A CA 1
ATOM 4880 C C . MET A 1 586 ? 47.804 30.284 -48.376 1.00 27.95 586 MET A C 1
ATOM 4882 O O . MET A 1 586 ? 46.608 30.067 -48.205 1.00 27.95 586 MET A O 1
ATOM 4886 N N . LYS A 1 587 ? 48.314 30.560 -49.584 1.00 31.36 587 LYS A N 1
ATOM 4887 C CA . LYS A 1 587 ? 47.602 30.327 -50.850 1.00 31.36 587 LYS A CA 1
ATOM 4888 C C . LYS A 1 587 ? 48.569 29.831 -51.932 1.00 31.36 587 LYS A C 1
ATOM 4890 O O . LYS A 1 587 ? 48.920 30.561 -52.844 1.00 31.36 587 LYS A O 1
ATOM 4895 N N . GLU A 1 588 ? 49.016 28.594 -51.757 1.00 39.00 588 GLU A N 1
ATOM 4896 C CA . GLU A 1 588 ? 49.619 27.689 -52.747 1.00 39.00 588 GLU A CA 1
ATOM 4897 C C . GLU A 1 588 ? 49.635 26.292 -52.077 1.00 39.00 588 GLU A C 1
ATOM 4899 O O . GLU A 1 588 ? 49.746 26.218 -50.854 1.00 39.00 588 GLU A O 1
ATOM 4904 N N . GLU A 1 589 ? 49.450 25.209 -52.846 1.00 38.00 589 GLU A N 1
ATOM 4905 C CA . GLU A 1 589 ? 49.297 23.809 -52.371 1.00 38.00 589 GLU A CA 1
ATOM 4906 C C . GLU A 1 589 ? 48.040 23.481 -51.510 1.00 38.00 589 GLU A C 1
ATOM 4908 O O . GLU A 1 589 ? 48.165 23.200 -50.321 1.00 38.00 589 GLU A O 1
ATOM 4913 N N . ASN A 1 590 ? 46.832 23.467 -52.120 1.00 34.88 590 ASN A N 1
ATOM 4914 C CA . ASN A 1 590 ? 45.735 22.474 -51.903 1.00 34.88 590 ASN A CA 1
ATOM 4915 C C . ASN A 1 590 ? 44.389 22.893 -52.566 1.00 34.88 590 ASN A C 1
ATOM 4917 O O . ASN A 1 590 ? 43.396 23.118 -51.877 1.00 34.88 590 ASN A O 1
ATOM 4921 N N . GLU A 1 591 ? 44.313 22.997 -53.902 1.00 37.66 591 GLU A N 1
ATOM 4922 C CA . GLU A 1 591 ? 43.072 23.429 -54.602 1.00 37.66 591 GLU A CA 1
ATOM 4923 C C . GLU A 1 591 ? 42.188 22.291 -55.180 1.00 37.66 591 GLU A C 1
ATOM 4925 O O . GLU A 1 591 ? 41.109 22.583 -55.681 1.00 37.66 591 GLU A O 1
ATOM 4930 N N . GLU A 1 592 ? 42.553 21.003 -55.051 1.00 41.16 592 GLU A N 1
ATOM 4931 C CA . GLU A 1 592 ? 41.751 19.871 -55.593 1.00 41.16 592 GLU A CA 1
ATOM 4932 C C . GLU A 1 592 ? 40.958 19.039 -54.559 1.00 41.16 592 GLU A C 1
ATOM 4934 O O . GLU A 1 592 ? 40.188 18.168 -54.953 1.00 41.16 592 GLU A O 1
ATOM 4939 N N . ILE A 1 593 ? 41.099 19.282 -53.248 1.00 40.69 593 ILE A N 1
ATOM 4940 C CA . ILE A 1 593 ? 40.384 18.499 -52.208 1.00 40.69 593 ILE A CA 1
ATOM 4941 C C . ILE A 1 593 ? 39.154 19.246 -51.659 1.00 40.69 593 ILE A C 1
ATOM 4943 O O . ILE A 1 593 ? 38.130 18.628 -51.383 1.00 40.69 593 ILE A O 1
ATOM 4947 N N . GLY A 1 594 ? 39.210 20.580 -51.564 1.00 37.84 594 GLY A N 1
ATOM 4948 C CA . GLY A 1 594 ? 38.159 21.377 -50.917 1.00 37.84 594 GLY A CA 1
ATOM 4949 C C . GLY A 1 594 ? 36.823 21.473 -51.665 1.00 37.84 594 GLY A C 1
ATOM 4950 O O . GLY A 1 594 ? 35.826 21.824 -51.043 1.00 37.84 594 GLY A O 1
ATOM 4951 N N . MET A 1 595 ? 36.768 21.173 -52.971 1.00 37.22 595 MET A N 1
ATOM 4952 C CA . MET A 1 595 ? 35.501 21.238 -53.720 1.00 37.22 595 MET A CA 1
ATOM 4953 C C . MET A 1 595 ? 34.585 20.048 -53.422 1.00 37.22 595 MET A C 1
ATOM 4955 O O . MET A 1 595 ? 33.397 20.253 -53.227 1.00 37.22 595 MET A O 1
ATOM 4959 N N . ALA A 1 596 ? 35.121 18.828 -53.309 1.00 40.22 596 ALA A N 1
ATOM 4960 C CA . ALA A 1 596 ? 34.300 17.631 -53.103 1.00 40.22 596 ALA A CA 1
ATOM 4961 C C . ALA A 1 596 ? 33.597 17.618 -51.731 1.00 40.22 596 ALA A C 1
ATOM 4963 O O . ALA A 1 596 ? 32.448 17.198 -51.629 1.00 40.22 596 ALA A O 1
ATOM 4964 N N . GLU A 1 597 ? 34.259 18.114 -50.679 1.00 39.75 597 GLU A N 1
ATOM 4965 C CA . GLU A 1 597 ? 33.627 18.277 -49.362 1.00 39.75 597 GLU A CA 1
ATOM 4966 C C . GLU A 1 597 ? 32.608 19.430 -49.355 1.00 39.75 597 GLU A C 1
ATOM 4968 O O . GLU A 1 597 ? 31.583 19.328 -48.686 1.00 39.75 597 GLU A O 1
ATOM 4973 N N . ALA A 1 598 ? 32.834 20.499 -50.130 1.00 39.72 598 ALA A N 1
ATOM 4974 C CA . ALA A 1 598 ? 31.868 21.590 -50.275 1.00 39.72 598 ALA A CA 1
ATOM 4975 C C . ALA A 1 598 ? 30.613 21.164 -51.061 1.00 39.72 598 ALA A C 1
ATOM 4977 O O . ALA A 1 598 ? 29.505 21.457 -50.625 1.00 39.72 598 ALA A O 1
ATOM 4978 N N . GLU A 1 599 ? 30.773 20.431 -52.167 1.00 43.84 599 GLU A N 1
ATOM 4979 C CA . GLU A 1 599 ? 29.667 19.881 -52.964 1.00 43.84 599 GLU A CA 1
ATOM 4980 C C . GLU A 1 599 ? 28.825 18.879 -52.157 1.00 43.84 599 GLU A C 1
ATOM 4982 O O . GLU A 1 599 ? 27.599 18.900 -52.242 1.00 43.84 599 GLU A O 1
ATOM 4987 N N . GLU A 1 600 ? 29.454 18.042 -51.325 1.00 43.94 600 GLU A N 1
ATOM 4988 C CA . GLU A 1 600 ? 28.742 17.114 -50.437 1.00 43.94 600 GLU A CA 1
ATOM 4989 C C . GLU A 1 600 ? 28.004 17.846 -49.299 1.00 43.94 600 GLU A C 1
ATOM 4991 O O . GLU A 1 600 ? 26.882 17.473 -48.953 1.00 43.94 600 GLU A O 1
ATOM 4996 N N . ILE A 1 601 ? 28.582 18.918 -48.742 1.00 42.69 601 ILE A N 1
ATOM 4997 C CA . ILE A 1 601 ? 27.920 19.754 -47.726 1.00 42.69 601 ILE A CA 1
ATOM 4998 C C . ILE A 1 601 ? 26.728 20.514 -48.321 1.00 42.69 601 ILE A C 1
ATOM 5000 O O . ILE A 1 601 ? 25.656 20.505 -47.716 1.00 42.69 601 ILE A O 1
ATOM 5004 N N . ASP A 1 602 ? 26.871 21.123 -49.501 1.00 43.22 602 ASP A N 1
ATOM 5005 C CA . ASP A 1 602 ? 25.763 21.813 -50.174 1.00 43.22 602 ASP A CA 1
ATOM 5006 C C . ASP A 1 602 ? 24.671 20.813 -50.617 1.00 43.22 602 ASP A C 1
ATOM 5008 O O . ASP A 1 602 ? 23.482 21.117 -50.493 1.00 43.22 602 ASP A O 1
ATOM 5012 N N . ARG A 1 603 ? 25.033 19.582 -51.026 1.00 57.81 603 ARG A N 1
ATOM 5013 C CA . ARG A 1 603 ? 24.071 18.492 -51.290 1.00 57.81 603 ARG A CA 1
ATOM 5014 C C . ARG A 1 603 ? 23.279 18.112 -50.039 1.00 57.81 603 ARG A C 1
ATOM 5016 O O . ARG A 1 603 ? 22.053 18.064 -50.094 1.00 57.81 603 ARG A O 1
ATOM 5023 N N . LEU A 1 604 ? 23.956 17.869 -48.917 1.00 45.91 604 LEU A N 1
ATOM 5024 C CA . LEU A 1 604 ? 23.307 17.513 -47.649 1.00 45.91 604 LEU A CA 1
ATOM 5025 C C . LEU A 1 604 ? 22.448 18.662 -47.099 1.00 45.91 604 LEU A C 1
ATOM 5027 O O . LEU A 1 604 ? 21.381 18.416 -46.537 1.00 45.91 604 LEU A O 1
ATOM 5031 N N . ALA A 1 605 ? 22.871 19.915 -47.291 1.00 42.31 605 ALA A N 1
ATOM 5032 C CA . ALA A 1 605 ? 22.076 21.090 -46.946 1.00 42.31 605 ALA A CA 1
ATOM 5033 C C . ALA A 1 605 ? 20.803 21.191 -47.804 1.00 42.31 605 ALA A C 1
ATOM 5035 O O . ALA A 1 605 ? 19.735 21.478 -47.263 1.00 42.31 605 ALA A O 1
ATOM 5036 N N . GLN A 1 606 ? 20.888 20.909 -49.110 1.00 47.50 606 GLN A N 1
ATOM 5037 C CA . GLN A 1 606 ? 19.726 20.898 -50.001 1.00 47.50 606 GLN A CA 1
ATOM 5038 C C . GLN A 1 606 ? 18.765 19.740 -49.680 1.00 47.50 606 GLN A C 1
ATOM 5040 O O . GLN A 1 606 ? 17.568 19.979 -49.558 1.00 47.50 606 GLN A O 1
ATOM 5045 N N . GLU A 1 607 ? 19.269 18.523 -49.437 1.00 50.88 607 GLU A N 1
ATOM 5046 C CA . GLU A 1 607 ? 18.446 17.382 -48.995 1.00 50.88 607 GLU A CA 1
ATOM 5047 C C . GLU A 1 607 ? 17.677 17.706 -47.702 1.00 50.88 607 GLU A C 1
ATOM 5049 O O . GLU A 1 607 ? 16.490 17.395 -47.586 1.00 50.88 607 GLU A O 1
ATOM 5054 N N . LYS A 1 608 ? 18.315 18.402 -46.749 1.00 46.59 608 LYS A N 1
ATOM 5055 C CA . LYS A 1 608 ? 17.662 18.839 -45.505 1.00 46.59 608 LYS A CA 1
ATOM 5056 C C . LYS A 1 608 ? 16.652 19.971 -45.713 1.00 46.59 608 LYS A C 1
ATOM 5058 O O . LYS A 1 608 ? 15.652 20.034 -45.000 1.00 46.59 608 LYS A O 1
ATOM 5063 N N . LEU A 1 609 ? 16.895 20.851 -46.683 1.00 42.53 609 LEU A N 1
ATOM 5064 C CA . LEU A 1 609 ? 15.971 21.920 -47.055 1.00 42.53 609 LEU A CA 1
ATOM 5065 C C . LEU A 1 609 ? 14.710 21.357 -47.725 1.00 42.53 609 LEU A C 1
ATOM 5067 O O . LEU A 1 609 ? 13.604 21.796 -47.418 1.00 42.53 609 LEU A O 1
ATOM 5071 N N . ASP A 1 610 ? 14.864 20.353 -48.585 1.00 50.69 610 ASP A N 1
ATOM 5072 C CA . ASP A 1 610 ? 13.754 19.690 -49.273 1.00 50.69 610 ASP A CA 1
ATOM 5073 C C . ASP A 1 610 ? 12.903 18.852 -48.299 1.00 50.69 610 ASP A C 1
ATOM 5075 O O . ASP A 1 610 ? 11.675 18.903 -48.356 1.00 50.69 610 ASP A O 1
ATOM 5079 N N . GLU A 1 611 ? 13.529 18.174 -47.330 1.00 49.19 611 GLU A N 1
ATOM 5080 C CA . GLU A 1 611 ? 12.836 17.469 -46.237 1.00 49.19 611 GLU A CA 1
ATOM 5081 C C . GLU A 1 611 ? 12.015 18.430 -45.348 1.00 49.19 611 GLU A C 1
ATOM 5083 O O . GLU A 1 611 ? 10.865 18.139 -45.000 1.00 49.19 611 GLU A O 1
ATOM 5088 N N . LEU A 1 612 ? 12.557 19.614 -45.035 1.00 43.47 612 LEU A N 1
ATOM 5089 C CA . LEU A 1 612 ? 11.827 20.679 -44.334 1.00 43.47 612 LEU A CA 1
ATOM 5090 C C . LEU A 1 612 ? 10.683 21.259 -45.180 1.00 43.47 612 LEU A C 1
ATOM 5092 O O . LEU A 1 612 ? 9.603 21.508 -44.645 1.00 43.47 612 LEU A O 1
ATOM 5096 N N . ASN A 1 613 ? 10.883 21.434 -46.489 1.00 44.94 613 ASN A N 1
ATOM 5097 C CA . ASN A 1 613 ? 9.853 21.929 -47.404 1.00 44.94 613 ASN A CA 1
ATOM 5098 C C . ASN A 1 613 ? 8.677 20.948 -47.545 1.00 44.94 613 ASN A C 1
ATOM 5100 O O . ASN A 1 613 ? 7.527 21.383 -47.530 1.00 44.94 613 ASN A O 1
ATOM 5104 N N . GLU A 1 614 ? 8.923 19.638 -47.647 1.00 49.19 614 GLU A N 1
ATOM 5105 C CA . GLU A 1 614 ? 7.842 18.639 -47.646 1.00 49.19 614 GLU A CA 1
ATOM 5106 C C . GLU A 1 614 ? 7.144 18.554 -46.281 1.00 49.19 614 GLU A C 1
ATOM 5108 O O . GLU A 1 614 ? 5.917 18.484 -46.232 1.00 49.19 614 GLU A O 1
ATOM 5113 N N . THR A 1 615 ? 7.880 18.677 -45.170 1.00 45.16 615 THR A N 1
ATOM 5114 C CA . THR A 1 615 ? 7.277 18.749 -43.825 1.00 45.16 615 THR A CA 1
ATOM 5115 C C . THR A 1 615 ? 6.356 19.971 -43.688 1.00 45.16 615 THR A C 1
ATOM 5117 O O . THR A 1 615 ? 5.230 19.853 -43.204 1.00 45.16 615 THR A O 1
ATOM 5120 N N . ALA A 1 616 ? 6.786 21.141 -44.172 1.00 43.91 616 ALA A N 1
ATOM 5121 C CA . ALA A 1 616 ? 5.969 22.354 -44.186 1.00 43.91 616 ALA A CA 1
ATOM 5122 C C . ALA A 1 616 ? 4.723 22.206 -45.080 1.00 43.91 616 ALA A C 1
ATOM 5124 O O . ALA A 1 616 ? 3.635 22.623 -44.684 1.00 43.91 616 ALA A O 1
ATOM 5125 N N . LYS A 1 617 ? 4.846 21.560 -46.249 1.00 47.62 617 LYS A N 1
ATOM 5126 C CA . LYS A 1 617 ? 3.697 21.231 -47.114 1.00 47.62 617 LYS A CA 1
ATOM 5127 C C . LYS A 1 617 ? 2.723 20.265 -46.446 1.00 47.62 617 LYS A C 1
ATOM 5129 O O . LYS A 1 617 ? 1.523 20.457 -46.608 1.00 47.62 617 LYS A O 1
ATOM 5134 N N . GLN A 1 618 ? 3.197 19.265 -45.697 1.00 46.69 618 GLN A N 1
ATOM 5135 C CA . GLN A 1 618 ? 2.312 18.362 -44.953 1.00 46.69 618 GLN A CA 1
ATOM 5136 C C . GLN A 1 618 ? 1.492 19.132 -43.915 1.00 46.69 618 GLN A C 1
ATOM 5138 O O . GLN A 1 618 ? 0.267 19.043 -43.946 1.00 46.69 618 GLN A O 1
ATOM 5143 N N . ILE A 1 619 ? 2.139 19.962 -43.090 1.00 41.81 619 ILE A N 1
ATOM 5144 C CA . ILE A 1 619 ? 1.465 20.810 -42.090 1.00 41.81 619 ILE A CA 1
ATOM 5145 C C . ILE A 1 619 ? 0.419 21.719 -42.763 1.00 41.81 619 ILE A C 1
ATOM 5147 O O . ILE A 1 619 ? -0.745 21.733 -42.366 1.00 41.81 619 ILE A O 1
ATOM 5151 N N . LEU A 1 620 ? 0.789 22.403 -43.852 1.00 40.44 620 LEU A N 1
ATOM 5152 C CA . LEU A 1 620 ? -0.140 23.233 -44.632 1.00 40.44 620 LEU A CA 1
ATOM 5153 C C . LEU A 1 620 ? -1.278 22.423 -45.286 1.00 40.44 620 LEU A C 1
ATOM 5155 O O . LEU A 1 620 ? -2.368 22.953 -45.481 1.00 40.44 620 LEU A O 1
ATOM 5159 N N . SER A 1 621 ? -1.062 21.147 -45.619 1.00 45.41 621 SER A N 1
ATOM 5160 C CA . SER A 1 621 ? -2.097 20.279 -46.198 1.00 45.41 621 SER A CA 1
ATOM 5161 C C . SER A 1 621 ? -3.091 19.722 -45.173 1.00 45.41 621 SER A C 1
ATOM 5163 O O . SER A 1 621 ? -4.203 19.363 -45.556 1.00 45.41 621 SER A O 1
ATOM 5165 N N . GLU A 1 622 ? -2.716 19.667 -43.891 1.00 43.56 622 GLU A N 1
ATOM 5166 C CA . GLU A 1 622 ? -3.587 19.191 -42.810 1.00 43.56 622 GLU A CA 1
ATOM 5167 C C . GLU A 1 622 ? -4.476 20.316 -42.242 1.00 43.56 622 GLU A C 1
ATOM 5169 O O . GLU A 1 622 ? -5.636 20.054 -41.922 1.00 43.56 622 GLU A O 1
ATOM 5174 N N . ASP A 1 623 ? -4.004 21.572 -42.215 1.00 39.81 623 ASP A N 1
ATOM 5175 C CA . ASP A 1 623 ? -4.795 22.727 -41.745 1.00 39.81 623 ASP A CA 1
ATOM 5176 C C . ASP A 1 623 ? -5.707 23.371 -42.822 1.00 39.81 623 ASP A C 1
ATOM 5178 O O . ASP A 1 623 ? -6.725 23.991 -42.493 1.00 39.81 623 ASP A O 1
ATOM 5182 N N . ILE A 1 624 ? -5.405 23.242 -44.124 1.00 40.28 624 ILE A N 1
ATOM 5183 C CA . ILE A 1 624 ? -6.164 23.937 -45.188 1.00 40.28 624 ILE A CA 1
ATOM 5184 C C . ILE A 1 624 ? -7.362 23.100 -45.689 1.00 40.28 624 ILE A C 1
ATOM 5186 O O . ILE A 1 624 ? -7.382 22.561 -46.795 1.00 40.28 624 ILE A O 1
ATOM 5190 N N . GLN A 1 625 ? -8.437 23.084 -44.890 1.00 38.06 625 GLN A N 1
ATOM 5191 C CA . GLN A 1 625 ? -9.819 22.882 -45.380 1.00 38.06 625 GLN A CA 1
ATOM 5192 C C . GLN A 1 625 ? -10.695 24.150 -45.302 1.00 38.06 625 GLN A C 1
ATOM 5194 O O . GLN A 1 625 ? -11.911 24.092 -45.492 1.00 38.06 625 GLN A O 1
ATOM 5199 N N . LEU A 1 626 ? -10.089 25.320 -45.082 1.00 39.12 626 LEU A N 1
ATOM 5200 C CA . LEU A 1 626 ? -10.764 26.619 -45.129 1.00 39.12 626 LEU A CA 1
ATOM 5201 C C . LEU A 1 626 ? -10.139 27.519 -46.201 1.00 39.12 626 LEU A C 1
ATOM 5203 O O . LEU A 1 626 ? -8.927 27.542 -46.389 1.00 39.12 626 LEU A O 1
ATOM 5207 N N . GLN A 1 627 ? -10.987 28.257 -46.923 1.00 42.38 627 GLN A N 1
ATOM 5208 C CA . GLN A 1 627 ? -10.572 29.121 -48.031 1.00 42.38 627 GLN A CA 1
ATOM 5209 C C . GLN A 1 627 ? -9.855 30.375 -47.507 1.00 42.38 627 GLN A C 1
ATOM 5211 O O . GLN A 1 627 ? -10.500 31.334 -47.079 1.00 42.38 627 GLN A O 1
ATOM 5216 N N . VAL A 1 628 ? -8.523 30.369 -47.556 1.00 43.66 628 VAL A N 1
ATOM 5217 C CA . VAL A 1 628 ? -7.683 31.537 -47.258 1.00 43.66 628 VAL A CA 1
ATOM 5218 C C . VAL A 1 628 ? -7.612 32.448 -48.499 1.00 43.66 628 VAL A C 1
ATOM 5220 O O . VAL A 1 628 ? -7.378 31.936 -49.591 1.00 43.66 628 VAL A O 1
ATOM 5223 N N . PRO A 1 629 ? -7.811 33.777 -48.384 1.00 43.91 629 PRO A N 1
ATOM 5224 C CA . PRO A 1 629 ? -7.700 34.691 -49.526 1.00 43.91 629 PRO A CA 1
ATOM 5225 C C . PRO A 1 629 ? -6.269 34.836 -50.073 1.00 43.91 629 PRO A C 1
ATOM 5227 O O . PRO A 1 629 ? -5.323 34.964 -49.294 1.00 43.91 629 PRO A O 1
ATOM 5230 N N . ASP A 1 630 ? -6.125 34.943 -51.401 1.00 43.72 630 ASP A N 1
ATOM 5231 C CA . ASP A 1 630 ? -4.850 35.064 -52.139 1.00 43.72 630 ASP A CA 1
ATOM 5232 C C . ASP A 1 630 ? -3.868 36.102 -51.558 1.00 43.72 630 ASP A C 1
ATOM 5234 O O . ASP A 1 630 ? -2.649 35.934 -51.606 1.00 43.72 630 ASP A O 1
ATOM 5238 N N . ASN A 1 631 ? -4.390 37.203 -51.010 1.00 46.38 631 ASN A N 1
ATOM 5239 C CA . ASN A 1 631 ? -3.584 38.277 -50.431 1.00 46.38 631 ASN A CA 1
ATOM 5240 C C . ASN A 1 631 ? -2.936 37.906 -49.085 1.00 46.38 631 ASN A C 1
ATOM 5242 O O . ASN A 1 631 ? -1.931 38.509 -48.733 1.00 46.38 631 ASN A O 1
ATOM 5246 N N . VAL A 1 632 ? -3.474 36.927 -48.352 1.00 45.00 632 VAL A N 1
ATOM 5247 C CA . VAL A 1 632 ? -2.829 36.362 -47.151 1.00 45.00 632 VAL A CA 1
ATOM 5248 C C . VAL A 1 632 ? -1.777 35.331 -47.558 1.00 45.00 632 VAL A C 1
ATOM 5250 O O . VAL A 1 632 ? -0.696 35.298 -46.976 1.00 45.00 632 VAL A O 1
ATOM 5253 N N . GLN A 1 633 ? -2.057 34.536 -48.598 1.00 43.69 633 GLN A N 1
ATOM 5254 C CA . GLN A 1 633 ? -1.103 33.554 -49.113 1.00 43.69 633 GLN A CA 1
ATOM 5255 C C . GLN A 1 633 ? 0.182 34.224 -49.631 1.00 43.69 633 GLN A C 1
ATOM 5257 O O . GLN A 1 633 ? 1.268 33.751 -49.315 1.00 43.69 633 GLN A O 1
ATOM 5262 N N . LYS A 1 634 ? 0.087 35.367 -50.325 1.00 46.94 634 LYS A N 1
ATOM 5263 C CA . LYS A 1 634 ? 1.275 36.106 -50.797 1.00 46.94 634 LYS A CA 1
ATOM 5264 C C . LYS A 1 634 ? 2.135 36.716 -49.688 1.00 46.94 634 LYS A C 1
ATOM 5266 O O . LYS A 1 634 ? 3.355 36.733 -49.829 1.00 46.94 634 LYS A O 1
ATOM 5271 N N . ASP A 1 635 ? 1.537 37.190 -48.593 1.00 45.31 635 ASP A N 1
ATOM 5272 C CA . ASP A 1 635 ? 2.316 37.630 -47.425 1.00 45.31 635 ASP A CA 1
ATOM 5273 C C . ASP A 1 635 ? 3.016 36.436 -46.752 1.00 45.31 635 ASP A C 1
ATOM 5275 O O . ASP A 1 635 ? 4.163 36.565 -46.326 1.00 45.31 635 ASP A O 1
ATOM 5279 N N . TYR A 1 636 ? 2.380 35.258 -46.723 1.00 41.94 636 TYR A N 1
ATOM 5280 C CA . TYR A 1 636 ? 2.994 34.017 -46.237 1.00 41.94 636 TYR A CA 1
ATOM 5281 C C . TYR A 1 636 ? 4.142 33.526 -47.129 1.00 41.94 636 TYR A C 1
ATOM 5283 O O . TYR A 1 636 ? 5.207 33.198 -46.615 1.00 41.94 636 TYR A O 1
ATOM 5291 N N . GLU A 1 637 ? 3.960 33.506 -48.451 1.00 44.69 637 GLU A N 1
ATOM 5292 C CA . GLU A 1 637 ? 4.999 33.131 -49.421 1.00 44.69 637 GLU A CA 1
ATOM 5293 C C . GLU A 1 637 ? 6.217 34.063 -49.301 1.00 44.69 637 GLU A C 1
ATOM 5295 O O . GLU A 1 637 ? 7.346 33.587 -49.191 1.00 44.69 637 GLU A O 1
ATOM 5300 N N . LYS A 1 638 ? 5.991 35.380 -49.189 1.00 48.25 638 LYS A N 1
ATOM 5301 C CA . LYS A 1 638 ? 7.053 36.374 -48.971 1.00 48.25 638 LYS A CA 1
ATOM 5302 C C . LYS A 1 638 ? 7.766 36.206 -47.626 1.00 48.25 638 LYS A C 1
ATOM 5304 O O . LYS A 1 638 ? 8.989 36.321 -47.570 1.00 48.25 638 LYS A O 1
ATOM 5309 N N . GLN A 1 639 ? 7.037 35.921 -46.544 1.00 44.97 639 GLN A N 1
ATOM 5310 C CA . GLN A 1 639 ? 7.658 35.592 -45.256 1.00 44.97 639 GLN A CA 1
ATOM 5311 C C . GLN A 1 639 ? 8.497 34.314 -45.361 1.00 44.97 639 GLN A C 1
ATOM 5313 O O . GLN A 1 639 ? 9.601 34.270 -44.825 1.00 44.97 639 GLN A O 1
ATOM 5318 N N . LEU A 1 640 ? 8.029 33.298 -46.091 1.00 42.59 640 LEU A N 1
ATOM 5319 C CA . LEU A 1 640 ? 8.776 32.060 -46.306 1.00 42.59 640 LEU A CA 1
ATOM 5320 C C . LEU A 1 640 ? 10.066 32.297 -47.110 1.00 42.59 640 LEU A C 1
ATOM 5322 O O . LEU A 1 640 ? 11.098 31.725 -46.767 1.00 42.59 640 LEU A O 1
ATOM 5326 N N . GLU A 1 641 ? 10.047 33.173 -48.121 1.00 46.31 641 GLU A N 1
ATOM 5327 C CA . GLU A 1 641 ? 11.252 33.591 -48.854 1.00 46.31 641 GLU A CA 1
ATOM 5328 C C . GLU A 1 641 ? 12.244 34.357 -47.964 1.00 46.31 641 GLU A C 1
ATOM 5330 O O . GLU A 1 641 ? 13.425 34.003 -47.936 1.00 46.31 641 GLU A O 1
ATOM 5335 N N . GLU A 1 642 ? 11.782 35.339 -47.178 1.00 46.66 642 GLU A N 1
ATOM 5336 C CA . GLU A 1 642 ? 12.631 36.066 -46.218 1.00 46.66 642 GLU A CA 1
ATOM 5337 C C . GLU A 1 642 ? 13.264 35.106 -45.190 1.00 46.66 642 GLU A C 1
ATOM 5339 O O . GLU A 1 642 ? 14.455 35.210 -44.886 1.00 46.66 642 GLU A O 1
ATOM 5344 N N . ILE A 1 643 ? 12.510 34.111 -44.711 1.00 45.03 643 ILE A N 1
ATOM 5345 C CA . ILE A 1 643 ? 13.003 33.055 -43.813 1.00 45.03 643 ILE A CA 1
ATOM 5346 C C . ILE A 1 643 ? 14.033 32.163 -44.517 1.00 45.03 643 ILE A C 1
ATOM 5348 O O . ILE A 1 643 ? 15.095 31.905 -43.956 1.00 45.03 643 ILE A O 1
ATOM 5352 N N . LEU A 1 644 ? 13.768 31.710 -45.745 1.00 46.81 644 LEU A N 1
ATOM 5353 C CA . LEU A 1 644 ? 14.692 30.878 -46.523 1.00 46.81 644 LEU A CA 1
ATOM 5354 C C . LEU A 1 644 ? 16.013 31.603 -46.816 1.00 46.81 644 LEU A C 1
ATOM 5356 O O . LEU A 1 644 ? 17.080 30.986 -46.767 1.00 46.81 644 LEU A O 1
ATOM 5360 N N . GLU A 1 645 ? 15.968 32.904 -47.096 1.00 49.56 645 GLU A N 1
ATOM 5361 C CA . GLU A 1 645 ? 17.154 33.722 -47.351 1.00 49.56 645 GLU A CA 1
ATOM 5362 C C . GLU A 1 645 ? 17.948 34.014 -46.064 1.00 49.56 645 GLU A C 1
ATOM 5364 O O . GLU A 1 645 ? 19.179 33.920 -46.057 1.00 49.56 645 GLU A O 1
ATOM 5369 N N . LEU A 1 646 ? 17.266 34.244 -44.935 1.00 46.59 646 LEU A N 1
ATOM 5370 C CA . LEU A 1 646 ? 17.895 34.324 -43.613 1.00 46.59 646 LEU A CA 1
ATOM 5371 C C . LEU A 1 646 ? 18.523 32.984 -43.186 1.00 46.59 646 LEU A C 1
ATOM 5373 O O . LEU A 1 646 ? 19.664 32.966 -42.723 1.00 46.59 646 LEU A O 1
ATOM 5377 N N . CYS A 1 647 ? 17.849 31.855 -43.408 1.00 43.78 647 CYS A N 1
ATOM 5378 C CA . CYS A 1 647 ? 18.400 30.522 -43.157 1.00 43.78 647 CYS A CA 1
ATOM 5379 C C . CYS A 1 647 ? 19.684 30.289 -43.967 1.00 43.78 647 CYS A C 1
ATOM 5381 O O . CYS A 1 647 ? 20.711 29.944 -43.385 1.00 43.78 647 CYS A O 1
ATOM 5383 N N . LYS A 1 648 ? 19.682 30.575 -45.278 1.00 49.38 648 LYS A N 1
ATOM 5384 C CA . LYS A 1 648 ? 20.887 30.502 -46.134 1.00 49.38 648 LYS A CA 1
ATOM 5385 C C . LYS A 1 648 ? 22.025 31.402 -45.630 1.00 49.38 648 LYS A C 1
ATOM 5387 O O . LYS A 1 648 ? 23.191 31.019 -45.703 1.00 49.38 648 LYS A O 1
ATOM 5392 N N . LYS A 1 649 ? 21.696 32.578 -45.087 1.00 47.03 649 LYS A N 1
ATOM 5393 C CA . LYS A 1 649 ? 22.651 33.556 -44.541 1.00 47.03 649 LYS A CA 1
ATOM 5394 C C . LYS A 1 649 ? 23.281 33.130 -43.207 1.00 47.03 649 LYS A C 1
ATOM 5396 O O . LYS A 1 649 ? 24.439 33.472 -42.968 1.00 47.03 649 LYS A O 1
ATOM 5401 N N . TYR A 1 650 ? 22.558 32.396 -42.356 1.00 47.41 650 TYR A N 1
ATOM 5402 C CA . TYR A 1 650 ? 23.017 31.994 -41.015 1.00 47.41 650 TYR A CA 1
ATOM 5403 C C . TYR A 1 650 ? 23.354 30.498 -40.861 1.00 47.41 650 TYR A C 1
ATOM 5405 O O . TYR A 1 650 ? 23.880 30.109 -39.823 1.00 47.41 650 TYR A O 1
ATOM 5413 N N . ALA A 1 651 ? 23.182 29.672 -41.900 1.00 42.44 651 ALA A N 1
ATOM 5414 C CA . ALA A 1 651 ? 23.485 28.229 -41.907 1.00 42.44 651 ALA A CA 1
ATOM 5415 C C . ALA A 1 651 ? 24.942 27.829 -41.561 1.00 42.44 651 ALA A C 1
ATOM 5417 O O . ALA A 1 651 ? 25.240 26.644 -41.445 1.00 42.44 651 ALA A O 1
ATOM 5418 N N . LYS A 1 652 ? 25.864 28.791 -41.410 1.00 40.88 652 LYS A N 1
ATOM 5419 C CA . LYS A 1 652 ? 27.276 28.568 -41.032 1.00 40.88 652 LYS A CA 1
ATOM 5420 C C . LYS A 1 652 ? 27.621 29.101 -39.627 1.00 40.88 652 LYS A C 1
ATOM 5422 O O . LYS A 1 652 ? 28.791 29.136 -39.262 1.00 40.88 652 LYS A O 1
ATOM 5427 N N . ASP A 1 653 ? 26.616 29.519 -38.854 1.00 46.28 653 ASP A N 1
ATOM 5428 C CA . ASP A 1 653 ? 26.735 30.140 -37.526 1.00 46.28 653 ASP A CA 1
ATOM 5429 C C . ASP A 1 653 ? 25.602 29.617 -36.618 1.00 46.28 653 ASP A C 1
ATOM 5431 O O . ASP A 1 653 ? 24.578 30.269 -36.413 1.00 46.28 653 ASP A O 1
ATOM 5435 N N . GLU A 1 654 ? 25.765 28.379 -36.135 1.00 41.12 654 GLU A N 1
ATOM 5436 C CA . GLU A 1 654 ? 24.740 27.581 -35.433 1.00 41.12 654 GLU A CA 1
ATOM 5437 C C . GLU A 1 654 ? 24.107 28.313 -34.233 1.00 41.12 654 GLU A C 1
ATOM 5439 O O . GLU A 1 654 ? 22.901 28.223 -34.004 1.00 41.12 654 GLU A O 1
ATOM 5444 N N . GLU A 1 655 ? 24.897 29.104 -33.503 1.00 41.31 655 GLU A N 1
ATOM 5445 C CA . GLU A 1 655 ? 24.436 29.860 -32.335 1.00 41.31 655 GLU A CA 1
ATOM 5446 C C . GLU A 1 655 ? 23.532 31.045 -32.733 1.00 41.31 655 GLU A C 1
ATOM 5448 O O . GLU A 1 655 ? 22.504 31.277 -32.094 1.00 41.31 655 GLU A O 1
ATOM 5453 N N . LYS A 1 656 ? 23.826 31.736 -33.848 1.00 44.44 656 LYS A N 1
ATOM 5454 C CA . LYS A 1 656 ? 22.924 32.764 -34.409 1.00 44.44 656 LYS A CA 1
ATOM 5455 C C . LYS A 1 656 ? 21.713 32.169 -35.106 1.00 44.44 656 LYS A C 1
ATOM 5457 O O . LYS A 1 656 ? 20.647 32.775 -35.050 1.00 44.44 656 LYS A O 1
ATOM 5462 N N . PHE A 1 657 ? 21.852 31.005 -35.737 1.00 44.12 657 PHE A N 1
ATOM 5463 C CA . PHE A 1 657 ? 20.714 30.277 -36.293 1.00 44.12 657 PHE A CA 1
ATOM 5464 C C . PHE A 1 657 ? 19.716 29.919 -35.181 1.00 44.12 657 PHE A C 1
ATOM 5466 O O . PHE A 1 657 ? 18.529 30.212 -35.302 1.00 44.12 657 PHE A O 1
ATOM 5473 N N . LEU A 1 658 ? 20.202 29.408 -34.044 1.00 43.41 658 LEU A N 1
ATOM 5474 C CA . LEU A 1 658 ? 19.377 29.163 -32.859 1.00 43.41 658 LEU A CA 1
ATOM 5475 C C . LEU A 1 658 ? 18.768 30.451 -32.280 1.00 43.41 658 LEU A C 1
ATOM 5477 O O . LEU A 1 658 ? 17.565 30.472 -32.031 1.00 43.41 658 LEU A O 1
ATOM 5481 N N . GLU A 1 659 ? 19.527 31.540 -32.094 1.00 45.75 659 GLU A N 1
ATOM 5482 C CA . GLU A 1 659 ? 18.938 32.792 -31.576 1.00 45.75 659 GLU A CA 1
ATOM 5483 C C . GLU A 1 659 ? 17.904 33.405 -32.544 1.00 45.75 659 GLU A C 1
ATOM 5485 O O . GLU A 1 659 ? 16.907 33.977 -32.103 1.00 45.75 659 GLU A O 1
ATOM 5490 N N . MET A 1 660 ? 18.075 33.231 -33.858 1.00 46.44 660 MET A N 1
ATOM 5491 C CA . MET A 1 660 ? 17.072 33.608 -34.857 1.00 46.44 660 MET A CA 1
ATOM 5492 C C . MET A 1 660 ? 15.786 32.783 -34.704 1.00 46.44 660 MET A C 1
ATOM 5494 O O . MET A 1 660 ? 14.706 33.367 -34.635 1.00 46.44 660 MET A O 1
ATOM 5498 N N . ILE A 1 661 ? 15.897 31.454 -34.569 1.00 43.88 661 ILE A N 1
ATOM 5499 C CA . ILE A 1 661 ? 14.759 30.560 -34.287 1.00 43.88 661 ILE A CA 1
ATOM 5500 C C . ILE A 1 661 ? 14.041 30.995 -32.996 1.00 43.88 661 ILE A C 1
ATOM 5502 O O . ILE A 1 661 ? 12.814 31.080 -32.986 1.00 43.88 661 ILE A O 1
ATOM 5506 N N . TYR A 1 662 ? 14.771 31.350 -31.930 1.00 42.91 662 TYR A N 1
ATOM 5507 C CA . TYR A 1 662 ? 14.167 31.865 -30.692 1.00 42.91 662 TYR A CA 1
ATOM 5508 C C . TYR A 1 662 ? 13.431 33.199 -30.894 1.00 42.91 662 TYR A C 1
ATOM 5510 O O . TYR A 1 662 ? 12.296 33.332 -30.443 1.00 42.91 662 TYR A O 1
ATOM 5518 N N . ARG A 1 663 ? 14.022 34.169 -31.602 1.00 45.38 663 ARG A N 1
ATOM 5519 C CA . ARG A 1 663 ? 13.380 35.468 -31.898 1.00 45.38 663 ARG A CA 1
ATOM 5520 C C . ARG A 1 663 ? 12.145 35.336 -32.794 1.00 45.38 663 ARG A C 1
ATOM 5522 O O . ARG A 1 663 ? 11.236 36.153 -32.699 1.00 45.38 663 ARG A O 1
ATOM 5529 N N . MET A 1 664 ? 12.103 34.314 -33.648 1.00 41.56 664 MET A N 1
ATOM 5530 C CA . MET A 1 664 ? 10.919 33.973 -34.440 1.00 41.56 664 MET A CA 1
ATOM 5531 C C . MET A 1 664 ? 9.862 33.231 -33.614 1.00 41.56 664 MET A C 1
ATOM 5533 O O . MET A 1 664 ? 8.675 33.498 -33.761 1.00 41.56 664 MET A O 1
ATOM 5537 N N . ALA A 1 665 ? 10.263 32.355 -32.690 1.00 38.41 665 ALA A N 1
ATOM 5538 C CA . ALA A 1 665 ? 9.330 31.757 -31.738 1.00 38.41 665 ALA A CA 1
ATOM 5539 C C . ALA A 1 665 ? 8.662 32.831 -30.855 1.00 38.41 665 ALA A C 1
ATOM 5541 O O . ALA A 1 665 ? 7.467 32.729 -30.590 1.00 38.41 665 ALA A O 1
ATOM 5542 N N . GLU A 1 666 ? 9.385 33.896 -30.483 1.00 40.31 666 GLU A N 1
ATOM 5543 C CA . GLU A 1 666 ? 8.857 35.048 -29.730 1.00 40.31 666 GLU A CA 1
ATOM 5544 C C . GLU A 1 666 ? 7.805 35.897 -30.479 1.00 40.31 666 GLU A C 1
ATOM 5546 O O . GLU A 1 666 ? 7.120 36.687 -29.828 1.00 40.31 666 GLU A O 1
ATOM 5551 N N . SER A 1 667 ? 7.629 35.746 -31.801 1.00 39.50 667 SER A N 1
ATOM 5552 C CA . SER A 1 667 ? 6.499 36.358 -32.529 1.00 39.50 667 SER A CA 1
ATOM 5553 C C . SER A 1 667 ? 5.281 35.432 -32.664 1.00 39.50 667 SER A C 1
ATOM 5555 O O . SER A 1 667 ? 4.194 35.897 -33.010 1.00 39.50 667 SER A O 1
ATOM 5557 N N . SER A 1 668 ? 5.434 34.142 -32.347 1.00 37.88 668 SER A N 1
ATOM 5558 C CA . SER A 1 668 ? 4.340 33.168 -32.270 1.00 37.88 668 SER A CA 1
ATOM 5559 C C . SER A 1 668 ? 3.728 33.135 -30.864 1.00 37.88 668 SER A C 1
ATOM 5561 O O . SER A 1 668 ? 4.411 33.353 -29.867 1.00 37.88 668 SER A O 1
ATOM 5563 N N . THR A 1 669 ? 2.432 32.846 -30.743 1.00 35.34 669 THR A N 1
ATOM 5564 C CA . THR A 1 669 ? 1.668 33.025 -29.490 1.00 35.34 669 THR A CA 1
ATOM 5565 C C . THR A 1 669 ? 1.890 31.948 -28.413 1.00 35.34 669 THR A C 1
ATOM 5567 O O . THR A 1 669 ? 1.028 31.766 -27.557 1.00 35.34 669 THR A O 1
ATOM 5570 N N . THR A 1 670 ? 3.018 31.232 -28.429 1.00 38.31 670 THR A N 1
ATOM 5571 C CA . THR A 1 670 ? 3.374 30.257 -27.378 1.00 38.31 670 THR A CA 1
ATOM 5572 C C . THR A 1 670 ? 4.133 30.970 -26.265 1.00 38.31 670 THR A C 1
ATOM 5574 O O . THR A 1 670 ? 5.100 31.683 -26.537 1.00 38.31 670 THR A O 1
ATOM 5577 N N . SER A 1 671 ? 3.734 30.805 -25.002 1.00 37.12 671 SER A N 1
ATOM 5578 C CA . SER A 1 671 ? 4.372 31.562 -23.925 1.00 37.12 671 SER A CA 1
ATOM 5579 C C . SER A 1 671 ? 5.804 31.086 -23.645 1.00 37.12 671 SER A C 1
ATOM 5581 O O . SER A 1 671 ? 6.138 29.897 -23.694 1.00 37.12 671 SER A O 1
ATOM 5583 N N . LYS A 1 672 ? 6.667 32.033 -23.260 1.00 32.41 672 LYS A N 1
ATOM 5584 C CA . LYS A 1 672 ? 8.051 31.757 -22.832 1.00 32.41 672 LYS A CA 1
ATOM 5585 C C . LYS A 1 672 ? 8.105 30.831 -21.604 1.00 32.41 672 LYS A C 1
ATOM 5587 O O . LYS A 1 672 ? 9.101 30.143 -21.378 1.00 32.41 672 LYS A O 1
ATOM 5592 N N . GLU A 1 673 ? 7.016 30.791 -20.840 1.00 33.00 673 GLU A N 1
ATOM 5593 C CA . GLU A 1 673 ? 6.812 29.949 -19.662 1.00 33.00 673 GLU A CA 1
ATOM 5594 C C . GLU A 1 673 ? 6.488 28.496 -20.046 1.00 33.00 673 GLU A C 1
ATOM 5596 O O . GLU A 1 673 ? 7.073 27.585 -19.464 1.00 33.00 673 GLU A O 1
ATOM 5601 N N . GLU A 1 674 ? 5.666 28.250 -21.074 1.00 35.97 674 GLU A N 1
ATOM 5602 C CA . GLU A 1 674 ? 5.385 26.898 -21.593 1.00 35.97 674 GLU A CA 1
ATOM 5603 C C . GLU A 1 674 ? 6.628 26.229 -22.189 1.00 35.97 674 GLU A C 1
ATOM 5605 O O . GLU A 1 674 ? 6.911 25.071 -21.878 1.00 35.97 674 GLU A O 1
ATOM 5610 N N . ILE A 1 675 ? 7.415 26.959 -22.989 1.00 33.47 675 ILE A N 1
ATOM 5611 C CA . ILE A 1 675 ? 8.661 26.435 -23.578 1.00 33.47 675 ILE A CA 1
ATOM 5612 C C . ILE A 1 675 ? 9.664 26.085 -22.466 1.00 33.47 675 ILE A C 1
ATOM 5614 O O . ILE A 1 675 ? 10.219 24.984 -22.446 1.00 33.47 675 ILE A O 1
ATOM 5618 N N . THR A 1 676 ? 9.837 26.981 -21.487 1.00 29.91 676 THR A N 1
ATOM 5619 C CA . THR A 1 676 ? 10.706 26.743 -20.320 1.00 29.91 676 THR A CA 1
ATOM 5620 C C . THR A 1 676 ? 10.201 25.575 -19.464 1.00 29.91 676 THR A C 1
ATOM 5622 O O . THR A 1 676 ? 10.998 24.763 -18.988 1.00 29.91 676 THR A O 1
ATOM 5625 N N . SER A 1 677 ? 8.881 25.447 -19.295 1.00 34.41 677 SER A N 1
ATOM 5626 C CA . SER A 1 677 ? 8.249 24.337 -18.582 1.00 34.41 677 SER A CA 1
ATOM 5627 C C . SER A 1 677 ? 8.541 23.004 -19.270 1.00 34.41 677 SER A C 1
ATOM 5629 O O . SER A 1 677 ? 9.072 22.100 -18.621 1.00 34.41 677 SER A O 1
ATOM 5631 N N . LYS A 1 678 ? 8.313 22.908 -20.586 1.00 37.38 678 LYS A N 1
ATOM 5632 C CA . LYS A 1 678 ? 8.541 21.694 -21.384 1.00 37.38 678 LYS A CA 1
ATOM 5633 C C . LYS A 1 678 ? 10.002 21.239 -21.331 1.00 37.38 678 LYS A C 1
ATOM 5635 O O . LYS A 1 678 ? 10.265 20.123 -20.893 1.00 37.38 678 LYS A O 1
ATOM 5640 N N . MET A 1 679 ? 10.951 22.147 -21.583 1.00 32.94 679 MET A N 1
ATOM 5641 C CA . MET A 1 679 ? 12.386 21.857 -21.428 1.00 32.94 679 MET A CA 1
ATOM 5642 C C . MET A 1 679 ? 12.748 21.394 -20.004 1.00 32.94 679 MET A C 1
ATOM 5644 O O . MET A 1 679 ? 13.648 20.575 -19.824 1.00 32.94 679 MET A O 1
ATOM 5648 N N . SER A 1 680 ? 12.049 21.884 -18.971 1.00 42.56 680 SER A N 1
ATOM 5649 C CA . SER A 1 680 ? 12.254 21.416 -17.594 1.00 42.56 680 SER A CA 1
ATOM 5650 C C . SER A 1 680 ? 11.703 20.006 -17.342 1.00 42.56 680 SER A C 1
ATOM 5652 O O . SER A 1 680 ? 12.207 19.313 -16.458 1.00 42.56 680 SER A O 1
ATOM 5654 N N . VAL A 1 681 ? 10.670 19.568 -18.070 1.00 57.41 681 VAL A N 1
ATOM 5655 C CA . VAL A 1 681 ? 10.134 18.198 -17.999 1.00 57.41 681 VAL A CA 1
ATOM 5656 C C . VAL A 1 681 ? 11.097 17.235 -18.684 1.00 57.41 681 VAL A C 1
ATOM 5658 O O . VAL A 1 681 ? 11.537 16.283 -18.041 1.00 57.41 681 VAL A O 1
ATOM 5661 N N . ASP A 1 682 ? 11.527 17.545 -19.909 1.00 53.50 682 ASP A N 1
ATOM 5662 C CA . ASP A 1 682 ? 12.463 16.714 -20.678 1.00 53.50 682 ASP A CA 1
ATOM 5663 C C . ASP A 1 682 ? 13.765 16.470 -19.887 1.00 53.50 682 ASP A C 1
ATOM 5665 O O . ASP A 1 682 ? 14.159 15.328 -19.639 1.00 53.50 682 ASP A O 1
ATOM 5669 N N . VAL A 1 683 ? 14.363 17.538 -19.338 1.00 56.97 683 VAL A N 1
ATOM 5670 C CA . VAL A 1 683 ? 15.562 17.444 -18.484 1.00 56.97 683 VAL A CA 1
ATOM 5671 C C . VAL A 1 683 ? 15.303 16.662 -17.186 1.00 56.97 683 VAL A C 1
ATOM 5673 O O . VAL A 1 683 ? 16.204 15.979 -16.695 1.00 56.97 683 VAL A O 1
ATOM 5676 N N . ARG A 1 684 ? 14.098 16.704 -16.595 1.00 69.31 684 ARG A N 1
ATOM 5677 C CA . ARG A 1 684 ? 13.767 15.839 -15.441 1.00 69.31 684 ARG A CA 1
ATOM 5678 C C . ARG A 1 684 ? 13.684 14.371 -15.852 1.00 69.31 684 ARG A C 1
ATOM 5680 O O . ARG A 1 684 ? 14.210 13.530 -15.122 1.00 69.31 684 ARG A O 1
ATOM 5687 N N . ARG A 1 685 ? 13.074 14.046 -16.995 1.00 81.25 685 ARG A N 1
ATOM 5688 C CA . ARG A 1 685 ? 12.954 12.652 -17.438 1.00 81.25 685 ARG A CA 1
ATOM 5689 C C . ARG A 1 685 ? 14.307 12.054 -17.808 1.00 81.25 685 ARG A C 1
ATOM 5691 O O . ARG A 1 685 ? 14.606 10.947 -17.349 1.00 81.25 685 ARG A O 1
ATOM 5698 N N . ASP A 1 686 ? 15.164 12.821 -18.479 1.00 79.06 686 ASP A N 1
ATOM 5699 C CA . ASP A 1 686 ? 16.565 12.461 -18.717 1.00 79.06 686 ASP A CA 1
ATOM 5700 C C . ASP A 1 686 ? 17.293 12.095 -17.418 1.00 79.06 686 ASP A C 1
ATOM 5702 O O . ASP A 1 686 ? 18.050 11.128 -17.396 1.00 79.06 686 ASP A O 1
ATOM 5706 N N . ASN A 1 687 ? 17.064 12.805 -16.307 1.00 79.56 687 ASN A N 1
ATOM 5707 C CA . ASN A 1 687 ? 17.706 12.473 -15.029 1.00 79.56 687 ASN A CA 1
ATOM 5708 C C . ASN A 1 687 ? 17.286 11.093 -14.483 1.00 79.56 687 ASN A C 1
ATOM 5710 O O . ASN A 1 687 ? 18.123 10.389 -13.915 1.00 79.56 687 ASN A O 1
ATOM 5714 N N . PHE A 1 688 ? 16.031 10.672 -14.676 1.00 85.56 688 PHE A N 1
ATOM 5715 C CA . PHE A 1 688 ? 15.571 9.331 -14.285 1.00 85.56 688 PHE A CA 1
ATOM 5716 C C . PHE A 1 688 ? 16.081 8.238 -15.228 1.00 85.56 688 PHE A C 1
ATOM 5718 O O . PHE A 1 688 ? 16.526 7.188 -14.756 1.00 85.56 688 PHE A O 1
ATOM 5725 N N . LYS A 1 689 ? 16.108 8.504 -16.539 1.00 86.50 689 LYS A N 1
ATOM 5726 C CA . LYS A 1 689 ? 16.695 7.601 -17.537 1.00 86.50 689 LYS A CA 1
ATOM 5727 C C . LYS A 1 689 ? 18.192 7.386 -17.273 1.00 86.50 689 LYS A C 1
ATOM 5729 O O . LYS A 1 689 ? 18.622 6.254 -17.076 1.00 86.50 689 LYS A O 1
ATOM 5734 N N . ASN A 1 690 ? 18.955 8.469 -17.098 1.00 86.19 690 ASN A N 1
ATOM 5735 C CA . ASN A 1 690 ? 20.377 8.440 -16.727 1.00 86.19 690 ASN A CA 1
ATOM 5736 C C . ASN A 1 690 ? 20.645 7.830 -15.336 1.00 86.19 690 ASN A C 1
ATOM 5738 O O . ASN A 1 690 ? 21.754 7.358 -15.077 1.00 86.19 690 ASN A O 1
ATOM 5742 N N . PHE A 1 691 ? 19.679 7.851 -14.410 1.00 86.00 691 PHE A N 1
ATOM 5743 C CA . PHE A 1 691 ? 19.801 7.137 -13.136 1.00 86.00 691 PHE A CA 1
ATOM 5744 C C . PHE A 1 691 ? 19.731 5.620 -13.350 1.00 86.00 691 PHE A C 1
ATOM 5746 O O . PHE A 1 691 ? 20.618 4.906 -12.883 1.00 86.00 691 PHE A O 1
ATOM 5753 N N . TRP A 1 692 ? 18.730 5.137 -14.088 1.00 88.25 692 TRP A N 1
ATOM 5754 C CA . TRP A 1 692 ? 18.538 3.708 -14.341 1.00 88.25 692 TRP A CA 1
ATOM 5755 C C . TRP A 1 692 ? 19.544 3.119 -15.345 1.00 88.25 692 TRP A C 1
ATOM 5757 O O . TRP A 1 692 ? 20.007 1.995 -15.148 1.00 88.25 692 TRP A O 1
ATOM 5767 N N . ASP A 1 693 ? 20.004 3.894 -16.333 1.00 87.12 693 ASP A N 1
ATOM 5768 C CA . ASP A 1 693 ? 21.037 3.477 -17.295 1.00 87.12 693 ASP A CA 1
ATOM 5769 C C . ASP A 1 693 ? 22.361 3.068 -16.627 1.00 87.12 693 ASP A C 1
ATOM 5771 O O . ASP A 1 693 ? 23.056 2.186 -17.133 1.00 87.12 693 ASP A O 1
ATOM 5775 N N . LYS A 1 694 ? 22.694 3.611 -15.447 1.00 87.69 694 LYS A N 1
ATOM 5776 C CA . LYS A 1 694 ? 23.866 3.181 -14.652 1.00 87.69 694 LYS A CA 1
ATOM 5777 C C . LYS A 1 694 ? 23.797 1.701 -14.262 1.00 87.69 694 LYS A C 1
ATOM 5779 O O . LYS A 1 694 ? 24.834 1.051 -14.126 1.00 87.69 694 LYS A O 1
ATOM 5784 N N . TYR A 1 695 ? 22.587 1.170 -14.107 1.00 87.06 695 TYR A N 1
ATOM 5785 C CA . TYR A 1 695 ? 22.321 -0.215 -13.731 1.00 87.06 695 TYR A CA 1
ATOM 5786 C C . TYR A 1 695 ? 21.990 -1.115 -14.939 1.00 87.06 695 TYR A C 1
ATOM 5788 O O . TYR A 1 695 ? 21.950 -2.333 -14.785 1.00 87.06 695 TYR A O 1
ATOM 5796 N N . SER A 1 696 ? 21.846 -0.561 -16.152 1.00 84.44 696 SER A N 1
ATOM 5797 C CA . SER A 1 696 ? 21.573 -1.308 -17.401 1.00 84.44 696 SER A CA 1
ATOM 5798 C C . SER A 1 696 ? 22.560 -2.455 -17.673 1.00 84.44 696 SER A C 1
ATOM 5800 O O . SER A 1 696 ? 22.187 -3.483 -18.240 1.00 84.44 696 SER A O 1
ATOM 5802 N N . SER A 1 697 ? 23.813 -2.299 -17.229 1.00 85.06 697 SER A N 1
ATOM 5803 C CA . SER A 1 697 ? 24.892 -3.294 -17.326 1.00 85.06 697 SER A CA 1
ATOM 5804 C C . SER A 1 697 ? 24.769 -4.474 -16.349 1.00 85.06 697 SER A C 1
ATOM 5806 O O . SER A 1 697 ? 25.539 -5.430 -16.447 1.00 85.06 697 SER A O 1
ATOM 5808 N N . LYS A 1 698 ? 23.816 -4.410 -15.412 1.00 88.25 698 LYS A N 1
ATOM 5809 C CA . LYS A 1 698 ? 23.525 -5.416 -14.384 1.00 88.25 698 LYS A CA 1
ATOM 5810 C C . LYS A 1 698 ? 22.018 -5.707 -14.332 1.00 88.25 698 LYS A C 1
ATOM 5812 O O . LYS A 1 698 ? 21.345 -5.272 -13.395 1.00 88.25 698 LYS A O 1
ATOM 5817 N N . PRO A 1 699 ? 21.460 -6.399 -15.344 1.00 89.38 699 PRO A N 1
ATOM 5818 C CA . PRO A 1 699 ? 20.042 -6.745 -15.400 1.00 89.38 699 PRO A CA 1
ATOM 5819 C C . PRO A 1 699 ? 19.736 -7.920 -14.449 1.00 89.38 699 PRO A C 1
ATOM 5821 O O . PRO A 1 699 ? 19.440 -9.037 -14.874 1.00 89.38 699 PRO A O 1
ATOM 5824 N N . ASP A 1 700 ? 19.838 -7.664 -13.145 1.00 90.75 700 ASP A N 1
ATOM 5825 C CA . ASP A 1 700 ? 19.692 -8.639 -12.063 1.00 90.75 700 ASP A CA 1
ATOM 5826 C C . ASP A 1 700 ? 18.708 -8.167 -10.973 1.00 90.75 700 ASP A C 1
ATOM 5828 O O . ASP A 1 700 ? 18.227 -7.031 -10.967 1.00 90.75 700 ASP A O 1
ATOM 5832 N N . THR A 1 701 ? 18.362 -9.059 -10.045 1.00 89.25 701 THR A N 1
ATOM 5833 C CA . THR A 1 701 ? 17.395 -8.781 -8.970 1.00 89.25 701 THR A CA 1
ATOM 5834 C C . THR A 1 701 ? 17.910 -7.776 -7.936 1.00 89.25 701 THR A C 1
ATOM 5836 O O . THR A 1 701 ? 17.099 -7.055 -7.354 1.00 89.25 701 THR A O 1
ATOM 5839 N N . ASN A 1 702 ? 19.230 -7.659 -7.747 1.00 90.12 702 ASN A N 1
ATOM 5840 C CA . ASN A 1 702 ? 19.828 -6.659 -6.860 1.00 90.12 702 ASN A CA 1
ATOM 5841 C C . ASN A 1 702 ? 19.591 -5.248 -7.415 1.00 90.12 702 ASN A C 1
ATOM 5843 O O . ASN A 1 702 ? 19.118 -4.372 -6.689 1.00 90.12 702 ASN A O 1
ATOM 5847 N N . THR A 1 703 ? 19.807 -5.056 -8.720 1.00 90.62 703 THR A N 1
ATOM 5848 C CA . THR A 1 703 ? 19.426 -3.843 -9.458 1.00 90.62 703 THR A CA 1
ATOM 5849 C C . THR A 1 703 ? 17.931 -3.542 -9.326 1.00 90.62 703 THR A C 1
ATOM 5851 O O . THR A 1 703 ? 17.573 -2.432 -8.941 1.00 90.62 703 THR A O 1
ATOM 5854 N N . MET A 1 704 ? 17.051 -4.520 -9.577 1.00 90.19 704 MET A N 1
ATOM 5855 C CA . MET A 1 704 ? 15.590 -4.318 -9.541 1.00 90.19 704 MET A CA 1
ATOM 5856 C C . MET A 1 704 ? 15.052 -3.893 -8.167 1.00 90.19 704 MET A C 1
ATOM 5858 O O . MET A 1 704 ? 14.046 -3.195 -8.098 1.00 90.19 704 MET A O 1
ATOM 5862 N N . MET A 1 705 ? 15.698 -4.309 -7.074 1.00 91.81 705 MET A N 1
ATOM 5863 C CA . MET A 1 705 ? 15.305 -3.941 -5.703 1.00 91.81 705 MET A CA 1
ATOM 5864 C C . MET A 1 705 ? 16.198 -2.839 -5.096 1.00 91.81 705 MET A C 1
ATOM 5866 O O . MET A 1 705 ? 16.020 -2.479 -3.928 1.00 91.81 705 MET A O 1
ATOM 5870 N N . LEU A 1 706 ? 17.170 -2.333 -5.872 1.00 89.12 706 LEU A N 1
ATOM 5871 C CA . LEU A 1 706 ? 18.266 -1.436 -5.473 1.00 89.12 706 LEU A CA 1
ATOM 5872 C C . LEU A 1 706 ? 18.931 -1.837 -4.141 1.00 89.12 706 LEU A C 1
ATOM 5874 O O . LEU A 1 706 ? 19.283 -0.995 -3.304 1.00 89.12 706 LEU A O 1
ATOM 5878 N N . ASN A 1 707 ? 19.116 -3.145 -3.957 1.00 89.62 707 ASN A N 1
ATOM 5879 C CA . ASN A 1 707 ? 19.543 -3.772 -2.712 1.00 89.62 707 ASN A CA 1
ATOM 5880 C C . ASN A 1 707 ? 20.635 -4.814 -2.985 1.00 89.62 707 ASN A C 1
ATOM 5882 O O . ASN A 1 707 ? 20.439 -5.708 -3.797 1.00 89.62 707 ASN A O 1
ATOM 5886 N N . SER A 1 708 ? 21.764 -4.731 -2.277 1.00 88.12 708 SER A N 1
ATOM 5887 C CA . SER A 1 708 ? 22.918 -5.631 -2.444 1.00 88.12 708 SER A CA 1
ATOM 5888 C C . SER A 1 708 ? 22.708 -7.056 -1.910 1.00 88.12 708 SER A C 1
ATOM 5890 O O . SER A 1 708 ? 23.650 -7.844 -1.888 1.00 88.12 708 SER A O 1
ATOM 5892 N N . SER A 1 709 ? 21.521 -7.357 -1.390 1.00 87.75 709 SER A N 1
ATOM 5893 C CA . SER A 1 709 ? 21.103 -8.676 -0.911 1.00 87.75 709 SER A CA 1
ATOM 5894 C C . SER A 1 709 ? 19.630 -8.898 -1.271 1.00 87.75 709 SER A C 1
ATOM 5896 O O . SER A 1 709 ? 18.804 -9.198 -0.411 1.00 87.75 709 SER A O 1
ATOM 5898 N N . ALA A 1 710 ? 19.265 -8.677 -2.538 1.00 87.75 710 ALA A N 1
ATOM 5899 C CA . ALA A 1 710 ? 17.894 -8.887 -3.006 1.00 87.75 710 ALA A CA 1
ATOM 5900 C C . ALA A 1 710 ? 17.463 -10.361 -2.932 1.00 87.75 710 ALA A C 1
ATOM 5902 O O . ALA A 1 710 ? 16.274 -10.632 -2.804 1.00 87.75 710 ALA A O 1
ATOM 5903 N N . GLU A 1 711 ? 18.409 -11.302 -2.931 1.00 88.94 711 GLU A N 1
ATOM 5904 C CA . GLU A 1 711 ? 18.175 -12.729 -2.659 1.00 88.94 711 GLU A CA 1
ATOM 5905 C C . GLU A 1 711 ? 17.439 -12.991 -1.329 1.00 88.94 711 GLU A C 1
ATOM 5907 O O . GLU A 1 711 ? 16.583 -13.871 -1.278 1.00 88.94 711 GLU A O 1
ATOM 5912 N N . ASP A 1 712 ? 17.669 -12.171 -0.291 1.00 87.94 712 ASP A N 1
ATOM 5913 C CA . ASP A 1 712 ? 16.958 -12.259 0.998 1.00 87.94 712 ASP A CA 1
ATOM 5914 C C . ASP A 1 712 ? 15.464 -11.889 0.891 1.00 87.94 712 ASP A C 1
ATOM 5916 O O . ASP A 1 712 ? 14.698 -12.125 1.825 1.00 87.94 712 ASP A O 1
ATOM 5920 N N . LEU A 1 713 ? 15.055 -11.214 -0.190 1.00 91.19 713 LEU A N 1
ATOM 5921 C CA . LEU A 1 713 ? 13.784 -10.490 -0.289 1.00 91.19 713 LEU A CA 1
ATOM 5922 C C . LEU A 1 713 ? 12.925 -10.921 -1.481 1.00 91.19 713 LEU A C 1
ATOM 5924 O O . LEU A 1 713 ? 11.710 -11.005 -1.334 1.00 91.19 713 LEU A O 1
ATOM 5928 N N . GLU A 1 714 ? 13.520 -11.162 -2.652 1.00 94.19 714 GLU A N 1
ATOM 5929 C CA . GLU A 1 714 ? 12.823 -11.164 -3.947 1.00 94.19 714 GLU A CA 1
ATOM 5930 C C . GLU A 1 714 ? 11.655 -12.146 -3.994 1.00 94.19 714 GLU A C 1
ATOM 5932 O O . GLU A 1 714 ? 10.544 -11.751 -4.340 1.00 94.19 714 GLU A O 1
ATOM 5937 N N . SER A 1 715 ? 11.886 -13.400 -3.606 1.00 91.25 715 SER A N 1
ATOM 5938 C CA . SER A 1 715 ? 10.888 -14.468 -3.694 1.00 91.25 715 SER A CA 1
ATOM 5939 C C . SER A 1 715 ? 9.687 -14.224 -2.777 1.00 91.25 715 SER A C 1
ATOM 5941 O O . SER A 1 715 ? 8.548 -14.474 -3.170 1.00 91.25 715 SER A O 1
ATOM 5943 N N . SER A 1 716 ? 9.930 -13.692 -1.577 1.00 92.50 716 SER A N 1
ATOM 5944 C CA . SER A 1 716 ? 8.886 -13.400 -0.590 1.00 92.50 716 SER A CA 1
ATOM 5945 C C . SER A 1 716 ? 8.163 -12.075 -0.858 1.00 92.50 716 SER A C 1
ATOM 5947 O O . SER A 1 716 ? 6.941 -12.035 -0.759 1.00 92.50 716 SER A O 1
ATOM 5949 N N . ASP A 1 717 ? 8.865 -11.038 -1.324 1.00 97.75 717 ASP A N 1
ATOM 5950 C CA . ASP A 1 717 ? 8.270 -9.795 -1.832 1.00 97.75 717 ASP A CA 1
ATOM 5951 C C . ASP A 1 717 ? 7.379 -10.069 -3.054 1.00 97.75 717 ASP A C 1
ATOM 5953 O O . ASP A 1 717 ? 6.240 -9.609 -3.112 1.00 97.75 717 ASP A O 1
ATOM 5957 N N . ARG A 1 718 ? 7.852 -10.887 -4.002 1.00 97.81 718 ARG A N 1
ATOM 5958 C CA . ARG A 1 718 ? 7.071 -11.290 -5.175 1.00 97.81 718 ARG A CA 1
ATOM 5959 C C . ARG A 1 718 ? 5.842 -12.114 -4.793 1.00 97.81 718 ARG A C 1
ATOM 5961 O O . ARG A 1 718 ? 4.773 -11.870 -5.346 1.00 97.81 718 ARG A O 1
ATOM 5968 N N . ALA A 1 719 ? 5.958 -13.037 -3.837 1.00 94.50 719 ALA A N 1
ATOM 5969 C CA . ALA A 1 719 ? 4.821 -13.811 -3.336 1.00 94.50 719 ALA A CA 1
ATOM 5970 C C . ALA A 1 719 ? 3.797 -12.947 -2.572 1.00 94.50 719 ALA A C 1
ATOM 5972 O O . ALA A 1 719 ? 2.594 -13.094 -2.796 1.00 94.50 719 ALA A O 1
ATOM 5973 N N . ASP A 1 720 ? 4.249 -12.021 -1.719 1.00 96.69 720 ASP A N 1
ATOM 5974 C CA . ASP A 1 720 ? 3.388 -11.062 -1.010 1.00 96.69 720 ASP A CA 1
ATOM 5975 C C . ASP A 1 720 ? 2.571 -10.208 -2.000 1.00 96.69 720 ASP A C 1
ATOM 5977 O O . ASP A 1 720 ? 1.364 -10.041 -1.828 1.00 96.69 720 ASP A O 1
ATOM 5981 N N . ILE A 1 721 ? 3.211 -9.702 -3.062 1.00 98.12 721 ILE A N 1
ATOM 5982 C CA . ILE A 1 721 ? 2.548 -8.894 -4.094 1.00 98.12 721 ILE A CA 1
ATOM 5983 C C . ILE A 1 721 ? 1.588 -9.741 -4.941 1.00 98.12 721 ILE A C 1
ATOM 5985 O O . ILE A 1 721 ? 0.414 -9.390 -5.060 1.00 98.12 721 ILE A O 1
ATOM 5989 N N . LEU A 1 722 ? 2.030 -10.877 -5.491 1.00 96.44 722 LEU A N 1
ATOM 5990 C CA . LEU A 1 722 ? 1.189 -11.714 -6.359 1.00 96.44 722 LEU A CA 1
ATOM 5991 C C . LEU A 1 722 ? -0.031 -12.290 -5.618 1.00 96.44 722 LEU A C 1
ATOM 5993 O O . LEU A 1 722 ? -1.120 -12.322 -6.180 1.00 96.44 722 LEU A O 1
ATOM 5997 N N . SER A 1 723 ? 0.105 -12.651 -4.335 1.00 94.50 723 SER A N 1
ATOM 5998 C CA . SER A 1 723 ? -1.016 -13.107 -3.487 1.00 94.50 723 SER A CA 1
ATOM 5999 C C . SER A 1 723 ? -1.972 -11.987 -3.030 1.00 94.50 723 SER A C 1
ATOM 6001 O O . SER A 1 723 ? -2.873 -12.214 -2.213 1.00 94.50 723 SER A O 1
ATOM 6003 N N . SER A 1 724 ? -1.799 -10.770 -3.555 1.00 94.69 724 SER A N 1
ATOM 6004 C CA . SER A 1 724 ? -2.733 -9.649 -3.403 1.00 94.69 724 SER A CA 1
ATOM 6005 C C . SER A 1 724 ? -3.488 -9.291 -4.691 1.00 94.69 724 SER A C 1
ATOM 6007 O O . SER A 1 724 ? -4.423 -8.496 -4.640 1.00 94.69 724 SER A O 1
ATOM 6009 N N . LEU A 1 725 ? -3.121 -9.884 -5.832 1.00 96.44 725 LEU A N 1
ATOM 6010 C CA . LEU A 1 725 ? -3.787 -9.654 -7.115 1.00 96.44 725 LEU A CA 1
ATOM 6011 C C . LEU A 1 725 ? -5.061 -10.512 -7.254 1.00 96.44 725 LEU A C 1
ATOM 6013 O O . LEU A 1 725 ? -5.147 -11.588 -6.656 1.00 96.44 725 LEU A O 1
ATOM 6017 N N . PRO A 1 726 ? -6.053 -10.078 -8.057 1.00 93.44 726 PRO A N 1
ATOM 6018 C CA . PRO A 1 726 ? -7.197 -10.916 -8.406 1.00 93.44 726 PRO A CA 1
ATOM 6019 C C . PRO A 1 726 ? -6.793 -12.060 -9.351 1.00 93.44 726 PRO A C 1
ATOM 6021 O O . PRO A 1 726 ? -5.711 -12.064 -9.936 1.00 93.44 726 PRO A O 1
ATOM 6024 N N . VAL A 1 727 ? -7.699 -13.021 -9.554 1.00 92.12 727 VAL A N 1
ATOM 6025 C CA . VAL A 1 727 ? -7.499 -14.128 -10.504 1.00 92.12 727 VAL A CA 1
ATOM 6026 C C . VAL A 1 727 ? -7.383 -13.592 -11.937 1.00 92.12 727 VAL A C 1
ATOM 6028 O O . VAL A 1 727 ? -8.306 -12.956 -12.445 1.00 92.12 727 VAL A O 1
ATOM 6031 N N . LEU A 1 728 ? -6.259 -13.886 -12.599 1.00 96.25 728 LEU A N 1
ATOM 6032 C CA . LEU A 1 728 ? -5.918 -13.363 -13.931 1.00 96.25 728 LEU A CA 1
ATOM 6033 C C . LEU A 1 728 ? -6.351 -14.273 -15.093 1.00 96.25 728 LEU A C 1
ATOM 6035 O O . LEU A 1 728 ? -6.133 -13.937 -16.255 1.00 96.25 728 LEU A O 1
ATOM 6039 N N . THR A 1 729 ? -6.989 -15.413 -14.815 1.00 94.94 729 THR A N 1
ATOM 6040 C CA . THR A 1 729 ? -7.441 -16.352 -15.851 1.00 94.94 729 THR A CA 1
ATOM 6041 C C . THR A 1 729 ? -8.352 -15.665 -16.871 1.00 94.94 729 THR A C 1
ATOM 6043 O O . THR A 1 729 ? -9.389 -15.106 -16.518 1.00 94.94 729 THR A O 1
ATOM 6046 N N . ASN A 1 730 ? -7.968 -15.736 -18.149 1.00 95.69 730 ASN A N 1
ATOM 6047 C CA . ASN A 1 730 ? -8.612 -15.056 -19.283 1.00 95.69 730 ASN A CA 1
ATOM 6048 C C . ASN A 1 730 ? -8.563 -13.509 -19.258 1.00 95.69 730 ASN A C 1
ATOM 6050 O O . ASN A 1 730 ? -9.313 -12.878 -20.002 1.00 95.69 730 ASN A O 1
ATOM 6054 N N . LYS A 1 731 ? -7.692 -12.891 -18.447 1.00 98.06 731 LYS A N 1
ATOM 6055 C CA . LYS A 1 731 ? -7.520 -11.429 -18.353 1.00 98.06 731 LYS A CA 1
ATOM 6056 C C . LYS A 1 731 ? -6.329 -10.909 -19.158 1.00 98.06 731 LYS A C 1
ATOM 6058 O O . LYS A 1 731 ? -5.315 -11.599 -19.266 1.00 98.06 731 LYS A O 1
ATOM 6063 N N . ASP A 1 732 ? -6.440 -9.680 -19.662 1.00 98.75 732 ASP A N 1
ATOM 6064 C CA . ASP A 1 732 ? -5.318 -8.952 -20.269 1.00 98.75 732 ASP A CA 1
ATOM 6065 C C . ASP A 1 732 ? -4.595 -8.102 -19.216 1.00 98.75 732 ASP A C 1
ATOM 6067 O O . ASP A 1 732 ? -5.234 -7.361 -18.460 1.00 98.75 732 ASP A O 1
ATOM 6071 N N . VAL A 1 733 ? -3.266 -8.185 -19.183 1.00 98.81 733 VAL A N 1
ATOM 6072 C CA . VAL A 1 733 ? -2.417 -7.502 -18.198 1.00 98.81 733 VAL A CA 1
ATOM 6073 C C . VAL A 1 733 ? -1.414 -6.590 -18.899 1.00 98.81 733 VAL A C 1
ATOM 6075 O O . VAL A 1 733 ? -0.870 -6.945 -19.943 1.00 98.81 733 VAL A O 1
ATOM 6078 N N . VAL A 1 734 ? -1.104 -5.446 -18.294 1.00 98.81 734 VAL A N 1
ATOM 6079 C CA . VAL A 1 734 ? 0.085 -4.654 -18.631 1.00 98.81 734 VAL A CA 1
ATOM 6080 C C . VAL A 1 734 ? 0.967 -4.479 -17.391 1.00 98.81 734 VAL A C 1
ATOM 6082 O O . VAL A 1 734 ? 0.487 -4.062 -16.341 1.00 98.81 734 VAL A O 1
ATOM 6085 N N . ASP A 1 735 ? 2.245 -4.837 -17.512 1.00 98.75 735 ASP A N 1
ATOM 6086 C CA . ASP A 1 735 ? 3.300 -4.730 -16.495 1.00 98.75 735 ASP A CA 1
ATOM 6087 C C . ASP A 1 735 ? 4.203 -3.543 -16.889 1.00 98.75 735 ASP A C 1
ATOM 6089 O O . ASP A 1 735 ? 4.868 -3.579 -17.932 1.00 98.75 735 ASP A O 1
ATOM 6093 N N . ILE A 1 736 ? 4.150 -2.443 -16.126 1.00 98.50 736 ILE A N 1
ATOM 6094 C CA . ILE A 1 736 ? 4.801 -1.163 -16.468 1.00 98.50 736 ILE A CA 1
ATOM 6095 C C . ILE A 1 736 ? 5.902 -0.841 -15.456 1.00 98.50 736 ILE A C 1
ATOM 6097 O O . ILE A 1 736 ? 5.653 -0.769 -14.251 1.00 98.50 736 ILE A O 1
ATOM 6101 N N . GLY A 1 737 ? 7.124 -0.645 -15.962 1.00 97.62 737 GLY A N 1
ATOM 6102 C CA . GLY A 1 737 ? 8.340 -0.734 -15.147 1.00 97.62 737 GLY A CA 1
ATOM 6103 C C . GLY A 1 737 ? 8.704 -2.192 -14.844 1.00 97.62 737 GLY A C 1
ATOM 6104 O O . GLY A 1 737 ? 9.202 -2.503 -13.764 1.00 97.62 737 GLY A O 1
ATOM 6105 N N . ALA A 1 738 ? 8.405 -3.103 -15.778 1.00 97.69 738 ALA A N 1
ATOM 6106 C CA . ALA A 1 738 ? 8.559 -4.546 -15.600 1.00 97.69 738 ALA A CA 1
ATOM 6107 C C . ALA A 1 738 ? 10.024 -4.988 -15.419 1.00 97.69 738 ALA A C 1
ATOM 6109 O O . ALA A 1 738 ? 10.295 -6.096 -14.935 1.00 97.69 738 ALA A O 1
ATOM 6110 N N . GLY A 1 739 ? 10.977 -4.150 -15.845 1.00 97.81 739 GLY A N 1
ATOM 6111 C CA . GLY A 1 739 ? 12.402 -4.432 -15.829 1.00 97.81 739 GLY A CA 1
ATOM 6112 C C . GLY A 1 739 ? 12.727 -5.786 -16.457 1.00 97.81 739 GLY A C 1
ATOM 6113 O O . GLY A 1 739 ? 12.320 -6.094 -17.577 1.00 97.81 739 GLY A O 1
ATOM 6114 N N . ILE A 1 740 ? 13.445 -6.625 -15.706 1.00 97.25 740 ILE A N 1
ATOM 6115 C CA . ILE A 1 740 ? 13.848 -7.982 -16.120 1.00 97.25 740 ILE A CA 1
ATOM 6116 C C . ILE A 1 740 ? 12.716 -9.026 -16.040 1.00 97.25 740 ILE A C 1
ATOM 6118 O O . ILE A 1 740 ? 12.979 -10.226 -16.131 1.00 97.25 740 ILE A O 1
ATOM 6122 N N . GLY A 1 741 ? 11.468 -8.594 -15.838 1.00 97.81 741 GLY A N 1
ATOM 6123 C CA . GLY A 1 741 ? 10.273 -9.430 -15.963 1.00 97.81 741 GLY A CA 1
ATOM 6124 C C . GLY A 1 741 ? 9.939 -10.303 -14.763 1.00 97.81 741 GLY A C 1
ATOM 6125 O O . GLY A 1 741 ? 9.268 -11.316 -14.937 1.00 97.81 741 GLY A O 1
ATOM 6126 N N . ARG A 1 742 ? 10.403 -9.964 -13.548 1.00 97.56 742 ARG A N 1
ATOM 6127 C CA . ARG A 1 742 ? 10.203 -10.821 -12.358 1.00 97.56 742 ARG A CA 1
ATOM 6128 C C . ARG A 1 742 ? 8.726 -11.077 -12.031 1.00 97.56 742 ARG A C 1
ATOM 6130 O O . ARG A 1 742 ? 8.402 -12.165 -11.566 1.00 97.56 742 ARG A O 1
ATOM 6137 N N . PHE A 1 743 ? 7.853 -10.103 -12.297 1.00 98.50 743 PHE A N 1
ATOM 6138 C CA . PHE A 1 743 ? 6.401 -10.266 -12.198 1.00 98.50 743 PHE A CA 1
ATOM 6139 C C . PHE A 1 743 ? 5.813 -10.811 -13.498 1.00 98.50 743 PHE A C 1
ATOM 6141 O O . PHE A 1 743 ? 5.139 -11.835 -13.440 1.00 98.50 743 PHE A O 1
ATOM 6148 N N . THR A 1 744 ? 6.146 -10.207 -14.649 1.00 98.69 744 THR A N 1
ATOM 6149 C CA . THR A 1 744 ? 5.790 -10.674 -16.005 1.00 98.69 744 THR A CA 1
ATOM 6150 C C . THR A 1 744 ? 5.808 -12.203 -16.149 1.00 98.69 744 THR A C 1
ATOM 6152 O O . THR A 1 744 ? 4.822 -12.748 -16.635 1.00 98.69 744 THR A O 1
ATOM 6155 N N . THR A 1 745 ? 6.859 -12.899 -15.677 1.00 97.50 745 THR A N 1
ATOM 6156 C CA . THR A 1 745 ? 6.944 -14.376 -15.692 1.00 97.50 745 THR A CA 1
ATOM 6157 C C . THR A 1 745 ? 5.691 -15.036 -15.104 1.00 97.50 745 THR A C 1
ATOM 6159 O O . THR A 1 745 ? 5.045 -15.829 -15.777 1.00 97.50 745 THR A O 1
ATOM 6162 N N . VAL A 1 746 ? 5.322 -14.680 -13.868 1.00 97.44 746 VAL A N 1
ATOM 6163 C CA . VAL A 1 746 ? 4.237 -15.338 -13.115 1.00 97.44 746 VAL A CA 1
ATOM 6164 C C . VAL A 1 746 ? 2.860 -14.772 -13.476 1.00 97.44 746 VAL A C 1
ATOM 6166 O O . VAL A 1 746 ? 1.859 -15.483 -13.431 1.00 97.44 746 VAL A O 1
ATOM 6169 N N . LEU A 1 747 ? 2.789 -13.503 -13.896 1.00 97.88 747 LEU A N 1
ATOM 6170 C CA . LEU A 1 747 ? 1.570 -12.928 -14.474 1.00 97.88 747 LEU A CA 1
ATOM 6171 C C . LEU A 1 747 ? 1.161 -13.721 -15.730 1.00 97.88 747 LEU A C 1
ATOM 6173 O O . LEU A 1 747 ? 0.004 -14.116 -15.864 1.00 97.88 747 LEU A O 1
ATOM 6177 N N . ALA A 1 748 ? 2.123 -14.029 -16.603 1.00 98.25 748 ALA A N 1
ATOM 6178 C CA . ALA A 1 748 ? 1.909 -14.771 -17.843 1.00 98.25 748 ALA A CA 1
ATOM 6179 C C . ALA A 1 748 ? 1.580 -16.266 -17.650 1.00 98.25 748 ALA A C 1
ATOM 6181 O O . ALA A 1 748 ? 0.990 -16.861 -18.548 1.00 98.25 748 ALA A O 1
ATOM 6182 N N . GLU A 1 749 ? 1.865 -16.869 -16.489 1.00 95.94 749 GLU A N 1
ATOM 6183 C CA . GLU A 1 749 ? 1.433 -18.245 -16.168 1.00 95.94 749 GLU A CA 1
ATOM 6184 C C . GLU A 1 749 ? -0.100 -18.398 -16.112 1.00 95.94 749 GLU A C 1
ATOM 6186 O O . GLU A 1 749 ? -0.613 -19.511 -16.239 1.00 95.94 749 GLU A O 1
ATOM 6191 N N . THR A 1 750 ? -0.844 -17.304 -15.894 1.00 93.25 750 THR A N 1
ATOM 6192 C CA . THR A 1 750 ? -2.310 -17.344 -15.718 1.00 93.25 750 THR A CA 1
ATOM 6193 C C . THR A 1 750 ? -3.089 -16.293 -16.510 1.00 93.25 750 THR A C 1
ATOM 6195 O O . THR A 1 750 ? -4.265 -16.524 -16.799 1.00 93.25 750 THR A O 1
ATOM 6198 N N . ALA A 1 751 ? -2.470 -15.172 -16.887 1.00 97.62 751 ALA A N 1
ATOM 6199 C CA . ALA A 1 751 ? -3.065 -14.176 -17.773 1.00 97.62 751 ALA A CA 1
ATOM 6200 C C . ALA A 1 751 ? -3.329 -14.739 -19.178 1.00 97.62 751 ALA A C 1
ATOM 6202 O O . ALA A 1 751 ? -2.597 -15.595 -19.679 1.00 97.62 751 ALA A O 1
ATOM 6203 N N . ARG A 1 752 ? -4.342 -14.197 -19.866 1.00 98.12 752 ARG A N 1
ATOM 6204 C CA . ARG A 1 752 ? -4.544 -14.454 -21.301 1.00 98.12 752 ARG A CA 1
ATOM 6205 C C . ARG A 1 752 ? -3.356 -13.946 -22.110 1.00 98.12 752 ARG A C 1
ATOM 6207 O O . ARG A 1 752 ? -2.907 -14.609 -23.039 1.00 98.12 752 ARG A O 1
ATOM 6214 N N . TRP A 1 753 ? -2.893 -12.754 -21.750 1.00 98.38 753 TRP A N 1
ATOM 6215 C CA . TRP A 1 753 ? -1.860 -12.005 -22.442 1.00 98.38 753 TRP A CA 1
ATOM 6216 C C . TRP A 1 753 ? -1.253 -10.962 -21.500 1.00 98.38 753 TRP A C 1
ATOM 6218 O O . TRP A 1 753 ? -1.961 -10.407 -20.653 1.00 98.38 753 TRP A O 1
ATOM 6228 N N . VAL A 1 754 ? 0.044 -10.693 -21.657 1.00 98.75 754 VAL A N 1
ATOM 6229 C CA . VAL A 1 754 ? 0.772 -9.670 -20.896 1.00 98.75 754 VAL A CA 1
ATOM 6230 C C . VAL A 1 754 ? 1.532 -8.753 -21.851 1.00 98.75 754 VAL A C 1
ATOM 6232 O O . VAL A 1 754 ? 2.355 -9.226 -22.631 1.00 98.75 754 VAL A O 1
ATOM 6235 N N . LEU A 1 755 ? 1.335 -7.440 -21.755 1.00 98.62 755 LEU A N 1
ATOM 6236 C CA . LEU A 1 755 ? 2.281 -6.462 -22.295 1.00 98.62 755 LEU A CA 1
ATOM 6237 C C . LEU A 1 755 ? 3.284 -6.075 -21.205 1.00 98.62 755 LEU A C 1
ATOM 6239 O O . LEU A 1 755 ? 2.906 -5.542 -20.169 1.00 98.62 755 LEU A O 1
ATOM 6243 N N . SER A 1 756 ? 4.564 -6.340 -21.443 1.00 98.62 756 SER A N 1
ATOM 6244 C CA . SER A 1 756 ? 5.661 -6.053 -20.520 1.00 98.62 756 SER A CA 1
ATOM 6245 C C . SER A 1 756 ? 6.480 -4.865 -21.029 1.00 98.62 756 SER A C 1
ATOM 6247 O O . SER A 1 756 ? 7.013 -4.907 -22.144 1.00 98.62 756 SER A O 1
ATOM 6249 N N . THR A 1 757 ? 6.549 -3.786 -20.244 1.00 98.25 757 THR A N 1
ATOM 6250 C CA . THR A 1 757 ? 7.120 -2.498 -20.680 1.00 98.25 757 THR A CA 1
ATOM 6251 C C . THR A 1 757 ? 8.136 -1.927 -19.694 1.00 98.25 757 THR A C 1
ATOM 6253 O O . THR A 1 757 ? 7.932 -1.948 -18.478 1.00 98.25 757 THR A O 1
ATOM 6256 N N . ASP A 1 758 ? 9.241 -1.409 -20.229 1.00 97.75 758 ASP A N 1
ATOM 6257 C CA . ASP A 1 758 ? 10.305 -0.743 -19.477 1.00 97.75 758 ASP A CA 1
ATOM 6258 C C . ASP A 1 758 ? 11.124 0.152 -20.422 1.00 97.75 758 ASP A C 1
ATOM 6260 O O . ASP A 1 758 ? 11.293 -0.165 -21.602 1.00 97.75 758 ASP A O 1
ATOM 6264 N N . PHE A 1 759 ? 11.652 1.270 -19.927 1.00 93.75 759 PHE A N 1
ATOM 6265 C CA . PHE A 1 759 ? 12.445 2.207 -20.729 1.00 93.75 759 PHE A CA 1
ATOM 6266 C C . PHE A 1 759 ? 13.930 1.827 -20.889 1.00 93.75 759 PHE A C 1
ATOM 6268 O O . PHE A 1 759 ? 14.644 2.465 -21.667 1.00 93.75 759 PHE A O 1
ATOM 6275 N N . ILE A 1 760 ? 14.413 0.787 -20.200 1.00 93.62 760 ILE A N 1
ATOM 6276 C CA . ILE A 1 760 ? 15.777 0.265 -20.334 1.00 93.62 760 ILE A CA 1
ATOM 6277 C C . ILE A 1 760 ? 15.778 -0.961 -21.259 1.00 93.62 760 ILE A C 1
ATOM 6279 O O . ILE A 1 760 ? 15.365 -2.060 -20.885 1.00 93.62 760 ILE A O 1
ATOM 6283 N N . GLU A 1 761 ? 16.321 -0.794 -22.468 1.00 94.12 761 GLU A N 1
ATOM 6284 C CA . GLU A 1 761 ? 16.400 -1.849 -23.492 1.00 94.12 761 GLU A CA 1
ATOM 6285 C C . GLU A 1 761 ? 17.038 -3.150 -22.969 1.00 94.12 761 GLU A C 1
ATOM 6287 O O . GLU A 1 761 ? 16.533 -4.241 -23.235 1.00 94.12 761 GLU A O 1
ATOM 6292 N N . SER A 1 762 ? 18.115 -3.064 -22.176 1.00 95.25 762 SER A N 1
ATOM 6293 C CA . SER A 1 762 ? 18.780 -4.256 -21.631 1.00 95.25 762 SER A CA 1
ATOM 6294 C C . SER A 1 762 ? 17.935 -5.005 -20.595 1.00 95.25 762 SER A C 1
ATOM 6296 O O . SER A 1 762 ? 18.105 -6.216 -20.441 1.00 95.25 762 SER A O 1
ATOM 6298 N N . PHE A 1 763 ? 17.000 -4.327 -19.920 1.00 97.19 763 PHE A N 1
ATOM 6299 C CA . PHE A 1 763 ? 16.067 -4.964 -18.996 1.00 97.19 763 PHE A CA 1
ATOM 6300 C C . PHE A 1 763 ? 14.974 -5.709 -19.769 1.00 97.19 763 PHE A C 1
ATOM 6302 O O . PHE A 1 763 ? 14.795 -6.902 -19.524 1.00 97.19 763 PHE A O 1
ATOM 6309 N N . ILE A 1 764 ? 14.353 -5.083 -20.781 1.00 98.00 764 ILE A N 1
ATOM 6310 C CA . ILE A 1 764 ? 13.424 -5.770 -21.700 1.00 98.00 764 ILE A CA 1
ATOM 6311 C C . ILE A 1 764 ? 14.097 -6.948 -22.406 1.00 98.00 764 ILE A C 1
ATOM 6313 O O . ILE A 1 764 ? 13.513 -8.026 -22.493 1.00 98.00 764 ILE A O 1
ATOM 6317 N N . LYS A 1 765 ? 15.347 -6.804 -22.849 1.00 97.06 765 LYS A N 1
ATOM 6318 C CA . LYS A 1 765 ? 16.087 -7.922 -23.435 1.00 97.06 765 LYS A CA 1
ATOM 6319 C C . LYS A 1 765 ? 16.286 -9.063 -22.431 1.00 97.06 765 LYS A C 1
ATOM 6321 O O . LYS A 1 765 ? 16.089 -10.221 -22.788 1.00 97.06 765 LYS A O 1
ATOM 6326 N N . LYS A 1 766 ? 16.619 -8.772 -21.167 1.00 97.19 766 LYS A N 1
ATOM 6327 C CA . LYS A 1 766 ? 16.762 -9.821 -20.141 1.00 97.19 766 LYS A CA 1
ATOM 6328 C C . LYS A 1 766 ? 15.428 -10.470 -19.759 1.00 97.19 766 LYS A C 1
ATOM 6330 O O . LYS A 1 766 ? 15.391 -11.659 -19.448 1.00 97.19 766 LYS A O 1
ATOM 6335 N N . ASN A 1 767 ? 14.344 -9.706 -19.821 1.00 98.12 767 ASN A N 1
ATOM 6336 C CA . ASN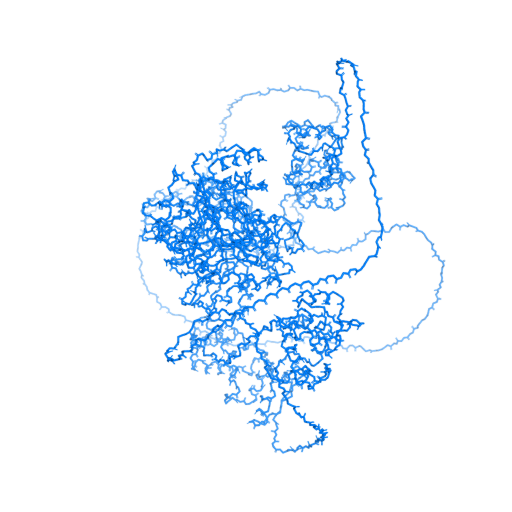 A 1 767 ? 12.970 -10.167 -19.658 1.00 98.12 767 ASN A CA 1
ATOM 6337 C C . ASN A 1 767 ? 12.583 -11.140 -20.787 1.00 98.12 767 ASN A C 1
ATOM 6339 O O . ASN A 1 767 ? 12.165 -12.259 -20.504 1.00 98.12 767 ASN A O 1
ATOM 6343 N N . GLN A 1 768 ? 12.863 -10.785 -22.047 1.00 98.06 768 GLN A N 1
ATOM 6344 C CA . GLN A 1 768 ? 12.727 -11.678 -23.203 1.00 98.06 768 GLN A CA 1
ATOM 6345 C C . GLN A 1 768 ? 13.577 -12.949 -23.057 1.00 98.06 768 GLN A C 1
ATOM 6347 O O . GLN A 1 768 ? 13.060 -14.042 -23.251 1.00 98.06 768 GLN A O 1
ATOM 6352 N N . GLU A 1 769 ? 14.856 -12.838 -22.675 1.00 96.94 769 GLU A N 1
ATOM 6353 C CA . GLU A 1 769 ? 15.736 -13.998 -22.437 1.00 96.94 769 GLU A CA 1
ATOM 6354 C C . GLU A 1 769 ? 15.169 -14.951 -21.369 1.00 96.94 769 GLU A C 1
ATOM 6356 O O . GLU A 1 769 ? 15.190 -16.166 -21.555 1.00 96.94 769 GLU A O 1
ATOM 6361 N N . ARG A 1 770 ? 14.645 -14.406 -20.263 1.00 95.38 770 ARG A N 1
ATOM 6362 C CA . ARG A 1 770 ? 14.027 -15.164 -19.163 1.00 95.38 770 ARG A CA 1
ATOM 6363 C C . ARG A 1 770 ? 12.728 -15.847 -19.596 1.00 95.38 770 ARG A C 1
ATOM 6365 O O . ARG A 1 770 ? 12.511 -17.022 -19.306 1.00 95.38 770 ARG A O 1
ATOM 6372 N N . ASN A 1 771 ? 11.870 -15.104 -20.285 1.00 96.62 771 ASN A N 1
ATOM 6373 C CA . ASN A 1 771 ? 10.488 -15.481 -20.569 1.00 96.62 771 ASN A CA 1
ATOM 6374 C C . ASN A 1 771 ? 10.280 -16.043 -21.989 1.00 96.62 771 ASN A C 1
ATOM 6376 O O . ASN A 1 771 ? 9.148 -16.303 -22.381 1.00 96.62 771 ASN A O 1
ATOM 6380 N N . ALA A 1 772 ? 11.355 -16.343 -22.730 1.00 95.31 772 ALA A N 1
ATOM 6381 C CA . ALA A 1 772 ? 11.341 -16.973 -24.062 1.00 95.31 772 ALA A CA 1
ATOM 6382 C C . ALA A 1 772 ? 10.672 -18.367 -24.135 1.00 95.31 772 ALA A C 1
ATOM 6384 O O . ALA A 1 772 ? 10.585 -18.956 -25.212 1.00 95.31 772 ALA A O 1
ATOM 6385 N N . HIS A 1 773 ? 10.232 -18.910 -22.998 1.00 93.88 773 HIS A N 1
ATOM 6386 C CA . HIS A 1 773 ? 9.476 -20.156 -22.880 1.00 93.88 773 HIS A CA 1
ATOM 6387 C C . HIS A 1 773 ? 7.948 -19.940 -22.808 1.00 93.88 773 HIS A C 1
ATOM 6389 O O . HIS A 1 773 ? 7.207 -20.919 -22.749 1.00 93.88 773 HIS A O 1
ATOM 6395 N N . LEU A 1 774 ? 7.480 -18.684 -22.816 1.00 90.94 774 LEU A N 1
ATOM 6396 C CA . LEU A 1 774 ? 6.073 -18.281 -22.716 1.00 90.94 774 LEU A CA 1
ATOM 6397 C C . LEU A 1 774 ? 5.641 -17.567 -24.009 1.00 90.94 774 LEU A C 1
ATOM 6399 O O . LEU A 1 774 ? 6.309 -16.640 -24.465 1.00 90.94 774 LEU A O 1
ATOM 6403 N N . GLY A 1 775 ? 4.528 -18.001 -24.610 1.00 94.62 775 GLY A N 1
ATOM 6404 C CA . GLY A 1 775 ? 4.046 -17.493 -25.907 1.00 94.62 775 GLY A CA 1
ATOM 6405 C C . GLY A 1 775 ? 3.123 -16.268 -25.838 1.00 94.62 775 GLY A C 1
ATOM 6406 O O . GLY A 1 775 ? 2.828 -15.663 -26.864 1.00 94.62 775 GLY A O 1
ATOM 6407 N N . ASN A 1 776 ? 2.661 -15.886 -24.644 1.00 97.94 776 ASN A N 1
ATOM 6408 C CA . ASN A 1 776 ? 1.595 -14.902 -24.415 1.00 97.94 776 ASN A CA 1
ATOM 6409 C C . ASN A 1 776 ? 2.089 -13.524 -23.922 1.00 97.94 776 ASN A C 1
ATOM 6411 O O . ASN A 1 776 ? 1.302 -12.764 -23.353 1.00 97.94 776 ASN A O 1
ATOM 6415 N N . ILE A 1 777 ? 3.369 -13.191 -24.129 1.00 98.44 777 ILE A N 1
ATOM 6416 C CA . ILE A 1 777 ? 3.965 -11.921 -23.685 1.00 98.44 777 ILE A CA 1
ATOM 6417 C C . ILE A 1 777 ? 4.385 -11.064 -24.884 1.00 98.44 777 ILE A C 1
ATOM 6419 O O . ILE A 1 777 ? 5.244 -11.460 -25.674 1.00 98.44 777 ILE A O 1
ATOM 6423 N N . ASN A 1 778 ? 3.843 -9.848 -24.965 1.00 98.25 778 ASN A N 1
ATOM 6424 C CA . ASN A 1 778 ? 4.374 -8.778 -25.805 1.00 98.25 778 ASN A CA 1
ATOM 6425 C C . ASN A 1 778 ? 5.388 -7.948 -25.007 1.00 98.25 778 ASN A C 1
ATOM 6427 O O . ASN A 1 778 ? 5.231 -7.745 -23.805 1.00 98.25 778 ASN A O 1
ATOM 6431 N N . TYR A 1 779 ? 6.396 -7.406 -25.688 1.00 98.00 779 TYR A N 1
ATOM 6432 C CA . TYR A 1 779 ? 7.451 -6.600 -25.073 1.00 98.00 779 TYR A CA 1
ATOM 6433 C C . TYR A 1 779 ? 7.563 -5.249 -25.768 1.00 98.00 779 TYR A C 1
ATOM 6435 O O . TYR A 1 779 ? 7.593 -5.200 -26.999 1.00 98.00 779 TYR A O 1
ATOM 6443 N N . GLN A 1 780 ? 7.695 -4.171 -24.998 1.00 96.56 780 GLN A N 1
ATOM 6444 C CA . GLN A 1 780 ? 7.914 -2.829 -25.533 1.00 96.56 780 GLN A CA 1
ATOM 6445 C C . GLN A 1 780 ? 8.989 -2.097 -24.730 1.00 96.56 780 GLN A C 1
ATOM 6447 O O . GLN A 1 780 ? 8.878 -1.950 -23.514 1.00 96.56 780 GLN A O 1
ATOM 6452 N N . VAL A 1 781 ? 10.012 -1.600 -25.427 1.00 95.50 781 VAL A N 1
ATOM 6453 C CA . VAL A 1 781 ? 10.938 -0.614 -24.860 1.00 95.50 781 VAL A CA 1
ATOM 6454 C C . VAL A 1 781 ? 10.277 0.756 -24.979 1.00 95.50 781 VAL A C 1
ATOM 6456 O O . VAL A 1 781 ? 9.932 1.174 -26.085 1.00 95.50 781 VAL A O 1
ATOM 6459 N N . GLY A 1 782 ? 10.062 1.446 -23.862 1.00 87.88 782 GLY A N 1
ATOM 6460 C CA . GLY A 1 782 ? 9.388 2.744 -23.866 1.00 87.88 782 GLY A CA 1
ATOM 6461 C C . GLY A 1 782 ? 9.141 3.309 -22.473 1.00 87.88 782 GLY A C 1
ATOM 6462 O O . GLY A 1 782 ? 9.127 2.578 -21.487 1.00 87.88 782 GLY A O 1
ATOM 6463 N N . ASP A 1 783 ? 8.958 4.626 -22.405 1.00 88.94 783 ASP A N 1
ATOM 6464 C CA . ASP A 1 783 ? 8.651 5.326 -21.159 1.00 88.94 783 ASP A CA 1
ATOM 6465 C C . ASP A 1 783 ? 7.179 5.164 -20.760 1.00 88.94 783 ASP A C 1
ATOM 6467 O O . ASP A 1 783 ? 6.296 5.193 -21.618 1.00 88.94 783 ASP A O 1
ATOM 6471 N N . ALA A 1 784 ? 6.906 5.059 -19.458 1.00 89.25 784 ALA A N 1
ATOM 6472 C CA . ALA A 1 784 ? 5.547 4.956 -18.930 1.00 89.25 784 ALA A CA 1
ATOM 6473 C C . ALA A 1 784 ? 4.693 6.205 -19.219 1.00 89.25 784 ALA A C 1
ATOM 6475 O O . ALA A 1 784 ? 3.484 6.078 -19.403 1.00 89.25 784 ALA A O 1
ATOM 6476 N N . VAL A 1 785 ? 5.311 7.390 -19.304 1.00 83.25 785 VAL A N 1
ATOM 6477 C CA . VAL A 1 785 ? 4.636 8.647 -19.679 1.00 83.25 785 VAL A CA 1
ATOM 6478 C C . VAL A 1 785 ? 4.317 8.676 -21.178 1.00 83.25 785 VAL A C 1
ATOM 6480 O O . VAL A 1 785 ? 3.285 9.192 -21.593 1.00 83.25 785 VAL A O 1
ATOM 6483 N N . GLY A 1 786 ? 5.175 8.070 -22.005 1.00 77.19 786 GLY A N 1
ATOM 6484 C CA . GLY A 1 786 ? 4.987 7.976 -23.456 1.00 77.19 786 GLY A CA 1
ATOM 6485 C C . GLY A 1 786 ? 4.118 6.801 -23.923 1.00 77.19 786 GLY A C 1
ATOM 6486 O O . GLY A 1 786 ? 3.850 6.691 -25.123 1.00 77.19 786 GLY A O 1
ATOM 6487 N N . LEU A 1 787 ? 3.702 5.907 -23.019 1.00 90.62 787 LEU A N 1
ATOM 6488 C CA . LEU A 1 787 ? 2.945 4.706 -23.362 1.00 90.62 787 LEU A CA 1
ATOM 6489 C C . LEU A 1 787 ? 1.556 5.072 -23.905 1.00 90.62 787 LEU A C 1
ATOM 6491 O O . LEU A 1 787 ? 0.818 5.856 -23.315 1.00 90.62 787 LEU A O 1
ATOM 6495 N N . LYS A 1 788 ? 1.177 4.465 -25.033 1.00 90.19 788 LYS A N 1
ATOM 6496 C CA . LYS A 1 788 ? -0.15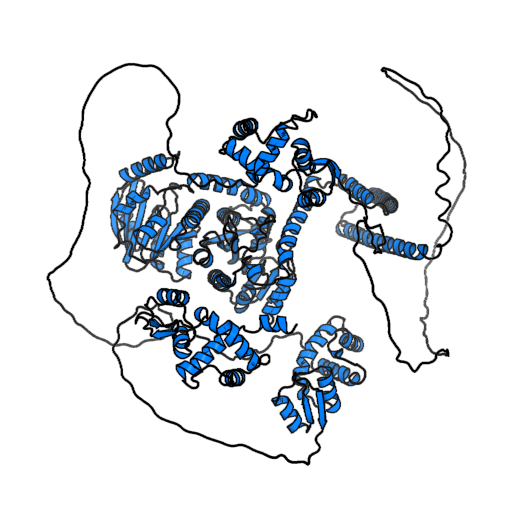1 4.603 -25.639 1.00 90.19 788 LYS A CA 1
ATOM 6497 C C . LYS A 1 788 ? -0.755 3.220 -25.835 1.00 90.19 788 LYS A C 1
ATOM 6499 O O . LYS A 1 788 ? -0.136 2.357 -26.449 1.00 90.19 788 LYS A O 1
ATOM 6504 N N . MET A 1 789 ? -1.964 3.036 -25.320 1.00 94.12 789 MET A N 1
ATOM 6505 C CA . MET A 1 789 ? -2.785 1.835 -25.471 1.00 94.12 789 MET A CA 1
ATOM 6506 C C . MET A 1 789 ? -4.233 2.254 -25.726 1.00 94.12 789 MET A C 1
ATOM 6508 O O . MET A 1 789 ? -4.630 3.376 -25.399 1.00 94.12 789 MET A O 1
ATOM 6512 N N . GLU A 1 790 ? -5.016 1.353 -26.313 1.00 95.56 790 GLU A N 1
ATOM 6513 C CA . GLU A 1 790 ? -6.439 1.569 -26.584 1.00 95.56 790 GLU A CA 1
ATOM 6514 C C . GLU A 1 790 ? -7.250 1.745 -25.285 1.00 95.56 790 GLU A C 1
ATOM 6516 O O . GLU A 1 790 ? -6.860 1.296 -24.201 1.00 95.56 790 GLU A O 1
ATOM 6521 N N . ASN A 1 791 ? -8.407 2.397 -25.386 1.00 96.75 791 ASN A N 1
ATOM 6522 C CA . ASN A 1 791 ? -9.320 2.586 -24.259 1.00 96.75 791 ASN A CA 1
ATOM 6523 C C . ASN A 1 791 ? -9.977 1.249 -23.886 1.00 96.75 791 ASN A C 1
ATOM 6525 O O . ASN A 1 791 ? -10.372 0.494 -24.771 1.00 96.75 791 ASN A O 1
ATOM 6529 N N . SER A 1 792 ? -10.159 0.964 -22.593 1.00 97.44 792 SER A N 1
ATOM 6530 C CA . SER A 1 792 ? -10.767 -0.302 -22.127 1.00 97.44 792 SER A CA 1
ATOM 6531 C C . SER A 1 792 ? -10.130 -1.572 -22.744 1.00 97.44 792 SER A C 1
ATOM 6533 O O . SER A 1 792 ? -10.813 -2.547 -23.076 1.00 97.44 792 SER A O 1
ATOM 6535 N N . SER A 1 793 ? -8.805 -1.565 -22.891 1.00 98.12 793 SER A N 1
ATOM 6536 C CA . SER A 1 793 ? -7.998 -2.607 -23.540 1.00 98.12 793 SER A CA 1
ATOM 6537 C C . SER A 1 793 ? -7.371 -3.620 -22.580 1.00 98.12 793 SER A C 1
ATOM 6539 O O . SER A 1 793 ? -6.985 -4.700 -23.021 1.00 98.12 793 SER A O 1
ATOM 6541 N N . VAL A 1 794 ? -7.314 -3.321 -21.278 1.00 98.69 794 VAL A N 1
ATOM 6542 C CA . VAL A 1 794 ? -6.721 -4.201 -20.254 1.00 98.69 794 VAL A CA 1
ATOM 6543 C C . VAL A 1 794 ? -7.631 -4.394 -19.041 1.00 98.69 794 VAL A C 1
ATOM 6545 O O . VAL A 1 794 ? -8.497 -3.570 -18.741 1.00 98.69 794 VAL A O 1
ATOM 6548 N N . ASP A 1 795 ? -7.433 -5.504 -18.332 1.00 98.81 795 ASP A N 1
ATOM 6549 C CA . ASP A 1 795 ? -8.131 -5.850 -17.089 1.00 98.81 795 ASP A CA 1
ATOM 6550 C C . ASP A 1 795 ? -7.279 -5.592 -15.838 1.00 98.81 795 ASP A C 1
ATOM 6552 O O . ASP A 1 795 ? -7.838 -5.364 -14.766 1.00 98.81 795 ASP A O 1
ATOM 6556 N N . LEU A 1 796 ? -5.948 -5.617 -15.965 1.00 98.88 796 LEU A N 1
ATOM 6557 C CA . LEU A 1 796 ? -5.003 -5.247 -14.910 1.00 98.88 796 LEU A CA 1
ATOM 6558 C C . LEU A 1 796 ? -3.915 -4.315 -15.458 1.00 98.88 796 LEU A C 1
ATOM 6560 O O . LEU A 1 796 ? -3.160 -4.696 -16.350 1.00 98.88 796 LEU A O 1
ATOM 6564 N N . VAL A 1 797 ? -3.789 -3.130 -14.858 1.00 98.88 797 VAL A N 1
ATOM 6565 C CA . VAL A 1 797 ? -2.582 -2.294 -14.938 1.00 98.88 797 VAL A CA 1
ATOM 6566 C C . VAL A 1 797 ? -1.743 -2.595 -13.699 1.00 98.88 797 VAL A C 1
ATOM 6568 O O . VAL A 1 797 ? -2.142 -2.272 -12.581 1.00 98.88 797 VAL A O 1
ATOM 6571 N N . PHE A 1 798 ? -0.599 -3.244 -13.882 1.00 98.94 798 PHE A N 1
ATOM 6572 C CA . PHE A 1 798 ? 0.302 -3.643 -12.808 1.00 98.94 798 PHE A CA 1
ATOM 6573 C C . PHE A 1 798 ? 1.568 -2.783 -12.814 1.00 98.94 798 PHE A C 1
ATOM 6575 O O . PHE A 1 798 ? 2.231 -2.638 -13.841 1.00 98.94 798 PHE A O 1
ATOM 6582 N N . THR A 1 799 ? 1.924 -2.243 -11.648 1.00 98.62 799 THR A N 1
ATOM 6583 C CA . THR A 1 799 ? 3.215 -1.585 -11.410 1.00 98.62 799 THR A CA 1
ATOM 6584 C C . THR A 1 799 ? 3.796 -1.985 -10.053 1.00 98.62 799 THR A C 1
ATOM 6586 O O . THR A 1 799 ? 3.069 -2.343 -9.117 1.00 98.62 799 THR A O 1
ATOM 6589 N N . ASN A 1 800 ? 5.123 -1.903 -9.931 1.00 98.00 800 ASN A N 1
ATOM 6590 C CA . ASN A 1 800 ? 5.840 -2.068 -8.669 1.00 98.00 800 ASN A CA 1
ATOM 6591 C C . ASN A 1 800 ? 7.135 -1.234 -8.679 1.00 98.00 800 ASN A C 1
ATOM 6593 O O . ASN A 1 800 ? 8.119 -1.657 -9.280 1.00 98.00 800 ASN A O 1
ATOM 6597 N N . TRP A 1 801 ? 7.147 -0.121 -7.939 1.00 98.06 801 TRP A N 1
ATOM 6598 C CA . TRP A 1 801 ? 8.162 0.943 -7.947 1.00 98.06 801 TRP A CA 1
ATOM 6599 C C . TRP A 1 801 ? 8.263 1.664 -9.300 1.00 98.06 801 TRP A C 1
ATOM 6601 O O . TRP A 1 801 ? 9.277 1.571 -9.987 1.00 98.06 801 TRP A O 1
ATOM 6611 N N . LEU A 1 802 ? 7.221 2.415 -9.666 1.00 97.50 802 LEU A N 1
ATOM 6612 C CA . LEU A 1 802 ? 7.206 3.237 -10.882 1.00 97.50 802 LEU A CA 1
ATOM 6613 C C . LEU A 1 802 ? 6.994 4.722 -10.565 1.00 97.50 802 LEU A C 1
ATOM 6615 O O . LEU A 1 802 ? 7.771 5.566 -11.009 1.00 97.50 802 LEU A O 1
ATOM 6619 N N . MET A 1 803 ? 5.992 5.062 -9.754 1.00 97.31 803 MET A N 1
ATOM 6620 C CA . MET A 1 803 ? 5.588 6.452 -9.513 1.00 97.31 803 MET A CA 1
ATOM 6621 C C . MET A 1 803 ? 6.605 7.216 -8.663 1.00 97.31 803 MET A C 1
ATOM 6623 O O . MET A 1 803 ? 6.717 8.433 -8.792 1.00 97.31 803 MET A O 1
ATOM 6627 N N . MET A 1 804 ? 7.431 6.531 -7.869 1.00 95.88 804 MET A N 1
ATOM 6628 C CA . MET A 1 804 ? 8.619 7.119 -7.238 1.00 95.88 804 MET A CA 1
ATOM 6629 C C . MET A 1 804 ? 9.707 7.579 -8.237 1.00 95.88 804 MET A C 1
ATOM 6631 O O . MET A 1 804 ? 10.630 8.286 -7.833 1.00 95.88 804 MET A O 1
ATOM 6635 N N . TYR A 1 805 ? 9.599 7.239 -9.527 1.00 95.38 805 TYR A N 1
ATOM 6636 C CA . TYR A 1 805 ? 10.454 7.739 -10.619 1.00 95.38 805 TYR A CA 1
ATOM 6637 C C . TYR A 1 805 ? 9.734 8.721 -11.565 1.00 95.38 805 TYR A C 1
ATOM 6639 O O . TYR A 1 805 ? 10.327 9.209 -12.529 1.00 95.38 805 TYR A O 1
ATOM 6647 N N . LEU A 1 806 ? 8.474 9.042 -11.260 1.00 94.88 806 LEU A N 1
ATOM 6648 C CA . LEU A 1 806 ? 7.669 10.057 -11.932 1.00 94.88 806 LEU A CA 1
ATOM 6649 C C . LEU A 1 806 ? 7.565 11.309 -11.051 1.00 94.88 806 LEU A C 1
ATOM 6651 O O . LEU A 1 806 ? 7.484 11.220 -9.823 1.00 94.88 806 LEU A O 1
ATOM 6655 N N . SER A 1 807 ? 7.519 12.484 -11.669 1.00 94.69 807 SER A N 1
ATOM 6656 C CA . SER A 1 807 ? 7.117 13.735 -11.016 1.00 94.69 807 SER A CA 1
ATOM 6657 C C . SER A 1 807 ? 5.614 13.744 -10.701 1.00 94.69 807 SER A C 1
ATOM 6659 O O . SER A 1 807 ? 4.882 12.828 -11.077 1.00 94.69 807 SER A O 1
ATOM 6661 N N . ASP A 1 808 ? 5.126 14.754 -9.977 1.00 95.06 808 ASP A N 1
ATOM 6662 C CA . ASP A 1 808 ? 3.716 14.811 -9.555 1.00 95.06 808 ASP A CA 1
ATOM 6663 C C . ASP A 1 808 ? 2.759 14.936 -10.754 1.00 95.06 808 ASP A C 1
ATOM 6665 O O . ASP A 1 808 ? 1.742 14.250 -10.802 1.00 95.06 808 ASP A O 1
ATOM 6669 N N . ALA A 1 809 ? 3.134 15.726 -11.765 1.00 95.12 809 ALA A N 1
ATOM 6670 C CA . ALA A 1 809 ? 2.401 15.853 -13.026 1.00 95.12 809 ALA A CA 1
ATOM 6671 C C . ALA A 1 809 ? 2.308 14.514 -13.779 1.00 95.12 809 ALA A C 1
ATOM 6673 O O . ALA A 1 809 ? 1.217 14.059 -14.111 1.00 95.12 809 ALA A O 1
ATOM 6674 N N . GLU A 1 810 ? 3.444 13.841 -13.963 1.00 95.88 810 GLU A N 1
ATOM 6675 C CA . GLU A 1 810 ? 3.529 12.536 -14.634 1.00 95.88 810 GLU A CA 1
ATOM 6676 C C . GLU A 1 810 ? 2.813 11.427 -13.842 1.00 95.88 810 GLU A C 1
ATOM 6678 O O . GLU A 1 810 ? 2.249 10.507 -14.425 1.00 95.88 810 GLU A O 1
ATOM 6683 N N . THR A 1 811 ? 2.790 11.526 -12.508 1.00 97.81 811 THR A N 1
ATOM 6684 C CA . THR A 1 811 ? 2.017 10.626 -11.634 1.00 97.81 811 THR A CA 1
ATOM 6685 C C . THR A 1 811 ? 0.518 10.805 -11.879 1.00 97.81 811 THR A C 1
ATOM 6687 O O . THR A 1 811 ? -0.194 9.817 -12.037 1.00 97.81 811 THR A O 1
ATOM 6690 N N . VAL A 1 812 ? 0.021 12.045 -11.946 1.00 97.88 812 VAL A N 1
ATOM 6691 C CA . VAL A 1 812 ? -1.395 12.322 -12.248 1.00 97.88 812 VAL A CA 1
ATOM 6692 C C . VAL A 1 812 ? -1.753 11.861 -13.666 1.00 97.88 812 VAL A C 1
ATOM 6694 O O . VAL A 1 812 ? -2.773 11.196 -13.847 1.00 97.88 812 VAL A O 1
ATOM 6697 N N . GLU A 1 813 ? -0.899 12.136 -14.656 1.00 96.50 813 GLU A N 1
ATOM 6698 C CA . GLU A 1 813 ? -1.072 11.688 -16.046 1.00 96.50 813 GLU A CA 1
ATOM 6699 C C . GLU A 1 813 ? -1.135 10.158 -16.151 1.00 96.50 813 GLU A C 1
ATOM 6701 O O . GLU A 1 813 ? -2.051 9.617 -16.772 1.00 96.50 813 GLU A O 1
ATOM 6706 N N . PHE A 1 814 ? -0.232 9.446 -15.470 1.00 97.94 814 PHE A N 1
ATOM 6707 C CA . PHE A 1 814 ? -0.250 7.986 -15.411 1.00 97.94 814 PHE A CA 1
ATOM 6708 C C . PHE A 1 814 ? -1.559 7.439 -14.819 1.00 97.94 814 PHE A C 1
ATOM 6710 O O . PHE A 1 814 ? -2.096 6.457 -15.328 1.00 97.94 814 PHE A O 1
ATOM 6717 N N . ILE A 1 815 ? -2.119 8.074 -13.784 1.00 98.12 815 ILE A N 1
ATOM 6718 C CA . ILE A 1 815 ? -3.378 7.628 -13.163 1.00 98.12 815 ILE A CA 1
ATOM 6719 C C . ILE A 1 815 ? -4.598 7.914 -14.062 1.00 98.12 815 ILE A C 1
ATOM 6721 O O . ILE A 1 815 ? -5.497 7.071 -14.126 1.00 98.12 815 ILE A O 1
ATOM 6725 N N . PHE A 1 816 ? -4.610 9.017 -14.827 1.00 97.38 816 PHE A N 1
ATOM 6726 C CA . PHE A 1 816 ? -5.592 9.234 -15.906 1.00 97.38 816 PHE A CA 1
ATOM 6727 C C . PHE A 1 816 ? -5.478 8.179 -17.011 1.00 97.38 816 PHE A C 1
ATOM 6729 O O . PHE A 1 816 ? -6.482 7.605 -17.436 1.00 97.38 816 PHE A O 1
ATOM 6736 N N . ASN A 1 817 ? -4.258 7.880 -17.449 1.00 97.69 817 ASN A N 1
ATOM 6737 C CA . ASN A 1 817 ? -4.006 6.864 -18.462 1.00 97.69 817 ASN A CA 1
ATOM 6738 C C . ASN A 1 817 ? -4.418 5.462 -17.977 1.00 97.69 817 ASN A C 1
ATOM 6740 O O . ASN A 1 817 ? -5.124 4.754 -18.692 1.00 97.69 817 ASN A O 1
ATOM 6744 N N . ALA A 1 818 ? -4.117 5.091 -16.730 1.00 98.12 818 ALA A N 1
ATOM 6745 C CA . ALA A 1 818 ? -4.542 3.820 -16.146 1.00 98.12 818 ALA A CA 1
ATOM 6746 C C . ALA A 1 818 ? -6.076 3.664 -16.119 1.00 98.12 818 ALA A C 1
ATOM 6748 O O . ALA A 1 818 ? -6.591 2.633 -16.553 1.00 98.12 818 ALA A O 1
ATOM 6749 N N . ILE A 1 819 ? -6.833 4.680 -15.674 1.00 98.38 819 ILE A N 1
ATOM 6750 C CA . ILE A 1 819 ? -8.307 4.605 -15.677 1.00 98.38 819 ILE A CA 1
ATOM 6751 C C . ILE A 1 819 ? -8.905 4.676 -17.095 1.00 98.38 819 ILE A C 1
ATOM 6753 O O . ILE A 1 819 ? -9.993 4.144 -17.327 1.00 98.38 819 ILE A O 1
ATOM 6757 N N . ARG A 1 820 ? -8.196 5.254 -18.071 1.00 97.75 820 ARG A N 1
ATOM 6758 C CA . ARG A 1 820 ? -8.556 5.226 -19.498 1.00 97.75 820 ARG A CA 1
ATOM 6759 C C . ARG A 1 820 ? -8.370 3.831 -20.117 1.00 97.75 820 ARG A C 1
ATOM 6761 O O . ARG A 1 820 ? -9.288 3.322 -20.764 1.00 97.75 820 ARG A O 1
ATOM 6768 N N . TRP A 1 821 ? -7.213 3.202 -19.908 1.00 98.50 821 TRP A N 1
ATOM 6769 C CA . TRP A 1 821 ? -6.876 1.888 -20.476 1.00 98.50 821 TRP A CA 1
ATOM 6770 C C . TRP A 1 821 ? -7.675 0.741 -19.852 1.00 98.50 821 TRP A C 1
ATOM 6772 O O . TRP A 1 821 ? -7.981 -0.236 -20.535 1.00 98.50 821 TRP A O 1
ATOM 6782 N N . LEU A 1 822 ? -8.034 0.844 -18.569 1.00 98.81 822 LEU A N 1
ATOM 6783 C CA . LEU A 1 822 ? -8.773 -0.210 -17.879 1.00 98.81 822 LEU A CA 1
ATOM 6784 C C . LEU A 1 822 ? -10.208 -0.365 -18.384 1.00 98.81 822 LEU A C 1
ATOM 6786 O O . LEU A 1 822 ? -10.945 0.606 -18.573 1.00 98.81 822 LEU A O 1
ATOM 6790 N N . ARG A 1 823 ? -10.631 -1.621 -18.521 1.00 98.50 823 ARG A N 1
ATOM 6791 C CA . ARG A 1 823 ? -12.035 -2.013 -18.695 1.00 98.50 823 ARG A CA 1
ATOM 6792 C C . ARG A 1 823 ? -12.866 -1.651 -17.456 1.00 98.50 823 ARG A C 1
ATOM 6794 O O . ARG A 1 823 ? -12.309 -1.510 -16.366 1.00 98.50 823 ARG A O 1
ATOM 6801 N N . PRO A 1 824 ? -14.200 -1.534 -17.573 1.00 98.19 824 PRO A N 1
ATOM 6802 C CA . PRO A 1 824 ? -15.088 -1.555 -16.411 1.00 98.19 824 PRO A CA 1
ATOM 6803 C C . PRO A 1 824 ? -14.776 -2.767 -15.518 1.00 98.19 824 PRO A C 1
ATOM 6805 O O . PRO A 1 824 ? -14.651 -3.875 -16.035 1.00 98.19 824 PRO A O 1
ATOM 6808 N N . HIS A 1 825 ? -14.638 -2.564 -14.204 1.00 98.00 825 HIS A N 1
ATOM 6809 C CA . HIS A 1 825 ? -14.183 -3.581 -13.236 1.00 98.00 825 HIS A CA 1
ATOM 6810 C C . HIS A 1 825 ? -12.755 -4.120 -13.459 1.00 98.00 825 HIS A C 1
ATOM 6812 O O . HIS A 1 825 ? -12.342 -5.082 -12.811 1.00 98.00 825 HIS A O 1
ATOM 6818 N N . GLY A 1 826 ? -11.974 -3.494 -14.344 1.00 98.69 826 GLY A N 1
ATOM 6819 C CA . GLY A 1 826 ? -10.527 -3.662 -14.393 1.00 98.69 826 GLY A CA 1
ATOM 6820 C C . GLY A 1 826 ? -9.859 -2.999 -13.186 1.00 98.69 826 GLY A C 1
ATOM 6821 O O . GLY A 1 826 ? -10.384 -2.038 -12.619 1.00 98.69 826 GLY A O 1
ATOM 6822 N N . VAL A 1 827 ? -8.696 -3.506 -12.787 1.00 98.69 827 VAL A N 1
ATOM 6823 C CA . VAL A 1 827 ? -7.964 -3.071 -11.590 1.00 98.69 827 VAL A CA 1
ATOM 6824 C C . VAL A 1 827 ? -6.618 -2.429 -11.917 1.00 98.69 827 VAL A C 1
ATOM 6826 O O . VAL A 1 827 ? -5.935 -2.815 -12.860 1.00 98.69 827 VAL A O 1
ATOM 6829 N N . VAL A 1 828 ? -6.191 -1.487 -11.084 1.00 98.81 828 VAL A N 1
ATOM 6830 C CA . VAL A 1 828 ? -4.801 -1.035 -11.012 1.00 98.81 828 VAL A CA 1
ATOM 6831 C C . VAL A 1 828 ? -4.164 -1.556 -9.722 1.00 98.81 828 VAL A C 1
ATOM 6833 O O . VAL A 1 828 ? -4.727 -1.390 -8.638 1.00 98.81 828 VAL A O 1
ATOM 6836 N N . HIS A 1 829 ? -2.997 -2.193 -9.838 1.00 98.88 829 HIS A N 1
ATOM 6837 C CA . HIS A 1 829 ? -2.105 -2.477 -8.713 1.00 98.88 829 HIS A CA 1
ATOM 6838 C C . HIS A 1 829 ? -0.923 -1.513 -8.759 1.00 98.88 829 HIS A C 1
ATOM 6840 O O . HIS A 1 829 ? -0.191 -1.476 -9.751 1.00 98.88 829 HIS A O 1
ATOM 6846 N N . LEU A 1 830 ? -0.709 -0.786 -7.664 1.00 98.69 830 LEU A N 1
ATOM 6847 C CA . LEU A 1 830 ? 0.452 0.080 -7.467 1.00 98.69 830 LEU A CA 1
ATOM 6848 C C . LEU A 1 830 ? 1.210 -0.366 -6.213 1.00 98.69 830 LEU A C 1
ATOM 6850 O O . LEU A 1 830 ? 0.584 -0.670 -5.200 1.00 98.69 830 LEU A O 1
ATOM 6854 N N . ARG A 1 831 ? 2.545 -0.324 -6.237 1.00 98.75 831 ARG A N 1
ATOM 6855 C CA . ARG A 1 831 ? 3.399 -0.478 -5.044 1.00 98.75 831 ARG A CA 1
ATOM 6856 C C . ARG A 1 831 ? 4.512 0.547 -5.082 1.00 98.75 831 ARG A C 1
ATOM 6858 O O . ARG A 1 831 ? 5.255 0.573 -6.051 1.00 98.75 831 ARG A O 1
ATOM 6865 N N . GLU A 1 832 ? 4.703 1.311 -4.012 1.00 98.75 832 GLU A N 1
ATOM 6866 C CA . GLU A 1 832 ? 5.719 2.370 -3.956 1.00 98.75 832 GLU A CA 1
ATOM 6867 C C . GLU A 1 832 ? 6.559 2.344 -2.669 1.00 98.75 832 GLU A C 1
ATOM 6869 O O . GLU A 1 832 ? 6.224 1.695 -1.672 1.00 98.75 832 GLU A O 1
ATOM 6874 N N . SER A 1 833 ? 7.686 3.063 -2.697 1.00 98.50 833 SER A N 1
ATOM 6875 C CA . SER A 1 833 ? 8.466 3.372 -1.492 1.00 98.50 833 SER A CA 1
ATOM 6876 C C . SER A 1 833 ? 8.003 4.698 -0.895 1.00 98.50 833 SER A C 1
ATOM 6878 O O . SER A 1 833 ? 8.316 5.763 -1.428 1.00 98.50 833 SER A O 1
ATOM 6880 N N . CYS A 1 834 ? 7.271 4.647 0.216 1.00 98.50 834 CYS A N 1
ATOM 6881 C CA . CYS A 1 834 ? 6.734 5.838 0.863 1.00 98.50 834 CYS A CA 1
ATOM 6882 C C . CYS A 1 834 ? 7.704 6.439 1.889 1.00 98.50 834 CYS A C 1
ATOM 6884 O O . CYS A 1 834 ? 8.318 5.722 2.677 1.00 98.50 834 CYS A O 1
ATOM 6886 N N . SER A 1 835 ? 7.802 7.769 1.927 1.00 97.25 835 SER A N 1
ATOM 6887 C CA . SER A 1 835 ? 8.584 8.584 2.881 1.00 97.25 835 SER A CA 1
ATOM 6888 C C . SER A 1 835 ? 10.110 8.355 2.943 1.00 97.25 835 SER A C 1
ATOM 6890 O O . SER A 1 835 ? 10.826 9.235 3.420 1.00 97.25 835 SER A O 1
ATOM 6892 N N . GLU A 1 836 ? 10.631 7.194 2.532 1.00 94.19 836 GLU A N 1
ATOM 6893 C CA . GLU A 1 836 ? 12.053 6.824 2.530 1.00 94.19 836 GLU A CA 1
ATOM 6894 C C . GLU A 1 836 ? 12.342 5.579 1.651 1.00 94.19 836 GLU A C 1
ATOM 6896 O O . GLU A 1 836 ? 11.408 4.868 1.274 1.00 94.19 836 GLU A O 1
ATOM 6901 N N . PRO A 1 837 ? 13.622 5.280 1.326 1.00 94.44 837 PRO A N 1
ATOM 6902 C CA . PRO A 1 837 ? 13.998 4.114 0.520 1.00 94.44 837 PRO A CA 1
ATOM 6903 C C . PRO A 1 837 ? 13.549 2.767 1.098 1.00 94.44 837 PRO A C 1
ATOM 6905 O O . PRO A 1 837 ? 13.370 2.615 2.307 1.00 94.44 837 PRO A O 1
ATOM 6908 N N . SER A 1 838 ? 13.470 1.745 0.241 1.00 92.06 838 SER A N 1
ATOM 6909 C CA . SER A 1 838 ? 13.098 0.373 0.625 1.00 92.06 838 SER A CA 1
ATOM 6910 C C . SER A 1 838 ? 14.021 -0.220 1.705 1.00 92.06 838 SER A C 1
ATOM 6912 O O . SER A 1 838 ? 13.542 -0.818 2.669 1.00 92.06 838 SER A O 1
ATOM 6914 N N . THR A 1 839 ? 15.328 0.059 1.631 1.00 87.19 839 THR A N 1
ATOM 6915 C CA . THR A 1 839 ? 16.347 -0.282 2.649 1.00 87.19 839 THR A CA 1
ATOM 6916 C C . THR A 1 839 ? 16.292 0.588 3.919 1.00 87.19 839 THR A C 1
ATOM 6918 O O . THR A 1 839 ? 17.145 0.465 4.800 1.00 87.19 839 THR A O 1
ATOM 6921 N N . GLY A 1 840 ? 15.338 1.518 4.009 1.00 84.81 840 GLY A N 1
ATOM 6922 C CA . GLY A 1 840 ? 15.281 2.561 5.028 1.00 84.81 840 GLY A CA 1
ATOM 6923 C C . GLY A 1 840 ? 16.452 3.549 4.944 1.00 84.81 840 GLY A C 1
ATOM 6924 O O . GLY A 1 840 ? 17.223 3.580 3.983 1.00 84.81 840 GLY A O 1
ATOM 6925 N N . ARG A 1 841 ? 16.624 4.362 5.995 1.00 75.94 841 ARG A N 1
ATOM 6926 C CA . ARG A 1 841 ? 17.689 5.390 6.080 1.00 75.94 841 ARG A CA 1
ATOM 6927 C C . ARG A 1 841 ? 19.097 4.823 6.320 1.00 75.94 841 ARG A C 1
ATOM 6929 O O . ARG A 1 841 ? 20.065 5.582 6.325 1.00 75.94 841 ARG A O 1
ATOM 6936 N N . SER A 1 842 ? 19.232 3.511 6.532 1.00 64.88 842 SER A N 1
ATOM 6937 C CA . SER A 1 842 ? 20.530 2.848 6.677 1.00 64.88 842 SER A CA 1
ATOM 6938 C C . SER A 1 842 ? 21.081 2.470 5.304 1.00 64.88 842 SER A C 1
ATOM 6940 O O . SER A 1 842 ? 20.516 1.626 4.614 1.00 64.88 842 SER A O 1
ATOM 6942 N N . LYS A 1 843 ? 22.218 3.052 4.905 1.00 63.62 843 LYS A N 1
ATOM 6943 C CA . LYS A 1 843 ? 22.824 2.778 3.588 1.00 63.62 843 LYS A CA 1
ATOM 6944 C C . LYS A 1 843 ? 23.448 1.374 3.456 1.00 63.62 843 LYS A C 1
ATOM 6946 O O . LYS A 1 843 ? 23.903 1.033 2.375 1.00 63.62 843 LYS A O 1
ATOM 6951 N N . GLY A 1 844 ? 23.473 0.559 4.518 1.00 69.19 844 GLY A N 1
ATOM 6952 C CA . GLY A 1 844 ? 24.289 -0.666 4.602 1.00 69.19 844 GLY A CA 1
ATOM 6953 C C . GLY A 1 844 ? 24.002 -1.773 3.574 1.00 69.19 844 GLY A C 1
ATOM 6954 O O . GLY A 1 844 ? 24.912 -2.533 3.272 1.00 69.19 844 GLY A O 1
ATOM 6955 N N . LYS A 1 845 ? 22.779 -1.847 3.029 1.00 76.81 845 LYS A N 1
ATOM 6956 C CA . LYS A 1 845 ? 22.395 -2.752 1.922 1.00 76.81 845 LYS A CA 1
ATOM 6957 C C . LYS A 1 845 ? 21.955 -2.005 0.649 1.00 76.81 845 LYS A C 1
ATOM 6959 O O . LYS A 1 845 ? 21.437 -2.613 -0.279 1.00 76.81 845 LYS A O 1
ATOM 6964 N N . SER A 1 846 ? 22.094 -0.678 0.602 1.00 85.44 846 SER A N 1
ATOM 6965 C CA . SER A 1 846 ? 21.530 0.148 -0.475 1.00 85.44 846 SER A CA 1
ATOM 6966 C C . SER A 1 846 ? 22.473 0.255 -1.672 1.00 85.44 846 SER A C 1
ATOM 6968 O O . SER A 1 846 ? 23.642 0.596 -1.507 1.00 85.44 846 SER A O 1
ATOM 6970 N N . MET A 1 847 ? 21.953 0.045 -2.885 1.00 84.88 847 MET A N 1
ATOM 6971 C CA . MET A 1 847 ? 22.694 0.257 -4.138 1.00 84.88 847 MET A CA 1
ATOM 6972 C C . MET A 1 847 ? 22.623 1.698 -4.666 1.00 84.88 847 MET A C 1
ATOM 6974 O O . MET A 1 847 ? 23.198 1.992 -5.716 1.00 84.88 847 MET A O 1
ATOM 6978 N N . HIS A 1 848 ? 21.965 2.624 -3.958 1.00 82.56 848 HIS A N 1
ATOM 6979 C CA . HIS A 1 848 ? 22.069 4.051 -4.268 1.00 82.56 848 HIS A CA 1
ATOM 6980 C C . HIS A 1 848 ? 23.492 4.551 -3.980 1.00 82.56 848 HIS A C 1
ATOM 6982 O O . HIS A 1 848 ? 23.969 4.438 -2.847 1.00 82.56 848 HIS A O 1
ATOM 6988 N N . ASN A 1 849 ? 24.156 5.162 -4.970 1.00 77.69 849 ASN A N 1
ATOM 6989 C CA . ASN A 1 849 ? 25.492 5.728 -4.768 1.00 77.69 849 ASN A CA 1
ATOM 6990 C C . ASN A 1 849 ? 25.467 6.758 -3.624 1.00 77.69 849 ASN A C 1
ATOM 6992 O O . ASN A 1 849 ? 24.772 7.772 -3.678 1.00 77.69 849 ASN A O 1
ATOM 6996 N N . ALA A 1 850 ? 26.250 6.508 -2.573 1.00 73.81 850 ALA A N 1
ATOM 6997 C CA . ALA A 1 850 ? 26.245 7.333 -1.375 1.00 73.81 850 ALA A CA 1
ATOM 6998 C C . ALA A 1 850 ? 26.779 8.764 -1.584 1.00 73.81 850 ALA A C 1
ATOM 7000 O O . ALA A 1 850 ? 26.539 9.594 -0.701 1.00 73.81 850 ALA A O 1
ATOM 7001 N N . ALA A 1 851 ? 27.470 9.023 -2.702 1.00 71.06 851 ALA A N 1
ATOM 7002 C CA . ALA A 1 851 ? 28.047 10.311 -3.090 1.00 71.06 851 ALA A CA 1
ATOM 7003 C C . ALA A 1 851 ? 27.212 11.103 -4.122 1.00 71.06 851 ALA A C 1
ATOM 7005 O O . ALA A 1 851 ? 27.541 12.255 -4.398 1.00 71.06 851 ALA A O 1
ATOM 7006 N N . GLU A 1 852 ? 26.150 10.516 -4.681 1.00 75.62 852 GLU A N 1
ATOM 7007 C CA . GLU A 1 852 ? 25.253 11.174 -5.641 1.00 75.62 852 GLU A CA 1
ATOM 7008 C C . GLU A 1 852 ? 23.921 11.571 -4.985 1.00 75.62 852 GLU A C 1
ATOM 7010 O O . GLU A 1 852 ? 23.526 11.033 -3.946 1.00 75.62 852 GLU A O 1
ATOM 7015 N N . ALA A 1 853 ? 23.211 12.519 -5.603 1.00 79.00 853 ALA A N 1
ATOM 7016 C CA . ALA A 1 853 ? 21.823 12.802 -5.255 1.00 79.00 853 ALA A CA 1
ATOM 7017 C C . ALA A 1 853 ? 20.922 11.655 -5.743 1.00 79.00 853 ALA A C 1
ATOM 7019 O O . ALA A 1 853 ? 21.081 11.162 -6.859 1.00 79.00 853 ALA A O 1
ATOM 7020 N N . ASN A 1 854 ? 19.970 11.235 -4.910 1.00 86.00 854 ASN A N 1
ATOM 7021 C CA . ASN A 1 854 ? 18.958 10.250 -5.284 1.00 86.00 854 ASN A CA 1
ATOM 7022 C C . ASN A 1 854 ? 17.742 11.008 -5.851 1.00 86.00 854 ASN A C 1
ATOM 7024 O O . ASN A 1 854 ? 17.136 11.751 -5.080 1.00 86.00 854 ASN A O 1
ATOM 7028 N N . PRO A 1 855 ? 17.382 10.865 -7.143 1.00 87.88 855 PRO A N 1
ATOM 7029 C CA . PRO A 1 855 ? 16.287 11.634 -7.749 1.00 87.88 855 PRO A CA 1
ATOM 7030 C C . PRO A 1 855 ? 14.889 11.143 -7.331 1.00 87.88 855 PRO A C 1
ATOM 7032 O O . PRO A 1 855 ? 13.896 11.808 -7.592 1.00 87.88 855 PRO A O 1
ATOM 7035 N N . THR A 1 856 ? 14.811 9.974 -6.694 1.00 90.31 856 THR A N 1
ATOM 7036 C CA . THR A 1 856 ? 13.578 9.244 -6.370 1.00 90.31 856 THR A CA 1
ATOM 7037 C C . THR A 1 856 ? 12.614 10.013 -5.445 1.00 90.31 856 THR A C 1
ATOM 7039 O O . THR A 1 856 ? 12.995 10.455 -4.358 1.00 90.31 856 THR A O 1
ATOM 7042 N N . HIS A 1 857 ? 11.338 10.097 -5.836 1.00 93.62 857 HIS A N 1
ATOM 7043 C CA . HIS A 1 857 ? 10.249 10.781 -5.130 1.00 93.62 857 HIS A CA 1
ATOM 7044 C C . HIS A 1 857 ? 9.583 9.899 -4.052 1.00 93.62 857 HIS A C 1
ATOM 7046 O O . HIS A 1 857 ? 8.590 9.212 -4.296 1.00 93.62 857 HIS A O 1
ATOM 7052 N N . TYR A 1 858 ? 10.089 9.962 -2.818 1.00 96.81 858 TYR A N 1
ATOM 7053 C CA . TYR A 1 858 ? 9.530 9.241 -1.661 1.00 96.81 858 TYR A CA 1
ATOM 7054 C C . TYR A 1 858 ? 8.308 9.943 -1.034 1.00 96.81 858 TYR A C 1
ATOM 7056 O O . TYR A 1 858 ? 8.363 10.402 0.108 1.00 96.81 858 TYR A O 1
ATOM 7064 N N . ARG A 1 859 ? 7.197 10.035 -1.778 1.00 98.38 859 ARG A N 1
ATOM 7065 C CA . ARG A 1 859 ? 5.924 10.624 -1.302 1.00 98.38 859 ARG A CA 1
ATOM 7066 C C . ARG A 1 859 ? 5.345 9.869 -0.101 1.00 98.38 859 ARG A C 1
ATOM 7068 O O . ARG A 1 859 ? 5.694 8.717 0.152 1.00 98.38 859 ARG A O 1
ATOM 7075 N N . PHE A 1 860 ? 4.430 10.489 0.640 1.00 98.75 860 PHE A N 1
ATOM 7076 C CA . PHE A 1 860 ? 3.693 9.801 1.705 1.00 98.75 860 PHE A CA 1
ATOM 7077 C C . PHE A 1 860 ? 2.627 8.843 1.139 1.00 98.75 860 PHE A C 1
ATOM 7079 O O . PHE A 1 860 ? 2.166 9.007 0.012 1.00 98.75 860 PHE A O 1
ATOM 7086 N N . SER A 1 861 ? 2.214 7.840 1.920 1.00 98.75 861 SER A N 1
ATOM 7087 C CA . SER A 1 861 ? 1.209 6.849 1.494 1.00 98.75 861 SER A CA 1
ATOM 7088 C C . SER A 1 861 ? -0.196 7.439 1.322 1.00 98.75 861 SER A C 1
ATOM 7090 O O . SER A 1 861 ? -0.913 7.043 0.407 1.00 98.75 861 SER A O 1
ATOM 7092 N N . SER A 1 862 ? -0.566 8.412 2.157 1.00 98.81 862 SER A N 1
ATOM 7093 C CA . SER A 1 862 ? -1.830 9.160 2.089 1.00 98.81 862 SER A CA 1
ATOM 7094 C C . SER A 1 862 ? -2.040 9.854 0.744 1.00 98.81 862 SER A C 1
ATOM 7096 O O . SER A 1 862 ? -3.121 9.753 0.175 1.00 98.81 862 SER A O 1
ATOM 7098 N N . LEU A 1 863 ? -0.997 10.469 0.180 1.00 98.81 863 LEU A N 1
ATOM 7099 C CA . LEU A 1 863 ? -1.049 11.157 -1.116 1.00 98.81 863 LEU A CA 1
ATOM 7100 C C . LEU A 1 863 ? -1.456 10.219 -2.265 1.00 98.81 863 LEU A C 1
ATOM 7102 O O . LEU A 1 863 ? -2.289 10.590 -3.088 1.00 98.81 863 LEU A O 1
ATOM 7106 N N . TYR A 1 864 ? -0.925 8.992 -2.300 1.00 98.88 864 TYR A N 1
ATOM 7107 C CA . TYR A 1 864 ? -1.309 7.996 -3.308 1.00 98.88 864 TYR A CA 1
ATOM 7108 C C . TYR A 1 864 ? -2.746 7.486 -3.104 1.00 98.88 864 TYR A C 1
ATOM 7110 O O . TYR A 1 864 ? -3.489 7.343 -4.077 1.00 98.88 864 TYR A O 1
ATOM 7118 N N . ILE A 1 865 ? -3.171 7.274 -1.850 1.00 98.81 865 ILE A N 1
ATOM 7119 C CA . ILE A 1 865 ? -4.558 6.902 -1.516 1.00 98.81 865 ILE A CA 1
ATOM 7120 C C . ILE A 1 865 ? -5.529 8.010 -1.951 1.00 98.81 865 ILE A C 1
ATOM 7122 O O . ILE A 1 865 ? -6.549 7.727 -2.580 1.00 98.81 865 ILE A O 1
ATOM 7126 N N . ASN A 1 866 ? -5.211 9.270 -1.651 1.00 98.81 866 ASN A N 1
ATOM 7127 C CA . ASN A 1 866 ? -6.058 10.414 -1.971 1.00 98.81 866 ASN A CA 1
ATOM 7128 C C . ASN A 1 866 ? -6.129 10.670 -3.476 1.00 98.81 866 ASN A C 1
ATOM 7130 O O . ASN A 1 866 ? -7.232 10.848 -3.981 1.00 98.81 866 ASN A O 1
ATOM 7134 N N . LEU A 1 867 ? -5.017 10.570 -4.214 1.00 98.88 867 LEU A N 1
ATOM 7135 C CA . LEU A 1 867 ? -5.018 10.674 -5.678 1.00 98.88 867 LEU A CA 1
ATOM 7136 C C . LEU A 1 867 ? -5.949 9.637 -6.327 1.00 98.88 867 LEU A C 1
ATOM 7138 O O . LEU A 1 867 ? -6.805 9.993 -7.140 1.00 98.88 867 LEU A O 1
ATOM 7142 N N . LEU A 1 868 ? -5.830 8.366 -5.926 1.00 98.81 868 LEU A N 1
ATOM 7143 C CA . LEU A 1 868 ? -6.690 7.290 -6.425 1.00 98.81 868 LEU A CA 1
ATOM 7144 C C . LEU A 1 868 ? -8.169 7.498 -6.051 1.00 98.81 868 LEU A C 1
ATOM 7146 O O . LEU A 1 868 ? -9.051 7.197 -6.851 1.00 98.81 868 LEU A O 1
ATOM 7150 N N . ARG A 1 869 ? -8.472 8.019 -4.855 1.00 98.44 869 ARG A N 1
ATOM 7151 C CA . ARG A 1 869 ? -9.858 8.299 -4.422 1.00 98.44 869 ARG A CA 1
ATOM 7152 C C . ARG A 1 869 ? -10.448 9.551 -5.077 1.00 98.44 869 ARG A C 1
ATOM 7154 O O . ARG A 1 869 ? -11.663 9.606 -5.281 1.00 98.44 869 ARG A O 1
ATOM 7161 N N . ALA A 1 870 ? -9.616 10.541 -5.393 1.00 98.38 870 ALA A N 1
ATOM 7162 C CA . ALA A 1 870 ? -10.029 11.826 -5.942 1.00 98.38 870 ALA A CA 1
ATOM 7163 C C . ALA A 1 870 ? -10.366 11.751 -7.432 1.00 98.38 870 ALA A C 1
ATOM 7165 O O . ALA A 1 870 ? -11.366 12.338 -7.831 1.00 98.38 870 ALA A O 1
ATOM 7166 N N . ILE A 1 871 ? -9.590 11.016 -8.242 1.00 98.38 871 ILE A N 1
ATOM 7167 C CA . ILE A 1 871 ? -9.759 11.037 -9.702 1.00 98.38 871 ILE A CA 1
ATOM 7168 C C . ILE A 1 871 ? -11.196 10.714 -10.142 1.00 98.38 871 ILE A C 1
ATOM 7170 O O . ILE A 1 871 ? -11.811 9.720 -9.738 1.00 98.38 871 ILE A O 1
ATOM 7174 N N . ARG A 1 872 ? -11.727 11.585 -10.999 1.00 98.38 872 ARG A N 1
ATOM 7175 C CA . ARG A 1 872 ? -12.969 11.419 -11.752 1.00 98.38 872 ARG A CA 1
ATOM 7176 C C . ARG A 1 872 ? -12.644 11.661 -13.221 1.00 98.38 872 ARG A C 1
ATOM 7178 O O . ARG A 1 872 ? -12.259 12.771 -13.570 1.00 98.38 872 ARG A O 1
ATOM 7185 N N . TYR A 1 873 ? -12.776 10.629 -14.050 1.00 97.44 873 TYR A N 1
ATOM 7186 C CA . TYR A 1 873 ? -12.401 10.632 -15.470 1.00 97.44 873 TYR A CA 1
ATOM 7187 C C . TYR A 1 873 ? -13.607 10.296 -16.346 1.00 97.44 873 TYR A C 1
ATOM 7189 O O . TYR A 1 873 ? -14.308 9.320 -16.061 1.00 97.44 873 TYR A O 1
ATOM 7197 N N . ARG A 1 874 ? -13.854 11.074 -17.403 1.00 96.81 874 ARG A N 1
ATOM 7198 C CA . ARG A 1 874 ? -14.904 10.802 -18.385 1.00 96.81 874 ARG A CA 1
ATOM 7199 C C . ARG A 1 874 ? -14.354 10.090 -19.614 1.00 96.81 874 ARG A C 1
ATOM 7201 O O . ARG A 1 874 ? -13.343 10.498 -20.178 1.00 96.81 874 ARG A O 1
ATOM 7208 N N . ASP A 1 875 ? -15.046 9.039 -20.038 1.00 94.50 875 ASP A N 1
ATOM 7209 C CA . ASP A 1 875 ? -14.751 8.355 -21.296 1.00 94.50 875 ASP A CA 1
ATOM 7210 C C . ASP A 1 875 ? -15.440 9.010 -22.511 1.00 94.50 875 ASP A C 1
ATOM 7212 O O . ASP A 1 875 ? -16.192 9.981 -22.404 1.00 94.50 875 ASP A O 1
ATOM 7216 N N . GLU A 1 876 ? -15.167 8.465 -23.694 1.00 91.62 876 GLU A N 1
ATOM 7217 C CA . GLU A 1 876 ? -15.725 8.929 -24.971 1.00 91.62 876 GLU A CA 1
ATOM 7218 C C . GLU A 1 876 ? -17.259 8.738 -25.053 1.00 91.62 876 GLU A C 1
ATOM 7220 O O . GLU A 1 876 ? -17.941 9.526 -25.709 1.00 91.62 876 GLU A O 1
ATOM 7225 N N . ASP A 1 877 ? -17.823 7.795 -24.285 1.00 93.50 877 ASP A N 1
ATOM 7226 C CA . ASP A 1 877 ? -19.271 7.598 -24.090 1.00 93.50 877 ASP A CA 1
ATOM 7227 C C . ASP A 1 877 ? -19.890 8.606 -23.088 1.00 93.50 877 ASP A C 1
ATOM 7229 O O . ASP A 1 877 ? -21.058 8.498 -22.706 1.00 93.50 877 ASP A O 1
ATOM 7233 N N . ASN A 1 878 ? -19.123 9.619 -22.664 1.00 93.31 878 ASN A N 1
ATOM 7234 C CA . ASN A 1 878 ? -19.465 10.637 -21.665 1.00 93.31 878 ASN A CA 1
ATOM 7235 C C . ASN A 1 878 ? -19.728 10.111 -20.239 1.00 93.31 878 ASN A C 1
ATOM 7237 O O . ASN A 1 878 ? -20.133 10.888 -19.358 1.00 93.31 878 ASN A O 1
ATOM 7241 N N . LYS A 1 879 ? -19.451 8.834 -19.964 1.00 96.12 879 LYS A N 1
ATOM 7242 C CA . LYS A 1 879 ? -19.641 8.214 -18.654 1.00 96.12 879 LYS A CA 1
ATOM 7243 C C . LYS A 1 879 ? -18.479 8.558 -17.726 1.00 96.12 879 LYS A C 1
ATOM 7245 O O . LYS A 1 879 ? -17.310 8.473 -18.092 1.00 96.12 879 LYS A O 1
ATOM 7250 N N . LEU A 1 880 ? -18.816 8.934 -16.492 1.00 98.06 880 LEU A N 1
ATOM 7251 C CA . LEU A 1 880 ? -17.840 9.289 -15.466 1.00 98.06 880 LEU A CA 1
ATOM 7252 C C . LEU A 1 880 ? -17.436 8.056 -14.642 1.00 98.06 880 LEU A C 1
ATOM 7254 O O . LEU A 1 880 ? -18.284 7.316 -14.136 1.00 98.06 880 LEU A O 1
ATOM 7258 N N . TRP A 1 881 ? -16.131 7.866 -14.483 1.00 98.62 881 TRP A N 1
ATOM 7259 C CA . TRP A 1 881 ? -15.506 6.771 -13.747 1.00 98.62 881 TRP A CA 1
ATOM 7260 C C . TRP A 1 881 ? -14.659 7.294 -12.594 1.00 98.62 881 TRP A C 1
ATOM 7262 O O . TRP A 1 881 ? -14.160 8.420 -12.625 1.00 98.62 881 TRP A O 1
ATOM 7272 N N . ARG A 1 882 ? -14.446 6.435 -11.600 1.00 98.56 882 ARG A N 1
ATOM 7273 C CA . ARG A 1 882 ? -13.464 6.616 -10.528 1.00 98.56 882 ARG A CA 1
ATOM 7274 C C . ARG A 1 882 ? -12.787 5.296 -10.200 1.00 98.56 882 ARG A C 1
ATOM 7276 O O . ARG A 1 882 ? -13.255 4.233 -10.614 1.00 98.56 882 ARG A O 1
ATOM 7283 N N . PHE A 1 883 ? -11.759 5.350 -9.365 1.00 98.81 883 PHE A N 1
ATOM 7284 C CA . PHE A 1 883 ? -11.318 4.153 -8.667 1.00 98.81 883 PHE A CA 1
ATOM 7285 C C . PHE A 1 883 ? -12.132 3.892 -7.391 1.00 98.81 883 PHE A C 1
ATOM 7287 O O . PHE A 1 883 ? -12.611 4.793 -6.695 1.00 98.81 883 PHE A O 1
ATOM 7294 N N . ASN A 1 884 ? -12.276 2.612 -7.077 1.00 98.44 884 ASN A N 1
ATOM 7295 C CA . ASN A 1 884 ? -12.652 2.082 -5.781 1.00 98.44 884 ASN A CA 1
ATOM 7296 C C . ASN A 1 884 ? -11.394 1.464 -5.161 1.00 98.44 884 ASN A C 1
ATOM 7298 O O . ASN A 1 884 ? -11.030 0.342 -5.507 1.00 98.44 884 ASN A O 1
ATOM 7302 N N . VAL A 1 885 ? -10.688 2.214 -4.309 1.00 98.69 885 VAL A N 1
ATOM 7303 C CA . VAL A 1 885 ? -9.468 1.723 -3.645 1.00 98.69 885 VAL A CA 1
ATOM 7304 C C . VAL A 1 885 ? -9.878 0.734 -2.561 1.00 98.69 885 VAL A C 1
ATOM 7306 O O . VAL A 1 885 ? -10.441 1.129 -1.541 1.00 98.69 885 VAL A O 1
ATOM 7309 N N . GLN A 1 886 ? -9.635 -0.553 -2.801 1.00 98.19 886 GLN A N 1
ATOM 7310 C CA . GLN A 1 886 ? -10.152 -1.638 -1.964 1.00 98.19 886 GLN A CA 1
ATOM 7311 C C . GLN A 1 886 ? -9.394 -1.724 -0.626 1.00 98.19 886 GLN A C 1
ATOM 7313 O O . GLN A 1 886 ? -9.975 -2.028 0.422 1.00 98.19 886 GLN A O 1
ATOM 7318 N N . TRP A 1 887 ? -8.091 -1.431 -0.652 1.00 98.69 887 TRP A N 1
ATOM 7319 C CA . TRP A 1 887 ? -7.208 -1.441 0.515 1.00 98.69 887 TRP A CA 1
ATOM 7320 C C . TRP A 1 887 ? -5.871 -0.737 0.231 1.00 98.69 887 TRP A C 1
ATOM 7322 O O . TRP A 1 887 ? -5.482 -0.518 -0.917 1.00 98.69 887 TRP A O 1
ATOM 7332 N N . SER A 1 888 ? -5.152 -0.423 1.308 1.00 98.75 888 SER A N 1
ATOM 7333 C CA . SER A 1 888 ? -3.743 -0.023 1.332 1.00 98.75 888 SER A CA 1
ATOM 7334 C C . SER A 1 888 ? -3.029 -0.849 2.396 1.00 98.75 888 SER A C 1
ATOM 7336 O O . SER A 1 888 ? -3.424 -0.811 3.563 1.00 98.75 888 SER A O 1
ATOM 7338 N N . CYS A 1 889 ? -1.977 -1.571 2.018 1.00 96.75 889 CYS A N 1
ATOM 7339 C CA . CYS A 1 889 ? -1.265 -2.490 2.908 1.00 96.75 889 CYS A CA 1
ATOM 7340 C C . CYS A 1 889 ? 0.253 -2.271 2.876 1.00 96.75 889 CYS A C 1
ATOM 7342 O O . CYS A 1 889 ? 0.804 -1.782 1.894 1.00 96.75 889 CYS A O 1
ATOM 7344 N N . SER A 1 890 ? 0.938 -2.670 3.949 1.00 98.75 890 SER A N 1
ATOM 7345 C CA . SER A 1 890 ? 2.404 -2.731 4.011 1.00 98.75 890 SER A CA 1
ATOM 7346 C C . SER A 1 890 ? 2.911 -4.116 3.599 1.00 98.75 890 SER A C 1
ATOM 7348 O O . SER A 1 890 ? 2.486 -5.109 4.192 1.00 98.75 890 SER A O 1
ATOM 7350 N N . VAL A 1 891 ? 3.863 -4.193 2.662 1.00 98.56 891 VAL A N 1
ATOM 7351 C CA . VAL A 1 891 ? 4.421 -5.461 2.148 1.00 98.56 891 VAL A CA 1
ATOM 7352 C C . VAL A 1 891 ? 5.040 -6.291 3.297 1.00 98.56 891 VAL A C 1
ATOM 7354 O O . VAL A 1 891 ? 6.038 -5.858 3.893 1.00 98.56 891 VAL A O 1
ATOM 7357 N N . PRO A 1 892 ? 4.492 -7.479 3.638 1.00 97.75 892 PRO A N 1
ATOM 7358 C CA . PRO A 1 892 ? 4.889 -8.240 4.825 1.00 97.75 892 PRO A CA 1
ATOM 7359 C C . PRO A 1 892 ? 6.380 -8.580 4.929 1.00 97.75 892 PRO A C 1
ATOM 7361 O O . PRO A 1 892 ? 6.921 -8.566 6.038 1.00 97.75 892 PRO A O 1
ATOM 7364 N N . THR A 1 893 ? 7.041 -8.858 3.807 1.00 97.38 893 THR A N 1
ATOM 7365 C CA . THR A 1 893 ? 8.478 -9.146 3.687 1.00 97.38 893 THR A CA 1
ATOM 7366 C C . THR A 1 893 ? 9.341 -7.990 4.179 1.00 97.38 893 THR A C 1
ATOM 7368 O O . THR A 1 893 ? 10.258 -8.190 4.977 1.00 97.38 893 THR A O 1
ATOM 7371 N N . TYR A 1 894 ? 9.017 -6.755 3.791 1.00 96.81 894 TYR A N 1
ATOM 7372 C CA . TYR A 1 894 ? 9.787 -5.581 4.203 1.00 96.81 894 TYR A CA 1
ATOM 7373 C C . TYR A 1 894 ? 9.598 -5.226 5.679 1.00 96.81 894 TYR A C 1
ATOM 7375 O O . TYR A 1 894 ? 10.534 -4.727 6.307 1.00 96.81 894 TYR A O 1
ATOM 7383 N N . ILE A 1 895 ? 8.461 -5.590 6.277 1.00 96.62 895 ILE A N 1
ATOM 7384 C CA . ILE A 1 895 ? 8.305 -5.559 7.734 1.00 96.62 895 ILE A CA 1
ATOM 7385 C C . ILE A 1 895 ? 9.206 -6.616 8.386 1.00 96.62 895 ILE A C 1
ATOM 7387 O O . ILE A 1 895 ? 10.064 -6.262 9.191 1.00 96.62 895 ILE A O 1
ATOM 7391 N N . LYS A 1 896 ? 9.056 -7.895 8.010 1.00 94.44 896 LYS A N 1
ATOM 7392 C CA . LYS A 1 896 ? 9.771 -9.033 8.624 1.00 94.44 896 LYS A CA 1
ATOM 7393 C C . LYS A 1 896 ? 11.298 -8.902 8.536 1.00 94.44 896 LYS A C 1
ATOM 7395 O O . LYS A 1 896 ? 11.992 -9.190 9.505 1.00 94.44 896 LYS A O 1
ATOM 7400 N N . ILE A 1 897 ? 11.819 -8.490 7.377 1.00 91.19 897 ILE A N 1
ATOM 7401 C CA . ILE A 1 897 ? 13.259 -8.541 7.067 1.00 91.19 897 ILE A CA 1
ATOM 7402 C C . ILE A 1 897 ? 13.926 -7.163 7.189 1.00 91.19 897 ILE A C 1
ATOM 7404 O O . ILE A 1 897 ? 15.048 -7.065 7.683 1.00 91.19 897 ILE A O 1
ATOM 7408 N N . SER A 1 898 ? 13.241 -6.082 6.798 1.00 90.38 898 SER A N 1
ATOM 7409 C CA . SER A 1 898 ? 13.811 -4.720 6.805 1.00 90.38 898 SER A CA 1
ATOM 7410 C C . SER A 1 898 ? 13.290 -3.820 7.935 1.00 90.38 898 SER A C 1
ATOM 7412 O O . SER A 1 898 ? 13.800 -2.712 8.096 1.00 90.38 898 SER A O 1
ATOM 7414 N N . ASN A 1 899 ? 12.314 -4.269 8.740 1.00 94.94 899 ASN A N 1
ATOM 7415 C CA . ASN A 1 899 ? 11.609 -3.446 9.736 1.00 94.94 899 ASN A CA 1
ATOM 7416 C C . ASN A 1 899 ? 11.045 -2.140 9.136 1.00 94.94 899 ASN A C 1
ATOM 7418 O O . ASN A 1 899 ? 11.107 -1.076 9.756 1.00 94.94 899 ASN A O 1
ATOM 7422 N N . ASN A 1 900 ? 10.527 -2.222 7.906 1.00 95.94 900 ASN A N 1
ATOM 7423 C CA . ASN A 1 900 ? 10.030 -1.093 7.126 1.00 95.94 900 ASN A CA 1
ATOM 7424 C C . ASN A 1 900 ? 8.554 -1.310 6.747 1.00 95.94 900 ASN A C 1
ATOM 7426 O O . ASN A 1 900 ? 8.245 -2.139 5.892 1.00 95.94 900 ASN A O 1
ATOM 7430 N N . TRP A 1 901 ? 7.646 -0.546 7.363 1.00 98.44 901 TRP A N 1
ATOM 7431 C CA . TRP A 1 901 ? 6.204 -0.586 7.071 1.00 98.44 901 TRP A CA 1
ATOM 7432 C C . TRP A 1 901 ? 5.818 0.291 5.867 1.00 98.44 901 TRP A C 1
ATOM 7434 O O . TRP A 1 901 ? 4.673 0.267 5.425 1.00 98.44 901 TRP A O 1
ATOM 7444 N N . ARG A 1 902 ? 6.756 1.074 5.324 1.00 98.50 902 ARG A N 1
ATOM 7445 C CA . ARG A 1 902 ? 6.507 2.084 4.284 1.00 98.50 902 ARG A CA 1
ATOM 7446 C C . ARG A 1 902 ? 6.804 1.596 2.863 1.00 98.50 902 ARG A C 1
ATOM 7448 O O . ARG A 1 902 ? 6.888 2.388 1.931 1.00 98.50 902 ARG A O 1
ATOM 7455 N N . GLN A 1 903 ? 6.943 0.287 2.680 1.00 98.50 903 GLN A N 1
ATOM 7456 C CA . GLN A 1 903 ? 6.717 -0.348 1.385 1.00 98.50 903 GLN A CA 1
ATOM 7457 C C . GLN A 1 903 ? 5.223 -0.619 1.282 1.00 98.50 903 GLN A C 1
ATOM 7459 O O . GLN A 1 903 ? 4.739 -1.574 1.888 1.00 98.50 903 GLN A O 1
ATOM 7464 N N . VAL A 1 904 ? 4.501 0.273 0.607 1.00 98.88 904 VAL A N 1
ATOM 7465 C CA . VAL A 1 904 ? 3.033 0.289 0.602 1.00 98.88 904 VAL A CA 1
ATOM 7466 C C . VAL A 1 904 ? 2.531 -0.085 -0.785 1.00 98.88 904 VAL A C 1
ATOM 7468 O O . VAL A 1 904 ? 3.119 0.327 -1.785 1.00 98.88 904 VAL A O 1
ATOM 7471 N N . HIS A 1 905 ? 1.468 -0.883 -0.838 1.00 98.81 905 HIS A N 1
ATOM 7472 C CA . HIS A 1 905 ? 0.791 -1.242 -2.079 1.00 98.81 905 HIS A CA 1
ATOM 7473 C C . HIS A 1 905 ? -0.729 -1.145 -1.957 1.00 98.81 905 HIS A C 1
ATOM 7475 O O . HIS A 1 905 ? -1.292 -1.202 -0.858 1.00 98.81 905 HIS A O 1
ATOM 7481 N N . TRP A 1 906 ? -1.363 -0.976 -3.114 1.00 98.81 906 TRP A N 1
ATOM 7482 C CA . TRP A 1 906 ? -2.775 -0.668 -3.291 1.00 98.81 906 TRP A CA 1
ATOM 7483 C C . TRP A 1 906 ? -3.345 -1.489 -4.440 1.00 98.81 906 TRP A C 1
ATOM 7485 O O . TRP A 1 906 ? -2.703 -1.621 -5.484 1.00 98.81 906 TRP A O 1
ATOM 7495 N N . LEU A 1 907 ? -4.585 -1.945 -4.278 1.00 98.75 907 LEU A N 1
ATOM 7496 C CA . LEU A 1 907 ? -5.415 -2.449 -5.368 1.00 98.75 907 LEU A CA 1
ATOM 7497 C C . LEU A 1 907 ? -6.664 -1.574 -5.479 1.00 98.75 907 LEU A C 1
ATOM 7499 O O . LEU A 1 907 ? -7.357 -1.332 -4.485 1.00 98.75 907 LEU A O 1
ATOM 7503 N N . ALA A 1 908 ? -6.943 -1.079 -6.683 1.00 98.81 908 ALA A N 1
ATOM 7504 C CA . ALA A 1 908 ? -8.068 -0.189 -6.925 1.00 98.81 908 ALA A CA 1
ATOM 7505 C C . ALA A 1 908 ? -8.810 -0.537 -8.223 1.00 98.81 908 ALA A C 1
ATOM 7507 O O . ALA A 1 908 ? -8.198 -0.765 -9.259 1.00 98.81 908 ALA A O 1
ATOM 7508 N N . GLU A 1 909 ? -10.137 -0.583 -8.167 1.00 98.69 909 GLU A N 1
ATOM 7509 C CA . GLU A 1 909 ? -11.008 -1.061 -9.251 1.00 98.69 909 GLU A CA 1
ATOM 7510 C C . GLU A 1 909 ? -11.682 0.105 -9.986 1.00 98.69 909 GLU A C 1
ATOM 7512 O O . GLU A 1 909 ? -12.206 1.013 -9.340 1.00 98.69 909 GLU A O 1
ATOM 7517 N N . LYS A 1 910 ? -11.711 0.092 -11.323 1.00 98.75 910 LYS A N 1
ATOM 7518 C CA . LYS A 1 910 ? -12.439 1.081 -12.132 1.00 98.75 910 LYS A CA 1
ATOM 7519 C C . LYS A 1 910 ? -13.948 0.842 -12.032 1.00 98.75 910 LYS A C 1
ATOM 7521 O O . LYS A 1 910 ? -14.486 -0.087 -12.638 1.00 98.75 910 LYS A O 1
ATOM 7526 N N . VAL A 1 911 ? -14.637 1.732 -11.322 1.00 98.62 911 VAL A N 1
ATOM 7527 C CA . VAL A 1 911 ? -16.094 1.712 -11.119 1.00 98.62 911 VAL A CA 1
ATOM 7528 C C . VAL A 1 911 ? -16.735 3.003 -11.626 1.00 98.62 911 VAL A C 1
ATOM 7530 O O . VAL A 1 911 ? -16.059 4.018 -11.811 1.00 98.62 911 VAL A O 1
ATOM 7533 N N . ALA A 1 912 ? -18.046 2.982 -11.870 1.00 98.19 912 ALA A N 1
ATOM 7534 C CA . ALA A 1 912 ? -18.779 4.208 -12.180 1.00 98.19 912 ALA A CA 1
ATOM 7535 C C . ALA A 1 912 ? -18.665 5.206 -11.012 1.00 98.19 912 ALA A C 1
ATOM 7537 O O . ALA A 1 912 ? -18.694 4.807 -9.844 1.00 98.19 912 ALA A O 1
ATOM 7538 N N . ALA A 1 913 ? -18.526 6.492 -11.328 1.00 97.38 913 ALA A N 1
ATOM 7539 C CA . ALA A 1 913 ? -18.615 7.544 -10.326 1.00 97.38 913 ALA A CA 1
ATOM 7540 C C . ALA A 1 913 ? -20.062 7.705 -9.829 1.00 97.38 913 ALA A C 1
ATOM 7542 O O . ALA A 1 913 ? -21.019 7.418 -10.545 1.00 97.38 913 ALA A O 1
ATOM 7543 N N . GLU A 1 914 ? -20.198 8.161 -8.589 1.00 94.31 914 GLU A N 1
ATOM 7544 C CA . GLU A 1 914 ? -21.468 8.474 -7.934 1.00 94.31 914 GLU A CA 1
ATOM 7545 C C . GLU A 1 914 ? -22.278 9.578 -8.643 1.00 94.31 914 GLU A C 1
ATOM 7547 O O . GLU A 1 914 ? -21.722 10.490 -9.262 1.00 94.31 914 GLU A O 1
ATOM 7552 N N . ASP A 1 915 ? -23.609 9.501 -8.541 1.00 91.00 915 ASP A N 1
ATOM 7553 C CA . ASP A 1 915 ? -24.527 10.428 -9.208 1.00 91.00 915 ASP A CA 1
ATOM 7554 C C . ASP A 1 915 ? -24.259 11.889 -8.814 1.00 91.00 915 ASP A C 1
ATOM 7556 O O . ASP A 1 915 ? -24.179 12.244 -7.637 1.00 91.00 915 ASP A O 1
ATOM 7560 N N . GLY A 1 916 ? -24.136 12.758 -9.819 1.00 90.00 916 GLY A N 1
ATOM 7561 C CA . GLY A 1 916 ? -23.826 14.176 -9.625 1.00 90.00 916 GLY A CA 1
ATOM 7562 C C . GLY A 1 916 ? -22.348 14.491 -9.355 1.00 90.00 916 GLY A C 1
ATOM 7563 O O . GLY A 1 916 ? -22.013 15.671 -9.218 1.00 90.00 916 GLY A O 1
ATOM 7564 N N . ALA A 1 917 ? -21.456 13.491 -9.325 1.00 94.62 917 ALA A N 1
ATOM 7565 C CA . ALA A 1 917 ? -20.017 13.731 -9.299 1.00 94.62 917 ALA A CA 1
ATOM 7566 C C . ALA A 1 917 ? -19.562 14.566 -10.508 1.00 94.62 917 ALA A C 1
ATOM 7568 O O . ALA A 1 917 ? -20.088 14.460 -11.621 1.00 94.62 917 ALA A O 1
ATOM 7569 N N . LYS A 1 918 ? -18.547 15.399 -10.278 1.00 95.38 918 LYS A N 1
ATOM 7570 C CA . LYS A 1 918 ? -17.880 16.184 -11.317 1.00 95.38 918 LYS A CA 1
ATOM 7571 C C . LYS A 1 918 ? -16.587 15.508 -11.733 1.00 95.38 918 LYS A C 1
ATOM 7573 O O . LYS A 1 918 ? -16.007 14.736 -10.983 1.00 95.38 918 LYS A O 1
ATOM 7578 N N . GLU A 1 919 ? -16.153 15.824 -12.937 1.00 96.44 919 GLU A N 1
ATOM 7579 C CA . GLU A 1 919 ? -14.845 15.450 -13.453 1.00 96.44 919 GLU A CA 1
ATOM 7580 C C . GLU A 1 919 ? -13.759 16.315 -12.809 1.00 96.44 919 GLU A C 1
ATOM 7582 O O . GLU A 1 919 ? -13.931 17.530 -12.705 1.00 96.44 919 GLU A O 1
ATOM 7587 N N . THR A 1 920 ? -12.677 15.686 -12.351 1.00 97.25 920 THR A N 1
ATOM 7588 C CA . THR A 1 920 ? -11.530 16.370 -11.736 1.00 97.25 920 THR A CA 1
ATOM 7589 C C . THR A 1 920 ? -10.546 16.762 -12.820 1.00 97.25 920 THR A C 1
ATOM 7591 O O . THR A 1 920 ? -10.186 15.923 -13.645 1.00 97.25 920 THR A O 1
ATOM 7594 N N . SER A 1 921 ? -10.069 18.001 -12.813 1.00 96.44 921 SER A N 1
ATOM 7595 C CA . SER A 1 921 ? -9.096 18.448 -13.810 1.00 96.44 921 SER A CA 1
ATOM 7596 C C . SER A 1 921 ? -7.674 17.965 -13.496 1.00 96.44 921 SER A C 1
ATOM 7598 O O . SER A 1 921 ? -7.318 17.698 -12.348 1.00 96.44 921 SER A O 1
ATOM 7600 N N . PHE A 1 922 ? -6.826 17.888 -14.526 1.00 95.94 922 PHE A N 1
ATOM 7601 C CA . PHE A 1 922 ? -5.410 17.543 -14.371 1.00 95.94 922 PHE A CA 1
ATOM 7602 C C . PHE A 1 922 ? -4.689 18.482 -13.390 1.00 95.94 922 PHE A C 1
ATOM 7604 O O . PHE A 1 922 ? -4.091 18.027 -12.419 1.00 95.94 922 PHE A O 1
ATOM 7611 N N . ASN A 1 923 ? -4.821 19.798 -13.590 1.00 95.62 923 ASN A N 1
ATOM 7612 C CA . ASN A 1 923 ? -4.163 20.811 -12.757 1.00 95.62 923 ASN A CA 1
ATOM 7613 C C . ASN A 1 923 ? -4.637 20.780 -11.292 1.00 95.62 923 ASN A C 1
ATOM 7615 O O . ASN A 1 923 ? -3.840 21.009 -10.389 1.00 95.62 923 ASN A O 1
ATOM 7619 N N . GLU A 1 924 ? -5.912 20.468 -11.053 1.00 97.19 924 GLU A N 1
ATOM 7620 C CA . GLU A 1 924 ? -6.492 20.283 -9.716 1.00 97.19 924 GLU A CA 1
ATOM 7621 C C . GLU A 1 924 ? -5.873 19.082 -8.993 1.00 97.19 924 GLU A C 1
ATOM 7623 O O . GLU A 1 924 ? -5.400 19.230 -7.870 1.00 97.19 924 GLU A O 1
ATOM 7628 N N . LEU A 1 925 ? -5.786 17.914 -9.640 1.00 97.88 925 LEU A N 1
ATOM 7629 C CA . LEU A 1 925 ? -5.135 16.745 -9.037 1.00 97.88 925 LEU A CA 1
ATOM 7630 C C . LEU A 1 925 ? -3.628 16.961 -8.813 1.00 97.88 925 LEU A C 1
ATOM 7632 O O . LEU A 1 925 ? -3.086 16.448 -7.835 1.00 97.88 925 LEU A O 1
ATOM 7636 N N . VAL A 1 926 ? -2.953 17.740 -9.668 1.00 97.12 926 VAL A N 1
ATOM 7637 C CA . VAL A 1 926 ? -1.540 18.112 -9.472 1.00 97.12 926 VAL A CA 1
ATOM 7638 C C . VAL A 1 926 ? -1.364 19.071 -8.288 1.00 97.12 926 VAL A C 1
ATOM 7640 O O . VAL A 1 926 ? -0.447 18.864 -7.494 1.00 97.12 926 VAL A O 1
ATOM 7643 N N . GLU A 1 927 ? -2.232 20.075 -8.113 1.00 97.12 927 GLU A N 1
ATOM 7644 C CA . GLU A 1 927 ? -2.230 20.958 -6.929 1.00 97.12 927 GLU A CA 1
ATOM 7645 C C . GLU A 1 927 ? -2.433 20.142 -5.649 1.00 97.12 927 GLU A C 1
ATOM 7647 O O . GLU A 1 927 ? -1.621 20.212 -4.721 1.00 97.12 927 GLU A O 1
ATOM 7652 N N . LEU A 1 928 ? -3.461 19.290 -5.647 1.00 98.00 928 LEU A N 1
ATOM 7653 C CA . LEU A 1 928 ? -3.832 18.484 -4.493 1.00 98.00 928 LEU A CA 1
ATOM 7654 C C . LEU A 1 928 ? -2.701 17.534 -4.075 1.00 98.00 928 LEU A C 1
ATOM 7656 O O . LEU A 1 928 ? -2.378 17.447 -2.889 1.00 98.00 928 LEU A O 1
ATOM 7660 N N . LEU A 1 929 ? -2.056 16.879 -5.048 1.00 97.75 929 LEU A N 1
ATOM 7661 C CA . LEU A 1 929 ? -0.935 15.966 -4.825 1.00 97.75 929 LEU A CA 1
ATOM 7662 C C . LEU A 1 929 ? 0.344 16.676 -4.356 1.00 97.75 929 LEU A C 1
ATOM 7664 O O . LEU A 1 929 ? 0.993 16.201 -3.425 1.00 97.75 929 LEU A O 1
ATOM 7668 N N . SER A 1 930 ? 0.723 17.778 -5.011 1.00 92.38 930 SER A N 1
ATOM 7669 C CA . SER A 1 930 ? 2.025 18.435 -4.799 1.00 92.38 930 SER A CA 1
ATOM 7670 C C . SER A 1 930 ? 2.024 19.481 -3.679 1.00 92.38 930 SER A C 1
ATOM 7672 O O . SER A 1 930 ? 3.083 19.803 -3.136 1.00 92.38 930 SER A O 1
ATOM 7674 N N . VAL A 1 931 ? 0.852 20.013 -3.309 1.00 93.50 931 VAL A N 1
ATOM 7675 C CA . VAL A 1 931 ? 0.721 21.125 -2.357 1.00 93.50 931 VAL A CA 1
ATOM 7676 C C . VAL A 1 931 ? -0.234 20.803 -1.211 1.00 93.50 931 VAL A C 1
ATOM 7678 O O . VAL A 1 931 ? 0.185 20.875 -0.053 1.00 93.50 931 VAL A O 1
ATOM 7681 N N . THR A 1 932 ? -1.502 20.496 -1.494 1.00 97.62 932 THR A N 1
ATOM 7682 C CA . THR A 1 932 ? -2.542 20.476 -0.449 1.00 97.62 932 THR A CA 1
ATOM 7683 C C . THR A 1 932 ? -2.416 19.263 0.475 1.00 97.62 932 THR A C 1
ATOM 7685 O O . THR A 1 932 ? -2.128 19.443 1.660 1.00 97.62 932 THR A O 1
ATOM 7688 N N . TRP A 1 933 ? -2.500 18.032 -0.043 1.00 98.50 933 TRP A N 1
ATOM 7689 C CA . TRP A 1 933 ? -2.412 16.822 0.792 1.00 98.50 933 TRP A CA 1
ATOM 7690 C C . TRP A 1 933 ? -1.043 16.669 1.473 1.00 98.50 933 TRP A C 1
ATOM 7692 O O . TRP A 1 933 ? -0.957 16.133 2.578 1.00 98.50 933 TRP A O 1
ATOM 7702 N N . GLN A 1 934 ? 0.032 17.180 0.857 1.00 96.88 934 GLN A N 1
ATOM 7703 C CA . GLN A 1 934 ? 1.367 17.214 1.465 1.00 96.88 934 GLN A CA 1
ATOM 7704 C C . GLN A 1 934 ? 1.370 18.053 2.755 1.00 96.88 934 GLN A C 1
ATOM 7706 O O . GLN A 1 934 ? 1.805 17.570 3.802 1.00 96.88 934 GLN A O 1
ATOM 7711 N N . LYS A 1 935 ? 0.833 19.282 2.705 1.00 97.88 935 LYS A N 1
ATOM 7712 C CA . LYS A 1 935 ? 0.721 20.173 3.875 1.00 97.88 935 LYS A CA 1
ATOM 7713 C C . LYS A 1 935 ? -0.237 19.628 4.931 1.00 97.88 935 LYS A C 1
ATOM 7715 O O . LYS A 1 935 ? 0.033 19.757 6.123 1.00 97.88 935 LYS A O 1
ATOM 7720 N N . GLU A 1 936 ? -1.349 19.030 4.510 1.00 98.25 936 GLU A N 1
ATOM 7721 C CA . GLU A 1 936 ? -2.316 18.419 5.426 1.00 98.25 936 GLU A CA 1
ATOM 7722 C C . GLU A 1 936 ? -1.691 17.242 6.183 1.00 98.25 936 GLU A C 1
ATOM 7724 O O . GLU A 1 936 ? -1.820 17.174 7.405 1.00 98.25 936 GLU A O 1
ATOM 7729 N N . GLN A 1 937 ? -0.927 16.377 5.505 1.00 98.62 937 GLN A N 1
ATOM 7730 C CA . GLN A 1 937 ? -0.182 15.311 6.173 1.00 98.62 937 GLN A CA 1
ATOM 7731 C C . GLN A 1 937 ? 0.864 15.863 7.148 1.00 98.62 937 GLN A C 1
ATOM 7733 O O . GLN A 1 937 ? 0.933 15.391 8.279 1.00 98.62 937 GLN A O 1
ATOM 7738 N N . GLU A 1 938 ? 1.652 16.868 6.758 1.00 98.12 938 GLU A N 1
ATOM 7739 C CA . GLU A 1 938 ? 2.646 17.494 7.647 1.00 98.12 938 GLU A CA 1
ATOM 7740 C C . GLU A 1 938 ? 1.990 18.116 8.898 1.00 98.12 938 GLU A C 1
ATOM 7742 O O . GLU A 1 938 ? 2.527 18.021 10.005 1.00 98.12 938 GLU A O 1
ATOM 7747 N N . ALA A 1 939 ? 0.785 18.678 8.756 1.00 97.69 939 ALA A N 1
ATOM 7748 C CA . ALA A 1 939 ? -0.014 19.200 9.864 1.00 97.69 939 ALA A CA 1
ATOM 7749 C C . ALA A 1 939 ? -0.651 18.108 10.753 1.00 97.69 939 ALA A C 1
ATOM 7751 O O . ALA A 1 939 ? -1.057 18.410 11.881 1.00 97.69 939 ALA A O 1
ATOM 7752 N N . TRP A 1 940 ? -0.749 16.861 10.281 1.00 97.81 940 TRP A N 1
ATOM 7753 C CA . TRP A 1 940 ? -1.156 15.697 11.080 1.00 97.81 940 TRP A CA 1
ATOM 7754 C C . TRP A 1 940 ? 0.029 15.001 11.749 1.00 97.81 940 TRP A C 1
ATOM 7756 O O . TRP A 1 940 ? -0.055 14.677 12.934 1.00 97.81 940 TRP A O 1
ATOM 7766 N N . ASP A 1 941 ? 1.152 14.859 11.046 1.00 97.62 941 ASP A N 1
ATOM 7767 C CA . ASP A 1 941 ? 2.427 14.386 11.594 1.00 97.62 941 ASP A CA 1
ATOM 7768 C C . ASP A 1 941 ? 2.806 15.185 12.846 1.00 97.62 941 ASP A C 1
ATOM 7770 O O . ASP A 1 941 ? 3.043 14.612 13.908 1.00 97.62 941 ASP A O 1
ATOM 7774 N N . ALA A 1 942 ? 2.757 16.519 12.750 1.00 95.88 942 ALA A N 1
ATOM 7775 C CA . ALA A 1 942 ? 3.073 17.441 13.841 1.00 95.88 942 ALA A CA 1
ATOM 7776 C C . ALA A 1 942 ? 2.171 17.301 15.088 1.00 95.88 942 ALA A C 1
ATOM 7778 O O . ALA A 1 942 ? 2.521 17.827 16.143 1.00 95.88 942 ALA A O 1
ATOM 7779 N N . LYS A 1 943 ? 1.027 16.607 14.983 1.00 95.31 943 LYS A N 1
ATOM 7780 C CA . LYS A 1 943 ? 0.099 16.330 16.095 1.00 95.31 943 LYS A CA 1
ATOM 7781 C C . LYS A 1 943 ? 0.199 14.895 16.625 1.00 95.31 943 LYS A C 1
ATOM 7783 O O . LYS A 1 943 ? -0.109 14.676 17.791 1.00 95.31 943 LYS A O 1
ATOM 7788 N N . LEU A 1 944 ? 0.572 13.927 15.779 1.00 96.12 944 LEU A N 1
ATOM 7789 C CA . LEU A 1 944 ? 0.407 12.490 16.055 1.00 96.12 944 LEU A CA 1
ATOM 7790 C C . LEU A 1 944 ? 1.723 11.690 16.099 1.00 96.12 944 LEU A C 1
ATOM 7792 O O . LEU A 1 944 ? 1.815 10.719 16.850 1.00 96.12 944 LEU A O 1
ATOM 7796 N N . ASP A 1 945 ? 2.783 12.103 15.389 1.00 92.94 945 ASP A N 1
ATOM 7797 C CA . ASP A 1 945 ? 4.068 11.369 15.367 1.00 92.94 945 ASP A CA 1
ATOM 7798 C C . ASP A 1 945 ? 4.791 11.378 16.743 1.00 92.94 945 ASP A C 1
ATOM 7800 O O . ASP A 1 945 ? 5.853 10.766 16.901 1.00 92.94 945 ASP A O 1
ATOM 7804 N N . HIS A 1 946 ? 4.248 12.075 17.753 1.00 89.25 946 HIS A N 1
ATOM 7805 C CA . HIS A 1 946 ? 4.800 12.218 19.110 1.00 89.25 946 HIS A CA 1
ATOM 7806 C C . HIS A 1 946 ? 3.846 11.752 20.236 1.00 89.25 946 HIS A C 1
ATOM 7808 O O . HIS A 1 946 ? 4.099 12.034 21.409 1.00 89.25 946 HIS A O 1
ATOM 7814 N N . GLU A 1 947 ? 2.784 10.998 19.917 1.00 91.88 947 GLU A N 1
ATOM 7815 C CA . GLU A 1 947 ? 1.899 10.379 20.920 1.00 91.88 947 GLU A CA 1
ATOM 7816 C C . GLU A 1 947 ? 2.633 9.347 21.797 1.00 91.88 947 GLU A C 1
ATOM 7818 O O . GLU A 1 947 ? 2.994 8.256 21.332 1.00 91.88 947 GLU A O 1
ATOM 7823 N N . LYS A 1 948 ? 2.799 9.679 23.083 1.00 90.31 948 LYS A N 1
ATOM 7824 C CA . LYS A 1 948 ? 3.495 8.888 24.114 1.00 90.31 948 LYS A CA 1
ATOM 7825 C C . LYS A 1 948 ? 2.652 7.693 24.571 1.00 90.31 948 LYS A C 1
ATOM 7827 O O . LYS A 1 948 ? 3.168 6.590 24.713 1.00 90.31 948 LYS A O 1
ATOM 7832 N N . TYR A 1 949 ? 1.364 7.942 24.787 1.00 95.50 949 TYR A N 1
ATOM 7833 C CA . TYR A 1 949 ? 0.309 7.009 25.196 1.00 95.50 949 TYR A CA 1
ATOM 7834 C C . TYR A 1 949 ? -1.024 7.519 24.630 1.00 95.50 949 TYR A C 1
ATOM 7836 O O . TYR A 1 949 ? -1.076 8.669 24.197 1.00 95.50 949 TYR A O 1
ATOM 7844 N N . MET A 1 950 ? -2.092 6.720 24.645 1.00 96.81 950 MET A N 1
ATOM 7845 C CA . MET A 1 950 ? -3.427 7.154 24.215 1.00 96.81 950 MET A CA 1
ATOM 7846 C C . MET A 1 950 ? -4.363 7.234 25.432 1.00 96.81 950 MET A C 1
ATOM 7848 O O . MET A 1 950 ? -4.301 6.382 26.314 1.00 96.81 950 MET A O 1
ATOM 7852 N N . TRP A 1 951 ? -5.245 8.238 25.516 1.00 97.69 951 TRP A N 1
ATOM 7853 C CA . TRP A 1 951 ? -6.150 8.416 26.677 1.00 97.69 951 TRP A CA 1
ATOM 7854 C C . TRP A 1 951 ? -7.071 7.206 26.923 1.00 97.69 951 TRP A C 1
ATOM 7856 O O . TRP A 1 951 ? -7.425 6.883 28.057 1.00 97.69 951 TRP A O 1
ATOM 7866 N N . THR A 1 952 ? -7.400 6.491 25.850 1.00 98.19 952 THR A N 1
ATOM 7867 C CA . THR A 1 952 ? -8.136 5.224 25.837 1.00 98.19 952 THR A CA 1
ATOM 7868 C C . THR A 1 952 ? -7.433 4.090 26.587 1.00 98.19 952 THR A C 1
ATOM 7870 O O . THR A 1 952 ? -8.096 3.135 26.990 1.00 98.19 952 THR A O 1
ATOM 7873 N N . ASP A 1 953 ? -6.110 4.165 26.778 1.00 97.44 953 ASP A N 1
ATOM 7874 C CA . ASP A 1 953 ? -5.309 3.093 27.382 1.00 97.44 953 ASP A CA 1
ATOM 7875 C C . ASP A 1 953 ? -5.734 2.827 28.834 1.00 97.44 953 ASP A C 1
ATOM 7877 O O . ASP A 1 953 ? -5.799 1.666 29.241 1.00 97.44 953 ASP A O 1
ATOM 7881 N N . SER A 1 954 ? -6.114 3.874 29.587 1.00 95.56 954 SER A N 1
ATOM 7882 C CA . SER A 1 954 ? -6.712 3.734 30.929 1.00 95.56 954 SER A CA 1
ATOM 7883 C C . SER A 1 954 ? -8.000 2.908 30.865 1.00 95.56 954 SER A C 1
ATOM 7885 O O . SER A 1 954 ? -8.128 1.883 31.537 1.00 95.56 954 SER A O 1
ATOM 7887 N N . ILE A 1 955 ? -8.920 3.292 29.975 1.00 97.62 955 ILE A N 1
ATOM 7888 C CA . ILE A 1 955 ? -10.263 2.710 29.860 1.00 97.62 955 ILE A CA 1
ATOM 7889 C C . ILE A 1 955 ? -10.190 1.239 29.448 1.00 97.62 955 ILE A C 1
ATOM 7891 O O . ILE A 1 955 ? -10.733 0.381 30.142 1.00 97.62 955 ILE A O 1
ATOM 7895 N N . PHE A 1 956 ? -9.467 0.912 28.373 1.00 97.69 956 PHE A N 1
ATOM 7896 C CA . PHE A 1 956 ? -9.309 -0.480 27.947 1.00 97.69 956 PHE A CA 1
ATOM 7897 C C . PHE A 1 956 ? -8.547 -1.328 28.981 1.00 97.69 956 PHE A C 1
ATOM 7899 O O . PHE A 1 956 ? -8.783 -2.535 29.069 1.00 97.69 956 PHE A O 1
ATOM 7906 N N . SER A 1 957 ? -7.680 -0.736 29.816 1.00 94.75 957 SER A N 1
ATOM 7907 C CA . SER A 1 957 ? -6.976 -1.490 30.865 1.00 94.75 957 SER A CA 1
ATOM 7908 C C . SER A 1 957 ? -7.898 -2.099 31.929 1.00 94.75 957 SER A C 1
ATOM 7910 O O . SER A 1 957 ? -7.500 -3.085 32.550 1.00 94.75 957 SER A O 1
ATOM 7912 N N . THR A 1 958 ? -9.116 -1.567 32.096 1.00 94.00 958 THR A N 1
ATOM 7913 C CA . THR A 1 958 ? -10.124 -2.073 33.048 1.00 94.00 958 THR A CA 1
ATOM 7914 C C . THR A 1 958 ? -10.688 -3.445 32.669 1.00 94.00 958 THR A C 1
ATOM 7916 O O . THR A 1 958 ? -11.101 -4.198 33.551 1.00 94.00 958 THR A O 1
ATOM 7919 N N . ILE A 1 959 ? -10.687 -3.783 31.372 1.00 94.12 959 ILE A N 1
ATOM 7920 C CA . ILE A 1 959 ? -11.337 -4.987 30.834 1.00 94.12 959 ILE A CA 1
ATOM 7921 C C . ILE A 1 959 ? -10.371 -5.937 30.116 1.00 94.12 959 ILE A C 1
ATOM 7923 O O . ILE A 1 959 ? -10.530 -7.157 30.205 1.00 94.12 959 ILE A O 1
ATOM 7927 N N . LEU A 1 960 ? -9.337 -5.416 29.443 1.00 94.62 960 LEU A N 1
ATOM 7928 C CA . LEU A 1 960 ? -8.394 -6.242 28.690 1.00 94.62 960 LEU A CA 1
ATOM 7929 C C . LEU A 1 960 ? -7.471 -7.033 29.629 1.00 94.62 960 LEU A C 1
ATOM 7931 O O . LEU A 1 960 ? -6.625 -6.480 30.340 1.00 94.62 960 LEU A O 1
ATOM 7935 N N . ASN A 1 961 ? -7.626 -8.354 29.574 1.00 94.00 961 ASN A N 1
ATOM 7936 C CA . ASN A 1 961 ? -6.897 -9.363 30.335 1.00 94.00 961 ASN A CA 1
ATOM 7937 C C . ASN A 1 961 ? -6.695 -10.622 29.460 1.00 94.00 961 ASN A C 1
ATOM 7939 O O . ASN A 1 961 ? -7.290 -10.721 28.387 1.00 94.00 961 ASN A O 1
ATOM 7943 N N . GLU A 1 962 ? -5.901 -11.598 29.909 1.00 91.31 962 GLU A N 1
ATOM 7944 C CA . GLU A 1 962 ? -5.513 -12.768 29.093 1.00 91.31 962 GLU A CA 1
ATOM 7945 C C . GLU A 1 962 ? -6.678 -13.677 28.643 1.00 91.31 962 GLU A C 1
ATOM 7947 O O . GLU A 1 962 ? -6.513 -14.431 27.688 1.00 91.31 962 GLU A O 1
ATOM 7952 N N . SER A 1 963 ? -7.861 -13.600 29.271 1.00 89.12 963 SER A N 1
ATOM 7953 C CA . SER A 1 963 ? -9.064 -14.315 28.792 1.00 89.12 963 SER A CA 1
ATOM 7954 C C . SER A 1 963 ? -9.785 -13.609 27.635 1.00 89.12 963 SER A C 1
ATOM 7956 O O . SER A 1 963 ? -10.498 -14.253 26.871 1.00 89.12 963 SER A O 1
ATOM 7958 N N . VAL A 1 964 ? -9.580 -12.295 27.485 1.00 90.69 964 VAL A N 1
ATOM 7959 C CA . VAL A 1 964 ? -10.135 -11.464 26.400 1.00 90.69 964 VAL A CA 1
ATOM 7960 C C . VAL A 1 964 ? -9.125 -11.318 25.258 1.00 90.69 964 VAL A C 1
ATOM 7962 O O . VAL A 1 964 ? -9.508 -11.232 24.094 1.00 90.69 964 VAL A O 1
ATOM 7965 N N . VAL A 1 965 ? -7.828 -11.309 25.581 1.00 93.94 965 VAL A N 1
ATOM 7966 C CA . VAL A 1 965 ? -6.713 -11.198 24.630 1.00 93.94 965 VAL A CA 1
ATOM 7967 C C . VAL A 1 965 ? -5.702 -12.318 24.925 1.00 93.94 965 VAL A C 1
ATOM 7969 O O . VAL A 1 965 ? -4.747 -12.095 25.673 1.00 93.94 965 VAL A O 1
ATOM 7972 N N . PRO A 1 966 ? -5.903 -13.537 24.385 1.00 90.31 966 PRO A N 1
ATOM 7973 C CA . PRO A 1 966 ? -5.011 -14.667 24.638 1.00 90.31 966 PRO A CA 1
ATOM 7974 C C . PRO A 1 966 ? -3.596 -14.437 24.092 1.00 90.31 966 PRO A C 1
ATOM 7976 O O . PRO A 1 966 ? -3.410 -13.769 23.073 1.00 90.31 966 PRO A O 1
ATOM 7979 N N . GLN A 1 967 ? -2.582 -15.043 24.711 1.00 90.62 967 GLN A N 1
ATOM 7980 C CA . GLN A 1 967 ? -1.207 -14.970 24.201 1.00 90.62 967 GLN A CA 1
ATOM 7981 C C . GLN A 1 967 ? -1.083 -15.622 22.810 1.00 90.62 967 GLN A C 1
ATOM 7983 O O . GLN A 1 967 ? -1.681 -16.663 22.544 1.00 90.62 967 GLN A O 1
ATOM 7988 N N . ASN A 1 968 ? -0.273 -15.027 21.927 1.00 91.62 968 ASN A N 1
ATOM 7989 C CA . ASN A 1 968 ? -0.071 -15.412 20.518 1.00 91.62 968 ASN A CA 1
ATOM 7990 C C . ASN A 1 968 ? -1.322 -15.374 19.612 1.00 91.62 968 ASN A C 1
ATOM 7992 O O . ASN A 1 968 ? -1.250 -15.817 18.465 1.00 91.62 968 ASN A O 1
ATOM 7996 N N . SER A 1 969 ? -2.438 -14.813 20.083 1.00 95.12 969 SER A N 1
ATOM 7997 C CA . SER A 1 969 ? -3.645 -14.567 19.279 1.00 95.12 969 SER A CA 1
ATOM 7998 C C . SER A 1 969 ? -3.408 -13.610 18.100 1.00 95.12 969 SER A C 1
ATOM 8000 O O . SER A 1 969 ? -2.390 -12.908 18.030 1.00 95.12 969 SER A O 1
ATOM 8002 N N . ALA A 1 970 ? -4.369 -13.568 17.175 1.00 97.00 970 ALA A N 1
ATOM 8003 C CA . ALA A 1 970 ? -4.499 -12.528 16.162 1.00 97.00 970 ALA A CA 1
ATOM 8004 C C . ALA A 1 970 ? -5.709 -11.640 16.491 1.00 97.00 970 ALA A C 1
ATOM 8006 O O . ALA A 1 970 ? -6.849 -12.103 16.470 1.00 97.00 970 ALA A O 1
ATOM 8007 N N . ILE A 1 971 ? -5.460 -10.363 16.778 1.00 98.38 971 ILE A N 1
ATOM 8008 C CA . ILE A 1 971 ? -6.473 -9.372 17.154 1.00 98.38 971 ILE A CA 1
ATOM 8009 C C . ILE A 1 971 ? -6.803 -8.492 15.948 1.00 98.38 971 ILE A C 1
ATOM 8011 O O . ILE A 1 971 ? -5.905 -7.894 15.344 1.00 98.38 971 ILE A O 1
ATOM 8015 N N . PHE A 1 972 ? -8.092 -8.392 15.629 1.00 98.75 972 PHE A N 1
ATOM 8016 C CA . PHE A 1 972 ? -8.614 -7.390 14.707 1.00 98.75 972 PHE A CA 1
ATOM 8017 C C . PHE A 1 972 ? -8.870 -6.097 15.488 1.00 98.75 972 PHE A C 1
ATOM 8019 O O . PHE A 1 972 ? -9.522 -6.112 16.533 1.00 98.75 972 PHE A O 1
ATOM 8026 N N . VAL A 1 973 ? -8.334 -4.979 15.010 1.00 98.88 973 VAL A N 1
ATOM 8027 C CA . VAL A 1 973 ? -8.498 -3.662 15.629 1.00 98.88 973 VAL A CA 1
ATOM 8028 C C . VAL A 1 973 ? -9.092 -2.699 14.609 1.00 98.88 973 VAL A C 1
ATOM 8030 O O . VAL A 1 973 ? -8.727 -2.725 13.435 1.00 98.88 973 VAL A O 1
ATOM 8033 N N . TYR A 1 974 ? -10.046 -1.883 15.050 1.00 98.69 974 TYR A N 1
ATOM 8034 C CA . TYR A 1 974 ? -10.781 -0.954 14.194 1.00 98.69 974 TYR A CA 1
ATOM 8035 C C . TYR A 1 974 ? -10.837 0.430 14.845 1.00 98.69 974 TYR A C 1
ATOM 8037 O O . TYR A 1 974 ? -11.446 0.604 15.904 1.00 98.69 974 TYR A O 1
ATOM 8045 N N . THR A 1 975 ? -10.182 1.409 14.217 1.00 97.81 975 THR A N 1
ATOM 8046 C CA . THR A 1 975 ? -10.085 2.790 14.711 1.00 97.81 975 THR A CA 1
ATOM 8047 C C . THR A 1 975 ? -10.447 3.772 13.590 1.00 97.81 975 THR A C 1
ATOM 8049 O O . THR A 1 975 ? -9.574 4.210 12.838 1.00 97.81 975 THR A O 1
ATOM 8052 N N . PRO A 1 976 ? -11.735 4.131 13.435 1.00 97.19 976 PRO A N 1
ATOM 8053 C CA . PRO A 1 976 ? -12.199 5.014 12.367 1.00 97.19 976 PRO A CA 1
ATOM 8054 C C . PRO A 1 976 ? -11.961 6.502 12.678 1.00 97.19 976 PRO A C 1
ATOM 8056 O O . PRO A 1 976 ? -12.025 7.322 11.764 1.00 97.19 976 PRO A O 1
ATOM 8059 N N . ARG A 1 977 ? -11.679 6.845 13.946 1.00 97.06 977 ARG A N 1
ATOM 8060 C CA . ARG A 1 977 ? -11.303 8.179 14.453 1.00 97.06 977 ARG A CA 1
ATOM 8061 C C . ARG A 1 977 ? -12.270 9.302 14.056 1.00 97.06 977 ARG A C 1
ATOM 8063 O O . ARG A 1 977 ? -11.857 10.410 13.712 1.00 97.06 977 ARG A O 1
ATOM 8070 N N . SER A 1 978 ? -13.564 8.998 14.043 1.00 94.94 978 SER A N 1
ATOM 8071 C CA . SER A 1 978 ? -14.599 9.820 13.405 1.00 94.94 978 SER A CA 1
ATOM 8072 C C . SER A 1 978 ? -15.050 11.008 14.257 1.00 94.94 978 SER A C 1
ATOM 8074 O O . SER A 1 978 ? -15.323 12.076 13.715 1.00 94.94 978 SER A O 1
ATOM 8076 N N . ALA A 1 979 ? -15.084 10.865 15.582 1.00 94.06 979 ALA A N 1
ATOM 8077 C CA . ALA A 1 979 ? -15.349 11.960 16.510 1.00 94.06 979 ALA A CA 1
ATOM 8078 C C . ALA A 1 979 ? -14.100 12.818 16.777 1.00 94.06 979 ALA A C 1
ATOM 8080 O O . ALA A 1 979 ? -14.227 14.012 17.043 1.00 94.06 979 ALA A O 1
ATOM 8081 N N . SER A 1 980 ? -12.895 12.232 16.727 1.00 96.00 980 SER A N 1
ATOM 8082 C CA . SER A 1 980 ? -11.622 12.960 16.835 1.00 96.00 980 SER A CA 1
ATOM 8083 C C . SER A 1 980 ? -10.423 12.095 16.404 1.00 96.00 980 SER A C 1
ATOM 8085 O O . SER A 1 980 ? -10.408 10.897 16.693 1.00 96.00 980 SER A O 1
ATOM 8087 N N . PRO A 1 981 ? -9.361 12.695 15.816 1.00 96.75 981 PRO A N 1
ATOM 8088 C CA . PRO A 1 981 ? -8.097 12.020 15.469 1.00 96.75 981 PRO A CA 1
ATOM 8089 C C . PRO A 1 981 ? -7.419 11.304 16.648 1.00 96.75 981 PRO A C 1
ATOM 8091 O O . PRO A 1 981 ? -6.590 10.416 16.440 1.00 96.75 981 PRO A O 1
ATOM 8094 N N . TYR A 1 982 ? -7.757 11.700 17.877 1.00 97.38 982 TYR A N 1
ATOM 8095 C CA . TYR A 1 982 ? -7.190 11.171 19.114 1.00 97.38 982 TYR A CA 1
ATOM 8096 C C . TYR A 1 982 ? -8.019 10.017 19.710 1.00 97.38 982 TYR A C 1
ATOM 8098 O O . TYR A 1 982 ? -7.667 9.506 20.769 1.00 97.38 982 TYR A O 1
ATOM 8106 N N . VAL A 1 983 ? -9.107 9.580 19.063 1.00 97.25 983 VAL A N 1
ATOM 8107 C CA . VAL A 1 983 ? -9.895 8.395 19.456 1.00 97.25 983 VAL A CA 1
ATOM 8108 C C . VAL A 1 983 ? -9.369 7.182 18.684 1.00 97.25 983 VAL A C 1
ATOM 8110 O O . VAL A 1 983 ? -9.736 6.960 17.534 1.00 97.25 983 VAL A O 1
ATOM 8113 N N . HIS A 1 984 ? -8.444 6.427 19.282 1.00 97.94 984 HIS A N 1
ATOM 8114 C CA . HIS A 1 984 ? -7.827 5.245 18.664 1.00 97.94 984 HIS A CA 1
ATOM 8115 C C . HIS A 1 984 ? -7.240 4.296 19.709 1.00 97.94 984 HIS A C 1
ATOM 8117 O O . HIS A 1 984 ? -7.240 4.598 20.895 1.00 97.94 984 HIS A O 1
ATOM 8123 N N . ILE A 1 985 ? -6.742 3.141 19.268 1.00 98.19 985 ILE A N 1
ATOM 8124 C CA . ILE A 1 985 ? -6.238 2.062 20.123 1.00 98.19 985 ILE A CA 1
ATOM 8125 C C . ILE A 1 985 ? -4.720 1.965 20.006 1.00 98.19 985 ILE A C 1
ATOM 8127 O O . ILE A 1 985 ? -4.163 1.838 18.910 1.00 98.19 985 ILE A O 1
ATOM 8131 N N . ASN A 1 986 ? -4.040 1.934 21.154 1.00 97.88 986 ASN A N 1
ATOM 8132 C CA . ASN A 1 986 ? -2.598 1.738 21.241 1.00 97.88 986 ASN A CA 1
ATOM 8133 C C . ASN A 1 986 ? -2.198 0.290 20.908 1.00 97.88 986 ASN A C 1
ATOM 8135 O O . ASN A 1 986 ? -1.866 -0.524 21.768 1.00 97.88 986 ASN A O 1
ATOM 8139 N N . SER A 1 987 ? -2.218 -0.020 19.612 1.00 98.31 987 SER A N 1
ATOM 8140 C CA . SER A 1 987 ? -1.930 -1.345 19.047 1.00 98.31 987 SER A CA 1
ATOM 8141 C C . SER A 1 987 ? -0.549 -1.888 19.445 1.00 98.31 987 SER A C 1
ATOM 8143 O O . SER A 1 987 ? -0.367 -3.099 19.545 1.00 98.31 987 SER A O 1
ATOM 8145 N N . HIS A 1 988 ? 0.413 -1.004 19.732 1.00 98.25 988 HIS A N 1
ATOM 8146 C CA . HIS A 1 988 ? 1.733 -1.380 20.239 1.00 98.25 988 HIS A CA 1
ATOM 8147 C C . HIS A 1 988 ? 1.704 -1.785 21.718 1.00 98.25 988 HIS A C 1
ATOM 8149 O O . HIS A 1 988 ? 2.231 -2.844 22.049 1.00 98.25 988 HIS A O 1
ATOM 8155 N N . LEU A 1 989 ? 1.024 -1.025 22.585 1.00 97.62 989 LEU A N 1
ATOM 8156 C CA . LEU A 1 989 ? 0.803 -1.422 23.982 1.00 97.62 989 LEU A CA 1
ATOM 8157 C C . LEU A 1 989 ? -0.001 -2.730 24.081 1.00 97.62 989 LEU A C 1
ATOM 8159 O O . LEU A 1 989 ? 0.265 -3.552 24.953 1.00 97.62 989 LEU A O 1
ATOM 8163 N N . LEU A 1 990 ? -0.955 -2.950 23.171 1.00 97.12 990 LEU A N 1
ATOM 8164 C CA . LEU A 1 990 ? -1.732 -4.189 23.081 1.00 97.12 990 LEU A CA 1
ATOM 8165 C C . LEU A 1 990 ? -0.841 -5.404 22.744 1.00 97.12 990 LEU A C 1
ATOM 8167 O O . LEU A 1 990 ? -0.876 -6.415 23.453 1.00 97.12 990 LEU A O 1
ATOM 8171 N N . ALA A 1 991 ? -0.001 -5.294 21.709 1.00 97.88 991 ALA A N 1
ATOM 8172 C CA . ALA A 1 991 ? 0.950 -6.343 21.334 1.00 97.88 991 ALA A CA 1
ATOM 8173 C C . ALA A 1 991 ? 2.002 -6.594 22.431 1.00 97.88 991 ALA A C 1
ATOM 8175 O O . ALA A 1 991 ? 2.340 -7.745 22.718 1.00 97.88 991 ALA A O 1
ATOM 8176 N N . GLU A 1 992 ? 2.499 -5.537 23.081 1.00 96.94 992 GLU A N 1
ATOM 8177 C CA . GLU A 1 992 ? 3.420 -5.616 24.219 1.00 96.94 992 GLU A CA 1
ATOM 8178 C C . GLU A 1 992 ? 2.790 -6.332 25.422 1.00 96.94 992 GLU A C 1
ATOM 8180 O O . GLU A 1 992 ? 3.312 -7.359 25.852 1.00 96.94 992 GLU A O 1
ATOM 8185 N N . LYS A 1 993 ? 1.649 -5.840 25.921 1.00 96.44 993 LYS A N 1
ATOM 8186 C CA . LYS A 1 993 ? 1.020 -6.303 27.169 1.00 96.44 993 LYS A CA 1
ATOM 8187 C C . LYS A 1 993 ? 0.512 -7.746 27.101 1.00 96.44 993 LYS A C 1
ATOM 8189 O O . LYS A 1 993 ? 0.586 -8.445 28.106 1.00 96.44 993 LYS A O 1
ATOM 8194 N N . PHE A 1 994 ? 0.008 -8.193 25.947 1.00 96.75 994 PHE A N 1
ATOM 8195 C CA . PHE A 1 994 ? -0.627 -9.514 25.804 1.00 96.75 994 PHE A CA 1
ATOM 8196 C C . PHE A 1 994 ? 0.158 -10.506 24.940 1.00 96.75 994 PHE A C 1
ATOM 8198 O O . PHE A 1 994 ? -0.265 -11.645 24.773 1.00 96.75 994 PHE A O 1
ATOM 8205 N N . THR A 1 995 ? 1.305 -10.106 24.379 1.00 97.00 995 THR A N 1
ATOM 8206 C CA . THR A 1 995 ? 2.077 -10.937 23.432 1.00 97.00 995 THR A CA 1
ATOM 8207 C C . THR A 1 995 ? 1.203 -11.457 22.279 1.00 97.00 995 THR A C 1
ATOM 8209 O O . THR A 1 995 ? 1.257 -12.625 21.901 1.00 97.00 995 THR A O 1
ATOM 8212 N N . CYS A 1 996 ? 0.362 -10.581 21.726 1.00 96.62 996 CYS A N 1
ATOM 8213 C CA . CYS A 1 996 ? -0.531 -10.880 20.607 1.00 96.62 996 CYS A CA 1
ATOM 8214 C C . CYS A 1 996 ? -0.024 -10.255 19.296 1.00 96.62 996 CYS A C 1
ATOM 8216 O O . CYS A 1 996 ? 0.872 -9.407 19.294 1.00 96.62 996 CYS A O 1
ATOM 8218 N N . ASN A 1 997 ? -0.600 -10.685 18.174 1.00 98.25 997 ASN A N 1
ATOM 8219 C CA . ASN A 1 997 ? -0.439 -10.053 16.868 1.00 98.25 997 ASN A CA 1
ATOM 8220 C C . ASN A 1 997 ? -1.643 -9.146 16.613 1.00 98.25 997 ASN A C 1
ATOM 8222 O O . ASN A 1 997 ? -2.767 -9.515 16.947 1.00 98.25 997 ASN A O 1
ATOM 8226 N N . VAL A 1 998 ? -1.423 -7.978 16.014 1.00 98.75 998 VAL A N 1
ATOM 8227 C CA . VAL A 1 998 ? -2.447 -6.934 15.891 1.00 98.75 998 VAL A CA 1
ATOM 8228 C C . VAL A 1 998 ? -2.538 -6.458 14.450 1.00 98.75 998 VAL A C 1
ATOM 8230 O O . VAL A 1 998 ? -1.536 -6.031 13.876 1.00 98.75 998 VAL A O 1
ATOM 8233 N N . TRP A 1 999 ? -3.742 -6.487 13.882 1.00 98.81 999 TRP A N 1
ATOM 8234 C CA . TRP A 1 999 ? -4.072 -5.804 12.634 1.00 98.81 999 TRP A CA 1
ATOM 8235 C C . TRP A 1 999 ? -5.022 -4.645 12.927 1.00 98.81 999 TRP A C 1
ATOM 8237 O O . TRP A 1 999 ? -6.184 -4.893 13.235 1.00 98.81 999 TRP A O 1
ATOM 8247 N N . ASN A 1 1000 ? -4.547 -3.402 12.821 1.00 98.88 1000 ASN A N 1
ATOM 8248 C CA . ASN A 1 1000 ? -5.397 -2.221 12.962 1.00 98.88 1000 ASN A CA 1
ATOM 8249 C C . ASN A 1 1000 ? -5.864 -1.674 11.605 1.00 98.88 1000 ASN A C 1
ATOM 8251 O O . ASN A 1 1000 ? -5.076 -1.548 10.664 1.00 98.88 1000 ASN A O 1
ATOM 8255 N N . VAL A 1 1001 ? -7.146 -1.325 11.532 1.00 98.75 1001 VAL A N 1
ATOM 8256 C CA . VAL A 1 1001 ? -7.821 -0.715 10.388 1.00 98.75 1001 VAL A CA 1
ATOM 8257 C C . VAL A 1 1001 ? -8.050 0.766 10.668 1.00 98.75 1001 VAL A C 1
ATOM 8259 O O . VAL A 1 1001 ? -8.826 1.134 11.549 1.00 98.75 1001 VAL A O 1
ATOM 8262 N N . GLU A 1 1002 ? -7.402 1.608 9.871 1.00 98.06 1002 GLU A N 1
ATOM 8263 C CA . GLU A 1 1002 ? -7.551 3.065 9.887 1.00 98.06 1002 GLU A CA 1
ATOM 8264 C C . GLU A 1 1002 ? -8.382 3.497 8.668 1.00 98.06 1002 GLU A C 1
ATOM 8266 O O . GLU A 1 1002 ? -8.075 3.097 7.543 1.00 98.06 1002 GLU A O 1
ATOM 8271 N N . LEU A 1 1003 ? -9.419 4.323 8.852 1.00 97.88 1003 LEU A N 1
ATOM 8272 C CA . LEU A 1 1003 ? -10.263 4.793 7.732 1.00 97.88 1003 LEU A CA 1
ATOM 8273 C C . LEU A 1 1003 ? -9.794 6.117 7.108 1.00 97.88 1003 LEU A C 1
ATOM 8275 O O . LEU A 1 1003 ? -10.156 6.446 5.975 1.00 97.88 1003 LEU A O 1
ATOM 8279 N N . VAL A 1 1004 ? -8.964 6.874 7.824 1.00 98.38 1004 VAL A N 1
ATOM 8280 C CA . VAL A 1 1004 ? -8.431 8.168 7.380 1.00 98.38 1004 VAL A CA 1
ATOM 8281 C C . VAL A 1 1004 ? -6.995 7.969 6.874 1.00 98.38 1004 VAL A C 1
ATOM 8283 O O . VAL A 1 1004 ? -6.146 7.522 7.654 1.00 98.38 1004 VAL A O 1
ATOM 8286 N N . PRO A 1 1005 ? -6.688 8.270 5.596 1.00 98.69 1005 PRO A N 1
ATOM 8287 C CA . PRO A 1 1005 ? -5.363 8.033 5.010 1.00 98.69 1005 PRO A CA 1
ATOM 8288 C C . PRO A 1 1005 ? -4.218 8.706 5.779 1.00 98.69 1005 PRO A C 1
ATOM 8290 O O . PRO A 1 1005 ? -3.116 8.162 5.865 1.00 98.69 1005 PRO A O 1
ATOM 8293 N N . GLU A 1 1006 ? -4.485 9.859 6.388 1.00 98.69 1006 GLU A N 1
ATOM 8294 C CA . GLU A 1 1006 ? -3.508 10.664 7.118 1.00 98.69 1006 GLU A CA 1
ATOM 8295 C C . GLU A 1 1006 ? -3.147 10.047 8.478 1.00 98.69 1006 GLU A C 1
ATOM 8297 O O . GLU A 1 1006 ? -1.981 10.079 8.881 1.00 98.69 1006 GLU A O 1
ATOM 8302 N N . PHE A 1 1007 ? -4.122 9.428 9.157 1.00 98.50 1007 PHE A N 1
ATOM 8303 C CA . PHE A 1 1007 ? -3.928 8.729 10.437 1.00 98.50 1007 PHE A CA 1
ATOM 8304 C C . PHE A 1 1007 ? -3.343 7.324 10.225 1.00 98.50 1007 PHE A C 1
ATOM 8306 O O . PHE A 1 1007 ? -2.530 6.843 11.018 1.00 98.50 1007 PHE A O 1
ATOM 8313 N N . TYR A 1 1008 ? -3.672 6.692 9.095 1.00 98.75 1008 TYR A N 1
ATOM 8314 C CA . TYR A 1 1008 ? -2.960 5.516 8.601 1.00 98.75 1008 TYR A CA 1
ATOM 8315 C C . TYR A 1 1008 ? -1.472 5.817 8.379 1.00 98.75 1008 TYR A C 1
ATOM 8317 O O . TYR A 1 1008 ? -0.610 5.077 8.856 1.00 98.75 1008 TYR A O 1
ATOM 8325 N N . ARG A 1 1009 ? -1.142 6.935 7.717 1.00 98.62 1009 ARG A N 1
ATOM 8326 C CA . ARG A 1 1009 ? 0.246 7.355 7.477 1.00 98.62 1009 ARG A CA 1
ATOM 8327 C C . ARG A 1 1009 ? 1.008 7.562 8.793 1.00 98.62 1009 ARG A C 1
ATOM 8329 O O . ARG A 1 1009 ? 2.093 6.995 8.934 1.00 98.62 1009 ARG A O 1
ATOM 8336 N N . THR A 1 1010 ? 0.483 8.327 9.755 1.00 98.50 1010 THR A N 1
ATOM 8337 C CA . THR A 1 1010 ? 1.162 8.530 11.057 1.00 98.50 1010 THR A CA 1
ATOM 8338 C C . THR A 1 1010 ? 1.306 7.214 11.829 1.00 98.50 1010 THR A C 1
ATOM 8340 O O . THR A 1 1010 ? 2.353 6.947 12.422 1.00 98.50 1010 THR A O 1
ATOM 8343 N N . SER A 1 1011 ? 0.343 6.301 11.702 1.00 98.50 1011 SER A N 1
ATOM 8344 C CA . SER A 1 1011 ? 0.457 4.942 12.241 1.00 98.50 1011 SER A CA 1
ATOM 8345 C C . SER A 1 1011 ? 1.580 4.116 11.593 1.00 98.50 1011 SER A C 1
ATOM 8347 O O . SER A 1 1011 ? 2.346 3.469 12.310 1.00 98.50 1011 SER A O 1
ATOM 8349 N N . LEU A 1 1012 ? 1.798 4.206 10.271 1.00 98.56 1012 LEU A N 1
ATOM 8350 C CA . LEU A 1 1012 ? 2.986 3.620 9.623 1.00 98.56 1012 LEU A CA 1
ATOM 8351 C C . LEU A 1 1012 ? 4.299 4.260 10.116 1.00 98.56 1012 LEU A C 1
ATOM 8353 O O . LEU A 1 1012 ? 5.334 3.585 10.175 1.00 98.56 1012 LEU A O 1
ATOM 8357 N N . THR A 1 1013 ? 4.282 5.545 10.488 1.00 97.88 1013 THR A N 1
ATOM 8358 C CA . THR A 1 1013 ? 5.426 6.225 11.117 1.00 97.88 1013 THR A CA 1
ATOM 8359 C C . THR A 1 1013 ? 5.703 5.692 12.523 1.00 97.88 1013 THR A C 1
ATOM 8361 O O . THR A 1 1013 ? 6.855 5.352 12.816 1.00 97.88 1013 THR A O 1
ATOM 8364 N N . LYS A 1 1014 ? 4.673 5.528 13.363 1.00 97.25 1014 LYS A N 1
ATOM 8365 C CA . LYS A 1 1014 ? 4.785 4.921 14.701 1.00 97.25 1014 LYS A CA 1
ATOM 8366 C C . LYS A 1 1014 ? 5.287 3.474 14.609 1.00 97.25 1014 LYS A C 1
ATOM 8368 O O . LYS A 1 1014 ? 6.271 3.133 15.267 1.00 97.25 1014 LYS A O 1
ATOM 8373 N N . ALA A 1 1015 ? 4.742 2.678 13.687 1.00 97.62 1015 ALA A N 1
ATOM 8374 C CA . ALA A 1 1015 ? 5.172 1.302 13.434 1.00 97.62 1015 ALA A CA 1
ATOM 8375 C C . ALA A 1 1015 ? 6.642 1.196 12.986 1.00 97.62 1015 ALA A C 1
ATOM 8377 O O . ALA A 1 1015 ? 7.417 0.446 13.577 1.00 97.62 1015 ALA A O 1
ATOM 8378 N N . THR A 1 1016 ? 7.069 2.004 12.007 1.00 95.19 1016 THR A N 1
ATOM 8379 C CA . THR A 1 1016 ? 8.467 2.020 11.516 1.00 95.19 1016 THR A CA 1
ATOM 8380 C C . THR A 1 1016 ? 9.459 2.532 12.574 1.00 95.19 1016 THR A C 1
ATOM 8382 O O . THR A 1 1016 ? 10.649 2.205 12.536 1.00 95.19 1016 THR A O 1
ATOM 8385 N N . THR A 1 1017 ? 8.982 3.319 13.543 1.00 94.81 1017 THR A N 1
ATOM 8386 C CA . THR A 1 1017 ? 9.785 3.821 14.668 1.00 94.81 1017 THR A CA 1
ATOM 8387 C C . THR A 1 1017 ? 9.945 2.767 15.766 1.00 94.81 1017 THR A C 1
ATOM 8389 O O . THR A 1 1017 ? 11.068 2.535 16.214 1.00 94.81 1017 THR A O 1
ATOM 8392 N N . LEU A 1 1018 ? 8.852 2.107 16.170 1.00 96.06 1018 LEU A N 1
ATOM 8393 C CA . LEU A 1 1018 ? 8.828 1.127 17.265 1.00 96.06 1018 LEU A CA 1
ATOM 8394 C C . LEU A 1 1018 ? 9.278 -0.282 16.845 1.00 96.06 1018 LEU A C 1
ATOM 8396 O O . LEU A 1 1018 ? 9.838 -1.010 17.660 1.00 96.06 1018 LEU A O 1
ATOM 8400 N N . LYS A 1 1019 ? 9.088 -0.645 15.571 1.00 96.81 1019 LYS A N 1
ATOM 8401 C CA . LYS A 1 1019 ? 9.587 -1.877 14.927 1.00 96.81 1019 LYS A CA 1
ATOM 8402 C C . LYS A 1 1019 ? 9.072 -3.193 15.515 1.00 96.81 1019 LYS A C 1
ATOM 8404 O O . LYS A 1 1019 ? 9.675 -4.246 15.327 1.00 96.81 1019 LYS A O 1
ATOM 8409 N N . ASP A 1 1020 ? 7.915 -3.160 16.165 1.00 97.50 1020 ASP A N 1
ATOM 8410 C CA . ASP A 1 1020 ? 7.235 -4.377 16.592 1.00 97.50 1020 ASP A CA 1
ATOM 8411 C C . ASP A 1 1020 ? 6.521 -5.051 15.411 1.00 97.50 1020 ASP A C 1
ATOM 8413 O O . ASP A 1 1020 ? 5.389 -4.707 15.074 1.00 97.50 1020 ASP A O 1
ATOM 8417 N N . GLN A 1 1021 ? 7.178 -6.041 14.797 1.00 97.31 1021 GLN A N 1
ATOM 8418 C CA . GLN A 1 1021 ? 6.672 -6.796 13.640 1.00 97.31 1021 GLN A CA 1
ATOM 8419 C C . GLN A 1 1021 ? 5.304 -7.480 13.840 1.00 97.31 1021 GLN A C 1
ATOM 8421 O O . GLN A 1 1021 ? 4.698 -7.895 12.841 1.00 97.31 1021 GLN A O 1
ATOM 8426 N N . ARG A 1 1022 ? 4.834 -7.610 15.093 1.00 98.19 1022 ARG A N 1
ATOM 8427 C CA . ARG A 1 1022 ? 3.510 -8.141 15.465 1.00 98.19 1022 ARG A CA 1
ATOM 8428 C C . ARG A 1 1022 ? 2.376 -7.167 15.145 1.00 98.19 1022 ARG A C 1
ATOM 8430 O O . ARG A 1 1022 ? 1.247 -7.609 14.958 1.00 98.19 1022 ARG A O 1
ATOM 8437 N N . VAL A 1 1023 ? 2.670 -5.866 15.070 1.00 98.69 1023 VAL A N 1
ATOM 8438 C CA . VAL A 1 1023 ? 1.689 -4.810 14.793 1.00 98.69 1023 VAL A CA 1
ATOM 8439 C C . VAL A 1 1023 ? 1.683 -4.466 13.308 1.00 98.69 1023 VAL A C 1
ATOM 8441 O O . VAL A 1 1023 ? 2.716 -4.175 12.699 1.00 98.69 1023 VAL A O 1
ATOM 8444 N N . ARG A 1 1024 ? 0.495 -4.489 12.713 1.00 98.56 1024 ARG A N 1
ATOM 8445 C CA . ARG A 1 1024 ? 0.226 -4.189 11.307 1.00 98.56 1024 ARG A CA 1
ATOM 8446 C C . ARG A 1 1024 ? -0.892 -3.164 11.214 1.00 98.56 1024 ARG A C 1
ATOM 8448 O O . ARG A 1 1024 ? -1.793 -3.151 12.045 1.00 98.56 1024 ARG A O 1
ATOM 8455 N N . TYR A 1 1025 ? -0.828 -2.346 10.172 1.00 98.75 1025 TYR A N 1
ATOM 8456 C CA . TYR A 1 1025 ? -1.857 -1.371 9.848 1.00 98.75 1025 TYR A CA 1
ATOM 8457 C C . TYR A 1 1025 ? -2.289 -1.576 8.398 1.00 98.75 1025 TYR A C 1
ATOM 8459 O O . TYR A 1 1025 ? -1.440 -1.699 7.509 1.00 98.75 1025 TYR A O 1
ATOM 8467 N N . GLY A 1 1026 ? -3.597 -1.574 8.167 1.00 98.56 1026 GLY A N 1
ATOM 8468 C CA . GLY A 1 1026 ? -4.207 -1.425 6.852 1.00 98.56 1026 GLY A CA 1
ATOM 8469 C C . GLY A 1 1026 ? -5.037 -0.147 6.808 1.00 98.56 1026 GLY A C 1
ATOM 8470 O O . GLY A 1 1026 ? -5.600 0.260 7.824 1.00 98.56 1026 GLY A O 1
ATOM 8471 N N . TRP A 1 1027 ? -5.127 0.472 5.632 1.00 98.81 1027 TRP A N 1
ATOM 8472 C CA . TRP A 1 1027 ? -6.193 1.434 5.357 1.00 98.81 1027 TRP A CA 1
ATOM 8473 C C . TRP A 1 1027 ? -7.247 0.798 4.457 1.00 98.81 1027 TRP A C 1
ATOM 8475 O O . TRP A 1 1027 ? -6.929 0.069 3.512 1.00 98.81 1027 TRP A O 1
ATOM 8485 N N . ASN A 1 1028 ? -8.506 1.092 4.762 1.00 98.62 1028 ASN A N 1
ATOM 8486 C CA . ASN A 1 1028 ? -9.692 0.674 4.027 1.00 98.62 1028 ASN A CA 1
ATOM 8487 C C . ASN A 1 1028 ? -10.686 1.846 4.007 1.00 98.62 1028 ASN A C 1
ATOM 8489 O O . ASN A 1 1028 ? -10.654 2.697 4.889 1.00 98.62 1028 ASN A O 1
ATOM 8493 N N . ASN A 1 1029 ? -11.598 1.901 3.032 1.00 96.06 1029 ASN A N 1
ATOM 8494 C CA . ASN A 1 1029 ? -12.546 3.023 2.949 1.00 96.06 1029 ASN A CA 1
ATOM 8495 C C . ASN A 1 1029 ? -13.691 2.948 3.988 1.00 96.06 1029 ASN A C 1
ATOM 8497 O O . ASN A 1 1029 ? -14.304 3.967 4.291 1.00 96.06 1029 ASN A O 1
ATOM 8501 N N . ASN A 1 1030 ? -13.995 1.754 4.505 1.00 96.38 1030 ASN A N 1
ATOM 8502 C CA . ASN A 1 1030 ? -14.948 1.472 5.589 1.00 96.38 1030 ASN A CA 1
ATOM 8503 C C . ASN A 1 1030 ? -14.679 0.069 6.176 1.00 96.38 1030 ASN A C 1
ATOM 8505 O O . ASN A 1 1030 ? -13.779 -0.641 5.707 1.00 96.38 1030 ASN A O 1
ATOM 8509 N N . LEU A 1 1031 ? -15.463 -0.342 7.180 1.00 98.19 1031 LEU A N 1
ATOM 8510 C CA . LEU A 1 1031 ? -15.346 -1.663 7.800 1.00 98.19 1031 LEU A CA 1
ATOM 8511 C C . LEU A 1 1031 ? -15.626 -2.788 6.790 1.00 98.19 1031 LEU A C 1
ATOM 8513 O O . LEU A 1 1031 ? -14.837 -3.732 6.717 1.00 98.19 1031 LEU A O 1
ATOM 8517 N N . GLN A 1 1032 ? -16.659 -2.663 5.945 1.00 98.06 1032 GLN A N 1
ATOM 8518 C CA . GLN A 1 1032 ? -16.976 -3.664 4.916 1.00 98.06 1032 GLN A CA 1
ATOM 8519 C C . GLN A 1 1032 ? -15.781 -3.944 3.996 1.00 98.06 1032 GLN A C 1
ATOM 8521 O O . GLN A 1 1032 ? -15.491 -5.095 3.687 1.00 98.06 1032 GLN A O 1
ATOM 8526 N N . SER A 1 1033 ? -15.053 -2.905 3.584 1.00 97.81 1033 SER A N 1
ATOM 8527 C CA . SER A 1 1033 ? -13.886 -3.029 2.706 1.00 97.81 1033 SER A CA 1
ATOM 8528 C C . SER A 1 1033 ? -12.727 -3.785 3.374 1.00 97.81 1033 SER A C 1
ATOM 8530 O O . SER A 1 1033 ? -11.953 -4.440 2.677 1.00 97.81 1033 SER A O 1
ATOM 8532 N N . SER A 1 1034 ? -12.625 -3.750 4.709 1.00 98.50 1034 SER A N 1
ATOM 8533 C CA . SER A 1 1034 ? -11.653 -4.552 5.468 1.00 98.50 1034 SER A CA 1
ATOM 8534 C C . SER A 1 1034 ? -12.131 -5.989 5.700 1.00 98.50 1034 SER A C 1
ATOM 8536 O O . SER A 1 1034 ? -11.352 -6.929 5.541 1.00 98.50 1034 SER A O 1
ATOM 8538 N N . ILE A 1 1035 ? -13.426 -6.179 5.987 1.00 98.56 1035 ILE A N 1
ATOM 8539 C CA . ILE A 1 1035 ? -14.055 -7.507 6.069 1.00 98.56 1035 ILE A CA 1
ATOM 8540 C C . ILE A 1 1035 ? -13.871 -8.255 4.743 1.00 98.56 1035 ILE A C 1
ATOM 8542 O O . ILE A 1 1035 ? -13.376 -9.377 4.745 1.00 98.56 1035 ILE A O 1
ATOM 8546 N N . ASN A 1 1036 ? -14.169 -7.619 3.606 1.00 97.69 1036 ASN A N 1
ATOM 8547 C CA . ASN A 1 1036 ? -14.017 -8.211 2.274 1.00 97.69 1036 ASN A CA 1
ATOM 8548 C C . ASN A 1 1036 ? -12.568 -8.664 2.000 1.00 97.69 1036 ASN A C 1
ATOM 8550 O O . ASN A 1 1036 ? -12.353 -9.755 1.475 1.00 97.69 1036 ASN A O 1
ATOM 8554 N N . TYR A 1 1037 ? -11.572 -7.853 2.378 1.00 97.44 1037 TYR A N 1
ATOM 8555 C CA . TYR A 1 1037 ? -10.150 -8.194 2.233 1.00 97.44 1037 TYR A CA 1
ATOM 8556 C C . TYR A 1 1037 ? -9.758 -9.434 3.055 1.00 97.44 1037 TYR A C 1
ATOM 8558 O O . TYR A 1 1037 ? -8.985 -10.271 2.585 1.00 97.44 1037 TYR A O 1
ATOM 8566 N N . TRP A 1 1038 ? -10.312 -9.584 4.261 1.00 97.88 1038 TRP A N 1
ATOM 8567 C CA . TRP A 1 1038 ? -10.013 -10.719 5.136 1.00 97.88 1038 TRP A CA 1
ATOM 8568 C C . TRP A 1 1038 ? -10.824 -11.983 4.825 1.00 97.88 1038 TRP A C 1
ATOM 8570 O O . TRP A 1 1038 ? -10.264 -13.077 4.905 1.00 97.88 1038 TRP A O 1
ATOM 8580 N N . GLN A 1 1039 ? -12.065 -11.848 4.346 1.00 95.75 1039 GLN A N 1
ATOM 8581 C CA . GLN A 1 1039 ? -12.841 -12.940 3.742 1.00 95.75 1039 GLN A CA 1
ATOM 8582 C C . GLN A 1 1039 ? -12.095 -13.565 2.554 1.00 95.75 1039 GLN A C 1
ATOM 8584 O O . GLN A 1 1039 ? -11.937 -14.781 2.492 1.00 95.75 1039 GLN A O 1
ATOM 8589 N N . GLN A 1 1040 ? -11.564 -12.738 1.642 1.00 90.69 1040 GLN A N 1
ATOM 8590 C CA . GLN A 1 1040 ? -10.768 -13.184 0.485 1.00 90.69 1040 GLN A CA 1
ATOM 8591 C C . GLN A 1 1040 ? -9.462 -13.906 0.865 1.00 90.69 1040 GLN A C 1
ATOM 8593 O O . GLN A 1 1040 ? -8.824 -14.514 0.007 1.00 90.69 1040 GLN A O 1
ATOM 8598 N N . LYS A 1 1041 ? -9.046 -13.827 2.134 1.00 91.00 1041 LYS A N 1
ATOM 8599 C CA . LYS A 1 1041 ? -7.853 -14.484 2.684 1.00 91.00 1041 LYS A CA 1
ATOM 8600 C C . LYS A 1 1041 ? -8.193 -15.564 3.721 1.00 91.00 1041 LYS A C 1
ATOM 8602 O O . LYS A 1 1041 ? -7.287 -16.027 4.408 1.00 91.00 1041 LYS A O 1
ATOM 8607 N N . GLU A 1 1042 ? -9.472 -15.942 3.830 1.00 94.19 1042 GLU A N 1
ATOM 8608 C CA . GLU A 1 1042 ? -10.006 -16.960 4.752 1.00 94.19 1042 GLU A CA 1
ATOM 8609 C C . GLU A 1 1042 ? -9.548 -16.760 6.216 1.00 94.19 1042 GLU A C 1
ATOM 8611 O O . GLU A 1 1042 ? -9.329 -17.712 6.969 1.00 94.19 1042 GLU A O 1
ATOM 8616 N N . ALA A 1 1043 ? -9.363 -15.500 6.628 1.00 93.62 1043 ALA A N 1
ATOM 8617 C CA . ALA A 1 1043 ? -8.821 -15.159 7.938 1.00 93.62 1043 ALA A CA 1
ATOM 8618 C C . ALA A 1 1043 ? -9.906 -15.121 9.022 1.00 93.62 1043 ALA A C 1
ATOM 8620 O O . ALA A 1 1043 ? -11.000 -14.608 8.809 1.00 93.62 1043 ALA A O 1
ATOM 8621 N N . SER A 1 1044 ? -9.564 -15.615 10.215 1.00 96.19 1044 SER A N 1
ATOM 8622 C CA . SER A 1 1044 ? -10.449 -15.640 11.381 1.00 96.19 1044 SER A CA 1
ATOM 8623 C C . SER A 1 1044 ? -9.673 -15.205 12.630 1.00 96.19 1044 SER A C 1
ATOM 8625 O O . SER A 1 1044 ? -8.758 -15.902 13.083 1.00 96.19 1044 SER A O 1
ATOM 8627 N N . PHE A 1 1045 ? -9.992 -14.015 13.143 1.00 98.31 1045 PHE A N 1
ATOM 8628 C CA . PHE A 1 1045 ? -9.338 -13.367 14.286 1.00 98.31 1045 PHE A CA 1
ATOM 8629 C C . PHE A 1 1045 ? -9.945 -13.821 15.626 1.00 98.31 1045 PHE A C 1
ATOM 8631 O O . PHE A 1 1045 ? -11.123 -14.159 15.712 1.00 98.31 1045 PHE A O 1
ATOM 8638 N N . ASP A 1 1046 ? -9.132 -13.830 16.685 1.00 97.81 1046 ASP A N 1
ATOM 8639 C CA . ASP A 1 1046 ? -9.513 -14.306 18.025 1.00 97.81 1046 ASP A CA 1
ATOM 8640 C C . ASP A 1 1046 ? -10.434 -13.336 18.781 1.00 97.81 1046 ASP A C 1
ATOM 8642 O O . ASP A 1 1046 ? -11.336 -13.766 19.496 1.00 97.81 1046 ASP A O 1
ATOM 8646 N N . THR A 1 1047 ? -10.197 -12.032 18.619 1.00 97.81 1047 THR A N 1
ATOM 8647 C CA . THR A 1 1047 ? -10.895 -10.948 19.324 1.00 97.81 1047 THR A CA 1
ATOM 8648 C C . THR A 1 1047 ? -10.910 -9.695 18.445 1.00 97.81 1047 THR A C 1
ATOM 8650 O O . THR A 1 1047 ? -9.934 -9.412 17.743 1.00 97.81 1047 THR A O 1
ATOM 8653 N N . LEU A 1 1048 ? -11.997 -8.926 18.526 1.00 98.50 1048 LEU A N 1
ATOM 8654 C CA . LEU A 1 1048 ? -12.124 -7.561 18.016 1.00 98.50 1048 LEU A CA 1
ATOM 8655 C C . LEU A 1 1048 ? -11.973 -6.555 19.164 1.00 98.50 1048 LEU A C 1
ATOM 8657 O O . LEU A 1 1048 ? -12.664 -6.660 20.178 1.00 98.50 1048 LEU A O 1
ATOM 8661 N N . ILE A 1 1049 ? -11.104 -5.557 18.995 1.00 98.69 1049 ILE A N 1
ATOM 8662 C CA . ILE A 1 1049 ? -11.029 -4.385 19.879 1.00 98.69 1049 ILE A CA 1
ATOM 8663 C C . ILE A 1 1049 ? -11.207 -3.124 19.034 1.00 98.69 1049 ILE A C 1
ATOM 8665 O O . ILE A 1 1049 ? -10.440 -2.886 18.106 1.00 98.69 1049 ILE A O 1
ATOM 8669 N N . ALA A 1 1050 ? -12.218 -2.318 19.331 1.00 98.75 1050 ALA A N 1
ATOM 8670 C CA . ALA A 1 1050 ? -12.597 -1.180 18.508 1.00 98.75 1050 ALA A CA 1
ATOM 8671 C C . ALA A 1 1050 ? -12.816 0.105 19.315 1.00 98.75 1050 ALA A C 1
ATOM 8673 O O . ALA A 1 1050 ? -13.066 0.099 20.521 1.00 98.75 1050 ALA A O 1
ATOM 8674 N N . THR A 1 1051 ? -12.739 1.227 18.619 1.00 98.75 1051 THR A N 1
ATOM 8675 C CA . THR A 1 1051 ? -13.361 2.486 19.036 1.00 98.75 1051 THR A CA 1
ATOM 8676 C C . THR A 1 1051 ? -14.418 2.832 18.002 1.00 98.75 1051 THR A C 1
ATOM 8678 O O . THR A 1 1051 ? -14.172 2.629 16.815 1.00 98.75 1051 THR A O 1
ATOM 8681 N N . GLU A 1 1052 ? -15.549 3.400 18.421 1.00 98.19 1052 GLU A N 1
ATOM 8682 C CA . GLU A 1 1052 ? -16.557 3.958 17.502 1.00 98.19 1052 GLU A CA 1
ATOM 8683 C C . GLU A 1 1052 ? -17.144 2.937 16.500 1.00 98.19 1052 GLU A C 1
ATOM 8685 O O . GLU A 1 1052 ? -17.547 3.301 15.390 1.00 98.19 1052 GLU A O 1
ATOM 8690 N N . LEU A 1 1053 ? -17.177 1.647 16.856 1.00 98.25 1053 LEU A N 1
ATOM 8691 C CA . LEU A 1 1053 ? -17.698 0.581 16.000 1.00 98.25 1053 LEU A CA 1
ATOM 8692 C C . LEU A 1 1053 ? -19.189 0.781 15.737 1.00 98.25 1053 LEU A C 1
ATOM 8694 O O . LEU A 1 1053 ? -19.603 0.846 14.585 1.00 98.25 1053 LEU A O 1
ATOM 8698 N N . LEU A 1 1054 ? -19.998 0.921 16.785 1.00 96.56 1054 LEU A N 1
ATOM 8699 C CA . LEU A 1 1054 ? -21.441 1.116 16.651 1.00 96.56 1054 LEU A CA 1
ATOM 8700 C C . LEU A 1 1054 ? -21.785 2.509 16.114 1.00 96.56 1054 LEU A C 1
ATOM 8702 O O . LEU A 1 1054 ? -22.789 2.644 15.415 1.00 96.56 1054 LEU A O 1
ATOM 8706 N N . SER A 1 1055 ? -20.977 3.536 16.393 1.00 94.25 1055 SER A N 1
ATOM 8707 C CA . SER A 1 1055 ? -21.214 4.879 15.844 1.00 94.25 1055 SER A CA 1
ATOM 8708 C C . SER A 1 1055 ? -20.821 5.048 14.369 1.00 94.25 1055 SER A C 1
ATOM 8710 O O . SER A 1 1055 ? -21.213 6.049 13.773 1.00 94.25 1055 SER A O 1
ATOM 8712 N N . THR A 1 1056 ? -20.066 4.114 13.767 1.00 96.62 1056 THR A N 1
ATOM 8713 C CA . THR A 1 1056 ? -19.620 4.213 12.357 1.00 96.62 1056 THR A CA 1
ATOM 8714 C C . THR A 1 1056 ? -20.047 3.050 11.462 1.00 96.62 1056 THR A C 1
ATOM 8716 O O . THR A 1 1056 ? -20.356 3.285 10.295 1.00 96.62 1056 THR A O 1
ATOM 8719 N N . ALA A 1 1057 ? -20.095 1.818 11.973 1.00 96.44 1057 ALA A N 1
ATOM 8720 C CA . ALA A 1 1057 ? -20.505 0.650 11.203 1.00 96.44 1057 ALA A CA 1
ATOM 8721 C C . ALA A 1 1057 ? -22.031 0.561 11.090 1.00 96.44 1057 ALA A C 1
ATOM 8723 O O . ALA A 1 1057 ? -22.769 0.754 12.065 1.00 96.44 1057 ALA A O 1
ATOM 8724 N N . ASN A 1 1058 ? -22.507 0.203 9.900 1.00 96.69 1058 ASN A N 1
ATOM 8725 C CA . ASN A 1 1058 ? -23.914 -0.123 9.684 1.00 96.69 1058 ASN A CA 1
ATOM 8726 C C . ASN A 1 1058 ? -24.217 -1.596 10.028 1.00 96.69 1058 ASN A C 1
ATOM 8728 O O . ASN A 1 1058 ? -23.318 -2.405 10.237 1.00 96.69 1058 ASN A O 1
ATOM 8732 N N . ASP A 1 1059 ? -25.495 -1.958 10.083 1.00 97.19 1059 ASP A N 1
ATOM 8733 C CA . ASP A 1 1059 ? -25.934 -3.277 10.563 1.00 97.19 1059 ASP A CA 1
ATOM 8734 C C . ASP A 1 1059 ? -25.443 -4.439 9.676 1.00 97.19 1059 ASP A C 1
ATOM 8736 O O . ASP A 1 1059 ? -25.003 -5.470 10.183 1.00 97.19 1059 ASP A O 1
ATOM 8740 N N . HIS A 1 1060 ? -25.363 -4.246 8.354 1.00 97.06 1060 HIS A N 1
ATOM 8741 C CA . HIS A 1 1060 ? -24.746 -5.234 7.461 1.00 97.06 1060 HIS A CA 1
ATOM 8742 C C . HIS A 1 1060 ? -23.259 -5.452 7.789 1.00 97.06 1060 HIS A C 1
ATOM 8744 O O . HIS A 1 1060 ? -22.790 -6.587 7.786 1.00 97.06 1060 HIS A O 1
ATOM 8750 N N . GLU A 1 1061 ? -22.517 -4.386 8.108 1.00 97.44 1061 GLU A N 1
ATOM 8751 C CA . GLU A 1 1061 ? -21.105 -4.483 8.508 1.00 97.44 1061 GLU A CA 1
ATOM 8752 C C . GLU A 1 1061 ? -20.939 -5.201 9.853 1.00 97.44 1061 GLU A C 1
ATOM 8754 O O . GLU A 1 1061 ? -20.051 -6.043 9.977 1.00 97.44 1061 GLU A O 1
ATOM 8759 N N . LEU A 1 1062 ? -21.811 -4.927 10.832 1.00 97.81 1062 LEU A N 1
ATOM 8760 C CA . LEU A 1 1062 ? -21.814 -5.619 12.126 1.00 97.81 1062 LEU A CA 1
ATOM 8761 C C . LEU A 1 1062 ? -22.114 -7.114 11.960 1.00 97.81 1062 LEU A C 1
ATOM 8763 O O . LEU A 1 1062 ? -21.345 -7.945 12.438 1.00 97.81 1062 LEU A O 1
ATOM 8767 N N . SER A 1 1063 ? -23.170 -7.457 11.217 1.00 97.25 1063 SER A N 1
ATOM 8768 C CA . SER A 1 1063 ? -23.518 -8.847 10.889 1.00 97.25 1063 SER A CA 1
ATOM 8769 C C . SER A 1 1063 ? -22.381 -9.573 10.155 1.00 97.25 1063 SER A C 1
ATOM 8771 O O . SER A 1 1063 ? -22.125 -10.755 10.399 1.00 97.25 1063 SER A O 1
ATOM 8773 N N . ALA A 1 1064 ? -21.660 -8.875 9.271 1.00 97.56 1064 ALA A N 1
ATOM 8774 C CA . ALA A 1 1064 ? -20.571 -9.447 8.486 1.00 97.56 1064 ALA A CA 1
ATOM 8775 C C . ALA A 1 1064 ? -19.287 -9.728 9.296 1.00 97.56 1064 ALA A C 1
ATOM 8777 O O . ALA A 1 1064 ? -18.464 -10.524 8.835 1.00 97.56 1064 ALA A O 1
ATOM 8778 N N . LEU A 1 1065 ? -19.113 -9.169 10.504 1.00 97.75 1065 LEU A N 1
ATOM 8779 C CA . LEU A 1 1065 ? -17.976 -9.492 11.390 1.00 97.75 1065 LEU A CA 1
ATOM 8780 C C . LEU A 1 1065 ? -17.874 -10.997 11.684 1.00 97.75 1065 LEU A C 1
ATOM 8782 O O . LEU A 1 1065 ? -16.770 -11.534 11.766 1.00 97.75 1065 LEU A O 1
ATOM 8786 N N . SER A 1 1066 ? -19.016 -11.688 11.748 1.00 96.62 1066 SER A N 1
ATOM 8787 C CA . SER A 1 1066 ? -19.125 -13.147 11.904 1.00 96.62 1066 SER A CA 1
ATOM 8788 C C . SER A 1 1066 ? -18.279 -13.962 10.913 1.00 96.62 1066 SER A C 1
ATOM 8790 O O . SER A 1 1066 ? -17.888 -15.086 11.215 1.00 96.62 1066 SER A O 1
ATOM 8792 N N . SER A 1 1067 ? -17.969 -13.397 9.741 1.00 97.50 1067 SER A N 1
ATOM 8793 C CA . SER A 1 1067 ? -17.187 -14.052 8.685 1.00 97.50 1067 SER A CA 1
ATOM 8794 C C . SER A 1 1067 ? -15.665 -13.937 8.836 1.00 97.50 1067 SER A C 1
ATOM 8796 O O . SER A 1 1067 ? -14.947 -14.655 8.145 1.00 97.50 1067 SER A O 1
ATOM 8798 N N . ILE A 1 1068 ? -15.176 -13.048 9.713 1.00 98.06 1068 ILE A N 1
ATOM 8799 C CA . ILE A 1 1068 ? -13.738 -12.812 9.948 1.00 98.06 1068 ILE A CA 1
ATOM 8800 C C . ILE A 1 1068 ? -13.326 -12.965 11.419 1.00 98.06 1068 ILE A C 1
ATOM 8802 O O . ILE A 1 1068 ? -12.158 -12.785 11.757 1.00 98.06 1068 ILE A O 1
ATOM 8806 N N . LEU A 1 1069 ? -14.257 -13.298 12.311 1.00 98.00 1069 LEU A N 1
ATOM 8807 C CA . LEU A 1 1069 ? -13.991 -13.616 13.714 1.00 98.00 1069 LEU A CA 1
ATOM 8808 C C . LEU A 1 1069 ? -14.134 -15.126 13.955 1.00 98.00 1069 LEU A C 1
ATOM 8810 O O . LEU A 1 1069 ? -14.718 -15.847 13.143 1.00 98.00 1069 LEU A O 1
ATOM 8814 N N . LYS A 1 1070 ? -13.569 -15.628 15.053 1.00 97.19 1070 LYS A N 1
ATOM 8815 C CA . LYS A 1 1070 ? -13.806 -17.004 15.518 1.00 97.19 1070 LYS A CA 1
ATOM 8816 C C . LYS A 1 1070 ? -15.175 -17.106 16.217 1.00 97.19 1070 LYS A C 1
ATOM 8818 O O . LYS A 1 1070 ? -15.659 -16.103 16.741 1.00 97.19 1070 LYS A O 1
ATOM 8823 N N . PRO A 1 1071 ? -15.800 -18.298 16.273 1.00 94.81 1071 PRO A N 1
ATOM 8824 C CA . PRO A 1 1071 ? -16.932 -18.539 17.170 1.00 94.81 1071 PRO A CA 1
ATOM 8825 C C . PRO A 1 1071 ? -16.565 -18.168 18.613 1.00 94.81 1071 PRO A C 1
ATOM 8827 O O . PRO A 1 1071 ? -15.438 -18.442 19.028 1.00 94.81 1071 PRO A O 1
ATOM 8830 N N . GLU A 1 1072 ? -17.485 -17.547 19.357 1.00 92.88 1072 GLU A N 1
ATOM 8831 C CA . GLU A 1 1072 ? -17.253 -17.051 20.725 1.00 92.88 1072 GLU A CA 1
ATOM 8832 C C . GLU A 1 1072 ? -16.112 -16.011 20.854 1.00 92.88 1072 GLU A C 1
ATOM 8834 O O . GLU A 1 1072 ? -15.660 -15.709 21.963 1.00 92.88 1072 GLU A O 1
ATOM 8839 N N . ALA A 1 1073 ? -15.647 -15.410 19.747 1.00 96.31 1073 ALA A N 1
ATOM 8840 C CA . ALA A 1 1073 ? -14.665 -14.324 19.785 1.00 96.31 1073 ALA A CA 1
ATOM 8841 C C . ALA A 1 1073 ? -15.154 -13.168 20.670 1.00 96.31 1073 ALA A C 1
ATOM 8843 O O . ALA A 1 1073 ? -16.342 -12.830 20.689 1.00 96.31 1073 ALA A O 1
ATOM 8844 N N . ASN A 1 1074 ? -14.237 -12.529 21.398 1.00 97.38 1074 ASN A N 1
ATOM 8845 C CA . ASN A 1 1074 ? -14.581 -11.348 22.186 1.00 97.38 1074 ASN A CA 1
ATOM 8846 C C . ASN A 1 1074 ? -14.686 -10.118 21.275 1.00 97.38 1074 ASN A C 1
ATOM 8848 O O . ASN A 1 1074 ? -13.895 -9.949 20.349 1.00 97.38 1074 ASN A O 1
ATOM 8852 N N . LEU A 1 1075 ? -15.621 -9.224 21.583 1.00 97.88 1075 LEU A N 1
ATOM 8853 C CA . LEU A 1 1075 ? -15.741 -7.902 20.979 1.00 97.88 1075 LEU A CA 1
ATOM 8854 C C . LEU A 1 1075 ? -15.727 -6.870 22.105 1.00 97.88 1075 LEU A C 1
ATOM 8856 O O . LEU A 1 1075 ? -16.648 -6.824 22.920 1.00 97.88 1075 LEU A O 1
ATOM 8860 N N . ILE A 1 1076 ? -14.688 -6.040 22.148 1.00 98.44 1076 ILE A N 1
ATOM 8861 C CA . ILE A 1 1076 ? -14.585 -4.902 23.064 1.00 98.44 1076 ILE A CA 1
ATOM 8862 C C . ILE A 1 1076 ? -14.674 -3.622 22.237 1.00 98.44 1076 ILE A C 1
ATOM 8864 O O . ILE A 1 1076 ? -13.890 -3.462 21.306 1.00 98.44 1076 ILE A O 1
ATOM 8868 N N . SER A 1 1077 ? -15.588 -2.705 22.557 1.00 98.44 1077 SER A N 1
ATOM 8869 C CA . SER A 1 1077 ? -15.653 -1.407 21.870 1.00 98.44 1077 SER A CA 1
ATOM 8870 C C . SER A 1 1077 ? -15.884 -0.240 22.821 1.00 98.44 1077 SER A C 1
ATOM 8872 O O . SER A 1 1077 ? -16.661 -0.354 23.767 1.00 98.44 1077 SER A O 1
ATOM 8874 N N . LEU A 1 1078 ? -15.221 0.887 22.564 1.00 98.69 1078 LEU A N 1
ATOM 8875 C CA . LEU A 1 1078 ? -15.462 2.161 23.245 1.00 98.69 1078 LEU A CA 1
ATOM 8876 C C . LEU A 1 1078 ? -16.281 3.080 22.328 1.00 98.69 1078 LEU A C 1
ATOM 8878 O O . LEU A 1 1078 ? -15.775 3.557 21.312 1.00 98.69 1078 LEU A O 1
ATOM 8882 N N . GLU A 1 1079 ? -17.541 3.327 22.689 1.00 98.19 1079 GLU A N 1
ATOM 8883 C CA . GLU A 1 1079 ? -18.503 4.075 21.870 1.00 98.19 1079 GLU A CA 1
ATOM 8884 C C . GLU A 1 1079 ? -18.824 5.461 22.454 1.00 98.19 1079 GLU A C 1
ATOM 8886 O O . GLU A 1 1079 ? -19.187 5.552 23.635 1.00 98.19 1079 GLU A O 1
ATOM 8891 N N . PRO A 1 1080 ? -18.789 6.531 21.641 1.00 97.00 1080 PRO A N 1
ATOM 8892 C CA . PRO A 1 1080 ? -19.417 7.804 21.968 1.00 97.00 1080 PRO A CA 1
ATOM 8893 C C . PRO A 1 1080 ? -20.925 7.740 21.667 1.00 97.00 1080 PRO A C 1
ATOM 8895 O O . PRO A 1 1080 ? -21.336 7.444 20.545 1.00 97.00 1080 PRO A O 1
ATOM 8898 N N . VAL A 1 1081 ? -21.768 8.059 22.651 1.00 95.69 1081 VAL A N 1
ATOM 8899 C CA . VAL A 1 1081 ? -23.237 8.009 22.537 1.00 95.69 1081 VAL A CA 1
ATOM 8900 C C . VAL A 1 1081 ? -23.890 9.310 23.012 1.00 95.69 1081 VAL A C 1
ATOM 8902 O O . VAL A 1 1081 ? -23.382 9.996 23.898 1.00 95.69 1081 VAL A O 1
ATOM 8905 N N . GLU A 1 1082 ? -25.047 9.658 22.443 1.00 92.44 1082 GLU A N 1
ATOM 8906 C CA . GLU A 1 1082 ? -25.819 10.830 22.894 1.00 92.44 1082 GLU A CA 1
ATOM 8907 C C . GLU A 1 1082 ? -26.452 10.571 24.272 1.00 92.44 1082 GLU A C 1
ATOM 8909 O O . GLU A 1 1082 ? -26.366 11.402 25.175 1.00 92.44 1082 GLU A O 1
ATOM 8914 N N . SER A 1 1083 ? -27.011 9.374 24.474 1.00 92.75 1083 SER A N 1
ATOM 8915 C CA . SER A 1 1083 ? -27.561 8.893 25.747 1.00 92.75 1083 SER A CA 1
ATOM 8916 C C . SER A 1 1083 ? -27.223 7.421 25.972 1.00 92.75 1083 SER A C 1
ATOM 8918 O O . SER A 1 1083 ? -27.225 6.634 25.027 1.00 92.75 1083 SER A O 1
ATOM 8920 N N . VAL A 1 1084 ? -26.983 7.031 27.225 1.00 93.62 1084 VAL A N 1
ATOM 8921 C CA . VAL A 1 1084 ? -26.717 5.633 27.597 1.00 93.62 1084 VAL A CA 1
ATOM 8922 C C . VAL A 1 1084 ? -28.029 4.840 27.630 1.00 93.62 1084 VAL A C 1
ATOM 8924 O O . VAL A 1 1084 ? -28.718 4.813 28.647 1.00 93.62 1084 VAL A O 1
ATOM 8927 N N . ASP A 1 1085 ? -28.371 4.196 26.512 1.00 94.75 1085 ASP A N 1
ATOM 8928 C CA . ASP A 1 1085 ? -29.480 3.239 26.411 1.00 94.75 1085 ASP A CA 1
ATOM 8929 C C . ASP A 1 1085 ? -28.935 1.822 26.175 1.00 94.75 1085 ASP A C 1
ATOM 8931 O O . ASP A 1 1085 ? -28.627 1.417 25.051 1.00 94.75 1085 ASP A O 1
ATOM 8935 N N . GLU A 1 1086 ? -28.813 1.054 27.263 1.00 95.38 1086 GLU A N 1
ATOM 8936 C CA . GLU A 1 1086 ? -28.400 -0.349 27.195 1.00 95.38 1086 GLU A CA 1
ATOM 8937 C C . GLU A 1 1086 ? -29.377 -1.197 26.368 1.00 95.38 1086 GLU A C 1
ATOM 8939 O O . GLU A 1 1086 ? -28.934 -2.116 25.685 1.00 95.38 1086 GLU A O 1
ATOM 8944 N N . ASN A 1 1087 ? -30.684 -0.914 26.394 1.00 96.06 1087 ASN A N 1
ATOM 8945 C CA . ASN A 1 1087 ? -31.664 -1.742 25.692 1.00 96.06 1087 ASN A CA 1
ATOM 8946 C C . ASN A 1 1087 ? -31.526 -1.579 24.179 1.00 96.06 1087 ASN A C 1
ATOM 8948 O O . ASN A 1 1087 ? -31.509 -2.583 23.471 1.00 96.06 1087 ASN A O 1
ATOM 8952 N N . ALA A 1 1088 ? -31.358 -0.347 23.691 1.00 96.00 1088 ALA A N 1
ATOM 8953 C CA . ALA A 1 1088 ? -31.110 -0.080 22.275 1.00 96.00 1088 ALA A CA 1
ATOM 8954 C C . ALA A 1 1088 ? -29.799 -0.729 21.789 1.00 96.00 1088 ALA A C 1
ATOM 8956 O O . ALA A 1 1088 ? -29.780 -1.388 20.749 1.00 96.00 1088 ALA A O 1
ATOM 8957 N N . ILE A 1 1089 ? -28.718 -0.614 22.573 1.00 97.00 1089 ILE A N 1
ATOM 8958 C CA . ILE A 1 1089 ? -27.420 -1.239 22.267 1.00 97.00 1089 ILE A CA 1
ATOM 8959 C C . ILE A 1 1089 ? -27.537 -2.773 22.264 1.00 97.00 1089 ILE A C 1
ATOM 8961 O O . ILE A 1 1089 ? -27.074 -3.431 21.333 1.00 97.00 1089 ILE A O 1
ATOM 8965 N N . ARG A 1 1090 ? -28.198 -3.354 23.273 1.00 97.69 1090 ARG A N 1
ATOM 8966 C CA . ARG A 1 1090 ? -28.432 -4.800 23.404 1.00 97.69 1090 ARG A CA 1
ATOM 8967 C C . ARG A 1 1090 ? -29.270 -5.350 22.248 1.00 97.69 1090 ARG A C 1
ATOM 8969 O O . ARG A 1 1090 ? -28.924 -6.402 21.718 1.00 97.69 1090 ARG A O 1
ATOM 8976 N N . HIS A 1 1091 ? -30.326 -4.634 21.855 1.00 97.62 1091 HIS A N 1
ATOM 8977 C CA . HIS A 1 1091 ? -31.196 -4.975 20.727 1.00 97.62 1091 HIS A CA 1
ATOM 8978 C C . HIS A 1 1091 ? -30.392 -5.012 19.425 1.00 97.62 1091 HIS A C 1
ATOM 8980 O O . HIS A 1 1091 ? -30.276 -6.074 18.815 1.00 97.62 1091 HIS A O 1
ATOM 8986 N N . ARG A 1 1092 ? -29.730 -3.898 19.081 1.00 97.19 1092 ARG A N 1
ATOM 8987 C CA . ARG A 1 1092 ? -28.956 -3.758 17.842 1.00 97.19 1092 ARG A CA 1
ATOM 8988 C C . ARG A 1 1092 ? -27.818 -4.772 17.727 1.00 97.19 1092 ARG A C 1
ATOM 8990 O O . ARG A 1 1092 ? -27.585 -5.299 16.644 1.00 97.19 1092 ARG A O 1
ATOM 8997 N N . LEU A 1 1093 ? -27.118 -5.075 18.823 1.00 97.88 1093 LEU A N 1
ATOM 8998 C CA . LEU A 1 1093 ? -26.124 -6.154 18.833 1.00 97.88 1093 LEU A CA 1
ATOM 8999 C C . LEU A 1 1093 ? -26.790 -7.509 18.540 1.00 97.88 1093 LEU A C 1
ATOM 9001 O O . LEU A 1 1093 ? -26.347 -8.221 17.642 1.00 97.88 1093 LEU A O 1
ATOM 9005 N N . SER A 1 1094 ? -27.893 -7.834 19.223 1.00 97.31 1094 SER A N 1
ATOM 9006 C CA . SER A 1 1094 ? -28.563 -9.134 19.071 1.00 97.31 1094 SER A CA 1
ATOM 9007 C C . SER A 1 1094 ? -29.186 -9.371 17.689 1.00 97.31 1094 SER A C 1
ATOM 9009 O O . SER A 1 1094 ? -29.159 -10.500 17.205 1.00 97.31 1094 SER A O 1
ATOM 9011 N N . GLU A 1 1095 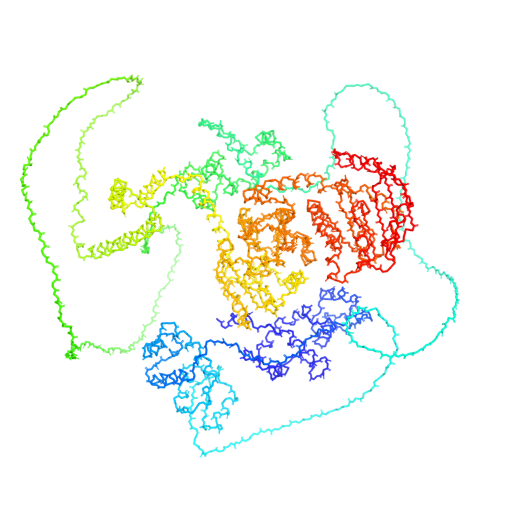? -29.684 -8.325 17.022 1.00 97.75 1095 GLU A N 1
ATOM 9012 C CA . GLU A 1 1095 ? -30.171 -8.391 15.634 1.00 97.75 1095 GLU A CA 1
ATOM 9013 C C . GLU A 1 1095 ? -29.052 -8.701 14.631 1.00 97.75 1095 GLU A C 1
ATOM 9015 O O . GLU A 1 1095 ? -29.299 -9.341 13.612 1.00 97.75 1095 GLU A O 1
ATOM 9020 N N . ASN A 1 1096 ? -27.820 -8.297 14.948 1.00 97.56 1096 ASN A N 1
ATOM 9021 C CA . ASN A 1 1096 ? -26.631 -8.476 14.116 1.00 97.56 1096 ASN A CA 1
ATOM 9022 C C . ASN A 1 1096 ? -25.757 -9.660 14.564 1.00 97.56 1096 ASN A C 1
ATOM 9024 O O . ASN A 1 1096 ? -24.565 -9.706 14.268 1.00 97.56 1096 ASN A O 1
ATOM 9028 N N . GLY A 1 1097 ? -26.339 -10.619 15.293 1.00 95.62 1097 GLY A N 1
ATOM 9029 C CA . GLY A 1 1097 ? -25.650 -11.843 15.706 1.00 95.62 1097 GLY A CA 1
ATOM 9030 C C . GLY A 1 1097 ? -24.585 -11.650 16.790 1.00 95.62 1097 GLY A C 1
ATOM 9031 O O . GLY A 1 1097 ? -23.687 -12.476 16.888 1.00 95.62 1097 GLY A O 1
ATOM 9032 N N . LEU A 1 1098 ? -24.667 -10.581 17.593 1.00 97.12 1098 LEU A N 1
ATOM 9033 C CA . LEU A 1 1098 ? -23.718 -10.276 18.669 1.00 97.12 1098 LEU A CA 1
ATOM 9034 C C . LEU A 1 1098 ? -24.404 -10.273 20.043 1.00 97.12 1098 LEU A C 1
ATOM 9036 O O . LEU A 1 1098 ? -25.419 -9.615 20.279 1.00 97.12 1098 LEU A O 1
ATOM 9040 N N . LYS A 1 1099 ? -23.817 -10.979 21.006 1.00 97.25 1099 LYS A N 1
ATOM 9041 C CA . LYS A 1 1099 ? -24.342 -11.137 22.366 1.00 97.25 1099 LYS A CA 1
ATOM 9042 C C . LYS A 1 1099 ? -23.673 -10.160 23.334 1.00 97.25 1099 LYS A C 1
ATOM 9044 O O . LYS A 1 1099 ? -22.536 -10.371 23.746 1.00 97.25 1099 LYS A O 1
ATOM 9049 N N . LEU A 1 1100 ? -24.396 -9.119 23.761 1.00 97.75 1100 LEU A N 1
ATOM 9050 C CA . LEU A 1 1100 ? -23.924 -8.170 24.783 1.00 97.75 1100 LEU A CA 1
ATOM 9051 C C . LEU A 1 1100 ? -23.738 -8.853 26.153 1.00 97.75 1100 LEU A C 1
ATOM 9053 O O . LEU A 1 1100 ? -24.719 -9.258 26.788 1.00 97.75 1100 LEU A O 1
ATOM 9057 N N . LEU A 1 1101 ? -22.490 -8.923 26.624 1.00 96.38 1101 LEU A N 1
ATOM 9058 C CA . LEU A 1 1101 ? -22.092 -9.500 27.912 1.00 96.38 1101 LEU A CA 1
ATOM 9059 C C . LEU A 1 1101 ? -22.066 -8.446 29.029 1.00 96.38 1101 LEU A C 1
ATOM 9061 O O . LEU A 1 1101 ? -22.629 -8.679 30.097 1.00 96.38 1101 LEU A O 1
ATOM 9065 N N . LYS A 1 1102 ? -21.451 -7.284 28.777 1.00 96.31 1102 LYS A N 1
ATOM 9066 C CA . LYS A 1 1102 ? -21.316 -6.176 29.738 1.00 96.31 1102 LYS A CA 1
ATOM 9067 C C . LYS A 1 1102 ? -21.365 -4.828 29.013 1.00 96.31 1102 LYS A C 1
ATOM 9069 O O . LYS A 1 1102 ? -20.888 -4.709 27.888 1.00 96.31 1102 LYS A O 1
ATOM 9074 N N . ILE A 1 1103 ? -21.904 -3.812 29.679 1.00 96.88 1103 ILE A N 1
ATOM 9075 C CA . ILE A 1 1103 ? -21.769 -2.405 29.296 1.00 96.88 1103 ILE A CA 1
ATOM 9076 C C . ILE A 1 1103 ? -21.393 -1.591 30.537 1.00 96.88 1103 ILE A C 1
ATOM 9078 O O . ILE A 1 1103 ? -21.875 -1.870 31.635 1.00 96.88 1103 ILE A O 1
ATOM 9082 N N . GLU A 1 1104 ? -20.520 -0.602 30.374 1.00 97.25 1104 GLU A N 1
ATOM 9083 C CA . GLU A 1 1104 ? -20.072 0.291 31.443 1.00 97.25 1104 GLU A CA 1
ATOM 9084 C C . GLU A 1 1104 ? -20.132 1.738 30.959 1.00 97.25 1104 GLU A C 1
ATOM 9086 O O . GLU A 1 1104 ? -19.582 2.065 29.909 1.00 97.25 1104 GLU A O 1
ATOM 9091 N N . ASN A 1 1105 ? -20.784 2.621 31.719 1.00 97.38 1105 ASN A N 1
ATOM 9092 C CA . ASN A 1 1105 ? -20.703 4.059 31.472 1.00 97.38 1105 ASN A CA 1
ATOM 9093 C C . ASN A 1 1105 ? -19.350 4.566 31.990 1.00 97.38 1105 ASN A C 1
ATOM 9095 O O . ASN A 1 1105 ? -19.101 4.544 33.193 1.00 97.38 1105 ASN A O 1
ATOM 9099 N N . VAL A 1 1106 ? -18.498 5.023 31.074 1.00 97.94 1106 VAL A N 1
ATOM 9100 C CA . VAL A 1 1106 ? -17.134 5.502 31.349 1.00 97.94 1106 VAL A CA 1
ATOM 9101 C C . VAL A 1 1106 ? -16.986 7.002 31.068 1.00 97.94 1106 VAL A C 1
ATOM 9103 O O . VAL A 1 1106 ? -15.874 7.493 30.923 1.00 97.94 1106 VAL A O 1
ATOM 9106 N N . THR A 1 1107 ? -18.095 7.749 30.992 1.00 97.50 1107 THR A N 1
ATOM 9107 C CA . THR A 1 1107 ? -18.131 9.166 30.572 1.00 97.50 1107 THR A CA 1
ATOM 9108 C C . THR A 1 1107 ? -17.200 10.079 31.374 1.00 97.50 1107 THR A C 1
ATOM 9110 O O . THR A 1 1107 ? -16.456 10.858 30.782 1.00 97.50 1107 THR A O 1
ATOM 9113 N N . GLU A 1 1108 ? -17.213 9.994 32.707 1.00 97.25 1108 GLU A N 1
ATOM 9114 C CA . GLU A 1 1108 ? -16.398 10.871 33.565 1.00 97.25 1108 GLU A CA 1
ATOM 9115 C C . GLU A 1 1108 ? -14.894 10.578 33.411 1.00 97.25 1108 GLU A C 1
ATOM 9117 O O . GLU A 1 1108 ? -14.099 11.499 33.221 1.00 97.25 1108 GLU A O 1
ATOM 9122 N N . GLU A 1 1109 ? -14.521 9.293 33.387 1.00 97.75 1109 GLU A N 1
ATOM 9123 C CA . GLU A 1 1109 ? -13.153 8.828 33.118 1.00 97.75 1109 GLU A CA 1
ATOM 9124 C C . GLU A 1 1109 ? -12.701 9.238 31.707 1.00 97.75 1109 GLU A C 1
ATOM 9126 O O . GLU A 1 1109 ? -11.623 9.799 31.540 1.00 97.75 1109 GLU A O 1
ATOM 9131 N N . ALA A 1 1110 ? -13.541 9.051 30.686 1.00 97.62 1110 ALA A N 1
ATOM 9132 C CA . ALA A 1 1110 ? -13.242 9.423 29.303 1.00 97.62 1110 ALA A CA 1
ATOM 9133 C C . ALA A 1 1110 ? -13.008 10.926 29.120 1.00 97.62 1110 ALA A C 1
ATOM 9135 O O . ALA A 1 1110 ? -12.122 11.326 28.364 1.00 97.62 1110 ALA A O 1
ATOM 9136 N N . ILE A 1 1111 ? -13.766 11.772 29.817 1.00 97.81 1111 ILE A N 1
ATOM 9137 C CA . ILE A 1 1111 ? -13.550 13.222 29.817 1.00 97.81 1111 ILE A CA 1
ATOM 9138 C C . ILE A 1 1111 ? -12.243 13.570 30.548 1.00 97.81 1111 ILE A C 1
ATOM 9140 O O . ILE A 1 1111 ? -11.436 14.334 30.017 1.00 97.81 1111 ILE A O 1
ATOM 9144 N N . SER A 1 1112 ? -11.992 12.977 31.721 1.00 98.00 1112 SER A N 1
ATOM 9145 C CA . SER A 1 1112 ? -10.789 13.257 32.518 1.00 98.00 1112 SER A CA 1
ATOM 9146 C C . SER A 1 1112 ? -9.496 12.800 31.829 1.00 98.00 1112 SER A C 1
ATOM 9148 O O . SER A 1 1112 ? -8.511 13.541 31.799 1.00 98.00 1112 SER A O 1
ATOM 9150 N N . GLN A 1 1113 ? -9.504 11.622 31.200 1.00 98.00 1113 GLN A N 1
ATOM 9151 C CA . GLN A 1 1113 ? -8.351 11.090 30.473 1.00 98.00 1113 GLN A CA 1
ATOM 9152 C C . GLN A 1 1113 ? -8.058 11.888 29.195 1.00 98.00 1113 GLN A C 1
ATOM 9154 O O . GLN A 1 1113 ? -6.889 12.111 28.893 1.00 98.00 1113 GLN A O 1
ATOM 9159 N N . GLN A 1 1114 ? -9.073 12.393 28.477 1.00 97.88 1114 GLN A N 1
ATOM 9160 C CA . GLN A 1 1114 ? -8.861 13.344 27.371 1.00 97.88 1114 GLN A CA 1
ATOM 9161 C C . GLN A 1 1114 ? -8.213 14.651 27.863 1.00 97.88 1114 GLN A C 1
ATOM 9163 O O . GLN A 1 1114 ? -7.228 15.109 27.281 1.00 97.88 1114 GLN A O 1
ATOM 9168 N N . GLU A 1 1115 ? -8.730 15.234 28.952 1.00 97.25 1115 GLU A N 1
ATOM 9169 C CA . GLU A 1 1115 ? -8.192 16.462 29.560 1.00 97.25 1115 GLU A CA 1
ATOM 9170 C C . GLU A 1 1115 ? -6.718 16.301 29.980 1.00 97.25 1115 GLU A C 1
ATOM 9172 O O . GLU A 1 1115 ? -5.889 17.173 29.700 1.00 97.25 1115 GLU A O 1
ATOM 9177 N N . GLN A 1 1116 ? -6.366 15.169 30.596 1.00 97.62 1116 GLN A N 1
ATOM 9178 C CA . GLN A 1 1116 ? -4.994 14.872 31.010 1.00 97.62 1116 GLN A CA 1
ATOM 9179 C C . GLN A 1 1116 ? -4.078 14.524 29.819 1.00 97.62 1116 GLN A C 1
ATOM 9181 O O . GLN A 1 1116 ? -2.942 14.998 29.777 1.00 97.62 1116 GLN A O 1
ATOM 9186 N N . TYR A 1 1117 ? -4.568 13.794 28.811 1.00 97.44 1117 TYR A N 1
ATOM 9187 C CA . TYR A 1 1117 ? -3.817 13.473 27.591 1.00 97.44 1117 TYR A CA 1
ATOM 9188 C C . TYR A 1 1117 ? -3.450 14.720 26.778 1.00 97.44 1117 TYR A C 1
ATOM 9190 O O . TYR A 1 1117 ? -2.292 14.850 26.377 1.00 97.44 1117 TYR A O 1
ATOM 9198 N N . PHE A 1 1118 ? -4.382 15.658 26.555 1.00 96.81 1118 PHE A N 1
ATOM 9199 C CA . PHE A 1 1118 ? -4.076 16.883 25.802 1.00 96.81 1118 PHE A CA 1
ATOM 9200 C C . PHE A 1 1118 ? -3.043 17.745 26.527 1.00 96.81 1118 PHE A C 1
ATOM 9202 O O . PHE A 1 1118 ? -2.111 18.255 25.905 1.00 96.81 1118 PHE A O 1
ATOM 9209 N N . LYS A 1 1119 ? -3.152 17.834 27.855 1.00 95.75 1119 LYS A N 1
ATOM 9210 C CA . LYS A 1 1119 ? -2.184 18.514 28.720 1.00 95.75 1119 LYS A CA 1
ATOM 9211 C C . LYS A 1 1119 ? -0.794 17.868 28.664 1.00 95.75 1119 LYS A C 1
ATOM 9213 O O . LYS A 1 1119 ? 0.189 18.587 28.513 1.00 95.75 1119 LYS A O 1
ATOM 9218 N N . ASP A 1 1120 ? -0.698 16.540 28.728 1.00 96.12 1120 ASP A N 1
ATOM 9219 C CA . ASP A 1 1120 ? 0.585 15.823 28.683 1.00 96.12 1120 ASP A CA 1
ATOM 9220 C C . ASP A 1 1120 ? 1.251 15.823 27.301 1.00 96.12 1120 ASP A C 1
ATOM 9222 O O . ASP A 1 1120 ? 2.457 15.584 27.207 1.00 96.12 1120 ASP A O 1
ATOM 9226 N N . HIS A 1 1121 ? 0.499 16.077 26.229 1.00 94.94 1121 HIS A N 1
ATOM 9227 C CA . HIS A 1 1121 ? 1.011 16.185 24.859 1.00 94.94 1121 HIS A CA 1
ATOM 9228 C C . HIS A 1 1121 ? 1.115 17.636 24.357 1.00 94.94 1121 HIS A C 1
ATOM 9230 O O . HIS A 1 1121 ? 1.486 17.844 23.207 1.00 94.94 1121 HIS A O 1
ATOM 9236 N N . GLU A 1 1122 ? 0.831 18.630 25.210 1.00 94.38 1122 GLU A N 1
ATOM 9237 C CA . GLU A 1 1122 ? 0.841 20.068 24.877 1.00 94.38 1122 GLU A CA 1
ATOM 9238 C C . GLU A 1 1122 ? -0.100 20.427 23.698 1.00 94.38 1122 GLU A C 1
ATOM 9240 O O . GLU A 1 1122 ? 0.121 21.383 22.953 1.00 94.38 1122 GLU A O 1
ATOM 9245 N N . LEU A 1 1123 ? -1.186 19.660 23.536 1.00 92.62 1123 LEU A N 1
ATOM 9246 C CA . LEU A 1 1123 ? -2.149 19.783 22.441 1.00 92.62 1123 LEU A CA 1
ATOM 9247 C C . LEU A 1 1123 ? -3.281 20.761 22.781 1.00 92.62 1123 LEU A C 1
ATOM 9249 O O . LEU A 1 1123 ? -3.950 20.642 23.806 1.00 92.62 1123 LEU A O 1
ATOM 9253 N N . SER A 1 1124 ? -3.567 21.685 21.860 1.00 88.31 1124 SER A N 1
ATOM 9254 C CA . SER A 1 1124 ? -4.775 22.516 21.896 1.00 88.31 1124 SER A CA 1
ATOM 9255 C C . SER A 1 1124 ? -5.867 21.856 21.047 1.00 88.31 1124 SER A C 1
ATOM 9257 O O . SER A 1 1124 ? -5.904 22.018 19.827 1.00 88.31 1124 SER A O 1
ATOM 9259 N N . ALA A 1 1125 ? -6.710 21.050 21.692 1.00 90.06 1125 ALA A N 1
ATOM 9260 C CA . ALA A 1 1125 ? -7.784 20.279 21.067 1.00 90.06 1125 ALA A CA 1
ATOM 9261 C C . ALA A 1 1125 ? -9.063 20.308 21.923 1.00 90.06 1125 ALA A C 1
ATOM 9263 O O . ALA A 1 1125 ? -9.012 20.569 23.126 1.00 90.06 1125 ALA A O 1
ATOM 9264 N N . GLU A 1 1126 ? -10.214 20.053 21.299 1.00 91.19 1126 GLU A N 1
ATOM 9265 C CA . GLU A 1 1126 ? -11.504 19.989 21.992 1.00 91.19 1126 GLU A CA 1
ATOM 9266 C C . GLU A 1 1126 ? -11.722 18.620 22.656 1.00 91.19 1126 GLU A C 1
ATOM 9268 O O . GLU A 1 1126 ? -11.393 17.574 22.096 1.00 91.19 1126 GLU A O 1
ATOM 9273 N N . ILE A 1 1127 ? -12.287 18.639 23.865 1.00 94.94 1127 ILE A N 1
ATOM 9274 C CA . ILE A 1 1127 ? -12.617 17.451 24.660 1.00 94.94 1127 ILE A CA 1
ATOM 9275 C C . ILE A 1 1127 ? -14.021 16.986 24.279 1.00 94.94 1127 ILE A C 1
ATOM 9277 O O . ILE A 1 1127 ? -14.983 17.741 24.426 1.00 94.94 1127 ILE A O 1
ATOM 9281 N N . ILE A 1 1128 ? -14.169 15.732 23.852 1.00 94.81 1128 ILE A N 1
ATOM 9282 C CA . ILE A 1 1128 ? -15.471 15.161 23.501 1.00 94.81 1128 ILE A CA 1
ATOM 9283 C C . ILE A 1 1128 ? -16.256 14.881 24.785 1.00 94.81 1128 ILE A C 1
ATOM 9285 O O . ILE A 1 1128 ? -16.097 13.835 25.420 1.00 94.81 1128 ILE A O 1
ATOM 9289 N N . ARG A 1 1129 ? -17.146 15.817 25.134 1.00 93.94 1129 ARG A N 1
ATOM 9290 C CA . ARG A 1 1129 ? -18.079 15.738 26.275 1.00 93.94 1129 ARG A CA 1
ATOM 9291 C C . ARG A 1 1129 ? -19.402 15.023 25.945 1.00 93.94 1129 ARG A C 1
ATOM 9293 O O . ARG A 1 1129 ? -20.434 15.340 26.532 1.00 93.94 1129 ARG A O 1
ATOM 9300 N N . LYS A 1 1130 ? -19.382 14.075 25.000 1.00 92.56 1130 LYS A N 1
ATOM 9301 C CA . LYS A 1 1130 ? -20.475 13.101 24.820 1.00 92.56 1130 LYS A CA 1
ATOM 9302 C C . LYS A 1 1130 ? -20.478 12.095 25.973 1.00 92.56 1130 LYS A C 1
ATOM 9304 O O . LYS A 1 1130 ? -19.494 11.999 26.707 1.00 92.56 1130 LYS A O 1
ATOM 9309 N N . ASN A 1 1131 ? -21.556 11.322 26.108 1.00 96.69 1131 ASN A N 1
ATOM 9310 C CA . ASN A 1 1131 ? -21.501 10.129 26.945 1.00 96.69 1131 ASN A CA 1
ATOM 9311 C C . ASN A 1 1131 ? -20.593 9.087 26.271 1.00 96.69 1131 ASN A C 1
ATOM 9313 O O . ASN A 1 1131 ? -20.572 8.978 25.046 1.00 96.69 1131 ASN A O 1
ATOM 9317 N N . TRP A 1 1132 ? -19.864 8.311 27.066 1.00 98.00 1132 TRP A N 1
ATOM 9318 C CA . TRP A 1 1132 ? -18.995 7.235 26.595 1.00 98.00 1132 TRP A CA 1
ATOM 9319 C C . TRP A 1 1132 ? -19.368 5.923 27.273 1.00 98.00 1132 TRP A C 1
ATOM 9321 O O . TRP A 1 1132 ? -19.521 5.872 28.497 1.00 98.00 1132 TRP A O 1
ATOM 9331 N N . VAL A 1 1133 ? -19.484 4.854 26.486 1.00 98.25 1133 VAL A N 1
ATOM 9332 C CA . VAL A 1 1133 ? -19.737 3.502 26.995 1.00 98.25 1133 VAL A CA 1
ATOM 9333 C C . VAL A 1 1133 ? -18.672 2.523 26.520 1.00 98.25 1133 VAL A C 1
ATOM 9335 O O . VAL A 1 1133 ? -18.328 2.483 25.341 1.00 98.25 1133 VAL A O 1
ATOM 9338 N N . LEU A 1 1134 ? -18.162 1.720 27.450 1.00 98.50 1134 LEU A N 1
ATOM 9339 C CA . LEU A 1 1134 ? -17.320 0.568 27.157 1.00 98.50 1134 LEU A CA 1
ATOM 9340 C C . LEU A 1 1134 ? -18.226 -0.663 27.049 1.00 98.50 1134 LEU A C 1
ATOM 9342 O O . LEU A 1 1134 ? -18.968 -0.990 27.976 1.00 98.50 1134 LEU A O 1
ATOM 9346 N N . ILE A 1 1135 ? -18.191 -1.316 25.894 1.00 98.19 1135 ILE A N 1
ATOM 9347 C CA . ILE A 1 1135 ? -19.029 -2.454 25.524 1.00 98.19 1135 ILE A CA 1
ATOM 9348 C C . ILE A 1 1135 ? -18.168 -3.712 25.486 1.00 98.19 1135 ILE A C 1
ATOM 9350 O O . ILE A 1 1135 ? -17.100 -3.717 24.877 1.00 98.19 1135 ILE A O 1
ATOM 9354 N N . HIS A 1 1136 ? -18.674 -4.795 26.074 1.00 98.00 1136 HIS A N 1
ATOM 9355 C CA . HIS A 1 1136 ? -18.161 -6.151 25.906 1.00 98.00 1136 HIS A CA 1
ATOM 9356 C C . HIS A 1 1136 ? -19.274 -7.039 25.363 1.00 98.00 1136 HIS A C 1
ATOM 9358 O O . HIS A 1 1136 ? -20.275 -7.289 26.036 1.00 98.00 1136 HIS A O 1
ATOM 9364 N N . ALA A 1 1137 ? -19.093 -7.519 24.142 1.00 98.00 1137 ALA A N 1
ATOM 9365 C CA . ALA A 1 1137 ? -19.939 -8.506 23.496 1.00 98.00 1137 ALA A CA 1
ATOM 9366 C C . ALA A 1 1137 ? -19.112 -9.730 23.071 1.00 98.00 1137 ALA A C 1
ATOM 9368 O O . ALA A 1 1137 ? -17.889 -9.767 23.216 1.00 98.00 1137 ALA A O 1
ATOM 9369 N N . THR A 1 1138 ? -19.793 -10.738 22.547 1.00 97.06 1138 THR A N 1
ATOM 9370 C CA . THR A 1 1138 ? -19.194 -11.897 21.879 1.00 97.06 1138 THR A CA 1
ATOM 9371 C C . THR A 1 1138 ? -20.054 -12.295 20.680 1.00 97.06 1138 THR A C 1
ATOM 9373 O O . THR A 1 1138 ? -21.184 -11.808 20.566 1.00 97.06 1138 THR A O 1
ATOM 9376 N N . LEU A 1 1139 ? -19.505 -13.125 19.792 1.00 92.56 1139 LEU A N 1
ATOM 9377 C CA . LEU A 1 1139 ? -20.208 -13.744 18.667 1.00 92.56 1139 LEU A CA 1
ATOM 9378 C C . LEU A 1 1139 ? -20.932 -15.023 19.133 1.00 92.56 1139 LEU A C 1
ATOM 9380 O O . LEU A 1 1139 ? -20.241 -16.062 19.246 1.00 92.56 1139 LEU A O 1
#

InterPro domains:
  IPR029063 S-adenosyl-L-methionine-dependent methyltransferase superfamily [G3DSA:3.40.50.150] (685-934)
  IPR029063 S-adenosyl-L-methionine-dependent methyltransferase superfamily [SSF53335] (685-892)
  IPR041698 Methyltransferase domain 25 [PF13649] (733-826)

Radius of gyration: 43.8 Å; chains: 1; bounding box: 118×129×142 Å